Protein 2A5Y (pdb70)

CATH classification: 1.10.437.10

Solvent-accessible surface area: 45816 Å² total; per-residue (Å²): 115,20,154,62,25,36,32,30,62,78,106,5,18,13,11,6,1,0,2,4,3,0,22,26,37,0,128,123,61,74,56,61,16,101,23,9,6,25,45,40,60,36,68,21,88,19,5,93,28,0,52,36,6,0,51,31,25,33,114,143,91,43,146,67,7,115,75,25,5,115,79,1,42,69,63,131,58,2,39,8,38,38,0,11,105,5,0,136,65,10,31,34,88,200,143,14,57,0,21,16,33,15,0,11,0,1,0,1,0,0,0,26,0,0,3,91,0,15,94,42,71,151,44,32,33,28,0,15,16,0,3,9,3,0,2,3,0,0,32,5,19,9,45,48,26,0,59,104,92,132,47,26,3,97,47,2,32,84,66,0,124,101,84,79,84,75,42,91,175,65,113,85,184,59,1,1,51,23,9,1,15,0,1,30,16,2,85,67,61,1,28,146,51,1,35,0,78,69,0,15,112,37,0,56,58,89,132,22,6,68,140,104,34,9,120,82,0,34,114,21,12,0,6,27,13,0,1,44,34,0,9,56,19,0,22,46,79,1,79,88,2,25,17,0,14,65,0,0,70,139,47,133,24,48,103,4,0,70,18,1,96,68,3,30,75,48,5,92,102,89,56,120,66,20,55,74,70,9,6,28,79,49,48,49,94,108,81,2,36,74,53,14,4,51,0,1,2,25,143,42,62,99,62,44,39,18,94,148,8,0,62,81,0,30,132,24,0,66,115,9,3,103,67,90,2,0,0,0,0,0,28,8,19,1,10,5,18,19,48,58,4,0,4,1,0,0,5,72,15,85,94,1,1,4,6,5,0,17,15,4,2,3,10,64,11,37,7,80,50,132,103,15,6,14,46,1,0,23,9,0,0,0,9,7,7,13,102,20,96,2,86,97,21,13,67,11,138,146,9,63,41,30,0,0,30,18,2,0,2,19,1,25,9,24,48,7,20,5,0,5,1,2,9,23,2,24,50,57,76,1,0,44,13,0,17,77,4,34,5,18,0,0,1,1,0,21,17,23,39,2,11,33,1,4,48,16,67,37,58,76,6,98,4,61,45,9,109,123,98,35,0,66,63,15,6,79,56,66,61,17,44,108,57,172,167,87,78,85,42,15,74,70,1,8,67,7,1,15,4,4,21,9,0,0,21,2,0,26,150,23,10,144,43,153,65,38,124,48,5,25,111,13,5,83,110,4,99,73,149,5,4,77,30,1,66,15,127,12,49,61,44,57,100,5,0,19,125,0,0,89,31,4,20,88,45,12,37,110,62,0,97,56,0,4,16,51,0,6,6,7,6,20,42,15,44,4,20,18,128,27,0,26,29,6,3,50,109,195,81,135,55,45,29,0,14,50,20,0,103,69,0,25,60,41,0,25,0,3,46,31,125,150,147,101,74,63,4,2,69,0,22,24,0,0,27,19,12,3,72,134,79,34,121,72,141,42,24,51,92,2,28,61,72,5,76,77,95,44,116,129,99,146,143,86,30,24,72,121,110,83,16,112,87,13,97,72,29,72,154,106,15,83,71,114,126,40,79,85,33,46,5,34,29,68,0,16,30,0,31,3,50,60,42,32,95,68,37,59,18,106,138,13,2,54,98,0,23,137,24,0,46,123,10,18,135,71,73,2,0,0,0,0,0,20,5,21,0,13,5,14,17,49,58,5,0,4,3,1,0,3,91,55,65,67,1,1,34,121,26,1,81,30,5,1,10,6,119,19,32,8,89,46,136,138,22,6,39,76,12,0,21,18,1,11,5,1,9,44,64,36,95,65,2,24,74,131,16,44,27,100,190,32,76,38,82,50,0,33,151,58,0,80,101,26,32,126,122,52,74,64,7,0,4,2,1,9,20,2,19,40,66,63,2,1,109,20,0,24,94,14,154,4,42,0,0,0,1,1,23,16,19,52,5,14,102,20,20,100,89,50,38,58,75,8,101,3,72,35,11,120,109,98,37,0,50,73,17,0,93,39,67,51,8,41,56,24,124,43,139,178,57,72,86,28,2,61,84,0,15,97,2,1,20,2,5,21,11,0,0,15,1,0,4,57,29,0,88,65,72,64,26,136,13,0,24,34,8,3,50,43,1,83,76,106,0,6,84,9,2,73,29,44,1,39,51,81,55,121,4,0,22,86,0,0,83,41,12,22,87,54,14,55,116,101,2,111,62,9,2,24,68,2,0,5,12,6,11,47,30,67,8,34,22,163,97,0,36,59,26,48,105,111,116,18,17,76,55,1,75,77,0,29,91,39,1,26,0,4,40,38,106,176,167,129,95,79,10,1,55,1,26,22,0,0,14,7,16,4,67,90,82,15,92,78,112,50,22,45,92,12,57,68,117,15,115,181,85,124,152,56,89,149,62,41,98,84,58

GO terms:
  GO:0005515 protein binding (F, IPI)
  GO:0005096 GTPase activator activity (F, IDA)
  GO:0048471 perinuclear region of cytoplasm (C, IDA)
  GO:0005739 mitochondrion (C, IDA)
  GO:0005741 mitochondrial outer membrane (C, IDA)
  GO:0016020 membrane (C, IDA)
  GO:0031090 organelle membrane (C, IDA)
  GO:0043066 negative regulation of apoptotic process (P, IGI)
  GO:0043066 negative regulation of apoptotic process (P, IMP)
  GO:0043069 negative regulation of programmed cell death (P, IMP)
  GO:0010636 positive regulation of mitochondrial fusion (P, IMP)
  GO:0000423 mitophagy (P, IMP)
  GO:0005739 mitochondrion (C, EXP)
  GO:0043065 positive regulation of apoptotic process (P, EXP)
  GO:1900118 negative regulation of execution phase of apoptosis (P, IMP)
  GO:0098793 presynapse (C, IDA)
  GO:0043025 neuronal cell body (C, IDA)
  GO:0005737 cytoplasm (C, IDA)
  GO:0016485 protein processing (P, IDA)
  GO:0031333 negative regulation of protein-containing complex assembly (P, IDA)

Radius of gyration: 32.4 Å; Cα contacts (8 Å, |Δi|>4): 1609; chains: 3; bounding box: 72×79×97 Å

Structure (mmCIF, N/CA/C/O backbone):
data_2A5Y
#
_entry.id   2A5Y
#
_cell.length_a   128.898
_cell.length_b   128.898
_cell.length_c   209.928
_cell.angle_alpha   90.00
_cell.angle_beta   90.00
_cell.angle_gamma   90.00
#
_symmetry.space_group_name_H-M   'P 41 21 2'
#
loop_
_entity.id
_entity.type
_entity.pdbx_description
1 polymer 'Apoptosis regulator ced-9'
2 polymer ced-4
3 non-polymer 'MAGNESIUM ION'
4 non-polymer "ADENOSINE-5'-TRIPHOSPHATE"
5 water water
#
loop_
_atom_site.group_PDB
_atom_site.id
_atom_site.type_symbol
_atom_site.label_atom_id
_atom_site.label_alt_id
_atom_site.label_comp_id
_atom_site.label_asym_id
_atom_site.label_entity_id
_atom_site.label_seq_id
_atom_site.pdbx_PDB_ins_code
_atom_site.Cartn_x
_atom_site.Cartn_y
_atom_site.Cartn_z
_atom_site.occupancy
_atom_site.B_iso_or_equiv
_atom_site.auth_seq_id
_atom_site.auth_comp_id
_atom_site.auth_asym_id
_atom_site.auth_atom_id
_atom_site.pdbx_PDB_model_num
ATOM 1 N N . ASP A 1 20 ? 67.202 17.327 51.341 1.00 118.12 67 ASP A N 1
ATOM 2 C CA . ASP A 1 20 ? 68.284 16.287 51.486 1.00 118.03 67 ASP A CA 1
ATOM 3 C C . ASP A 1 20 ? 69.694 16.697 51.138 1.00 115.25 67 ASP A C 1
ATOM 4 O O . ASP A 1 20 ? 70.585 15.980 51.417 1.00 113.51 67 ASP A O 1
ATOM 9 N N . GLY A 1 21 ? 69.915 17.872 50.559 1.00 109.94 68 GLY A N 1
ATOM 10 C CA . GLY A 1 21 ? 71.289 18.164 50.169 1.00 103.42 68 GLY A CA 1
ATOM 11 C C . GLY A 1 21 ? 72.317 19.265 50.202 1.00 96.92 68 GLY A C 1
ATOM 12 O O . GLY A 1 21 ? 72.199 20.382 50.673 1.00 98.00 68 GLY A O 1
ATOM 13 N N . LYS A 1 22 ? 73.403 18.742 49.663 1.00 93.28 69 LYS A N 1
ATOM 14 C CA . LYS A 1 22 ? 74.742 19.282 49.481 1.00 82.90 69 LYS A CA 1
ATOM 15 C C . LYS A 1 22 ? 75.187 20.767 49.401 1.00 78.56 69 LYS A C 1
ATOM 16 O O . LYS A 1 22 ? 75.300 21.405 48.318 1.00 76.44 69 LYS A O 1
ATOM 22 N N . ILE A 1 23 ? 75.633 21.266 50.560 1.00 71.33 70 ILE A N 1
ATOM 23 C CA . ILE A 1 23 ? 76.191 22.638 50.787 1.00 64.59 70 ILE A CA 1
ATOM 24 C C . ILE A 1 23 ? 75.580 23.923 50.211 1.00 64.46 70 ILE A C 1
ATOM 25 O O . ILE A 1 23 ? 76.055 24.463 49.218 1.00 64.65 70 ILE A O 1
ATOM 30 N N . ASN A 1 24 ? 74.625 24.444 50.967 1.00 61.67 71 ASN A N 1
ATOM 31 C CA . ASN A 1 24 ? 73.853 25.643 50.663 1.00 58.59 71 ASN A CA 1
ATOM 32 C C . ASN A 1 24 ? 74.528 26.945 51.012 1.00 56.78 71 ASN A C 1
ATOM 33 O O . ASN A 1 24 ? 75.448 26.949 51.814 1.00 55.90 71 ASN A O 1
ATOM 38 N N . ASP A 1 25 ? 74.010 28.034 50.439 1.00 57.13 72 ASP A N 1
ATOM 39 C CA . ASP A 1 25 ? 74.487 29.398 50.696 1.00 59.02 72 ASP A CA 1
ATOM 40 C C . ASP A 1 25 ? 74.957 29.618 52.128 1.00 54.55 72 ASP A C 1
ATOM 41 O O . ASP A 1 25 ? 76.128 29.887 52.396 1.00 53.84 72 ASP A O 1
ATOM 46 N N . TRP A 1 26 ? 73.981 29.550 53.027 1.00 49.78 73 TRP A N 1
ATOM 47 C CA . TRP A 1 26 ? 74.174 29.799 54.438 1.00 46.72 73 TRP A CA 1
ATOM 48 C C . TRP A 1 26 ? 75.151 28.860 55.110 1.00 44.98 73 TRP A C 1
ATOM 49 O O . TRP A 1 26 ? 75.572 29.104 56.229 1.00 42.74 73 TRP A O 1
ATOM 60 N N . GLU A 1 27 ? 75.536 27.794 54.428 1.00 45.05 74 GLU A N 1
ATOM 61 C CA . GLU A 1 27 ? 76.483 26.868 55.024 1.00 45.27 74 GLU A CA 1
ATOM 62 C C . GLU A 1 27 ? 77.906 27.180 54.585 1.00 44.43 74 GLU A C 1
ATOM 63 O O . GLU A 1 27 ? 78.853 26.579 55.062 1.00 43.57 74 GLU A O 1
ATOM 69 N N . GLU A 1 28 ? 78.048 28.145 53.685 1.00 45.92 75 GLU A N 1
ATOM 70 C CA . GLU A 1 28 ? 79.362 28.558 53.197 1.00 48.36 75 GLU A CA 1
ATOM 71 C C . GLU A 1 28 ? 80.080 29.493 54.177 1.00 46.32 75 GLU A C 1
ATOM 72 O O . GLU A 1 28 ? 79.495 30.442 54.699 1.00 46.35 75 GLU A O 1
ATOM 78 N N . PRO A 1 29 ? 81.368 29.236 54.429 1.00 45.47 76 PRO A N 1
ATOM 79 C CA . PRO A 1 29 ? 82.159 30.056 55.345 1.00 44.84 76 PRO A CA 1
ATOM 80 C C . PRO A 1 29 ? 82.002 31.545 55.143 1.00 44.80 76 PRO A C 1
ATOM 81 O O . PRO A 1 29 ? 81.774 32.266 56.106 1.00 47.43 76 PRO A O 1
ATOM 85 N N . ARG A 1 30 ? 82.107 32.029 53.911 1.00 43.59 77 ARG A N 1
ATOM 86 C CA . ARG A 1 30 ? 81.992 33.466 53.737 1.00 46.37 77 ARG A CA 1
ATOM 87 C C . ARG A 1 30 ? 80.650 34.054 54.139 1.00 46.06 77 ARG A C 1
ATOM 88 O O . ARG A 1 30 ? 80.516 35.276 54.263 1.00 46.38 77 ARG A O 1
ATOM 96 N N . LEU A 1 31 ? 79.655 33.205 54.365 1.00 44.74 78 LEU A N 1
ATOM 97 C CA . LEU A 1 31 ? 78.357 33.730 54.761 1.00 44.47 78 LEU A CA 1
ATOM 98 C C . LEU A 1 31 ? 78.002 33.465 56.218 1.00 43.09 78 LEU A C 1
ATOM 99 O O . LEU A 1 31 ? 76.861 33.648 56.617 1.00 43.36 78 LEU A O 1
ATOM 104 N N . ASP A 1 32 ? 78.976 33.048 57.017 1.00 41.10 79 ASP A N 1
ATOM 105 C CA . ASP A 1 32 ? 78.724 32.806 58.431 1.00 42.07 79 ASP A CA 1
ATOM 106 C C . ASP A 1 32 ? 77.864 33.950 58.965 1.00 42.87 79 ASP A C 1
ATOM 107 O O . ASP A 1 32 ? 78.143 35.134 58.717 1.00 44.91 79 ASP A O 1
ATOM 112 N N . ILE A 1 33 ? 76.804 33.603 59.684 1.00 41.60 80 ILE A N 1
ATOM 113 C CA . ILE A 1 33 ? 75.915 34.618 60.224 1.00 41.87 80 ILE A CA 1
ATOM 114 C C . ILE A 1 33 ? 76.667 35.612 61.128 1.00 43.27 80 ILE A C 1
ATOM 115 O O . ILE A 1 33 ? 76.261 36.757 61.258 1.00 42.82 80 ILE A O 1
ATOM 120 N N . GLU A 1 34 ? 77.761 35.179 61.747 1.00 43.02 81 GLU A N 1
ATOM 121 C CA . GLU A 1 34 ? 78.525 36.066 62.619 1.00 44.93 81 GLU A CA 1
ATOM 122 C C . GLU A 1 34 ? 79.092 37.229 61.828 1.00 47.19 81 GLU A C 1
ATOM 123 O O . GLU A 1 34 ? 79.216 38.342 62.332 1.00 48.61 81 GLU A O 1
ATOM 129 N N . GLY A 1 35 ? 79.441 36.966 60.579 1.00 46.73 82 GLY A N 1
ATOM 130 C CA . GLY A 1 35 ? 79.971 38.016 59.735 1.00 47.22 82 GLY A CA 1
ATOM 131 C C . GLY A 1 35 ? 78.909 39.078 59.520 1.00 48.13 82 GLY A C 1
ATOM 132 O O . GLY A 1 35 ? 79.204 40.279 59.581 1.00 49.16 82 GLY A O 1
ATOM 133 N N . PHE A 1 36 ? 77.676 38.637 59.261 1.00 46.96 83 PHE A N 1
ATOM 134 C CA . PHE A 1 36 ? 76.565 39.558 59.063 1.00 44.31 83 PHE A CA 1
ATOM 135 C C . PHE A 1 36 ? 76.346 40.397 60.326 1.00 46.70 83 PHE A C 1
ATOM 136 O O . PHE A 1 36 ? 76.025 41.585 60.245 1.00 46.71 83 PHE A O 1
ATOM 144 N N . VAL A 1 37 ? 76.526 39.780 61.494 1.00 46.50 84 VAL A N 1
ATOM 145 C CA . VAL A 1 37 ? 76.265 40.490 62.734 1.00 44.80 84 VAL A CA 1
ATOM 146 C C . VAL A 1 37 ? 77.356 41.456 63.172 1.00 45.10 84 VAL A C 1
ATOM 147 O O . VAL A 1 37 ? 77.053 42.605 63.505 1.00 45.05 84 VAL A O 1
ATOM 151 N N . VAL A 1 38 ? 78.610 41.002 63.188 1.00 45.82 85 VAL A N 1
ATOM 152 C CA . VAL A 1 38 ? 79.717 41.866 63.584 1.00 49.54 85 VAL A CA 1
ATOM 153 C C . VAL A 1 38 ? 79.640 43.100 62.697 1.00 49.54 85 VAL A C 1
ATOM 154 O O . VAL A 1 38 ? 79.713 44.232 63.168 1.00 49.96 85 VAL A O 1
ATOM 158 N N . ASP A 1 39 ? 79.454 42.865 61.403 1.00 51.40 86 ASP A N 1
ATOM 159 C CA . ASP A 1 39 ? 79.371 43.954 60.447 1.00 53.25 86 ASP A CA 1
ATOM 160 C C . ASP A 1 39 ? 78.281 44.980 60.739 1.00 51.92 86 ASP A C 1
ATOM 161 O O . ASP A 1 39 ? 78.570 46.150 60.950 1.00 53.22 86 ASP A O 1
ATOM 166 N N . TYR A 1 40 ? 77.030 44.541 60.743 1.00 51.42 87 TYR A N 1
ATOM 167 C CA . TYR A 1 40 ? 75.921 45.441 60.999 1.00 49.93 87 TYR A CA 1
ATOM 168 C C . TYR A 1 40 ? 76.130 46.166 62.307 1.00 51.25 87 TYR A C 1
ATOM 169 O O . TYR A 1 40 ? 75.783 47.337 62.430 1.00 52.64 87 TYR A O 1
ATOM 178 N N . PHE A 1 41 ? 76.694 45.480 63.295 1.00 54.23 88 PHE A N 1
ATOM 179 C CA . PHE A 1 41 ? 76.931 46.126 64.582 1.00 57.14 88 PHE A CA 1
ATOM 180 C C . PHE A 1 41 ? 77.952 47.238 64.403 1.00 60.29 88 PHE A C 1
ATOM 181 O O . PHE A 1 41 ? 77.738 48.367 64.843 1.00 62.16 88 PHE A O 1
ATOM 189 N N . THR A 1 42 ? 79.063 46.917 63.753 1.00 62.60 89 THR A N 1
ATOM 190 C CA . THR A 1 42 ? 80.101 47.902 63.514 1.00 67.53 89 THR A CA 1
ATOM 191 C C . THR A 1 42 ? 79.494 49.081 62.775 1.00 69.16 89 THR A C 1
ATOM 192 O O . THR A 1 42 ? 79.775 50.235 63.092 1.00 71.85 89 THR A O 1
ATOM 196 N N . HIS A 1 43 ? 78.659 48.772 61.787 1.00 71.72 90 HIS A N 1
ATOM 197 C CA . HIS A 1 43 ? 77.997 49.780 60.971 1.00 73.48 90 HIS A CA 1
ATOM 198 C C . HIS A 1 43 ? 77.084 50.695 61.772 1.00 72.51 90 HIS A C 1
ATOM 199 O O . HIS A 1 43 ? 77.329 51.897 61.875 1.00 73.98 90 HIS A O 1
ATOM 206 N N . ARG A 1 44 ? 76.029 50.127 62.338 1.00 69.25 91 ARG A N 1
ATOM 207 C CA . ARG A 1 44 ? 75.085 50.918 63.109 1.00 68.24 91 ARG A CA 1
ATOM 208 C C . ARG A 1 44 ? 75.785 51.784 64.153 1.00 68.14 91 ARG A C 1
ATOM 209 O O . ARG A 1 44 ? 75.388 52.928 64.378 1.00 65.96 91 ARG A O 1
ATOM 217 N N . ILE A 1 45 ? 76.820 51.234 64.791 1.00 70.37 92 ILE A N 1
ATOM 218 C CA . ILE A 1 45 ? 77.569 51.961 65.815 1.00 69.29 92 ILE A CA 1
ATOM 219 C C . ILE A 1 45 ? 78.246 53.193 65.209 1.00 74.38 92 ILE A C 1
ATOM 220 O O . ILE A 1 45 ? 78.237 54.269 65.811 1.00 73.53 92 ILE A O 1
ATOM 225 N N . ARG A 1 46 ? 78.813 53.047 64.015 1.00 76.71 93 ARG A N 1
ATOM 226 C CA . ARG A 1 46 ? 79.453 54.179 63.362 1.00 79.98 93 ARG A CA 1
ATOM 227 C C . ARG A 1 46 ? 78.411 55.245 63.071 1.00 81.92 93 ARG A C 1
ATOM 228 O O . ARG A 1 46 ? 78.689 56.435 63.172 1.00 83.78 93 ARG A O 1
ATOM 236 N N . GLN A 1 47 ? 77.206 54.814 62.716 1.00 81.94 94 GLN A N 1
ATOM 237 C CA . GLN A 1 47 ? 76.131 55.747 62.420 1.00 83.96 94 GLN A CA 1
ATOM 238 C C . GLN A 1 47 ? 75.764 56.540 63.665 1.00 82.93 94 GLN A C 1
ATOM 239 O O . GLN A 1 47 ? 74.730 57.207 63.713 1.00 82.81 94 GLN A O 1
ATOM 245 N N . ASN A 1 48 ? 76.624 56.461 64.670 1.00 81.57 95 ASN A N 1
ATOM 246 C CA . ASN A 1 48 ? 76.411 57.163 65.921 1.00 81.45 95 ASN A CA 1
ATOM 247 C C . ASN A 1 48 ? 77.703 57.859 66.317 1.00 80.50 95 ASN A C 1
ATOM 248 O O . ASN A 1 48 ? 77.840 58.348 67.438 1.00 86.11 95 ASN A O 1
ATOM 253 N N . GLY A 1 49 ? 78.646 57.902 65.378 1.00 84.27 96 GLY A N 1
ATOM 254 C CA . GLY A 1 49 ? 79.933 58.530 65.627 1.00 84.91 96 GLY A CA 1
ATOM 255 C C . GLY A 1 49 ? 80.870 57.591 66.363 1.00 89.44 96 GLY A C 1
ATOM 256 O O . GLY A 1 49 ? 82.090 57.657 66.198 1.00 89.93 96 GLY A O 1
ATOM 257 N N . MET A 1 50 ? 80.286 56.715 67.178 1.00 86.45 97 MET A N 1
ATOM 258 C CA . MET A 1 50 ? 81.028 55.738 67.962 1.00 87.11 97 MET A CA 1
ATOM 259 C C . MET A 1 50 ? 81.723 54.763 67.035 1.00 86.73 97 MET A C 1
ATOM 260 O O . MET A 1 50 ? 81.399 54.673 65.855 1.00 87.36 97 MET A O 1
ATOM 265 N N . GLU A 1 51 ? 82.668 54.016 67.584 1.00 87.13 98 GLU A N 1
ATOM 266 C CA . GLU A 1 51 ? 83.386 53.009 66.819 1.00 85.13 98 GLU A CA 1
ATOM 267 C C . GLU A 1 51 ? 83.689 51.834 67.745 1.00 82.18 98 GLU A C 1
ATOM 268 O O . GLU A 1 51 ? 84.426 51.971 68.718 1.00 81.69 98 GLU A O 1
ATOM 274 N N . TRP A 1 52 ? 83.097 50.682 67.450 1.00 79.63 99 TRP A N 1
ATOM 275 C CA . TRP A 1 52 ? 83.308 49.493 68.262 1.00 78.24 99 TRP A CA 1
ATOM 276 C C . TRP A 1 52 ? 84.678 48.900 67.953 1.00 77.51 99 TRP A C 1
ATOM 277 O O . TRP A 1 52 ? 84.826 48.077 67.049 1.00 77.08 99 TRP A O 1
ATOM 288 N N . PHE A 1 53 ? 85.675 49.340 68.714 1.00 77.19 100 PHE A N 1
ATOM 289 C CA . PHE A 1 53 ? 87.050 48.885 68.543 1.00 76.39 100 PHE A CA 1
ATOM 290 C C . PHE A 1 53 ? 87.212 47.431 68.964 1.00 73.24 100 PHE A C 1
ATOM 291 O O . PHE A 1 53 ? 88.168 46.768 68.567 1.00 74.09 100 PHE A O 1
ATOM 299 N N . GLY A 1 54 ? 86.282 46.939 69.773 1.00 68.22 101 GLY A N 1
ATOM 300 C CA . GLY A 1 54 ? 86.363 45.561 70.220 1.00 64.30 101 GLY A CA 1
ATOM 301 C C . GLY A 1 54 ? 85.894 44.551 69.188 1.00 59.95 101 GLY A C 1
ATOM 302 O O . GLY A 1 54 ? 86.201 43.371 69.295 1.00 59.90 101 GLY A O 1
ATOM 303 N N . ALA A 1 55 ? 85.156 45.015 68.186 1.00 56.02 102 ALA A N 1
ATOM 304 C CA . ALA A 1 55 ? 84.632 44.146 67.145 1.00 53.81 102 ALA A CA 1
ATOM 305 C C . ALA A 1 55 ? 85.650 43.156 66.612 1.00 54.99 102 ALA A C 1
ATOM 306 O O . ALA A 1 55 ? 86.817 43.487 66.429 1.00 53.76 102 ALA A O 1
ATOM 308 N N . PRO A 1 56 ? 85.225 41.909 66.368 1.00 51.61 103 PRO A N 1
ATOM 309 C CA . PRO A 1 56 ? 86.161 40.918 65.841 1.00 52.22 103 PRO A CA 1
ATOM 310 C C . PRO A 1 56 ? 86.438 41.309 64.392 1.00 55.43 103 PRO A C 1
ATOM 311 O O . PRO A 1 56 ? 85.759 42.173 63.843 1.00 55.61 103 PRO A O 1
ATOM 315 N N . GLY A 1 57 ? 87.418 40.676 63.761 1.00 54.19 104 GLY A N 1
ATOM 316 C CA . GLY A 1 57 ? 87.709 41.009 62.378 1.00 54.81 104 GLY A CA 1
ATOM 317 C C . GLY A 1 57 ? 87.020 40.099 61.376 1.00 57.35 104 GLY A C 1
ATOM 318 O O . GLY A 1 57 ? 86.962 38.882 61.579 1.00 57.23 104 GLY A O 1
ATOM 319 N N . LEU A 1 58 ? 86.501 40.685 60.297 1.00 57.23 105 LEU A N 1
ATOM 320 C CA . LEU A 1 58 ? 85.834 39.919 59.251 1.00 58.54 105 LEU A CA 1
ATOM 321 C C . LEU A 1 58 ? 86.861 39.257 58.338 1.00 60.50 105 LEU A C 1
ATOM 322 O O . LEU A 1 58 ? 87.622 39.933 57.657 1.00 60.03 105 LEU A O 1
ATOM 327 N N . PRO A 1 59 ? 86.881 37.918 58.302 1.00 61.52 106 PRO A N 1
ATOM 328 C CA . PRO A 1 59 ? 87.803 37.122 57.483 1.00 63.04 106 PRO A CA 1
ATOM 329 C C . PRO A 1 59 ? 88.010 37.534 56.025 1.00 63.02 106 PRO A C 1
ATOM 330 O O . PRO A 1 59 ? 89.050 37.224 55.448 1.00 62.17 106 PRO A O 1
ATOM 334 N N . SER A 1 60 ? 87.036 38.224 55.431 1.00 60.01 107 SER A N 1
ATOM 335 C CA . SER A 1 60 ? 87.152 38.637 54.034 1.00 58.04 107 SER A CA 1
ATOM 336 C C . SER A 1 60 ? 86.501 39.985 53.775 1.00 57.49 107 SER A C 1
ATOM 337 O O . SER A 1 60 ? 86.034 40.262 52.664 1.00 59.34 107 SER A O 1
ATOM 340 N N . GLY A 1 61 ? 86.471 40.825 54.802 1.00 54.95 108 GLY A N 1
ATOM 341 C CA . GLY A 1 61 ? 85.878 42.143 54.659 1.00 53.81 108 GLY A CA 1
ATOM 342 C C . GLY A 1 61 ? 84.388 42.112 54.392 1.00 52.36 108 GLY A C 1
ATOM 343 O O . GLY A 1 61 ? 83.777 41.042 54.253 1.00 49.33 108 GLY A O 1
ATOM 344 N N . VAL A 1 62 ? 83.803 43.302 54.332 1.00 52.09 109 VAL A N 1
ATOM 345 C CA . VAL A 1 62 ? 82.381 43.448 54.073 1.00 51.04 109 VAL A CA 1
ATOM 346 C C . VAL A 1 62 ? 81.961 42.749 52.771 1.00 51.67 109 VAL A C 1
ATOM 347 O O . VAL A 1 62 ? 82.571 42.948 51.714 1.00 51.90 109 VAL A O 1
ATOM 351 N N . GLN A 1 63 ? 80.912 41.939 52.860 1.00 50.27 110 GLN A N 1
ATOM 352 C CA . GLN A 1 63 ? 80.384 41.212 51.715 1.00 51.66 110 GLN A CA 1
ATOM 353 C C . GLN A 1 63 ? 79.168 41.902 51.126 1.00 50.36 110 GLN A C 1
ATOM 354 O O . GLN A 1 63 ? 78.513 42.706 51.782 1.00 49.71 110 GLN A O 1
ATOM 360 N N . PRO A 1 64 ? 78.849 41.588 49.868 1.00 47.87 111 PRO A N 1
ATOM 361 C CA . PRO A 1 64 ? 77.687 42.200 49.225 1.00 49.95 111 PRO A CA 1
ATOM 362 C C . PRO A 1 64 ? 76.458 41.985 50.098 1.00 49.95 111 PRO A C 1
ATOM 363 O O . PRO A 1 64 ? 75.701 42.909 50.381 1.00 49.03 111 PRO A O 1
ATOM 367 N N . GLU A 1 65 ? 76.283 40.745 50.535 1.00 50.79 112 GLU A N 1
ATOM 368 C CA . GLU A 1 65 ? 75.158 40.368 51.376 1.00 49.07 112 GLU A CA 1
ATOM 369 C C . GLU A 1 65 ? 75.164 41.113 52.704 1.00 50.03 112 GLU A C 1
ATOM 370 O O . GLU A 1 65 ? 74.131 41.222 53.357 1.00 53.14 112 GLU A O 1
ATOM 376 N N . HIS A 1 66 ? 76.323 41.634 53.101 1.00 51.36 113 HIS A N 1
ATOM 377 C CA . HIS A 1 66 ? 76.426 42.392 54.350 1.00 52.70 113 HIS A CA 1
ATOM 378 C C . HIS A 1 66 ? 75.841 43.776 54.116 1.00 54.39 113 HIS A C 1
ATOM 379 O O . HIS A 1 66 ? 75.190 44.353 54.984 1.00 55.62 113 HIS A O 1
ATOM 386 N N . GLU A 1 67 ? 76.088 44.307 52.927 1.00 57.60 114 GLU A N 1
ATOM 387 C CA . GLU A 1 67 ? 75.615 45.638 52.579 1.00 60.06 114 GLU A CA 1
ATOM 388 C C . GLU A 1 67 ? 74.092 45.693 52.540 1.00 59.38 114 GLU A C 1
ATOM 389 O O . GLU A 1 67 ? 73.483 46.657 53.015 1.00 58.83 114 GLU A O 1
ATOM 395 N N . MET A 1 68 ? 73.486 44.647 51.984 1.00 58.91 115 MET A N 1
ATOM 396 C CA . MET A 1 68 ? 72.040 44.564 51.887 1.00 59.22 115 MET A CA 1
ATOM 397 C C . MET A 1 68 ? 71.444 44.569 53.287 1.00 59.90 115 MET A C 1
ATOM 398 O O . MET A 1 68 ? 70.450 45.255 53.543 1.00 59.53 115 MET A O 1
ATOM 403 N N . MET A 1 69 ? 72.064 43.801 54.188 1.00 59.29 116 MET A N 1
ATOM 404 C CA . MET A 1 69 ? 71.625 43.714 55.577 1.00 59.49 116 MET A CA 1
ATOM 405 C C . MET A 1 69 ? 71.547 45.103 56.180 1.00 60.25 116 MET A C 1
ATOM 406 O O . MET A 1 69 ? 70.597 45.422 56.891 1.00 60.74 116 MET A O 1
ATOM 411 N N . ARG A 1 70 ? 72.564 45.918 55.902 1.00 61.02 117 ARG A N 1
ATOM 412 C CA . ARG A 1 70 ? 72.615 47.289 56.403 1.00 62.60 117 ARG A CA 1
ATOM 413 C C . ARG A 1 70 ? 71.411 48.056 55.868 1.00 61.15 117 ARG A C 1
ATOM 414 O O . ARG A 1 70 ? 70.744 48.782 56.608 1.00 58.57 117 ARG A O 1
ATOM 422 N N . VAL A 1 71 ? 71.140 47.892 54.576 1.00 60.96 118 VAL A N 1
ATOM 423 C CA . VAL A 1 71 ? 70.013 48.571 53.952 1.00 63.76 118 VAL A CA 1
ATOM 424 C C . VAL A 1 71 ? 68.710 48.176 54.642 1.00 63.64 118 VAL A C 1
ATOM 425 O O . VAL A 1 71 ? 68.007 49.022 55.207 1.00 63.82 118 VAL A O 1
ATOM 429 N N . MET A 1 72 ? 68.399 46.885 54.589 1.00 62.68 119 MET A N 1
ATOM 430 C CA . MET A 1 72 ? 67.200 46.362 55.213 1.00 60.63 119 MET A CA 1
ATOM 431 C C . MET A 1 72 ? 67.197 46.753 56.677 1.00 59.15 119 MET A C 1
ATOM 432 O O . MET A 1 72 ? 66.191 47.217 57.209 1.00 59.37 119 MET A O 1
ATOM 437 N N . GLY A 1 73 ? 68.334 46.552 57.328 1.00 58.42 120 GLY A N 1
ATOM 438 C CA . GLY A 1 73 ? 68.447 46.886 58.732 1.00 59.02 120 GLY A CA 1
ATOM 439 C C . GLY A 1 73 ? 68.125 48.343 58.959 1.00 59.36 120 GLY A C 1
ATOM 440 O O . GLY A 1 73 ? 67.651 48.724 60.024 1.00 58.70 120 GLY A O 1
ATOM 441 N N . THR A 1 74 ? 68.388 49.163 57.949 1.00 60.92 121 THR A N 1
ATOM 442 C CA . THR A 1 74 ? 68.107 50.583 58.041 1.00 60.46 121 THR A CA 1
ATOM 443 C C . THR A 1 74 ? 66.632 50.808 57.786 1.00 59.17 121 THR A C 1
ATOM 444 O O . THR A 1 74 ? 65.954 51.473 58.567 1.00 58.28 121 THR A O 1
ATOM 448 N N . ILE A 1 75 ? 66.139 50.256 56.683 1.00 59.34 122 ILE A N 1
ATOM 449 C CA . ILE A 1 75 ? 64.730 50.395 56.337 1.00 62.57 122 ILE A CA 1
ATOM 450 C C . ILE A 1 75 ? 63.920 49.978 57.551 1.00 62.66 122 ILE A C 1
ATOM 451 O O . ILE A 1 75 ? 62.996 50.667 57.969 1.00 64.09 122 ILE A O 1
ATOM 456 N N . PHE A 1 76 ? 64.299 48.836 58.113 1.00 62.61 123 PHE A N 1
ATOM 457 C CA . PHE A 1 76 ? 63.613 48.269 59.256 1.00 60.82 123 PHE A CA 1
ATOM 458 C C . PHE A 1 76 ? 63.557 49.152 60.483 1.00 61.85 123 PHE A C 1
ATOM 459 O O . PHE A 1 76 ? 62.480 49.410 61.000 1.00 62.34 123 PHE A O 1
ATOM 467 N N . GLU A 1 77 ? 64.709 49.602 60.965 1.00 64.66 124 GLU A N 1
ATOM 468 C CA . GLU A 1 77 ? 64.720 50.447 62.152 1.00 66.84 124 GLU A CA 1
ATOM 469 C C . GLU A 1 77 ? 63.762 51.617 61.990 1.00 68.83 124 GLU A C 1
ATOM 470 O O . GLU A 1 77 ? 63.164 52.071 62.956 1.00 69.08 124 GLU A O 1
ATOM 476 N N . LYS A 1 78 ? 63.608 52.106 60.769 1.00 71.85 125 LYS A N 1
ATOM 477 C CA . LYS A 1 78 ? 62.712 53.228 60.544 1.00 78.75 125 LYS A CA 1
ATOM 478 C C . LYS A 1 78 ? 61.260 52.818 60.705 1.00 78.17 125 LYS A C 1
ATOM 479 O O . LYS A 1 78 ? 60.617 53.131 61.704 1.00 78.30 125 LYS A O 1
ATOM 485 N N . LYS A 1 79 ? 60.760 52.099 59.710 1.00 79.33 126 LYS A N 1
ATOM 486 C CA . LYS A 1 79 ? 59.377 51.658 59.682 1.00 81.75 126 LYS A CA 1
ATOM 487 C C . LYS A 1 79 ? 58.921 50.714 60.800 1.00 83.40 126 LYS A C 1
ATOM 488 O O . LYS A 1 79 ? 57.728 50.459 60.930 1.00 84.33 126 LYS A O 1
ATOM 494 N N . HIS A 1 80 ? 59.841 50.196 61.608 1.00 88.60 127 HIS A N 1
ATOM 495 C CA . HIS A 1 80 ? 59.450 49.278 62.682 1.00 92.79 127 HIS A CA 1
ATOM 496 C C . HIS A 1 80 ? 60.115 49.582 64.020 1.00 96.78 127 HIS A C 1
ATOM 497 O O . HIS A 1 80 ? 60.216 48.699 64.869 1.00 98.02 127 HIS A O 1
ATOM 504 N N . ALA A 1 81 ? 60.564 50.820 64.210 1.00 101.25 128 ALA A N 1
ATOM 505 C CA . ALA A 1 81 ? 61.225 51.219 65.455 1.00 106.34 128 ALA A CA 1
ATOM 506 C C . ALA A 1 81 ? 60.283 51.170 66.654 1.00 109.30 128 ALA A C 1
ATOM 507 O O . ALA A 1 81 ? 60.647 51.579 67.756 1.00 110.17 128 ALA A O 1
ATOM 509 N N . GLU A 1 82 ? 59.072 50.673 66.425 1.00 111.79 129 GLU A N 1
ATOM 510 C CA . GLU A 1 82 ? 58.052 50.569 67.461 1.00 114.69 129 GLU A CA 1
ATOM 511 C C . GLU A 1 82 ? 58.621 50.338 68.864 1.00 112.57 129 GLU A C 1
ATOM 512 O O . GLU A 1 82 ? 58.811 51.285 69.632 1.00 112.24 129 GLU A O 1
ATOM 518 N N . ASN A 1 83 ? 58.910 49.080 69.189 1.00 109.66 130 ASN A N 1
ATOM 519 C CA . ASN A 1 83 ? 59.418 48.724 70.510 1.00 106.36 130 ASN A CA 1
ATOM 520 C C . ASN A 1 83 ? 60.928 48.716 70.673 1.00 100.59 130 ASN A C 1
ATOM 521 O O . ASN A 1 83 ? 61.434 48.254 71.693 1.00 101.30 130 ASN A O 1
ATOM 526 N N . PHE A 1 84 ? 61.652 49.225 69.687 1.00 95.87 131 PHE A N 1
ATOM 527 C CA . PHE A 1 84 ? 63.104 49.235 69.771 1.00 90.59 131 PHE A CA 1
ATOM 528 C C . PHE A 1 84 ? 63.643 49.853 71.056 1.00 91.57 131 PHE A C 1
ATOM 529 O O . PHE A 1 84 ? 64.657 49.392 71.588 1.00 91.62 131 PHE A O 1
ATOM 537 N N . GLU A 1 85 ? 62.974 50.881 71.569 1.00 91.54 132 GLU A N 1
ATOM 538 C CA . GLU A 1 85 ? 63.447 51.516 72.795 1.00 93.59 132 GLU A CA 1
ATOM 539 C C . GLU A 1 85 ? 62.852 50.918 74.060 1.00 90.72 132 GLU A C 1
ATOM 540 O O . GLU A 1 85 ? 63.405 51.076 75.148 1.00 91.17 132 GLU A O 1
ATOM 546 N N . THR A 1 86 ? 61.731 50.221 73.914 1.00 87.72 133 THR A N 1
ATOM 547 C CA . THR A 1 86 ? 61.085 49.571 75.050 1.00 85.50 133 THR A CA 1
ATOM 548 C C . THR A 1 86 ? 61.917 48.339 75.377 1.00 80.93 133 THR A C 1
ATOM 549 O O . THR A 1 86 ? 62.318 48.126 76.522 1.00 81.31 133 THR A O 1
ATOM 553 N N . PHE A 1 87 ? 62.165 47.537 74.343 1.00 78.21 134 PHE A N 1
ATOM 554 C CA . PHE A 1 87 ? 62.944 46.311 74.453 1.00 73.74 134 PHE A CA 1
ATOM 555 C C . PHE A 1 87 ? 64.375 46.593 74.888 1.00 73.50 134 PHE A C 1
ATOM 556 O O . PHE A 1 87 ? 64.919 45.884 75.740 1.00 70.47 134 PHE A O 1
ATOM 564 N N . SER A 1 88 ? 64.983 47.624 74.299 1.00 74.22 135 SER A N 1
ATOM 565 C CA . SER A 1 88 ? 66.348 47.992 74.652 1.00 76.71 135 SER A CA 1
ATOM 566 C C . SER A 1 88 ? 66.386 48.322 76.131 1.00 80.98 135 SER A C 1
ATOM 567 O O . SER A 1 88 ? 67.385 48.088 76.814 1.00 81.30 135 SER A O 1
ATOM 570 N N . GLU A 1 89 ? 65.281 48.874 76.618 1.00 85.90 136 GLU A N 1
ATOM 571 C CA . GLU A 1 89 ? 65.160 49.239 78.018 1.00 91.49 136 GLU A CA 1
ATOM 572 C C . GLU A 1 89 ? 65.254 47.962 78.855 1.00 89.26 136 GLU A C 1
ATOM 573 O O . GLU A 1 89 ? 66.082 47.856 79.761 1.00 90.76 136 GLU A O 1
ATOM 579 N N . GLN A 1 90 ? 64.414 46.986 78.521 1.00 87.38 137 GLN A N 1
ATOM 580 C CA . GLN A 1 90 ? 64.381 45.708 79.224 1.00 84.03 137 GLN A CA 1
ATOM 581 C C . GLN A 1 90 ? 65.742 45.036 79.221 1.00 81.34 137 GLN A C 1
ATOM 582 O O . GLN A 1 90 ? 66.157 44.456 80.217 1.00 80.98 137 GLN A O 1
ATOM 588 N N . LEU A 1 91 ? 66.436 45.118 78.095 1.00 79.14 138 LEU A N 1
ATOM 589 C CA . LEU A 1 91 ? 67.745 44.499 77.976 1.00 78.76 138 LEU A CA 1
ATOM 590 C C . LEU A 1 91 ? 68.817 45.181 78.796 1.00 79.09 138 LEU A C 1
ATOM 591 O O . LEU A 1 91 ? 69.711 44.522 79.332 1.00 79.26 138 LEU A O 1
ATOM 596 N N . LEU A 1 92 ? 68.722 46.500 78.898 1.00 79.83 139 LEU A N 1
ATOM 597 C CA . LEU A 1 92 ? 69.728 47.277 79.605 1.00 81.12 139 LEU A CA 1
ATOM 598 C C . LEU A 1 92 ? 69.424 47.571 81.074 1.00 81.52 139 LEU A C 1
ATOM 599 O O . LEU A 1 92 ? 70.192 48.260 81.751 1.00 81.80 139 LEU A O 1
ATOM 604 N N . ALA A 1 93 ? 68.320 47.025 81.570 1.00 82.59 140 ALA A N 1
ATOM 605 C CA . ALA A 1 93 ? 67.923 47.234 82.955 1.00 84.21 140 ALA A CA 1
ATOM 606 C C . ALA A 1 93 ? 68.587 46.235 83.891 1.00 85.28 140 ALA A C 1
ATOM 607 O O . ALA A 1 93 ? 68.093 45.984 84.988 1.00 86.17 140 ALA A O 1
ATOM 609 N N . VAL A 1 94 ? 69.710 45.670 83.465 1.00 86.18 141 VAL A N 1
ATOM 610 C CA . VAL A 1 94 ? 70.410 44.679 84.275 1.00 88.62 141 VAL A CA 1
ATOM 611 C C . VAL A 1 94 ? 71.923 44.829 84.195 1.00 87.45 141 VAL A C 1
ATOM 612 O O . VAL A 1 94 ? 72.477 45.062 83.123 1.00 87.19 141 VAL A O 1
ATOM 616 N N . PRO A 1 95 ? 72.609 44.684 85.340 1.00 85.67 142 PRO A N 1
ATOM 617 C CA . PRO A 1 95 ? 74.070 44.798 85.433 1.00 87.01 142 PRO A CA 1
ATOM 618 C C . PRO A 1 95 ? 74.757 44.044 84.311 1.00 86.91 142 PRO A C 1
ATOM 619 O O . PRO A 1 95 ? 75.724 44.529 83.720 1.00 86.07 142 PRO A O 1
ATOM 623 N N . ARG A 1 96 ? 74.249 42.845 84.039 1.00 86.96 143 ARG A N 1
ATOM 624 C CA . ARG A 1 96 ? 74.781 41.995 82.984 1.00 85.92 143 ARG A CA 1
ATOM 625 C C . ARG A 1 96 ? 73.668 41.392 82.153 1.00 84.02 143 ARG A C 1
ATOM 626 O O . ARG A 1 96 ? 72.689 40.872 82.684 1.00 84.31 143 ARG A O 1
ATOM 634 N N . ILE A 1 97 ? 73.831 41.473 80.839 1.00 80.73 144 ILE A N 1
ATOM 635 C CA . ILE A 1 97 ? 72.855 40.930 79.912 1.00 76.77 144 ILE A CA 1
ATOM 636 C C . ILE A 1 97 ? 73.131 39.426 79.819 1.00 73.02 144 ILE A C 1
ATOM 637 O O . ILE A 1 97 ? 74.261 38.976 80.028 1.00 72.99 144 ILE A O 1
ATOM 642 N N . SER A 1 98 ? 72.101 38.646 79.530 1.00 67.08 145 SER A N 1
ATOM 643 C CA . SER A 1 98 ? 72.273 37.208 79.432 1.00 61.45 145 SER A CA 1
ATOM 644 C C . SER A 1 98 ? 71.602 36.688 78.168 1.00 57.77 145 SER A C 1
ATOM 645 O O . SER A 1 98 ? 71.038 37.457 77.399 1.00 57.89 145 SER A O 1
ATOM 648 N N . PHE A 1 99 ? 71.672 35.384 77.946 1.00 54.04 146 PHE A N 1
ATOM 649 C CA . PHE A 1 99 ? 71.060 34.801 76.767 1.00 51.20 146 PHE A CA 1
ATOM 650 C C . PHE A 1 99 ? 69.583 34.517 76.994 1.00 50.87 146 PHE A C 1
ATOM 651 O O . PHE A 1 99 ? 68.779 34.639 76.073 1.00 50.96 146 PHE A O 1
ATOM 659 N N . SER A 1 100 ? 69.222 34.135 78.215 1.00 51.24 147 SER A N 1
ATOM 660 C CA . SER A 1 100 ? 67.823 33.855 78.514 1.00 52.97 147 SER A CA 1
ATOM 661 C C . SER A 1 100 ? 67.043 35.152 78.476 1.00 53.78 147 SER A C 1
ATOM 662 O O . SER A 1 100 ? 65.965 35.210 77.891 1.00 53.73 147 SER A O 1
ATOM 665 N N . LEU A 1 101 ? 67.603 36.196 79.086 1.00 55.54 148 LEU A N 1
ATOM 666 C CA . LEU A 1 101 ? 66.952 37.501 79.105 1.00 55.75 148 LEU A CA 1
ATOM 667 C C . LEU A 1 101 ? 66.813 37.959 77.660 1.00 54.79 148 LEU A C 1
ATOM 668 O O . LEU A 1 101 ? 65.722 38.368 77.227 1.00 53.98 148 LEU A O 1
ATOM 673 N N . TYR A 1 102 ? 67.929 37.885 76.927 1.00 51.49 149 TYR A N 1
ATOM 674 C CA . TYR A 1 102 ? 67.963 38.273 75.527 1.00 49.91 149 TYR A CA 1
ATOM 675 C C . TYR A 1 102 ? 66.894 37.501 74.757 1.00 50.73 149 TYR A C 1
ATOM 676 O O . TYR A 1 102 ? 66.195 38.074 73.925 1.00 49.30 149 TYR A O 1
ATOM 685 N N . GLN A 1 103 ? 66.757 36.205 75.014 1.00 52.42 150 GLN A N 1
ATOM 686 C CA . GLN A 1 103 ? 65.730 35.461 74.301 1.00 57.51 150 GLN A CA 1
ATOM 687 C C . GLN A 1 103 ? 64.344 35.946 74.691 1.00 60.80 150 GLN A C 1
ATOM 688 O O . GLN A 1 103 ? 63.457 36.006 73.849 1.00 61.08 150 GLN A O 1
ATOM 694 N N . ASP A 1 104 ? 64.163 36.299 75.965 1.00 66.04 151 ASP A N 1
ATOM 695 C CA . ASP A 1 104 ? 62.865 36.765 76.457 1.00 68.93 151 ASP A CA 1
ATOM 696 C C . ASP A 1 104 ? 62.427 38.010 75.709 1.00 68.21 151 ASP A C 1
ATOM 697 O O . ASP A 1 104 ? 61.316 38.084 75.179 1.00 68.04 151 ASP A O 1
ATOM 702 N N . VAL A 1 105 ? 63.319 38.986 75.670 1.00 66.97 152 VAL A N 1
ATOM 703 C CA . VAL A 1 105 ? 63.054 40.243 75.001 1.00 68.57 152 VAL A CA 1
ATOM 704 C C . VAL A 1 105 ? 62.768 40.121 73.505 1.00 69.49 152 VAL A C 1
ATOM 705 O O . VAL A 1 105 ? 61.797 40.692 73.000 1.00 69.40 152 VAL A O 1
ATOM 709 N N . VAL A 1 106 ? 63.598 39.359 72.800 1.00 71.51 153 VAL A N 1
ATOM 710 C CA . VAL A 1 106 ? 63.476 39.254 71.350 1.00 75.61 153 VAL A CA 1
ATOM 711 C C . VAL A 1 106 ? 62.564 38.221 70.690 1.00 76.35 153 VAL A C 1
ATOM 712 O O . VAL A 1 106 ? 62.495 38.167 69.463 1.00 78.48 153 VAL A O 1
ATOM 716 N N . ARG A 1 107 ? 61.857 37.409 71.464 1.00 82.93 154 ARG A N 1
ATOM 717 C CA . ARG A 1 107 ? 60.972 36.416 70.858 1.00 87.70 154 ARG A CA 1
ATOM 718 C C . ARG A 1 107 ? 59.741 37.055 70.232 1.00 90.08 154 ARG A C 1
ATOM 719 O O . ARG A 1 107 ? 58.749 36.375 69.963 1.00 90.13 154 ARG A O 1
ATOM 727 N N . THR A 1 108 ? 59.819 38.360 69.986 1.00 89.08 155 THR A N 1
ATOM 728 C CA . THR A 1 108 ? 58.712 39.114 69.408 1.00 88.39 155 THR A CA 1
ATOM 729 C C . THR A 1 108 ? 59.149 40.036 68.256 1.00 91.84 155 THR A C 1
ATOM 730 O O . THR A 1 108 ? 58.325 40.477 67.451 1.00 92.55 155 THR A O 1
ATOM 734 N N . VAL A 1 109 ? 60.450 40.308 68.173 1.00 94.32 156 VAL A N 1
ATOM 735 C CA . VAL A 1 109 ? 61.006 41.175 67.135 1.00 92.34 156 VAL A CA 1
ATOM 736 C C . VAL A 1 109 ? 61.057 40.501 65.767 1.00 99.37 156 VAL A C 1
ATOM 737 O O . VAL A 1 109 ? 61.743 39.494 65.586 1.00 96.62 156 VAL A O 1
ATOM 741 N N . GLY A 1 110 ? 60.332 41.063 64.805 1.00 101.79 157 GLY A N 1
ATOM 742 C CA . GLY A 1 110 ? 60.331 40.504 63.465 1.00 109.96 157 GLY A CA 1
ATOM 743 C C . GLY A 1 110 ? 59.109 39.680 63.110 1.00 115.17 157 GLY A C 1
ATOM 744 O O . GLY A 1 110 ? 58.751 39.564 61.936 1.00 114.05 157 GLY A O 1
ATOM 745 N N . ASN A 1 111 ? 58.465 39.100 64.116 1.00 119.58 158 ASN A N 1
ATOM 746 C CA . ASN A 1 111 ? 57.282 38.288 63.869 1.00 125.75 158 ASN A CA 1
ATOM 747 C C . ASN A 1 111 ? 56.328 38.312 65.055 1.00 128.73 158 ASN A C 1
ATOM 748 O O . ASN A 1 111 ? 56.750 38.432 66.206 1.00 128.89 158 ASN A O 1
ATOM 753 N N . ALA A 1 112 ? 55.037 38.206 64.762 1.00 134.94 159 ALA A N 1
ATOM 754 C CA . ALA A 1 112 ? 54.012 38.200 65.798 1.00 141.26 159 ALA A CA 1
ATOM 755 C C . ALA A 1 112 ? 52.889 37.250 65.396 1.00 145.55 159 ALA A C 1
ATOM 756 O O . ALA A 1 112 ? 52.135 37.522 64.460 1.00 147.80 159 ALA A O 1
ATOM 758 N N . GLN A 1 113 ? 52.793 36.134 66.113 1.00 150.90 160 GLN A N 1
ATOM 759 C CA . GLN A 1 113 ? 51.778 35.119 65.855 1.00 157.04 160 GLN A CA 1
ATOM 760 C C . GLN A 1 113 ? 51.997 34.481 64.487 1.00 157.34 160 GLN A C 1
ATOM 761 O O . GLN A 1 113 ? 52.995 33.789 64.266 1.00 154.27 160 GLN A O 1
ATOM 767 N N . GLN A 1 116 ? 54.124 30.579 61.346 1.00 105.37 163 GLN A N 1
ATOM 768 C CA . GLN A 1 116 ? 55.311 31.210 60.684 1.00 103.10 163 GLN A CA 1
ATOM 769 C C . GLN A 1 116 ? 56.670 30.487 60.771 1.00 101.41 163 GLN A C 1
ATOM 770 O O . GLN A 1 116 ? 56.997 29.993 61.889 1.00 102.92 163 GLN A O 1
ATOM 776 N N . SER A 1 117 ? 57.439 30.491 59.674 1.00 101.30 164 SER A N 1
ATOM 777 C CA . SER A 1 117 ? 58.789 29.917 59.691 1.00 97.34 164 SER A CA 1
ATOM 778 C C . SER A 1 117 ? 59.514 30.628 60.852 1.00 93.95 164 SER A C 1
ATOM 779 O O . SER A 1 117 ? 59.319 31.814 61.079 1.00 95.12 164 SER A O 1
ATOM 782 N N . PRO A 1 118 ? 60.329 29.907 61.616 1.00 90.99 165 PRO A N 1
ATOM 783 C CA . PRO A 1 118 ? 61.058 30.502 62.739 1.00 84.78 165 PRO A CA 1
ATOM 784 C C . PRO A 1 118 ? 62.040 31.601 62.311 1.00 78.91 165 PRO A C 1
ATOM 785 O O . PRO A 1 118 ? 62.348 32.499 63.094 1.00 78.83 165 PRO A O 1
ATOM 789 N N . MET A 1 119 ? 62.529 31.534 61.074 1.00 70.45 166 MET A N 1
ATOM 790 C CA . MET A 1 119 ? 63.461 32.544 60.574 1.00 63.27 166 MET A CA 1
ATOM 791 C C . MET A 1 119 ? 63.180 32.985 59.143 1.00 56.78 166 MET A C 1
ATOM 792 O O . MET A 1 119 ? 63.790 32.507 58.184 1.00 54.11 166 MET A O 1
ATOM 797 N N . SER A 1 120 ? 62.226 33.893 59.011 1.00 50.42 167 SER A N 1
ATOM 798 C CA . SER A 1 120 ? 61.873 34.433 57.716 1.00 47.14 167 SER A CA 1
ATOM 799 C C . SER A 1 120 ? 62.837 35.595 57.536 1.00 45.79 167 SER A C 1
ATOM 800 O O . SER A 1 120 ? 63.418 36.078 58.510 1.00 44.17 167 SER A O 1
ATOM 803 N N . TYR A 1 121 ? 63.018 36.043 56.299 1.00 45.11 168 TYR A N 1
ATOM 804 C CA . TYR A 1 121 ? 63.922 37.155 56.053 1.00 47.24 168 TYR A CA 1
ATOM 805 C C . TYR A 1 121 ? 63.547 38.322 56.942 1.00 47.88 168 TYR A C 1
ATOM 806 O O . TYR A 1 121 ? 64.409 39.086 57.374 1.00 46.50 168 TYR A O 1
ATOM 815 N N . GLY A 1 122 ? 62.250 38.437 57.225 1.00 48.41 169 GLY A N 1
ATOM 816 C CA . GLY A 1 122 ? 61.765 39.503 58.075 1.00 46.85 169 GLY A CA 1
ATOM 817 C C . GLY A 1 122 ? 62.303 39.424 59.490 1.00 49.35 169 GLY A C 1
ATOM 818 O O . GLY A 1 122 ? 62.790 40.426 60.023 1.00 51.01 169 GLY A O 1
ATOM 819 N N . ARG A 1 123 ? 62.220 38.245 60.102 1.00 48.12 170 ARG A N 1
ATOM 820 C CA . ARG A 1 123 ? 62.691 38.056 61.475 1.00 49.14 170 ARG A CA 1
ATOM 821 C C . ARG A 1 123 ? 64.210 38.238 61.551 1.00 49.51 170 ARG A C 1
ATOM 822 O O . ARG A 1 123 ? 64.731 38.855 62.482 1.00 49.79 170 ARG A O 1
ATOM 830 N N . LEU A 1 124 ? 64.914 37.704 60.563 1.00 48.56 171 LEU A N 1
ATOM 831 C CA . LEU A 1 124 ? 66.357 37.820 60.509 1.00 49.89 171 LEU A CA 1
ATOM 832 C C . LEU A 1 124 ? 66.738 39.297 60.545 1.00 50.27 171 LEU A C 1
ATOM 833 O O . LEU A 1 124 ? 67.513 39.738 61.401 1.00 50.12 171 LEU A O 1
ATOM 838 N N . ILE A 1 125 ? 66.182 40.053 59.602 1.00 48.67 172 ILE A N 1
ATOM 839 C CA . ILE A 1 125 ? 66.450 41.469 59.502 1.00 46.55 172 ILE A CA 1
ATOM 840 C C . ILE A 1 125 ? 66.131 42.160 60.822 1.00 47.63 172 ILE A C 1
ATOM 841 O O . ILE A 1 125 ? 66.976 42.875 61.380 1.00 47.11 172 ILE A O 1
ATOM 846 N N . GLY A 1 126 ? 64.919 41.926 61.322 1.00 48.17 173 GLY A N 1
ATOM 847 C CA . GLY A 1 126 ? 64.490 42.535 62.568 1.00 50.01 173 GLY A CA 1
ATOM 848 C C . GLY A 1 126 ? 65.427 42.311 63.739 1.00 52.13 173 GLY A C 1
ATOM 849 O O . GLY A 1 126 ? 65.742 43.246 64.487 1.00 53.13 173 GLY A O 1
ATOM 850 N N . LEU A 1 127 ? 65.875 41.070 63.896 1.00 50.84 174 LEU A N 1
ATOM 851 C CA . LEU A 1 127 ? 66.775 40.704 64.985 1.00 52.56 174 LEU A CA 1
ATOM 852 C C . LEU A 1 127 ? 68.124 41.390 64.850 1.00 54.11 174 LEU A C 1
ATOM 853 O O . LEU A 1 127 ? 68.661 41.903 65.826 1.00 52.10 174 LEU A O 1
ATOM 858 N N . ILE A 1 128 ? 68.679 41.394 63.639 1.00 57.52 175 ILE A N 1
ATOM 859 C CA . ILE A 1 128 ? 69.973 42.029 63.415 1.00 55.30 175 ILE A CA 1
ATOM 860 C C . ILE A 1 128 ? 69.804 43.526 63.556 1.00 58.44 175 ILE A C 1
ATOM 861 O O . ILE A 1 128 ? 70.649 44.197 64.142 1.00 57.85 175 ILE A O 1
ATOM 866 N N . SER A 1 129 ? 68.704 44.044 63.022 1.00 57.37 176 SER A N 1
ATOM 867 C CA . SER A 1 129 ? 68.429 45.466 63.123 1.00 59.33 176 SER A CA 1
ATOM 868 C C . SER A 1 129 ? 68.369 45.852 64.602 1.00 59.86 176 SER A C 1
ATOM 869 O O . SER A 1 129 ? 69.087 46.751 65.052 1.00 61.60 176 SER A O 1
ATOM 872 N N . PHE A 1 130 ? 67.517 45.164 65.359 1.00 59.01 177 PHE A N 1
ATOM 873 C CA . PHE A 1 130 ? 67.377 45.453 66.782 1.00 58.00 177 PHE A CA 1
ATOM 874 C C . PHE A 1 130 ? 68.685 45.243 67.546 1.00 56.19 177 PHE A C 1
ATOM 875 O O . PHE A 1 130 ? 68.969 45.958 68.498 1.00 55.83 177 PHE A O 1
ATOM 883 N N . GLY A 1 131 ? 69.469 44.255 67.129 1.00 56.08 178 GLY A N 1
ATOM 884 C CA . GLY A 1 131 ? 70.737 43.985 67.783 1.00 56.62 178 GLY A CA 1
ATOM 885 C C . GLY A 1 131 ? 71.689 45.152 67.619 1.00 57.29 178 GLY A C 1
ATOM 886 O O . GLY A 1 131 ? 72.306 45.610 68.582 1.00 55.66 178 GLY A O 1
ATOM 887 N N . GLY A 1 132 ? 71.810 45.635 66.387 1.00 59.37 179 GLY A N 1
ATOM 888 C CA . GLY A 1 132 ? 72.677 46.765 66.120 1.00 61.35 179 GLY A CA 1
ATOM 889 C C . GLY A 1 132 ? 72.234 47.981 66.908 1.00 61.93 179 GLY A C 1
ATOM 890 O O . GLY A 1 132 ? 73.059 48.724 67.433 1.00 61.66 179 GLY A O 1
ATOM 891 N N . PHE A 1 133 ? 70.925 48.186 66.998 1.00 65.47 180 PHE A N 1
ATOM 892 C CA . PHE A 1 133 ? 70.398 49.323 67.734 1.00 69.48 180 PHE A CA 1
ATOM 893 C C . PHE A 1 133 ? 70.877 49.290 69.176 1.00 68.24 180 PHE A C 1
ATOM 894 O O . PHE A 1 133 ? 71.433 50.268 69.686 1.00 69.77 180 PHE A O 1
ATOM 902 N N . VAL A 1 134 ? 70.642 48.163 69.836 1.00 64.15 181 VAL A N 1
ATOM 903 C CA . VAL A 1 134 ? 71.047 48.015 71.217 1.00 61.45 181 VAL A CA 1
ATOM 904 C C . VAL A 1 134 ? 72.555 48.154 71.312 1.00 61.93 181 VAL A C 1
ATOM 905 O O . VAL A 1 134 ? 73.070 48.733 72.262 1.00 61.89 181 VAL A O 1
ATOM 909 N N . ALA A 1 135 ? 73.266 47.633 70.322 1.00 62.53 182 ALA A N 1
ATOM 910 C CA . ALA A 1 135 ? 74.720 47.708 70.329 1.00 64.96 182 ALA A CA 1
ATOM 911 C C . ALA A 1 135 ? 75.199 49.147 70.512 1.00 67.75 182 ALA A C 1
ATOM 912 O O . ALA A 1 135 ? 76.168 49.404 71.230 1.00 68.45 182 ALA A O 1
ATOM 914 N N . ALA A 1 136 ? 74.509 50.081 69.862 1.00 71.19 183 ALA A N 1
ATOM 915 C CA . ALA A 1 136 ? 74.852 51.499 69.935 1.00 73.56 183 ALA A CA 1
ATOM 916 C C . ALA A 1 136 ? 74.575 52.057 71.321 1.00 75.31 183 ALA A C 1
ATOM 917 O O . ALA A 1 136 ? 75.443 52.676 71.932 1.00 75.40 183 ALA A O 1
ATOM 919 N N . LYS A 1 137 ? 73.361 51.849 71.814 1.00 75.59 184 LYS A N 1
ATOM 920 C CA . LYS A 1 137 ? 73.023 52.329 73.139 1.00 78.78 184 LYS A CA 1
ATOM 921 C C . LYS A 1 137 ? 74.069 51.814 74.118 1.00 78.36 184 LYS A C 1
ATOM 922 O O . LYS A 1 137 ? 74.635 52.579 74.896 1.00 79.46 184 LYS A O 1
ATOM 928 N N . MET A 1 138 ? 74.337 50.514 74.071 1.00 78.76 185 MET A N 1
ATOM 929 C CA . MET A 1 138 ? 75.319 49.933 74.974 1.00 78.68 185 MET A CA 1
ATOM 930 C C . MET A 1 138 ? 76.643 50.689 74.914 1.00 79.65 185 MET A C 1
ATOM 931 O O . MET A 1 138 ? 77.263 50.938 75.944 1.00 78.77 185 MET A O 1
ATOM 936 N N . MET A 1 139 ? 77.062 51.069 73.712 1.00 82.07 186 MET A N 1
ATOM 937 C CA . MET A 1 139 ? 78.316 51.794 73.528 1.00 85.12 186 MET A CA 1
ATOM 938 C C . MET A 1 139 ? 78.338 53.181 74.174 1.00 88.54 186 MET A C 1
ATOM 939 O O . MET A 1 139 ? 79.390 53.649 74.610 1.00 89.12 186 MET A O 1
ATOM 944 N N . GLU A 1 140 ? 77.180 53.832 74.232 1.00 91.15 187 GLU A N 1
ATOM 945 C CA . GLU A 1 140 ? 77.066 55.162 74.824 1.00 93.06 187 GLU A CA 1
ATOM 946 C C . GLU A 1 140 ? 77.266 55.135 76.335 1.00 97.59 187 GLU A C 1
ATOM 947 O O . GLU A 1 140 ? 76.821 56.047 77.031 1.00 98.03 187 GLU A O 1
ATOM 953 N N . SER A 1 141 ? 77.940 54.108 76.843 1.00 101.47 188 SER A N 1
ATOM 954 C CA . SER A 1 141 ? 78.139 53.985 78.284 1.00 107.02 188 SER A CA 1
ATOM 955 C C . SER A 1 141 ? 79.134 52.906 78.678 1.00 110.56 188 SER A C 1
ATOM 956 O O . SER A 1 141 ? 78.810 51.719 78.639 1.00 110.82 188 SER A O 1
ATOM 959 N N . VAL A 1 142 ? 80.349 53.301 79.054 1.00 114.87 189 VAL A N 1
ATOM 960 C CA . VAL A 1 142 ? 81.328 52.301 79.478 1.00 120.16 189 VAL A CA 1
ATOM 961 C C . VAL A 1 142 ? 80.847 51.847 80.856 1.00 121.74 189 VAL A C 1
ATOM 962 O O . VAL A 1 142 ? 81.124 52.488 81.873 1.00 123.35 189 VAL A O 1
ATOM 966 N N . GLU A 1 143 ? 80.116 50.742 80.857 1.00 125.79 190 GLU A N 1
ATOM 967 C CA . GLU A 1 143 ? 79.566 50.109 82.038 1.00 128.21 190 GLU A CA 1
ATOM 968 C C . GLU A 1 143 ? 78.751 48.994 81.389 1.00 126.83 190 GLU A C 1
ATOM 969 O O . GLU A 1 143 ? 78.761 47.819 81.772 1.00 127.25 190 GLU A O 1
ATOM 975 N N . LEU A 1 144 ? 78.107 49.421 80.315 1.00 125.02 191 LEU A N 1
ATOM 976 C CA . LEU A 1 144 ? 77.260 48.586 79.481 1.00 123.97 191 LEU A CA 1
ATOM 977 C C . LEU A 1 144 ? 77.941 48.379 78.128 1.00 122.34 191 LEU A C 1
ATOM 978 O O . LEU A 1 144 ? 77.314 47.907 77.188 1.00 121.99 19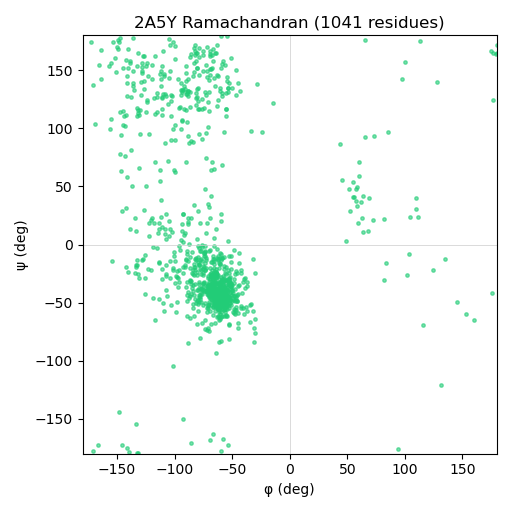1 LEU A O 1
ATOM 983 N N . GLN A 1 145 ? 79.235 48.688 78.053 1.00 119.53 192 GLN A N 1
ATOM 984 C CA . GLN A 1 145 ? 79.978 48.554 76.797 1.00 116.57 192 GLN A CA 1
ATOM 985 C C . GLN A 1 145 ? 80.442 47.143 76.483 1.00 111.24 192 GLN A C 1
ATOM 986 O O . GLN A 1 145 ? 79.965 46.525 75.536 1.00 113.43 192 GLN A O 1
ATOM 992 N N . GLY A 1 146 ? 81.391 46.652 77.273 1.00 106.54 193 GLY A N 1
ATOM 993 C CA . GLY A 1 146 ? 81.940 45.322 77.065 1.00 97.89 193 GLY A CA 1
ATOM 994 C C . GLY A 1 146 ? 80.943 44.214 76.778 1.00 92.37 193 GLY A C 1
ATOM 995 O O . GLY A 1 146 ? 81.333 43.093 76.453 1.00 91.88 193 GLY A O 1
ATOM 996 N N . GLN A 1 147 ? 79.658 44.520 76.892 1.00 84.22 194 GLN A N 1
ATOM 997 C CA . GLN A 1 147 ? 78.631 43.527 76.645 1.00 79.12 194 GLN A CA 1
ATOM 998 C C . GLN A 1 147 ? 78.171 43.447 75.185 1.00 73.13 194 GLN A C 1
ATOM 999 O O . GLN A 1 147 ? 77.415 42.550 74.815 1.00 73.06 194 GLN A O 1
ATOM 1005 N N . 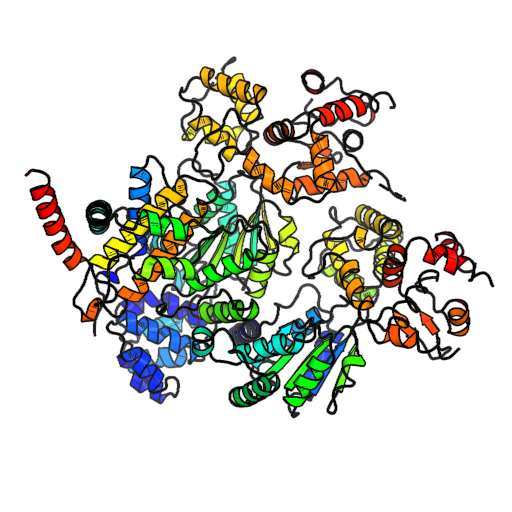VAL A 1 148 ? 78.619 44.386 74.357 1.00 67.50 195 VAL A N 1
ATOM 1006 C CA . VAL A 1 148 ? 78.270 44.361 72.942 1.00 62.67 195 VAL A CA 1
ATOM 1007 C C . VAL A 1 148 ? 78.782 43.020 72.407 1.00 59.19 195 VAL A C 1
ATOM 1008 O O . VAL A 1 148 ? 78.164 42.401 71.543 1.00 57.23 195 VAL A O 1
ATOM 1012 N N . ARG A 1 149 ? 79.909 42.568 72.952 1.00 58.89 196 ARG A N 1
ATOM 1013 C CA . ARG A 1 149 ? 80.514 41.302 72.553 1.00 60.26 196 ARG A CA 1
ATOM 1014 C C . ARG A 1 149 ? 79.531 40.148 72.766 1.00 57.69 196 ARG A C 1
ATOM 1015 O O . ARG A 1 149 ? 79.373 39.279 71.907 1.00 56.80 196 ARG A O 1
ATOM 1023 N N . ASN A 1 150 ? 78.872 40.161 73.919 1.00 56.57 197 ASN A N 1
ATOM 1024 C CA . ASN A 1 150 ? 77.903 39.133 74.268 1.00 56.88 197 ASN A CA 1
ATOM 1025 C C . ASN A 1 150 ? 76.653 39.241 73.404 1.00 54.82 197 ASN A C 1
ATOM 1026 O O . ASN A 1 150 ? 76.104 38.231 72.972 1.00 54.38 197 ASN A O 1
ATOM 1031 N N . LEU A 1 151 ? 76.206 40.466 73.152 1.00 50.50 198 LEU A N 1
ATOM 1032 C CA . LEU A 1 151 ? 75.026 40.685 72.332 1.00 49.63 198 LEU A CA 1
ATOM 1033 C C . LEU A 1 151 ? 75.289 40.130 70.930 1.00 48.44 198 LEU A C 1
ATOM 1034 O O . LEU A 1 151 ? 74.379 39.649 70.265 1.00 45.82 198 LEU A O 1
ATOM 1039 N N . PHE A 1 152 ? 76.543 40.220 70.490 1.00 47.43 199 PHE A N 1
ATOM 1040 C CA . PHE A 1 152 ? 76.965 39.705 69.184 1.00 46.16 199 PHE A CA 1
ATOM 1041 C C . PHE A 1 152 ? 76.788 38.174 69.147 1.00 44.69 199 PHE A C 1
ATOM 1042 O O . PHE A 1 152 ? 76.254 37.622 68.178 1.00 42.24 199 PHE A O 1
ATOM 1050 N N . VAL A 1 153 ? 77.239 37.508 70.209 1.00 40.06 200 VAL A N 1
ATOM 1051 C CA . VAL A 1 153 ? 77.108 36.057 70.349 1.00 39.53 200 VAL A CA 1
ATOM 1052 C C . VAL A 1 153 ? 75.630 35.608 70.374 1.00 41.91 200 VAL A C 1
ATOM 1053 O O . VAL A 1 153 ? 75.217 34.750 69.589 1.00 40.87 200 VAL A O 1
ATOM 1057 N N . TYR A 1 154 ? 74.853 36.197 71.285 1.00 40.64 201 TYR A N 1
ATOM 1058 C CA . TYR A 1 154 ? 73.436 35.863 71.451 1.00 40.95 201 TYR A CA 1
ATOM 1059 C C . TYR A 1 154 ? 72.652 36.038 70.151 1.00 42.03 201 TYR A C 1
ATOM 1060 O O . TYR A 1 154 ? 71.812 35.211 69.798 1.00 41.69 201 TYR A O 1
ATOM 1069 N N . THR A 1 155 ? 72.945 37.114 69.435 1.00 43.73 202 THR A N 1
ATOM 1070 C CA . THR A 1 155 ? 72.266 37.397 68.178 1.00 41.42 202 THR A CA 1
ATOM 1071 C C . THR A 1 155 ? 72.648 36.366 67.120 1.00 44.37 202 THR A C 1
ATOM 1072 O O . THR A 1 155 ? 71.800 35.914 66.342 1.00 45.43 202 THR A O 1
ATOM 1076 N N . SER A 1 156 ? 73.924 35.996 67.093 1.00 44.02 203 SER A N 1
ATOM 1077 C CA . SER A 1 156 ? 74.416 35.021 66.125 1.00 42.56 203 SER A CA 1
ATOM 1078 C C . SER A 1 156 ? 73.824 33.644 66.361 1.00 41.82 203 SER A C 1
ATOM 1079 O O . SER A 1 156 ? 73.367 32.993 65.426 1.00 43.77 203 SER A O 1
ATOM 1082 N N . LEU A 1 157 ? 73.826 33.208 67.614 1.00 40.49 204 LEU A N 1
ATOM 1083 C CA . LEU A 1 157 ? 73.291 31.901 67.959 1.00 40.25 204 LEU A CA 1
ATOM 1084 C C . LEU A 1 157 ? 71.770 31.835 67.807 1.00 41.25 204 LEU A C 1
ATOM 1085 O O . LEU A 1 157 ? 71.227 30.865 67.278 1.00 40.48 204 LEU A O 1
ATOM 1090 N N . PHE A 1 158 ? 71.073 32.870 68.250 1.00 40.65 205 PHE A N 1
ATOM 1091 C CA . PHE A 1 158 ? 69.628 32.846 68.147 1.00 41.58 205 PHE A CA 1
ATOM 1092 C C . PHE A 1 158 ? 69.124 32.658 66.711 1.00 43.49 205 PHE A C 1
ATOM 1093 O O . PHE A 1 158 ? 68.061 32.072 66.495 1.00 41.69 205 PHE A O 1
ATOM 1101 N N . ILE A 1 159 ? 69.885 33.152 65.737 1.00 43.06 206 ILE A N 1
ATOM 1102 C CA . ILE A 1 159 ? 69.514 33.049 64.324 1.00 41.89 206 ILE A CA 1
ATOM 1103 C C . ILE A 1 159 ? 70.021 31.743 63.745 1.00 44.15 206 ILE A C 1
ATOM 1104 O O . ILE A 1 159 ? 69.326 31.047 63.016 1.00 43.41 206 ILE A O 1
ATOM 1109 N N . LYS A 1 160 ? 71.269 31.449 64.059 1.00 44.60 207 LYS A N 1
ATOM 1110 C CA . LYS A 1 160 ? 71.933 30.247 63.615 1.00 43.07 207 LYS A CA 1
ATOM 1111 C C . LYS A 1 160 ? 71.052 28.998 63.803 1.00 42.79 207 LYS A C 1
ATOM 1112 O O . LYS A 1 160 ? 70.789 28.289 62.839 1.00 42.51 207 LYS A O 1
ATOM 1118 N N . THR A 1 161 ? 70.590 28.731 65.028 1.00 43.27 208 THR A N 1
ATOM 1119 C CA . THR A 1 161 ? 69.773 27.535 65.290 1.00 46.50 208 THR A CA 1
ATOM 1120 C C . THR A 1 161 ? 68.416 27.528 64.641 1.00 44.05 208 THR A C 1
ATOM 1121 O O . THR A 1 161 ? 67.723 26.516 64.668 1.00 46.22 208 THR A O 1
ATOM 1125 N N . ARG A 1 162 ? 68.013 28.655 64.079 1.00 43.37 209 ARG A N 1
ATOM 1126 C CA . ARG A 1 162 ? 66.717 28.705 63.440 1.00 41.77 209 ARG A CA 1
ATOM 1127 C C . ARG A 1 162 ? 66.824 28.613 61.938 1.00 41.45 209 ARG A C 1
ATOM 1128 O O . ARG A 1 162 ? 65.872 28.222 61.281 1.00 44.87 209 ARG A O 1
ATOM 1136 N N . ILE A 1 163 ? 67.988 28.945 61.391 1.00 41.93 210 ILE A N 1
ATOM 1137 C CA . ILE A 1 163 ? 68.188 28.838 59.952 1.00 46.13 210 ILE A CA 1
ATOM 1138 C C . ILE A 1 163 ? 68.540 27.385 59.710 1.00 48.58 210 ILE A C 1
ATOM 1139 O O . ILE A 1 163 ? 68.416 26.886 58.602 1.00 50.99 210 ILE A O 1
ATOM 1144 N N . ARG A 1 164 ? 68.962 26.723 60.785 1.00 56.96 211 ARG A N 1
ATOM 1145 C CA . ARG A 1 164 ? 69.397 25.323 60.803 1.00 62.61 211 ARG A CA 1
ATOM 1146 C C . ARG A 1 164 ? 68.553 24.297 60.054 1.00 65.86 211 ARG A C 1
ATOM 1147 O O . ARG A 1 164 ? 68.967 23.783 59.016 1.00 68.77 211 ARG A O 1
ATOM 1155 N N . ASN A 1 165 ? 67.376 23.980 60.572 1.00 67.91 212 ASN A N 1
ATOM 1156 C CA . ASN A 1 165 ? 66.561 22.975 59.912 1.00 72.13 212 ASN A CA 1
ATOM 1157 C C . ASN A 1 165 ? 65.363 23.587 59.210 1.00 73.81 212 ASN A C 1
ATOM 1158 O O . ASN A 1 165 ? 64.359 22.914 59.006 1.00 76.24 212 ASN A O 1
ATOM 1163 N N . ASN A 1 166 ? 65.470 24.854 58.822 1.00 74.82 213 ASN A N 1
ATOM 1164 C CA . ASN A 1 166 ? 64.355 25.528 58.170 1.00 73.92 213 ASN A CA 1
ATOM 1165 C C . ASN A 1 166 ? 64.595 25.978 56.746 1.00 69.46 213 ASN A C 1
ATOM 1166 O O . ASN A 1 166 ? 63.945 25.506 55.818 1.00 71.61 213 ASN A O 1
ATOM 1171 N N . TRP A 1 167 ? 65.520 26.909 56.581 1.00 64.85 214 TRP A N 1
ATOM 1172 C CA . TRP A 1 167 ? 65.830 27.450 55.274 1.00 60.65 214 TRP A CA 1
ATOM 1173 C C . TRP A 1 167 ? 65.840 26.465 54.118 1.00 58.71 214 TRP A C 1
ATOM 1174 O O . TRP A 1 167 ? 65.402 26.807 53.031 1.00 57.94 214 TRP A O 1
ATOM 1185 N N . LYS A 1 168 ? 66.305 25.242 54.327 1.00 61.70 215 LYS A N 1
ATOM 1186 C CA . LYS A 1 168 ? 66.330 24.299 53.219 1.00 66.82 215 LYS A CA 1
ATOM 1187 C C . LYS A 1 168 ? 64.951 23.844 52.770 1.00 68.14 215 LYS A C 1
ATOM 1188 O O . LYS A 1 168 ? 64.664 23.826 51.576 1.00 69.62 215 LYS A O 1
ATOM 1194 N N . GLU A 1 169 ? 64.101 23.484 53.726 1.00 72.62 216 GLU A N 1
ATOM 1195 C CA . GLU A 1 169 ? 62.760 23.000 53.418 1.00 79.26 216 GLU A CA 1
ATOM 1196 C C . GLU A 1 169 ? 61.732 24.082 53.139 1.00 74.65 216 GLU A C 1
ATOM 1197 O O . GLU A 1 169 ? 60.646 23.788 52.655 1.00 76.25 216 GLU A O 1
ATOM 1203 N N . HIS A 1 170 ? 62.057 25.325 53.458 1.00 72.93 217 HIS A N 1
ATOM 1204 C CA . HIS A 1 170 ? 61.139 26.430 53.207 1.00 74.26 217 HIS A CA 1
ATOM 1205 C C . HIS A 1 170 ? 61.637 27.220 52.010 1.00 69.82 217 HIS A C 1
ATOM 1206 O O . HIS A 1 170 ? 61.120 28.283 51.691 1.00 68.51 217 HIS A O 1
ATOM 1213 N N . ASN A 1 171 ? 62.660 26.687 51.358 1.00 69.70 218 ASN A N 1
ATOM 1214 C CA . ASN A 1 171 ? 63.237 27.308 50.180 1.00 70.64 218 ASN A CA 1
ATOM 1215 C C . ASN A 1 171 ? 63.771 28.721 50.353 1.00 67.45 218 ASN A C 1
ATOM 1216 O O . ASN A 1 171 ? 63.465 29.616 49.571 1.00 67.69 218 ASN A O 1
ATOM 1221 N N . ARG A 1 172 ? 64.578 28.921 51.381 1.00 64.64 219 ARG A N 1
ATOM 1222 C CA . ARG A 1 172 ? 65.176 30.219 51.615 1.00 61.61 219 ARG A CA 1
ATOM 1223 C C . ARG A 1 172 ? 66.662 30.074 51.323 1.00 59.76 219 ARG A C 1
ATOM 1224 O O . ARG A 1 172 ? 67.175 28.961 51.189 1.00 58.75 219 ARG A O 1
ATOM 1232 N N . SER A 1 173 ? 67.346 31.203 51.206 1.00 55.12 220 SER A N 1
ATOM 1233 C CA . SER A 1 173 ? 68.777 31.207 50.943 1.00 51.51 220 SER A CA 1
ATOM 1234 C C . SER A 1 173 ? 69.206 32.656 50.869 1.00 49.56 220 SER A C 1
ATOM 1235 O O . SER A 1 173 ? 68.365 33.536 50.765 1.00 49.04 220 SER A O 1
ATOM 1238 N N . TRP A 1 174 ? 70.507 32.907 50.937 1.00 49.86 221 TRP A N 1
ATOM 1239 C CA . TRP A 1 174 ? 71.004 34.276 50.861 1.00 47.06 221 TRP A C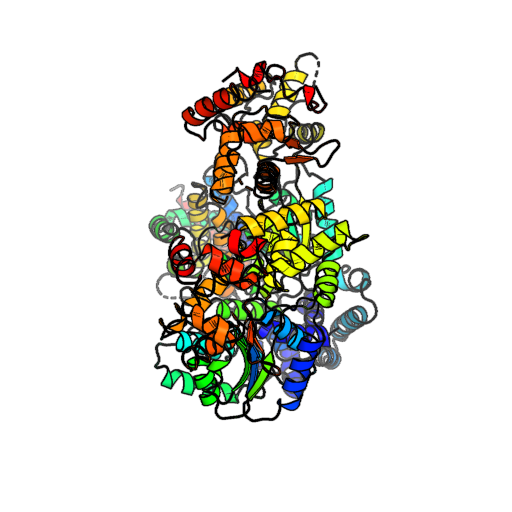A 1
ATOM 1240 C C . TRP A 1 174 ? 70.834 34.843 49.464 1.00 48.03 221 TRP A C 1
ATOM 1241 O O . TRP A 1 174 ? 70.527 36.020 49.302 1.00 46.94 221 TRP A O 1
ATOM 1252 N N . ASP A 1 175 ? 71.028 34.015 48.449 1.00 48.29 222 ASP A N 1
ATOM 1253 C CA . ASP A 1 175 ? 70.864 34.503 47.100 1.00 52.26 222 ASP A CA 1
ATOM 1254 C C . ASP A 1 175 ? 69.438 35.016 46.923 1.00 53.56 222 ASP A C 1
ATOM 1255 O O . ASP A 1 175 ? 69.220 36.071 46.325 1.00 54.76 222 ASP A O 1
ATOM 1260 N N . ASP A 1 176 ? 68.477 34.263 47.454 1.00 53.61 223 ASP A N 1
ATOM 1261 C CA . ASP A 1 176 ? 67.069 34.627 47.378 1.00 53.04 223 ASP A CA 1
ATOM 1262 C C . ASP A 1 176 ? 66.859 35.939 48.134 1.00 52.09 223 ASP A C 1
ATOM 1263 O O . ASP A 1 176 ? 66.169 36.849 47.668 1.00 50.09 223 ASP A O 1
ATOM 1268 N N . PHE A 1 177 ? 67.465 36.019 49.311 1.00 51.07 224 PHE A N 1
ATOM 1269 C CA . PHE A 1 177 ? 67.378 37.202 50.147 1.00 51.64 224 PHE A CA 1
ATOM 1270 C C . PHE A 1 177 ? 67.916 38.372 49.346 1.00 52.15 224 PHE A C 1
ATOM 1271 O O . PHE A 1 177 ? 67.324 39.444 49.316 1.00 53.38 224 PHE A O 1
ATOM 1279 N N . MET A 1 178 ? 69.038 38.136 48.679 1.00 53.62 225 MET A N 1
ATOM 1280 C CA . MET A 1 178 ? 69.691 39.140 47.860 1.00 55.51 225 MET A CA 1
ATOM 1281 C C . MET A 1 178 ? 68.752 39.621 46.778 1.00 57.36 225 MET A C 1
ATOM 1282 O O . MET A 1 178 ? 68.660 40.817 46.518 1.00 58.23 225 MET A O 1
ATOM 1287 N N . THR A 1 179 ? 68.055 38.688 46.141 1.00 58.33 226 THR A N 1
ATOM 1288 C CA . THR A 1 179 ? 67.123 39.055 45.085 1.00 57.95 226 THR A CA 1
ATOM 1289 C C . THR A 1 179 ? 65.982 39.893 45.649 1.00 61.57 226 THR A C 1
ATOM 1290 O O . THR A 1 179 ? 65.548 40.871 45.031 1.00 60.80 226 THR A O 1
ATOM 1294 N N . LEU A 1 180 ? 65.506 39.498 46.827 1.00 65.46 227 LEU A N 1
ATOM 1295 C CA . LEU A 1 180 ? 64.416 40.201 47.491 1.00 69.93 227 LEU A CA 1
ATOM 1296 C C . LEU A 1 180 ? 64.891 41.517 48.084 1.00 68.31 227 LEU A C 1
ATOM 1297 O O . LEU A 1 180 ? 64.138 42.481 48.149 1.00 68.42 227 LEU A O 1
ATOM 1302 N N . GLY A 1 181 ? 66.145 41.554 48.512 1.00 67.40 228 GLY A N 1
ATOM 1303 C CA . GLY A 1 181 ? 66.683 42.768 49.094 1.00 67.83 228 GLY A CA 1
ATOM 1304 C C . GLY A 1 181 ? 66.838 43.870 48.069 1.00 67.11 228 GLY A C 1
ATOM 1305 O O . GLY A 1 181 ? 66.558 45.037 48.348 1.00 64.62 228 GLY A O 1
ATOM 1306 N N . LYS A 1 182 ? 67.291 43.492 46.876 1.00 68.58 229 LYS A N 1
ATOM 1307 C CA . LYS A 1 182 ? 67.482 44.436 45.781 1.00 72.67 229 LYS A CA 1
ATOM 1308 C C . LYS A 1 182 ? 66.171 45.154 45.453 1.00 75.15 229 LYS A C 1
ATOM 1309 O O . LYS A 1 182 ? 66.133 46.379 45.334 1.00 76.37 229 LYS A O 1
ATOM 1315 N N . GLN A 1 183 ? 65.098 44.381 45.309 1.00 80.36 230 GLN A N 1
ATOM 1316 C CA . GLN A 1 183 ? 63.785 44.942 45.006 1.00 85.24 230 GLN A CA 1
ATOM 1317 C C . GLN A 1 183 ? 63.278 45.834 46.127 1.00 82.66 230 GLN A C 1
ATOM 1318 O O . GLN A 1 183 ? 62.824 46.949 45.887 1.00 83.56 230 GLN A O 1
ATOM 1324 N N . MET A 1 184 ? 63.347 45.345 47.355 1.00 79.93 231 MET A N 1
ATOM 1325 C CA . MET A 1 184 ? 62.896 46.144 48.476 1.00 78.46 231 MET A CA 1
ATOM 1326 C C . MET A 1 184 ? 63.699 47.427 48.569 1.00 77.15 231 MET A C 1
ATOM 1327 O O . MET A 1 184 ? 63.162 48.469 48.937 1.00 76.91 231 MET A O 1
ATOM 1332 N N . LYS A 1 185 ? 64.982 47.357 48.226 1.00 78.35 232 LYS A N 1
ATOM 1333 C CA . LYS A 1 185 ? 65.838 48.539 48.295 1.00 79.34 232 LYS A CA 1
ATOM 1334 C C . LYS A 1 185 ? 65.368 49.624 47.336 1.00 79.43 232 LYS A C 1
ATOM 1335 O O . LYS A 1 185 ? 65.307 50.803 47.697 1.00 78.35 232 LYS A O 1
ATOM 1341 N N . GLU A 1 186 ? 65.043 49.218 46.112 1.00 79.30 233 GLU A N 1
ATOM 1342 C CA . GLU A 1 186 ? 64.570 50.146 45.092 1.00 81.64 233 GLU A CA 1
ATOM 1343 C C . GLU A 1 186 ? 63.160 50.625 45.414 1.00 81.49 233 GLU A C 1
ATOM 1344 O O . GLU A 1 186 ? 62.918 51.821 45.510 1.00 82.20 233 GLU A O 1
ATOM 1350 N N . ASP A 1 187 ? 62.239 49.689 45.606 1.00 84.52 234 ASP A N 1
ATOM 1351 C CA . ASP A 1 187 ? 60.857 50.028 45.940 1.00 86.50 234 ASP A CA 1
ATOM 1352 C C . ASP A 1 187 ? 60.775 50.992 47.125 1.00 84.88 234 ASP A C 1
ATOM 1353 O O . ASP A 1 187 ? 59.766 51.674 47.301 1.00 84.89 234 ASP A O 1
ATOM 1358 N N . TYR A 1 188 ? 61.829 51.042 47.937 1.00 83.32 235 TYR A N 1
ATOM 1359 C CA . TYR A 1 188 ? 61.858 51.928 49.096 1.00 84.52 235 TYR A CA 1
ATOM 1360 C C . TYR A 1 188 ? 62.396 53.303 48.737 1.00 88.73 235 TYR A C 1
ATOM 1361 O O . TYR A 1 188 ? 61.896 54.313 49.228 1.00 88.85 235 TYR A O 1
ATOM 1370 N N . GLU A 1 189 ? 63.436 53.337 47.906 1.00 95.06 236 GLU A N 1
ATOM 1371 C CA . GLU A 1 189 ? 64.039 54.598 47.471 1.00 100.77 236 GLU A CA 1
ATOM 1372 C C . GLU A 1 189 ? 63.109 55.242 46.440 1.00 104.05 236 GLU A C 1
ATOM 1373 O O . GLU A 1 189 ? 63.160 56.444 46.188 1.00 105.90 236 GLU A O 1
ATOM 1379 N N . ARG A 1 190 ? 62.260 54.410 45.851 1.00 109.85 237 ARG A N 1
ATOM 1380 C CA . ARG A 1 190 ? 61.288 54.838 44.857 1.00 114.82 237 ARG A CA 1
ATOM 1381 C C . ARG A 1 190 ? 60.246 55.703 45.572 1.00 116.44 237 ARG A C 1
ATOM 1382 O O . ARG A 1 190 ? 59.827 56.738 45.058 1.00 114.90 237 ARG A O 1
ATOM 1390 N N . ALA A 1 191 ? 59.848 55.273 46.768 1.00 115.09 238 ALA A N 1
ATOM 1391 C CA . ALA A 1 191 ? 58.851 55.981 47.569 1.00 116.91 238 ALA A CA 1
ATOM 1392 C C . ALA A 1 191 ? 59.421 57.175 48.328 1.00 118.25 238 ALA A C 1
ATOM 1393 O O . ALA A 1 191 ? 58.694 58.116 48.648 1.00 118.84 238 ALA A O 1
ATOM 1395 N N . GLU A 1 192 ? 60.715 57.132 48.625 1.00 122.42 239 GLU A N 1
ATOM 1396 C CA . GLU A 1 192 ? 61.369 58.216 49.348 1.00 124.81 239 GLU A CA 1
ATOM 1397 C C . GLU A 1 192 ? 61.336 59.514 48.555 1.00 128.45 239 GLU A C 1
ATOM 1398 O O . GLU A 1 192 ? 61.645 60.582 49.083 1.00 129.36 239 GLU A O 1
ATOM 1404 N N . ALA A 1 193 ? 60.960 59.419 47.284 1.00 133.84 240 ALA A N 1
ATOM 1405 C CA . ALA A 1 193 ? 60.891 60.594 46.427 1.00 139.23 240 ALA A CA 1
ATOM 1406 C C . ALA A 1 193 ? 59.509 60.748 45.805 1.00 142.96 240 ALA A C 1
ATOM 1407 O O . ALA A 1 193 ? 59.375 60.909 44.593 1.00 143.21 240 ALA A O 1
ATOM 1409 N N . GLU A 1 194 ? 58.483 60.687 46.644 1.00 145.35 241 GLU A N 1
ATOM 1410 C CA . GLU A 1 194 ? 57.111 60.839 46.186 1.00 148.12 241 GLU A CA 1
ATOM 1411 C C . GLU A 1 194 ? 56.282 61.505 47.272 1.00 148.93 241 GLU A C 1
ATOM 1412 O O . GLU A 1 194 ? 55.313 60.877 47.745 1.00 149.11 241 GLU A O 1
ATOM 1418 N N . MET B 2 1 ? 82.757 6.035 73.860 1.00 56.15 1 MET B N 1
ATOM 1419 C CA . MET B 2 1 ? 83.196 7.453 73.923 1.00 55.19 1 MET B CA 1
ATOM 1420 C C . MET B 2 1 ? 84.634 7.653 73.459 1.00 53.62 1 MET B C 1
ATOM 1421 O O . MET B 2 1 ? 85.533 6.958 73.907 1.00 54.87 1 MET B O 1
ATOM 1426 N N . LEU B 2 2 ? 84.846 8.624 72.577 1.00 51.43 2 LEU B N 1
ATOM 1427 C CA . LEU B 2 2 ? 86.180 8.916 72.066 1.00 49.50 2 LEU B CA 1
ATOM 1428 C C . LEU B 2 2 ? 86.986 9.776 73.027 1.00 48.75 2 LEU B C 1
ATOM 1429 O O . LEU B 2 2 ? 86.439 10.374 73.955 1.00 50.42 2 LEU B O 1
ATOM 1434 N N . CYS B 2 3 ? 88.294 9.833 72.793 1.00 46.84 3 CYS B N 1
ATOM 1435 C CA . CYS B 2 3 ? 89.183 10.639 73.614 1.00 46.00 3 CYS B CA 1
ATOM 1436 C C . CYS B 2 3 ? 89.489 11.863 72.772 1.00 44.29 3 CYS B C 1
ATOM 1437 O O . CYS B 2 3 ? 89.125 11.904 71.605 1.00 42.91 3 CYS B O 1
ATOM 1440 N N . GLU B 2 4 ? 90.154 12.858 73.347 1.00 45.59 4 GLU B N 1
ATOM 1441 C CA . GLU B 2 4 ? 90.445 14.081 72.592 1.00 46.73 4 GLU B CA 1
ATOM 1442 C C . GLU B 2 4 ? 91.183 13.823 71.292 1.00 45.66 4 GLU B C 1
ATOM 1443 O O . GLU B 2 4 ? 90.792 14.340 70.243 1.00 48.46 4 GLU B O 1
ATOM 1449 N N . ILE B 2 5 ? 92.243 13.026 71.346 1.00 44.81 5 ILE B N 1
ATOM 1450 C CA . ILE B 2 5 ? 92.999 12.734 70.136 1.00 47.49 5 ILE B CA 1
ATOM 1451 C C . ILE B 2 5 ? 92.087 12.169 69.034 1.00 43.17 5 ILE B C 1
ATOM 1452 O O . ILE B 2 5 ? 92.123 12.627 67.900 1.00 42.44 5 ILE B O 1
ATOM 1457 N N . GLU B 2 6 ? 91.260 11.188 69.364 1.00 42.00 6 GLU B N 1
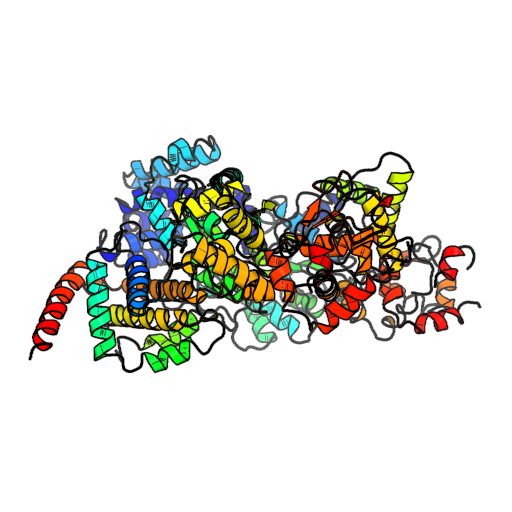ATOM 1458 C CA . GLU B 2 6 ? 90.384 10.621 68.352 1.00 43.56 6 GLU B CA 1
ATOM 1459 C C . GLU B 2 6 ? 89.401 11.674 67.832 1.00 44.43 6 GLU B C 1
ATOM 1460 O O . GLU B 2 6 ? 88.932 11.595 66.703 1.00 49.40 6 GLU B O 1
ATOM 1466 N N . CYS B 2 7 ? 89.112 12.685 68.638 1.00 43.15 7 CYS B N 1
ATOM 1467 C CA . CYS B 2 7 ? 88.197 13.733 68.206 1.00 43.38 7 CYS B CA 1
ATOM 1468 C C . CYS B 2 7 ? 88.944 14.755 67.343 1.00 44.01 7 CYS B C 1
ATOM 1469 O O . CYS B 2 7 ? 88.376 15.317 66.404 1.00 43.34 7 CYS B O 1
ATOM 1472 N N . ARG B 2 8 ? 90.212 15.002 67.658 1.00 43.92 8 ARG B N 1
ATOM 1473 C CA . ARG B 2 8 ? 91.004 15.947 66.867 1.00 45.73 8 ARG B CA 1
ATOM 1474 C C . ARG B 2 8 ? 91.086 15.466 65.424 1.00 44.12 8 ARG B C 1
ATOM 1475 O O . ARG B 2 8 ? 91.070 16.263 64.483 1.00 43.51 8 ARG B O 1
ATOM 1483 N N . ALA B 2 9 ? 91.197 14.149 65.282 1.00 41.81 9 ALA B N 1
ATOM 1484 C CA . ALA B 2 9 ? 91.265 13.487 63.998 1.00 41.75 9 ALA B CA 1
ATOM 1485 C C . ALA B 2 9 ? 90.016 13.846 63.179 1.00 42.62 9 ALA B C 1
ATOM 1486 O O . ALA B 2 9 ? 90.123 14.374 62.053 1.00 40.83 9 ALA B O 1
ATOM 1488 N N . LEU B 2 10 ? 88.843 13.567 63.757 1.00 39.83 10 LEU B N 1
ATOM 1489 C CA . LEU B 2 10 ? 87.564 13.860 63.114 1.00 40.12 10 LEU B CA 1
ATOM 1490 C C . LEU B 2 10 ? 87.498 15.332 62.771 1.00 40.42 10 LEU B C 1
ATOM 1491 O O . LEU B 2 10 ? 87.025 15.738 61.709 1.00 40.76 10 LEU B O 1
ATOM 1496 N N . SER B 2 11 ? 87.979 16.147 63.684 1.00 42.20 11 SER B N 1
ATOM 1497 C CA . SER B 2 11 ? 87.958 17.561 63.440 1.00 43.35 11 SER B CA 1
ATOM 1498 C C . SER B 2 11 ? 88.840 17.883 62.244 1.00 44.64 11 SER B C 1
ATOM 1499 O O . SER B 2 11 ? 88.422 18.619 61.354 1.00 42.81 11 SER B O 1
ATOM 1502 N N . THR B 2 12 ? 90.051 17.319 62.223 1.00 46.15 12 THR B N 1
ATOM 1503 C CA . THR B 2 12 ? 91.016 17.558 61.135 1.00 49.13 12 THR B CA 1
ATOM 1504 C C . THR B 2 12 ? 90.516 17.036 59.786 1.00 49.15 12 THR B C 1
ATOM 1505 O O . THR B 2 12 ? 90.944 17.500 58.731 1.00 48.05 12 THR B O 1
ATOM 1509 N N . ALA B 2 13 ? 89.607 16.067 59.852 1.00 47.38 13 ALA B N 1
ATOM 1510 C CA . ALA B 2 13 ? 89.025 15.428 58.686 1.00 46.92 13 ALA B CA 1
ATOM 1511 C C . ALA B 2 13 ? 87.821 16.175 58.145 1.00 48.30 13 ALA B C 1
ATOM 1512 O O . ALA B 2 13 ? 87.330 15.870 57.057 1.00 47.55 13 ALA B O 1
ATOM 1514 N N . HIS B 2 14 ? 87.344 17.148 58.908 1.00 51.78 14 HIS B N 1
ATOM 1515 C CA . HIS B 2 14 ? 86.157 17.900 58.529 1.00 53.79 14 HIS B CA 1
ATOM 1516 C C . HIS B 2 14 ? 86.144 18.363 57.095 1.00 52.20 14 HIS B C 1
ATOM 1517 O O . HIS B 2 14 ? 85.182 18.116 56.367 1.00 52.84 14 HIS B O 1
ATOM 1524 N N . THR B 2 15 ? 87.201 19.063 56.707 1.00 51.46 15 THR B N 1
ATOM 1525 C CA . THR B 2 15 ? 87.338 19.570 55.349 1.00 52.86 15 THR B CA 1
ATOM 1526 C C . THR B 2 15 ? 87.030 18.469 54.325 1.00 52.46 15 THR B C 1
ATOM 1527 O O . THR B 2 15 ? 86.324 18.694 53.343 1.00 50.35 15 THR B O 1
ATOM 1531 N N . ARG B 2 16 ? 87.567 17.279 54.576 1.00 52.29 16 ARG B N 1
ATOM 1532 C CA . ARG B 2 16 ? 87.360 16.135 53.709 1.00 51.97 16 ARG B CA 1
ATOM 1533 C C . ARG B 2 16 ? 85.936 15.612 53.771 1.00 50.03 16 ARG B C 1
ATOM 1534 O O . ARG B 2 16 ? 85.359 15.287 52.740 1.00 48.59 16 ARG B O 1
ATOM 1542 N N . LEU B 2 17 ? 85.370 15.536 54.976 1.00 49.17 17 LEU B N 1
ATOM 1543 C CA . LEU B 2 17 ? 84.008 15.040 55.169 1.00 46.72 17 LEU B CA 1
ATOM 1544 C C . LEU B 2 17 ? 82.945 15.912 54.501 1.00 45.63 17 LEU B C 1
ATOM 1545 O O . LEU B 2 17 ? 81.974 15.399 53.946 1.00 43.98 17 LEU B O 1
ATOM 1550 N N . ILE B 2 18 ? 83.143 17.225 54.538 1.00 46.63 18 ILE B N 1
ATOM 1551 C CA . ILE B 2 18 ? 82.197 18.156 53.934 1.00 50.82 18 ILE B CA 1
ATOM 1552 C C . ILE B 2 18 ? 82.170 17.986 52.432 1.00 50.46 18 ILE B C 1
ATOM 1553 O O . ILE B 2 18 ? 81.189 18.335 51.781 1.00 51.35 18 ILE B O 1
ATOM 1558 N N . HIS B 2 19 ? 83.256 17.463 51.877 1.00 53.97 19 HIS B N 1
ATOM 1559 C CA . HIS B 2 19 ? 83.337 17.297 50.436 1.00 57.25 19 HIS B CA 1
ATOM 1560 C C . HIS B 2 19 ? 82.600 16.075 49.918 1.00 55.77 19 HIS B C 1
ATOM 1561 O O . HIS B 2 19 ? 81.842 16.181 48.958 1.00 54.96 19 HIS B O 1
ATOM 1568 N N . ASP B 2 20 ? 82.800 14.916 50.540 1.00 55.80 20 ASP B N 1
ATOM 1569 C CA . ASP B 2 20 ? 82.124 13.722 50.051 1.00 57.59 20 ASP B CA 1
ATOM 1570 C C . ASP B 2 20 ? 81.608 12.708 51.054 1.00 55.19 20 ASP B C 1
ATOM 1571 O O . ASP B 2 20 ? 81.569 11.520 50.753 1.00 54.98 20 ASP B O 1
ATOM 1576 N N . PHE B 2 21 ? 81.203 13.165 52.235 1.00 52.77 21 PHE B N 1
ATOM 1577 C CA . PHE B 2 21 ? 80.656 12.257 53.237 1.00 47.85 21 PHE B CA 1
ATOM 1578 C C . PHE B 2 21 ? 79.154 12.466 53.337 1.00 45.76 21 PHE B C 1
ATOM 1579 O O . PHE B 2 21 ? 78.680 13.589 53.486 1.00 46.51 21 PHE B O 1
ATOM 1587 N N . GLU B 2 22 ? 78.413 11.374 53.229 1.00 43.44 22 GLU B N 1
ATOM 1588 C CA . GLU B 2 22 ? 76.969 11.407 53.348 1.00 42.35 22 GLU B CA 1
ATOM 1589 C C . GLU B 2 22 ? 76.615 10.468 54.479 1.00 43.46 22 GLU B C 1
ATOM 1590 O O . GLU B 2 22 ? 76.474 9.271 54.260 1.00 42.58 22 GLU B O 1
ATOM 1596 N N . PRO B 2 23 ? 76.444 10.999 55.704 1.00 41.41 23 PRO B N 1
ATOM 1597 C CA . PRO B 2 23 ? 76.110 10.216 56.903 1.00 41.96 23 PRO B CA 1
ATOM 1598 C C . PRO B 2 23 ? 75.103 9.087 56.721 1.00 40.75 23 PRO B C 1
ATOM 1599 O O . PRO B 2 23 ? 75.163 8.084 57.422 1.00 39.22 23 PRO B O 1
ATOM 1603 N N . ARG B 2 24 ? 74.180 9.223 55.785 1.00 40.27 24 ARG B N 1
ATOM 1604 C CA . ARG B 2 24 ? 73.225 8.143 55.583 1.00 43.43 24 ARG B CA 1
ATOM 1605 C C . ARG B 2 24 ? 73.869 6.850 55.079 1.00 44.83 24 ARG B C 1
ATOM 1606 O O . ARG B 2 24 ? 73.420 5.748 55.413 1.00 44.38 24 ARG B O 1
ATOM 1614 N N . ASP B 2 25 ? 74.917 6.983 54.277 1.00 45.01 25 ASP B N 1
ATOM 1615 C CA . ASP B 2 25 ? 75.600 5.817 53.755 1.00 46.03 25 ASP B CA 1
ATOM 1616 C C . ASP B 2 25 ? 76.087 4.902 54.867 1.00 46.12 25 ASP B C 1
ATOM 1617 O O . ASP B 2 25 ? 76.260 3.700 54.653 1.00 47.83 25 ASP B O 1
ATOM 1622 N N . ALA B 2 26 ? 76.291 5.465 56.053 1.00 43.84 26 ALA B N 1
ATOM 1623 C CA . ALA B 2 26 ? 76.826 4.702 57.168 1.00 43.37 26 ALA B CA 1
ATOM 1624 C C . ALA B 2 26 ? 75.864 4.201 58.225 1.00 44.20 26 ALA B C 1
ATOM 1625 O O . ALA B 2 26 ? 76.268 3.445 59.115 1.00 42.59 26 ALA B O 1
ATOM 1627 N N . LEU B 2 27 ? 74.600 4.595 58.136 1.00 45.52 27 LEU B N 1
ATOM 1628 C CA . LEU B 2 27 ? 73.628 4.200 59.157 1.00 48.48 27 LEU B CA 1
ATOM 1629 C C . LEU B 2 27 ? 73.350 2.712 59.319 1.00 49.35 27 LEU B C 1
ATOM 1630 O O . LEU B 2 27 ? 73.489 2.174 60.420 1.00 51.42 27 LEU B O 1
ATOM 1635 N N . THR B 2 28 ? 72.968 2.035 58.244 1.00 51.07 28 THR B N 1
ATOM 1636 C CA . THR B 2 28 ? 72.690 0.611 58.357 1.00 53.04 28 THR B CA 1
ATOM 1637 C C . THR B 2 28 ? 73.913 -0.116 58.886 1.00 53.19 28 THR B C 1
ATOM 1638 O O . THR B 2 28 ? 73.810 -1.002 59.734 1.00 54.62 28 THR B O 1
ATOM 1642 N N . TYR B 2 29 ? 75.072 0.280 58.382 1.00 52.54 29 TYR B N 1
ATOM 1643 C CA . TYR B 2 29 ? 76.329 -0.326 58.771 1.00 51.77 29 TYR B CA 1
ATOM 1644 C C . TYR B 2 29 ? 76.625 -0.174 60.266 1.00 51.44 29 TYR B C 1
ATOM 1645 O O . TYR B 2 29 ? 76.871 -1.165 60.954 1.00 51.45 29 TYR B O 1
ATOM 1654 N N . LEU B 2 30 ? 76.596 1.052 60.778 1.00 51.11 30 LEU B N 1
ATOM 1655 C CA . LEU B 2 30 ? 76.870 1.267 62.198 1.00 49.76 30 LEU B CA 1
ATOM 1656 C C . LEU B 2 30 ? 75.806 0.662 63.108 1.00 49.92 30 LEU B C 1
ATOM 1657 O O . LEU B 2 30 ? 76.086 0.332 64.257 1.00 48.87 30 LEU B O 1
ATOM 1662 N N . GLU B 2 31 ? 74.579 0.538 62.619 1.00 49.05 31 GLU B N 1
ATOM 1663 C CA . GLU B 2 31 ? 73.547 -0.083 63.430 1.00 52.65 31 GLU B CA 1
ATOM 1664 C C . GLU B 2 31 ? 73.963 -1.545 63.558 1.00 53.15 31 GLU B C 1
ATOM 1665 O O . GLU B 2 31 ? 73.789 -2.180 64.605 1.00 54.30 31 GLU B O 1
ATOM 1671 N N . GLY B 2 32 ? 74.535 -2.060 62.473 1.00 55.08 32 GLY B N 1
ATOM 1672 C CA . GLY B 2 32 ? 74.994 -3.433 62.442 1.00 55.77 32 GLY B CA 1
ATOM 1673 C C . GLY B 2 32 ? 76.105 -3.711 63.437 1.00 57.87 32 GLY B C 1
ATOM 1674 O O . GLY B 2 32 ? 76.124 -4.778 64.042 1.00 58.02 32 GLY B O 1
ATOM 1675 N N . LYS B 2 33 ? 77.030 -2.770 63.616 1.00 58.29 33 LYS B N 1
ATOM 1676 C CA . LYS B 2 33 ? 78.114 -2.986 64.566 1.00 60.93 33 LYS B CA 1
ATOM 1677 C C . LYS B 2 33 ? 77.733 -2.538 65.965 1.00 62.69 33 LYS B C 1
ATOM 1678 O O . LYS B 2 33 ? 78.589 -2.344 66.828 1.00 64.56 33 LYS B O 1
ATOM 1684 N N . ASN B 2 34 ? 76.432 -2.387 66.183 1.00 65.59 34 ASN B N 1
ATOM 1685 C CA . ASN B 2 34 ? 75.917 -1.986 67.480 1.00 68.28 34 ASN B CA 1
ATOM 1686 C C . ASN B 2 34 ? 76.520 -0.700 68.014 1.00 64.69 34 ASN B C 1
ATOM 1687 O O . ASN B 2 34 ? 76.810 -0.601 69.201 1.00 66.94 34 ASN B O 1
ATOM 1692 N N . ILE B 2 35 ? 76.712 0.288 67.150 1.00 60.52 35 ILE B N 1
ATOM 1693 C CA . ILE B 2 35 ? 77.269 1.553 67.604 1.00 57.07 35 ILE B CA 1
ATOM 1694 C C . ILE B 2 35 ? 76.150 2.574 67.596 1.00 51.45 35 ILE B C 1
ATOM 1695 O O . ILE B 2 35 ? 76.032 3.387 68.499 1.00 49.87 35 ILE B O 1
ATOM 1700 N N . PHE B 2 36 ? 75.301 2.496 66.584 1.00 48.12 36 PHE B N 1
ATOM 1701 C CA . PHE B 2 36 ? 74.155 3.381 66.484 1.00 47.26 36 PHE B CA 1
ATOM 1702 C C . PHE B 2 36 ? 72.885 2.575 66.742 1.00 49.27 36 PHE B C 1
ATOM 1703 O O . PHE B 2 36 ? 72.817 1.391 66.416 1.00 50.32 36 PHE B O 1
ATOM 1711 N N . THR B 2 37 ? 71.891 3.217 67.342 1.00 51.11 37 THR B N 1
ATOM 1712 C CA . THR B 2 37 ? 70.605 2.585 67.602 1.00 53.19 37 THR B CA 1
ATOM 1713 C C . THR B 2 37 ? 69.746 3.114 66.472 1.00 56.16 37 THR B C 1
ATOM 1714 O O . THR B 2 37 ? 70.170 4.012 65.753 1.00 56.70 37 THR B O 1
ATOM 1718 N N . GLU B 2 38 ? 68.545 2.583 66.305 1.00 62.48 38 GLU B N 1
ATOM 1719 C CA . GLU B 2 38 ? 67.688 3.083 65.244 1.00 68.12 38 GLU B CA 1
ATOM 1720 C C . GLU B 2 38 ? 67.355 4.545 65.521 1.00 65.54 38 GLU B C 1
ATOM 1721 O O . GLU B 2 38 ? 67.104 5.310 64.594 1.00 67.21 38 GLU B O 1
ATOM 1727 N N . ASP B 2 39 ? 67.363 4.942 66.791 1.00 62.40 39 ASP B N 1
ATOM 1728 C CA . ASP B 2 39 ? 67.067 6.328 67.120 1.00 60.26 39 ASP B CA 1
ATOM 1729 C C . ASP B 2 39 ? 68.185 7.265 66.693 1.00 56.08 39 ASP B C 1
ATOM 1730 O O . ASP B 2 39 ? 67.917 8.337 66.152 1.00 55.82 39 ASP B O 1
ATOM 1735 N N . HIS B 2 40 ? 69.432 6.878 66.947 1.00 51.45 40 HIS B N 1
ATOM 1736 C CA . HIS B 2 40 ? 70.555 7.712 66.543 1.00 47.12 40 HIS B CA 1
ATOM 1737 C C . HIS B 2 40 ? 70.426 7.921 65.048 1.00 46.40 40 HIS B C 1
ATOM 1738 O O . HIS B 2 40 ? 70.635 9.019 64.536 1.00 49.06 40 HIS B O 1
ATOM 1745 N N . SER B 2 41 ? 70.072 6.857 64.344 1.00 44.97 41 SER B N 1
ATOM 1746 C CA . SER B 2 41 ? 69.944 6.942 62.910 1.00 49.71 41 SER B CA 1
ATOM 1747 C C . SER B 2 41 ? 68.894 7.915 62.435 1.00 51.90 41 SER B C 1
ATOM 1748 O O . SER B 2 41 ? 69.113 8.613 61.447 1.00 54.19 41 SER B O 1
ATOM 1751 N N . GLU B 2 42 ? 67.751 7.965 63.111 1.00 56.04 42 GLU B N 1
ATOM 1752 C CA . GLU B 2 42 ? 66.715 8.893 62.688 1.00 61.30 42 GLU B CA 1
ATOM 1753 C C . GLU B 2 42 ? 67.082 10.315 63.101 1.00 57.52 42 GLU B C 1
ATOM 1754 O O . GLU B 2 42 ? 66.768 11.264 62.395 1.00 58.65 42 GLU B O 1
ATOM 1760 N N . LEU B 2 43 ? 67.744 10.468 64.243 1.00 55.61 43 LEU B N 1
ATOM 1761 C CA . LEU B 2 43 ? 68.154 11.796 64.678 1.00 54.99 43 LEU B CA 1
ATOM 1762 C C . LEU B 2 43 ? 69.103 12.370 63.630 1.00 51.82 43 LEU B C 1
ATOM 1763 O O . LEU B 2 43 ? 69.166 13.579 63.424 1.00 51.98 43 LEU B O 1
ATOM 1768 N N . ILE B 2 44 ? 69.832 11.485 62.965 1.00 46.48 44 ILE B N 1
ATOM 1769 C CA . ILE B 2 44 ? 70.796 11.885 61.957 1.00 42.98 44 ILE B CA 1
ATOM 1770 C C . ILE B 2 44 ? 70.210 11.985 60.567 1.00 41.38 44 ILE B C 1
ATOM 1771 O O . ILE B 2 44 ? 70.412 12.969 59.859 1.00 41.66 44 ILE B O 1
ATOM 1776 N N . SER B 2 45 ? 69.482 10.958 60.172 1.00 40.73 45 SER B N 1
ATOM 1777 C CA . SER B 2 45 ? 68.901 10.928 58.844 1.00 43.55 45 SER B CA 1
ATOM 1778 C C . SER B 2 45 ? 67.847 11.999 58.577 1.00 45.24 45 SER B C 1
ATOM 1779 O O . SER B 2 45 ? 67.667 12.420 57.432 1.00 44.75 45 SER B O 1
ATOM 1782 N N . LYS B 2 46 ? 67.165 12.443 59.634 1.00 46.75 46 LYS B N 1
ATOM 1783 C CA . LYS B 2 46 ? 66.100 13.434 59.511 1.00 48.42 46 LYS B CA 1
ATOM 1784 C C . LYS B 2 46 ? 66.539 14.846 59.139 1.00 48.91 46 LYS B C 1
ATOM 1785 O O . LYS B 2 46 ? 65.766 15.574 58.510 1.00 48.36 46 LYS B O 1
ATOM 1791 N N . MET B 2 47 ? 67.755 15.242 59.524 1.00 46.50 47 MET B N 1
ATOM 1792 C CA . MET B 2 47 ? 68.231 16.590 59.210 1.00 47.50 47 MET B CA 1
ATOM 1793 C C . MET B 2 47 ? 68.092 16.880 57.714 1.00 48.15 47 MET B C 1
ATOM 1794 O O . MET B 2 47 ? 68.354 16.025 56.870 1.00 50.21 47 MET B O 1
ATOM 1799 N N . SER B 2 48 ? 67.661 18.091 57.394 1.00 48.73 48 SER B N 1
ATOM 1800 C CA . SER B 2 48 ? 67.423 18.496 56.005 1.00 50.34 48 SER B CA 1
ATOM 1801 C C . SER B 2 48 ? 68.651 18.727 55.145 1.00 50.45 48 SER B C 1
ATOM 1802 O O . SER B 2 48 ? 68.552 18.863 53.928 1.00 50.79 48 SER B O 1
ATOM 1805 N N . THR B 2 49 ? 69.812 18.777 55.769 1.00 51.14 49 THR B N 1
ATOM 1806 C CA . THR B 2 49 ? 71.025 19.037 55.021 1.00 49.04 49 THR B CA 1
ATOM 1807 C C . THR B 2 49 ? 72.121 18.017 55.279 1.00 48.63 49 THR B C 1
ATOM 1808 O O . THR B 2 49 ? 72.146 17.360 56.328 1.00 50.27 49 THR B O 1
ATOM 1812 N N . ARG B 2 50 ? 73.028 17.886 54.319 1.00 44.50 50 ARG B N 1
ATOM 1813 C CA . ARG B 2 50 ? 74.141 16.951 54.455 1.00 42.19 50 ARG B CA 1
ATOM 1814 C C . ARG B 2 50 ? 75.081 17.406 55.576 1.00 39.18 50 ARG B C 1
ATOM 1815 O O . ARG B 2 50 ? 75.523 16.598 56.384 1.00 39.03 50 ARG B O 1
ATOM 1823 N N . LEU B 2 51 ? 75.398 18.693 55.621 1.00 37.89 51 LEU B N 1
ATOM 1824 C CA . LEU B 2 51 ? 76.280 19.193 56.668 1.00 42.56 51 LEU B CA 1
ATOM 1825 C C . LEU B 2 51 ? 75.577 19.047 58.006 1.00 42.44 51 LEU B C 1
ATOM 1826 O O . LEU B 2 51 ? 76.211 18.746 59.032 1.00 42.00 51 LEU B O 1
ATOM 1831 N N . GLU B 2 52 ? 74.261 19.261 57.993 1.00 42.76 52 GLU B N 1
ATOM 1832 C CA . GLU B 2 52 ? 73.483 19.119 59.203 1.00 43.02 52 GLU B CA 1
ATOM 1833 C C . GLU B 2 52 ? 73.605 17.661 59.648 1.00 40.91 52 GLU B C 1
ATOM 1834 O O . GLU B 2 52 ? 73.876 17.371 60.816 1.00 38.90 52 GLU B O 1
ATOM 1840 N N . ARG B 2 53 ? 73.434 16.743 58.705 1.00 39.51 53 ARG B N 1
ATOM 1841 C CA . ARG B 2 53 ? 73.566 15.331 59.016 1.00 38.81 53 ARG B CA 1
ATOM 1842 C C . ARG B 2 53 ? 74.969 14.993 59.493 1.00 39.56 53 ARG B C 1
ATOM 1843 O O . ARG B 2 53 ? 75.130 14.225 60.447 1.00 35.87 53 ARG B O 1
ATOM 1851 N N . ILE B 2 54 ? 75.988 15.554 58.836 1.00 37.52 54 ILE B N 1
ATOM 1852 C CA . ILE B 2 54 ? 77.359 15.278 59.259 1.00 33.27 54 ILE B CA 1
ATOM 1853 C C . ILE B 2 54 ? 77.546 15.724 60.704 1.00 37.06 54 ILE B C 1
ATOM 1854 O O . ILE B 2 54 ? 78.178 15.035 61.506 1.00 33.31 54 ILE B O 1
ATOM 1859 N N . ALA B 2 55 ? 76.999 16.890 61.023 1.00 36.33 55 ALA B N 1
ATOM 1860 C CA . ALA B 2 55 ? 77.098 17.427 62.375 1.00 35.34 55 ALA B CA 1
ATOM 1861 C C . ALA B 2 55 ? 76.385 16.529 63.386 1.00 37.94 55 ALA B C 1
ATOM 1862 O O . ALA B 2 55 ? 76.899 16.290 64.473 1.00 38.68 55 ALA B O 1
ATOM 1864 N N . ASN B 2 56 ? 75.206 16.028 63.046 1.00 37.44 56 ASN B N 1
ATOM 1865 C CA . ASN B 2 56 ? 74.527 15.176 64.002 1.00 43.32 56 ASN B CA 1
ATOM 1866 C C . ASN B 2 56 ? 75.247 13.855 64.087 1.00 42.96 56 ASN B C 1
ATOM 1867 O O . ASN B 2 56 ? 75.404 13.283 65.170 1.00 45.04 56 ASN B O 1
ATOM 1872 N N . PHE B 2 57 ? 75.707 13.386 62.934 1.00 44.53 57 PHE B N 1
ATOM 1873 C CA . PHE B 2 57 ? 76.429 12.139 62.871 1.00 41.48 57 PHE B CA 1
ATOM 1874 C C . PHE B 2 57 ? 77.642 12.168 63.810 1.00 39.80 57 PHE B C 1
ATOM 1875 O O . PHE B 2 57 ? 77.828 11.248 64.614 1.00 39.19 57 PHE B O 1
ATOM 1883 N N . LEU B 2 58 ? 78.454 13.226 63.718 1.00 36.73 58 LEU B N 1
ATOM 1884 C CA . LEU B 2 58 ? 79.668 13.328 64.528 1.00 34.00 58 LEU B CA 1
ATOM 1885 C C . LEU B 2 58 ? 79.459 13.444 66.037 1.00 36.54 58 LEU B C 1
ATOM 1886 O O . LEU B 2 58 ? 80.304 12.985 66.813 1.00 34.35 58 LEU B O 1
ATOM 1891 N N . ARG B 2 59 ? 78.343 14.048 66.459 1.00 37.95 59 ARG B N 1
ATOM 1892 C CA . ARG B 2 59 ? 78.058 14.174 67.883 1.00 38.93 59 ARG B CA 1
ATOM 1893 C C . ARG B 2 59 ? 77.748 12.787 68.445 1.00 38.04 59 ARG B C 1
ATOM 1894 O O . ARG B 2 59 ? 78.250 12.408 69.503 1.00 36.16 59 ARG B O 1
ATOM 1902 N N . ILE B 2 60 ? 76.952 12.016 67.720 1.00 34.60 60 ILE B N 1
ATOM 1903 C CA . ILE B 2 60 ? 76.603 10.700 68.188 1.00 35.63 60 ILE B CA 1
ATOM 1904 C C . ILE B 2 60 ? 77.804 9.766 68.116 1.00 39.50 60 ILE B C 1
ATOM 1905 O O . ILE B 2 60 ? 78.036 8.958 69.026 1.00 38.63 60 ILE B O 1
ATOM 1910 N N . TYR B 2 61 ? 78.597 9.888 67.061 1.00 39.79 61 TYR B N 1
ATOM 1911 C CA . TYR B 2 61 ? 79.766 9.029 66.945 1.00 38.39 61 TYR B CA 1
ATOM 1912 C C . TYR B 2 61 ? 80.762 9.279 68.094 1.00 38.97 61 TYR B C 1
ATOM 1913 O O . TYR B 2 61 ? 81.271 8.333 68.701 1.00 36.71 61 TYR B O 1
ATOM 1922 N N . ARG B 2 62 ? 81.044 10.543 68.400 1.00 36.79 62 ARG B N 1
ATOM 1923 C CA . ARG B 2 62 ? 81.957 10.835 69.499 1.00 36.57 62 ARG B CA 1
ATOM 1924 C C . ARG B 2 62 ? 81.434 10.256 70.818 1.00 38.88 62 ARG B C 1
ATOM 1925 O O . ARG B 2 62 ? 82.231 9.879 71.685 1.00 39.52 62 ARG B O 1
ATOM 1933 N N . ARG B 2 63 ? 80.110 10.190 70.982 1.00 40.74 63 ARG B N 1
ATOM 1934 C CA . ARG B 2 63 ? 79.540 9.660 72.226 1.00 42.94 63 ARG B CA 1
ATOM 1935 C C . ARG B 2 63 ? 79.493 8.150 72.265 1.00 44.15 63 ARG B C 1
ATOM 1936 O O . ARG B 2 63 ? 79.903 7.549 73.244 1.00 43.30 63 ARG B O 1
ATOM 1944 N N . GLN B 2 64 ? 78.955 7.548 71.204 1.00 47.26 64 GLN B N 1
ATOM 1945 C CA . GLN B 2 64 ? 78.799 6.092 71.109 1.00 47.35 64 GLN B CA 1
ATOM 1946 C C . GLN B 2 64 ? 80.040 5.274 70.767 1.00 48.28 64 GLN B C 1
ATOM 1947 O O . GLN B 2 64 ? 80.286 4.238 71.373 1.00 48.86 64 GLN B O 1
ATOM 1953 N N . ALA B 2 65 ? 80.809 5.715 69.784 1.00 48.48 65 ALA B N 1
ATOM 1954 C CA . ALA B 2 65 ? 81.993 4.970 69.399 1.00 51.05 65 ALA B CA 1
ATOM 1955 C C . ALA B 2 65 ? 83.063 5.008 70.480 1.00 52.99 65 ALA B C 1
ATOM 1956 O O . ALA B 2 65 ? 83.161 5.969 71.242 1.00 53.74 65 ALA B O 1
ATOM 1958 N N . SER B 2 66 ? 83.865 3.953 70.536 1.00 55.66 66 SER B N 1
ATOM 1959 C CA . SER B 2 66 ? 84.934 3.851 71.512 1.00 58.68 66 SER B CA 1
ATOM 1960 C C . SER B 2 66 ? 86.292 3.853 70.819 1.00 57.94 66 SER B C 1
ATOM 1961 O O . SER B 2 66 ? 87.318 3.598 71.443 1.00 58.31 66 SER B O 1
ATOM 1964 N N . GLU B 2 67 ? 86.286 4.153 69.523 1.00 58.83 67 GLU B N 1
ATOM 1965 C CA . GLU B 2 67 ? 87.514 4.203 68.730 1.00 61.20 67 GLU B CA 1
ATOM 1966 C C . GLU B 2 67 ? 87.147 4.546 67.291 1.00 57.05 67 GLU B C 1
ATOM 1967 O O . GLU B 2 67 ? 85.988 4.424 66.909 1.00 57.07 67 GLU B O 1
ATOM 1973 N N . LEU B 2 68 ? 88.125 4.957 66.491 1.00 52.76 68 LEU B N 1
ATOM 1974 C CA . LEU B 2 68 ? 87.844 5.309 65.110 1.00 49.78 68 LEU B CA 1
ATOM 1975 C C . LEU B 2 68 ? 87.691 4.110 64.173 1.00 48.38 68 LEU B C 1
ATOM 1976 O O . LEU B 2 68 ? 87.143 4.236 63.084 1.00 45.73 68 LEU B O 1
ATOM 1981 N N . GLY B 2 69 ? 88.151 2.946 64.616 1.00 48.92 69 GLY B N 1
ATOM 1982 C CA . GLY B 2 69 ? 88.058 1.737 63.813 1.00 46.79 69 GLY B CA 1
ATOM 1983 C C . GLY B 2 69 ? 86.761 1.575 63.045 1.00 47.41 69 GLY B C 1
ATOM 1984 O O . GLY B 2 69 ? 86.771 1.483 61.815 1.00 48.30 69 GLY B O 1
ATOM 1985 N N . PRO B 2 70 ? 85.621 1.523 63.741 1.00 45.78 70 PRO B N 1
ATOM 1986 C CA . PRO B 2 70 ? 84.348 1.370 63.042 1.00 43.45 70 PRO B CA 1
ATOM 1987 C C . PRO B 2 70 ? 84.130 2.371 61.911 1.00 43.75 70 PRO B C 1
ATOM 1988 O O . PRO B 2 70 ? 83.595 2.015 60.860 1.00 46.22 70 PRO B O 1
ATOM 1992 N N . LEU B 2 71 ? 84.559 3.614 62.107 1.00 43.17 71 LEU B N 1
ATOM 1993 C CA . LEU B 2 71 ? 84.386 4.638 61.080 1.00 41.81 71 LEU B CA 1
ATOM 1994 C C . LEU B 2 71 ? 85.388 4.431 59.933 1.00 42.13 71 LEU B C 1
ATOM 1995 O O . LEU B 2 71 ? 85.068 4.686 58.761 1.00 41.29 71 LEU B O 1
ATOM 2000 N N . ILE B 2 72 ? 86.600 3.991 60.274 1.00 42.50 72 ILE B N 1
ATOM 2001 C CA . ILE B 2 72 ? 87.643 3.741 59.278 1.00 45.60 72 ILE B CA 1
ATOM 2002 C C . ILE B 2 72 ? 87.150 2.574 58.403 1.00 46.77 72 ILE B C 1
ATOM 2003 O O . ILE B 2 72 ? 87.163 2.628 57.169 1.00 42.79 72 ILE B O 1
ATOM 2008 N N . ASP B 2 73 ? 86.706 1.520 59.079 1.00 48.33 73 ASP B N 1
ATOM 2009 C CA . ASP B 2 73 ? 86.176 0.343 58.418 1.00 48.07 73 ASP B CA 1
ATOM 2010 C C . ASP B 2 73 ? 85.022 0.737 57.531 1.00 50.21 73 ASP B C 1
ATOM 2011 O O . ASP B 2 73 ? 84.962 0.333 56.369 1.00 51.21 73 ASP B O 1
ATOM 2016 N N . PHE B 2 74 ? 84.095 1.521 58.074 1.00 47.34 74 PHE B N 1
ATOM 2017 C CA . PHE B 2 74 ? 82.957 1.925 57.272 1.00 46.03 74 PHE B CA 1
ATOM 2018 C C . PHE B 2 74 ? 83.355 2.564 55.951 1.00 46.25 74 PHE B C 1
ATOM 2019 O O . PHE B 2 74 ? 82.785 2.238 54.917 1.00 46.15 74 PHE B O 1
ATOM 2027 N N . PHE B 2 75 ? 84.309 3.489 55.989 1.00 48.85 75 PHE B N 1
ATOM 2028 C CA . PHE B 2 75 ? 84.739 4.183 54.770 1.00 52.67 75 PHE B CA 1
ATOM 2029 C C . PHE B 2 75 ? 85.383 3.253 53.725 1.00 50.71 75 PHE B C 1
ATOM 2030 O O . PHE B 2 75 ? 85.322 3.513 52.520 1.00 48.22 75 PHE B O 1
ATOM 2038 N N . ASN B 2 76 ? 86.013 2.176 54.177 1.00 49.78 76 ASN B N 1
ATOM 2039 C CA . ASN B 2 76 ? 86.584 1.243 53.224 1.00 47.89 76 ASN B CA 1
ATOM 2040 C C . ASN B 2 76 ? 85.420 0.404 52.698 1.00 47.13 76 ASN B C 1
ATOM 2041 O O . ASN B 2 76 ? 85.393 0.036 51.529 1.00 47.77 76 ASN B O 1
ATOM 2046 N N . TYR B 2 77 ? 84.442 0.135 53.556 1.00 45.73 77 TYR B N 1
ATOM 2047 C CA . TYR B 2 77 ? 83.273 -0.644 53.167 1.00 46.62 77 TYR B CA 1
ATOM 2048 C C . TYR B 2 77 ? 82.429 0.084 52.122 1.00 47.42 77 TYR B C 1
ATOM 2049 O O . TYR B 2 77 ? 81.718 -0.542 51.329 1.00 47.45 77 TYR B O 1
ATOM 2058 N N . ASN B 2 78 ? 82.541 1.407 52.094 1.00 48.58 78 ASN B N 1
ATOM 2059 C CA . ASN B 2 78 ? 81.752 2.211 51.175 1.00 48.88 78 ASN B CA 1
ATOM 2060 C C . ASN B 2 78 ? 82.594 2.700 50.010 1.00 49.20 78 ASN B C 1
ATOM 2061 O O . ASN B 2 78 ? 82.181 3.582 49.249 1.00 49.86 78 ASN B O 1
ATOM 2066 N N . ASN B 2 79 ? 83.778 2.113 49.875 1.00 48.49 79 ASN B N 1
ATOM 2067 C CA . ASN B 2 79 ? 84.729 2.486 48.830 1.00 48.28 79 ASN B CA 1
ATOM 2068 C C . ASN B 2 79 ? 85.071 3.976 48.832 1.00 47.85 79 ASN B C 1
ATOM 2069 O O . ASN B 2 79 ? 84.947 4.670 47.826 1.00 47.60 79 ASN B O 1
ATOM 2074 N N . GLN B 2 80 ? 85.494 4.461 49.990 1.00 50.81 80 GLN B N 1
ATOM 2075 C CA . GLN B 2 80 ? 85.904 5.848 50.154 1.00 51.85 80 GLN B CA 1
ATOM 2076 C C . GLN B 2 80 ? 87.168 5.773 50.987 1.00 53.63 80 GLN B C 1
ATOM 2077 O O . GLN B 2 80 ? 87.310 6.452 51.996 1.00 55.48 80 GLN B O 1
ATOM 2083 N N . SER B 2 81 ? 88.085 4.924 50.544 1.00 54.13 81 SER B N 1
ATOM 2084 C CA . SER B 2 81 ? 89.336 4.705 51.241 1.00 54.09 81 SER B CA 1
ATOM 2085 C C . SER B 2 81 ? 90.162 5.949 51.448 1.00 51.69 81 SER B C 1
ATOM 2086 O O . SER B 2 81 ? 91.034 5.955 52.308 1.00 50.98 81 SER B O 1
ATOM 2089 N N . HIS B 2 82 ? 89.898 7.005 50.689 1.00 47.48 82 HIS B N 1
ATOM 2090 C CA . HIS B 2 82 ? 90.654 8.230 50.901 1.00 48.86 82 HIS B CA 1
ATOM 2091 C C . HIS B 2 82 ? 90.314 8.856 52.257 1.00 50.02 82 HIS B C 1
ATOM 2092 O O . HIS B 2 82 ? 91.188 9.444 52.893 1.00 51.93 82 HIS B O 1
ATOM 2099 N N . LEU B 2 83 ? 89.059 8.719 52.704 1.00 48.60 83 LEU B N 1
ATOM 2100 C CA . LEU B 2 83 ? 88.643 9.248 54.009 1.00 46.01 83 LEU B CA 1
ATOM 2101 C C . LEU B 2 83 ? 89.123 8.324 55.126 1.00 46.22 83 LEU B C 1
ATOM 2102 O O . LEU B 2 83 ? 89.627 8.791 56.148 1.00 47.00 83 LEU B O 1
ATOM 2107 N N . ALA B 2 84 ? 88.971 7.017 54.921 1.00 47.20 84 ALA B N 1
ATOM 2108 C CA . ALA B 2 84 ? 89.399 6.010 55.891 1.00 49.49 84 ALA B CA 1
ATOM 2109 C C . ALA B 2 84 ? 90.916 6.015 56.118 1.00 52.40 84 ALA B C 1
ATOM 2110 O O . ALA B 2 84 ? 91.381 5.716 57.216 1.00 52.28 84 ALA B O 1
ATOM 2112 N N . ASP B 2 85 ? 91.689 6.333 55.084 1.00 52.86 85 ASP B N 1
ATOM 2113 C CA . ASP B 2 85 ? 93.140 6.368 55.238 1.00 55.29 85 ASP B CA 1
ATOM 2114 C C . ASP B 2 85 ? 93.545 7.607 56.021 1.00 55.24 85 ASP B C 1
ATOM 2115 O O . ASP B 2 85 ? 94.444 7.547 56.863 1.00 55.39 85 ASP B O 1
ATOM 2120 N N . PHE B 2 86 ? 92.892 8.734 55.743 1.00 55.42 86 PHE B N 1
ATOM 2121 C CA . PHE B 2 86 ? 93.231 9.957 56.454 1.00 55.19 86 PHE B CA 1
ATOM 2122 C C . PHE B 2 86 ? 93.036 9.802 57.950 1.00 54.98 86 PHE B C 1
ATOM 2123 O O . PHE B 2 86 ? 93.857 10.263 58.730 1.00 54.44 86 PHE B O 1
ATOM 2131 N N . LEU B 2 87 ? 91.943 9.167 58.352 1.00 54.29 87 LEU B N 1
ATOM 2132 C CA . LEU B 2 87 ? 91.689 8.979 59.766 1.00 53.20 87 LEU B CA 1
ATOM 2133 C C . LEU B 2 87 ? 92.660 7.975 60.359 1.00 54.92 87 LEU B C 1
ATOM 2134 O O . LEU B 2 87 ? 93.099 8.134 61.494 1.00 55.11 87 LEU B O 1
ATOM 2139 N N . GLU B 2 88 ? 93.003 6.951 59.585 1.00 56.56 88 GLU B N 1
ATOM 2140 C CA . GLU B 2 88 ? 93.928 5.917 60.035 1.00 58.44 88 GLU B CA 1
ATOM 2141 C C . GLU B 2 88 ? 95.334 6.502 60.131 1.00 58.37 88 GLU B C 1
ATOM 2142 O O . GLU B 2 88 ? 96.092 6.178 61.044 1.00 57.93 88 GLU B O 1
ATOM 2148 N N . ASP B 2 89 ? 95.679 7.373 59.192 1.00 58.69 89 ASP B N 1
ATOM 2149 C CA . ASP B 2 89 ? 96.991 8.002 59.207 1.00 60.48 89 ASP B CA 1
ATOM 2150 C C . ASP B 2 89 ? 97.128 8.883 60.442 1.00 58.67 89 ASP B C 1
ATOM 2151 O O . ASP B 2 89 ? 98.045 8.709 61.252 1.00 59.90 89 ASP B O 1
ATOM 2156 N N . TYR B 2 90 ? 96.205 9.829 60.572 1.00 57.16 90 TYR B N 1
ATOM 2157 C CA . TYR B 2 90 ? 96.192 10.751 61.695 1.00 53.89 90 TYR B CA 1
ATOM 2158 C C . TYR B 2 90 ? 96.498 10.005 62.968 1.00 52.35 90 TYR B C 1
ATOM 2159 O O . TYR B 2 90 ? 97.415 10.362 63.692 1.00 49.12 90 TYR B O 1
ATOM 2168 N N . ILE B 2 91 ? 95.725 8.961 63.233 1.00 53.57 91 ILE B N 1
ATOM 2169 C CA . ILE B 2 91 ? 95.917 8.191 64.440 1.00 58.85 91 ILE B CA 1
ATOM 2170 C C . ILE B 2 91 ? 97.264 7.514 64.546 1.00 61.43 91 ILE B C 1
ATOM 2171 O O . ILE B 2 91 ? 97.842 7.485 65.628 1.00 62.55 91 ILE B O 1
ATOM 2176 N N . ASP B 2 92 ? 97.772 6.977 63.440 1.00 68.31 92 ASP B N 1
ATOM 2177 C CA . ASP B 2 92 ? 99.071 6.311 63.466 1.00 74.31 92 ASP B CA 1
ATOM 2178 C C . ASP B 2 92 ? 100.173 7.315 63.745 1.00 70.93 92 ASP B C 1
ATOM 2179 O O . ASP B 2 92 ? 101.163 6.995 64.397 1.00 70.38 92 ASP B O 1
ATOM 2184 N N . PHE B 2 93 ? 100.005 8.530 63.244 1.00 69.26 93 PHE B N 1
ATOM 2185 C CA . PHE B 2 93 ? 100.990 9.563 63.497 1.00 70.36 93 PHE B CA 1
ATOM 2186 C C . PHE B 2 93 ? 100.891 9.969 64.957 1.00 68.84 93 PHE B C 1
ATOM 2187 O O . PHE B 2 93 ? 101.884 9.974 65.671 1.00 70.39 93 PHE B O 1
ATOM 2195 N N . ALA B 2 94 ? 99.682 10.292 65.401 1.00 67.52 94 ALA B N 1
ATOM 2196 C CA . ALA B 2 94 ? 99.446 10.699 66.779 1.00 65.39 94 ALA B CA 1
ATOM 2197 C C . ALA B 2 94 ? 100.098 9.761 67.792 1.00 65.19 94 ALA B C 1
ATOM 2198 O O . ALA B 2 94 ? 100.716 10.207 68.756 1.00 63.89 94 ALA B O 1
ATOM 2200 N N . ILE B 2 95 ? 99.960 8.462 67.568 1.00 63.64 95 ILE B N 1
ATOM 2201 C CA . ILE B 2 95 ? 100.526 7.471 68.466 1.00 64.06 95 ILE B CA 1
ATOM 2202 C C . ILE B 2 95 ? 102.013 7.175 68.247 1.00 67.74 95 ILE B C 1
ATOM 2203 O O . ILE B 2 95 ? 102.785 7.124 69.202 1.00 70.82 95 ILE B O 1
ATOM 2208 N N . ASN B 2 96 ? 102.417 6.976 66.996 1.00 70.09 96 ASN B N 1
ATOM 2209 C CA . ASN B 2 96 ? 103.801 6.629 66.706 1.00 69.88 96 ASN B CA 1
ATOM 2210 C C . ASN B 2 96 ? 104.744 7.702 66.207 1.00 71.58 96 ASN B C 1
ATOM 2211 O O . ASN B 2 96 ? 105.946 7.525 66.297 1.00 72.43 96 ASN B O 1
ATOM 2216 N N . GLU B 2 97 ? 104.231 8.797 65.664 1.00 73.80 97 GLU B N 1
ATOM 2217 C CA . GLU B 2 97 ? 105.113 9.853 65.174 1.00 79.09 97 GLU B CA 1
ATOM 2218 C C . GLU B 2 97 ? 104.585 11.249 65.454 1.00 77.11 97 GLU B C 1
ATOM 2219 O O . GLU B 2 97 ? 104.389 12.052 64.533 1.00 76.74 97 GLU B O 1
ATOM 2225 N N . PRO B 2 98 ? 104.346 11.561 66.736 1.00 72.31 98 PRO B N 1
ATOM 2226 C CA . PRO B 2 98 ? 103.839 12.879 67.113 1.00 77.10 98 PRO B CA 1
ATOM 2227 C C . PRO B 2 98 ? 104.833 13.923 66.650 1.00 79.59 98 PRO B C 1
ATOM 2228 O O . PRO B 2 98 ? 105.844 13.585 66.032 1.00 81.03 98 PRO B O 1
ATOM 2232 N N . ASP B 2 99 ? 104.559 15.187 66.955 1.00 81.58 99 ASP B N 1
ATOM 2233 C CA . ASP B 2 99 ? 105.430 16.291 66.545 1.00 83.78 99 ASP B CA 1
ATOM 2234 C C . ASP B 2 99 ? 105.780 16.210 65.057 1.00 82.64 99 ASP B C 1
ATOM 2235 O O . ASP B 2 99 ? 106.538 17.022 64.538 1.00 83.98 99 ASP B O 1
ATOM 2240 N N . LEU B 2 100 ? 105.210 15.218 64.384 1.00 78.81 100 LEU B N 1
ATOM 2241 C CA . LEU B 2 100 ? 105.379 15.027 62.952 1.00 75.50 100 LEU B CA 1
ATOM 2242 C C . LEU B 2 100 ? 103.956 15.107 62.415 1.00 72.82 100 LEU B C 1
ATOM 2243 O O . LEU B 2 100 ? 103.727 15.395 61.238 1.00 71.81 100 LEU B O 1
ATOM 2248 N N . LEU B 2 101 ? 103.010 14.858 63.322 1.00 69.78 101 LEU B N 1
ATOM 2249 C CA . LEU B 2 101 ? 101.575 14.870 63.047 1.00 66.59 101 LEU B CA 1
ATOM 2250 C C . LEU B 2 101 ? 101.118 16.224 62.532 1.00 66.36 101 LEU B C 1
ATOM 2251 O O . LEU B 2 101 ? 100.417 16.318 61.524 1.00 64.49 101 LEU B O 1
ATOM 2256 N N . ARG B 2 102 ? 101.515 17.276 63.232 1.00 68.11 102 ARG B N 1
ATOM 2257 C CA . ARG B 2 102 ? 101.147 18.623 62.831 1.00 70.19 102 ARG B CA 1
ATOM 2258 C C . ARG B 2 102 ? 101.761 18.985 61.477 1.00 71.37 102 ARG B C 1
ATOM 2259 O O . ARG B 2 102 ? 101.065 19.465 60.577 1.00 72.43 102 ARG B O 1
ATOM 2267 N N . PRO B 2 103 ? 103.076 18.745 61.312 1.00 72.22 103 PRO B N 1
ATOM 2268 C CA . PRO B 2 103 ? 103.800 19.043 60.073 1.00 71.27 103 PRO B CA 1
ATOM 2269 C C . PRO B 2 103 ? 103.253 18.275 58.886 1.00 70.90 103 PRO B C 1
ATOM 2270 O O . PRO B 2 103 ? 102.940 18.850 57.847 1.00 71.67 103 PRO B O 1
ATOM 2274 N N . VAL B 2 104 ? 103.145 16.965 59.056 1.00 70.15 104 VAL B N 1
ATOM 2275 C CA . VAL B 2 104 ? 102.665 16.092 57.998 1.00 69.50 104 VAL B CA 1
ATOM 2276 C C . VAL B 2 104 ? 101.151 16.066 57.814 1.00 67.88 104 VAL B C 1
ATOM 2277 O O . VAL B 2 104 ? 100.659 16.349 56.726 1.00 67.67 104 VAL B O 1
ATOM 2281 N N . VAL B 2 105 ? 100.421 15.724 58.877 1.00 66.30 105 VAL B N 1
ATOM 2282 C CA . VAL B 2 105 ? 98.965 15.596 58.818 1.00 61.75 105 VAL B CA 1
ATOM 2283 C C . VAL B 2 105 ? 98.075 16.823 58.978 1.00 59.92 105 VAL B C 1
ATOM 2284 O O . VAL B 2 105 ? 97.242 17.090 58.129 1.00 59.68 105 VAL B O 1
ATOM 2288 N N . ILE B 2 106 ? 98.235 17.562 60.065 1.00 59.25 106 ILE B N 1
ATOM 2289 C CA . ILE B 2 106 ? 97.374 18.711 60.314 1.00 58.61 106 ILE B CA 1
ATOM 2290 C C . ILE B 2 106 ? 97.613 19.954 59.456 1.00 59.13 106 ILE B C 1
ATOM 2291 O O . ILE B 2 106 ? 96.750 20.337 58.665 1.00 59.60 106 ILE B O 1
ATOM 2296 N N . ALA B 2 107 ? 98.784 20.565 59.604 1.00 61.70 107 ALA B N 1
ATOM 2297 C CA . ALA B 2 107 ? 99.150 21.785 58.879 1.00 65.90 107 ALA B CA 1
ATOM 2298 C C . ALA B 2 107 ? 98.864 21.829 57.376 1.00 68.36 107 ALA B C 1
ATOM 2299 O O . ALA B 2 107 ? 98.309 22.807 56.873 1.00 66.95 107 ALA B O 1
ATOM 2301 N N . PRO B 2 108 ? 99.254 20.780 56.633 1.00 69.68 108 PRO B N 1
ATOM 2302 C CA . PRO B 2 108 ? 99.003 20.780 55.190 1.00 77.28 108 PRO B CA 1
ATOM 2303 C C . PRO B 2 108 ? 97.622 21.314 54.837 1.00 82.84 108 PRO B C 1
ATOM 2304 O O . PRO B 2 108 ? 97.463 22.080 53.888 1.00 87.21 108 PRO B O 1
ATOM 2308 N N . GLN B 2 109 ? 96.622 20.921 55.614 1.00 94.69 109 GLN B N 1
ATOM 2309 C CA . GLN B 2 109 ? 95.266 21.381 55.360 1.00 100.90 109 GLN B CA 1
ATOM 2310 C C . GLN B 2 109 ? 94.877 22.533 56.276 1.00 100.96 109 GLN B C 1
ATOM 2311 O O . GLN B 2 109 ? 94.359 22.307 57.371 1.00 101.47 109 GLN B O 1
ATOM 2317 N N . PHE B 2 110 ? 95.135 23.763 55.835 1.00 93.13 110 PHE B N 1
ATOM 2318 C CA . PHE B 2 110 ? 94.771 24.939 56.618 1.00 88.62 110 PHE B CA 1
ATOM 2319 C C . PHE B 2 110 ? 95.239 26.238 55.978 1.00 84.43 110 PHE B C 1
ATOM 2320 O O . PHE B 2 110 ? 96.423 26.407 55.719 1.00 83.64 110 PHE B O 1
ATOM 2328 N N . SER B 2 111 ? 94.302 27.156 55.740 1.00 79.31 111 SER B N 1
ATOM 2329 C CA . SER B 2 111 ? 94.613 28.441 55.110 1.00 73.04 111 SER B CA 1
ATOM 2330 C C . SER B 2 111 ? 94.339 29.643 56.002 1.00 68.47 111 SER B C 1
ATOM 2331 O O . SER B 2 111 ? 93.602 29.548 56.978 1.00 66.80 111 SER B O 1
ATOM 2334 N N . ARG B 2 112 ? 94.931 30.777 55.646 1.00 67.45 112 ARG B N 1
ATOM 2335 C CA . ARG B 2 112 ? 94.733 32.010 56.395 1.00 70.91 112 ARG B CA 1
ATOM 2336 C C . ARG B 2 112 ? 93.239 32.276 56.506 1.00 69.99 112 ARG B C 1
ATOM 2337 O O . ARG B 2 112 ? 92.779 32.882 57.465 1.00 71.55 112 ARG B O 1
ATOM 2345 N N . GLN B 2 113 ? 92.486 31.828 55.509 1.00 71.52 113 GLN B N 1
ATOM 2346 C CA . GLN B 2 113 ? 91.045 32.029 55.501 1.00 74.53 113 GLN B CA 1
ATOM 2347 C C . GLN B 2 113 ? 90.444 31.292 56.682 1.00 71.39 113 GLN B C 1
ATOM 2348 O O . GLN B 2 113 ? 89.682 31.853 57.464 1.00 71.60 113 GLN B O 1
ATOM 2354 N N . MET B 2 114 ? 90.808 30.024 56.803 1.00 70.30 114 MET B N 1
ATOM 2355 C CA . MET B 2 114 ? 90.320 29.192 57.883 1.00 68.87 114 MET B CA 1
ATOM 2356 C C . MET B 2 114 ? 90.742 29.786 59.227 1.00 67.85 114 MET B C 1
ATOM 2357 O O . MET B 2 114 ? 89.950 29.834 60.164 1.00 67.09 114 MET B O 1
ATOM 2362 N N . LEU B 2 115 ? 91.981 30.264 59.307 1.00 64.88 115 LEU B N 1
ATOM 2363 C CA . LEU B 2 115 ? 92.497 30.859 60.534 1.00 62.18 115 LEU B CA 1
ATOM 2364 C C . LEU B 2 115 ? 91.684 32.091 60.910 1.00 62.19 115 LEU B C 1
ATOM 2365 O O . LEU B 2 115 ? 91.264 32.231 62.053 1.00 62.41 115 LEU B O 1
ATOM 2370 N N . ASP B 2 116 ? 91.460 32.990 59.960 1.00 60.64 116 ASP B N 1
ATOM 2371 C CA . ASP B 2 116 ? 90.687 34.185 60.264 1.00 59.98 116 ASP B CA 1
ATOM 2372 C C . ASP B 2 116 ? 89.219 33.876 60.538 1.00 57.37 116 ASP B C 1
ATOM 2373 O O . ASP B 2 116 ? 88.500 34.709 61.072 1.00 57.65 116 ASP B O 1
ATOM 2378 N N . ARG B 2 117 ? 88.769 32.682 60.181 1.00 55.31 117 ARG B N 1
ATOM 2379 C CA . ARG B 2 117 ? 87.385 32.315 60.448 1.00 53.15 117 ARG B CA 1
ATOM 2380 C C . ARG B 2 117 ? 87.314 31.894 61.912 1.00 51.39 117 ARG B C 1
ATOM 2381 O O . ARG B 2 117 ? 86.448 32.345 62.657 1.00 50.89 117 ARG B O 1
ATOM 2389 N N . LYS B 2 118 ? 88.242 31.030 62.310 1.00 49.18 118 LYS B N 1
ATOM 2390 C CA . LYS B 2 118 ? 88.321 30.553 63.684 1.00 47.61 118 LYS B CA 1
ATOM 2391 C C . LYS B 2 118 ? 88.300 31.755 64.627 1.00 47.42 118 LYS B C 1
ATOM 2392 O O . LYS B 2 118 ? 87.666 31.715 65.683 1.00 47.31 118 LYS B O 1
ATOM 2398 N N . LEU B 2 119 ? 88.997 32.821 64.236 1.00 45.65 119 LEU B N 1
ATOM 2399 C CA . LEU B 2 119 ? 89.082 34.036 65.051 1.00 44.36 119 LEU B CA 1
ATOM 2400 C C . LEU B 2 119 ? 87.753 34.740 65.201 1.00 41.88 119 LEU B C 1
ATOM 2401 O O . LEU B 2 119 ? 87.419 35.196 66.284 1.00 41.29 119 LEU B O 1
ATOM 2406 N N . LEU B 2 120 ? 87.015 34.840 64.103 1.00 39.46 120 LEU B N 1
ATOM 2407 C CA . LEU B 2 120 ? 85.706 35.479 64.094 1.00 40.04 120 LEU B CA 1
ATOM 2408 C C . LEU B 2 120 ? 84.770 34.692 65.004 1.00 41.35 120 LEU B C 1
ATOM 2409 O O . LEU B 2 120 ? 84.113 35.257 65.887 1.00 37.80 120 LEU B O 1
ATOM 2414 N N . LEU B 2 121 ? 84.702 33.386 64.750 1.00 39.93 121 LEU B N 1
ATOM 2415 C CA . LEU B 2 121 ? 83.862 32.492 65.513 1.00 39.94 121 LEU B CA 1
ATOM 2416 C C . LEU B 2 121 ? 84.357 32.391 66.947 1.00 41.94 121 LEU B C 1
ATOM 2417 O O . LEU B 2 121 ? 83.611 31.990 67.844 1.00 39.95 121 LEU B O 1
ATOM 2422 N N . GLY B 2 122 ? 85.617 32.748 67.164 1.00 43.48 122 GLY B N 1
ATOM 2423 C CA . GLY B 2 122 ? 86.160 32.683 68.505 1.00 44.06 122 GLY B CA 1
ATOM 2424 C C . GLY B 2 122 ? 85.934 33.982 69.256 1.00 44.50 122 GLY B C 1
ATOM 2425 O O . GLY B 2 122 ? 86.229 34.078 70.439 1.00 44.27 122 GLY B O 1
ATOM 2426 N N . ASN B 2 123 ? 85.409 34.988 68.570 1.00 47.07 123 ASN B N 1
ATOM 2427 C CA . ASN B 2 123 ? 85.160 36.276 69.204 1.00 55.24 123 ASN B CA 1
ATOM 2428 C C . ASN B 2 123 ? 86.425 37.067 69.497 1.00 50.43 123 ASN B C 1
ATOM 2429 O O . ASN B 2 123 ? 86.417 37.943 70.360 1.00 50.49 123 ASN B O 1
ATOM 2434 N N . VAL B 2 124 ? 87.512 36.763 68.797 1.00 49.18 124 VAL B N 1
ATOM 2435 C CA . VAL B 2 124 ? 88.758 37.481 69.034 1.00 48.83 124 VAL B CA 1
ATOM 2436 C C . VAL B 2 124 ? 88.664 38.920 68.541 1.00 47.29 124 VAL B C 1
ATOM 2437 O O . VAL B 2 124 ? 88.217 39.177 67.436 1.00 44.94 124 VAL B O 1
ATOM 2441 N N . PRO B 2 125 ? 89.060 39.883 69.378 1.00 48.32 125 PRO B N 1
ATOM 2442 C CA . PRO B 2 125 ? 89.006 41.299 68.986 1.00 52.22 125 PRO B CA 1
ATOM 2443 C C . PRO B 2 125 ? 89.943 41.538 67.815 1.00 54.36 125 PRO B C 1
ATOM 2444 O O . PRO B 2 125 ? 90.992 40.904 67.733 1.00 53.38 125 PRO B O 1
ATOM 2448 N N . LYS B 2 126 ? 89.574 42.441 66.908 1.00 58.47 126 LYS B N 1
ATOM 2449 C CA . LYS B 2 126 ? 90.422 42.714 65.751 1.00 64.73 126 LYS B CA 1
ATOM 2450 C C . LYS B 2 126 ? 91.824 43.182 66.152 1.00 64.42 126 LYS B C 1
ATOM 2451 O O . LYS B 2 126 ? 91.999 44.107 66.938 1.00 61.73 126 LYS B O 1
ATOM 2457 N N . GLN B 2 127 ? 92.817 42.514 65.589 1.00 68.16 127 GLN B N 1
ATOM 2458 C CA . GLN B 2 127 ? 94.224 42.796 65.837 1.00 71.87 127 GLN B CA 1
ATOM 2459 C C . GLN B 2 127 ? 94.646 44.205 65.441 1.00 71.74 127 GLN B C 1
ATOM 2460 O O . GLN B 2 127 ? 94.327 44.668 64.349 1.00 71.53 127 GLN B O 1
ATOM 2466 N N . MET B 2 128 ? 95.354 44.891 66.334 1.00 75.69 128 MET B N 1
ATOM 2467 C CA . MET B 2 128 ? 95.858 46.226 66.022 1.00 78.57 128 MET B CA 1
ATOM 2468 C C . MET B 2 128 ? 97.124 45.978 65.195 1.00 80.68 128 MET B C 1
ATOM 2469 O O . MET B 2 128 ? 97.954 45.131 65.540 1.00 78.64 128 MET B O 1
ATOM 2474 N N . THR B 2 129 ? 97.258 46.712 64.099 1.00 82.08 129 THR B N 1
ATOM 2475 C CA . THR B 2 129 ? 98.386 46.541 63.196 1.00 86.61 129 THR B CA 1
ATOM 2476 C C . THR B 2 129 ? 99.439 47.642 63.212 1.00 87.52 129 THR B C 1
ATOM 2477 O O . THR B 2 129 ? 100.551 47.438 62.733 1.00 89.97 129 THR B O 1
ATOM 2481 N N . CYS B 2 130 ? 99.097 48.805 63.752 1.00 90.74 130 CYS B N 1
ATOM 2482 C CA . CYS B 2 130 ? 100.040 49.912 63.783 1.00 91.72 130 CYS B CA 1
ATOM 2483 C C . CYS B 2 130 ? 101.309 49.555 64.554 1.00 90.79 130 CYS B C 1
ATOM 2484 O O . CYS B 2 130 ? 102.314 49.189 63.950 1.00 90.01 130 CYS B O 1
ATOM 2487 N N . TYR B 2 131 ? 101.278 49.670 65.880 1.00 89.22 131 TYR B N 1
ATOM 2488 C CA . TYR B 2 131 ? 102.442 49.310 66.684 1.00 89.02 131 TYR B CA 1
ATOM 2489 C C . TYR B 2 131 ? 102.284 47.865 67.133 1.00 86.39 131 TYR B C 1
ATOM 2490 O O . TYR B 2 131 ? 101.221 47.474 67.615 1.00 87.35 131 TYR B O 1
ATOM 2499 N N . ILE B 2 132 ? 103.337 47.074 66.978 1.00 84.62 132 ILE B N 1
ATOM 2500 C CA . ILE B 2 132 ? 103.299 45.673 67.379 1.00 82.69 132 ILE B CA 1
ATOM 2501 C C . ILE B 2 132 ? 104.511 45.344 68.246 1.00 78.46 132 ILE B C 1
ATOM 2502 O O . ILE B 2 132 ? 105.586 45.031 67.730 1.00 79.38 132 ILE B O 1
ATOM 2507 N N . ARG B 2 133 ? 104.330 45.415 69.563 1.00 76.61 133 ARG B N 1
ATOM 2508 C CA . ARG B 2 133 ? 105.402 45.129 70.512 1.00 78.81 133 ARG B CA 1
ATOM 2509 C C . ARG B 2 133 ? 105.921 43.704 70.321 1.00 78.70 133 ARG B C 1
ATOM 2510 O O . ARG B 2 133 ? 105.736 42.841 71.176 1.00 74.96 133 ARG B O 1
ATOM 2518 N N . GLU B 2 134 ? 106.582 43.490 69.186 1.00 81.54 134 GLU B N 1
ATOM 2519 C CA . GLU B 2 134 ? 107.135 42.202 68.781 1.00 83.55 134 GLU B CA 1
ATOM 2520 C C . GLU B 2 134 ? 107.661 41.288 69.874 1.00 81.77 134 GLU B C 1
ATOM 2521 O O . GLU B 2 134 ? 107.306 40.114 69.919 1.00 78.61 134 GLU B O 1
ATOM 2527 N N . TYR B 2 135 ? 108.515 41.807 70.747 1.00 88.27 135 TYR B N 1
ATOM 2528 C CA . TYR B 2 135 ? 109.072 40.979 71.809 1.00 90.86 135 TYR B CA 1
ATOM 2529 C C . TYR B 2 135 ? 107.995 40.177 72.529 1.00 88.90 135 TYR B C 1
ATOM 2530 O O . TYR B 2 135 ? 108.031 38.942 72.558 1.00 84.93 135 TYR B O 1
ATOM 2539 N N . HIS B 2 136 ? 107.038 40.895 73.106 1.00 82.11 136 HIS B N 1
ATOM 2540 C CA . HIS B 2 136 ? 105.952 40.272 73.845 1.00 77.85 136 HIS B CA 1
ATOM 2541 C C . HIS B 2 136 ? 105.055 39.372 73.004 1.00 72.73 136 HIS B C 1
ATOM 2542 O O . HIS B 2 136 ? 104.758 38.247 73.401 1.00 70.71 136 HIS B O 1
ATOM 2549 N N . VAL B 2 137 ? 104.639 39.863 71.842 1.00 68.13 137 VAL B N 1
ATOM 2550 C CA . VAL B 2 137 ? 103.762 39.093 70.968 1.00 65.76 137 VAL B CA 1
ATOM 2551 C C . VAL B 2 137 ? 104.344 37.731 70.597 1.00 67.77 137 VAL B C 1
ATOM 2552 O O . VAL B 2 137 ? 103.612 36.746 70.497 1.00 66.49 137 VAL B O 1
ATOM 2556 N N . ASP B 2 138 ? 105.657 37.675 70.407 1.00 69.48 138 ASP B N 1
ATOM 2557 C CA . ASP B 2 138 ? 106.318 36.429 70.049 1.00 73.71 138 ASP B CA 1
ATOM 2558 C C . ASP B 2 138 ? 106.594 35.556 71.272 1.00 71.65 138 ASP B C 1
ATOM 2559 O O . ASP B 2 138 ? 106.766 34.344 71.142 1.00 73.10 138 ASP B O 1
ATOM 2564 N N . ARG B 2 139 ? 106.641 36.169 72.454 1.00 71.93 139 ARG B N 1
ATOM 2565 C CA . ARG B 2 139 ? 106.850 35.412 73.690 1.00 70.15 139 ARG B CA 1
ATOM 2566 C C . ARG B 2 139 ? 105.585 34.586 73.906 1.00 65.81 139 ARG B C 1
ATOM 2567 O O . ARG B 2 139 ? 105.643 33.383 74.204 1.00 64.05 139 ARG B O 1
ATOM 2575 N N . VAL B 2 140 ? 104.443 35.253 73.758 1.00 57.83 140 VAL B N 1
ATOM 2576 C CA . VAL B 2 140 ? 103.159 34.603 73.915 1.00 53.05 140 VAL B CA 1
ATOM 2577 C C . VAL B 2 140 ? 103.079 33.452 72.930 1.00 52.39 140 VAL B C 1
ATOM 2578 O O . VAL B 2 140 ? 102.772 32.318 73.300 1.00 51.23 140 VAL B O 1
ATOM 2582 N N . ILE B 2 141 ? 103.369 33.753 71.669 1.00 49.75 141 ILE B N 1
ATOM 2583 C CA . ILE B 2 141 ? 103.305 32.744 70.634 1.00 52.63 141 ILE B CA 1
ATOM 2584 C C . ILE B 2 141 ? 104.225 31.578 70.942 1.00 53.05 141 ILE B C 1
ATOM 2585 O O . ILE B 2 141 ? 103.804 30.418 70.873 1.00 52.68 141 ILE B O 1
ATOM 2590 N N . LYS B 2 142 ? 105.468 31.873 71.308 1.00 57.82 142 LYS B N 1
ATOM 2591 C CA . LYS B 2 142 ? 106.408 30.800 71.620 1.00 61.41 142 LYS B CA 1
ATOM 2592 C C . LYS B 2 142 ? 105.871 29.927 72.750 1.00 59.86 142 LYS B C 1
ATOM 2593 O O . LYS B 2 142 ? 105.891 28.702 72.651 1.00 58.30 142 LYS B O 1
ATOM 2599 N N . LYS B 2 143 ? 105.375 30.553 73.814 1.00 58.88 143 LYS B N 1
ATOM 2600 C CA . LYS B 2 143 ? 104.854 29.779 74.933 1.00 58.63 143 LYS B CA 1
ATOM 2601 C C . LYS B 2 143 ? 103.579 29.015 74.609 1.00 56.45 143 LYS B C 1
ATOM 2602 O O . LYS B 2 143 ? 103.430 27.860 75.018 1.00 55.03 143 LYS B O 1
ATOM 2608 N N . LEU B 2 144 ? 102.670 29.632 73.863 1.00 53.41 144 LEU B N 1
ATOM 2609 C CA . LEU B 2 144 ? 101.449 28.930 73.511 1.00 52.51 144 LEU B CA 1
ATOM 2610 C C . LEU B 2 144 ? 101.768 27.721 72.633 1.00 53.74 144 LEU B C 1
ATOM 2611 O O . LEU B 2 144 ? 101.020 26.743 72.604 1.00 54.22 144 LEU B O 1
ATOM 2616 N N . ASP B 2 145 ? 102.904 27.779 71.946 1.00 56.13 145 ASP B N 1
ATOM 2617 C CA . ASP B 2 145 ? 103.328 26.681 71.096 1.00 59.17 145 ASP B CA 1
ATOM 2618 C C . ASP B 2 145 ? 103.968 25.552 71.906 1.00 59.93 145 ASP B C 1
ATOM 2619 O O . ASP B 2 145 ? 103.734 24.380 71.617 1.00 60.33 145 ASP B O 1
ATOM 2624 N N . GLU B 2 146 ? 104.767 25.879 72.920 1.00 62.05 146 GLU B N 1
ATOM 2625 C CA . GLU B 2 146 ? 105.390 24.822 73.714 1.00 65.35 146 GLU B CA 1
ATOM 2626 C C . GLU B 2 146 ? 104.441 24.230 74.746 1.00 63.46 146 GLU B C 1
ATOM 2627 O O . GLU B 2 146 ? 104.709 23.165 75.293 1.00 64.28 146 GLU B O 1
ATOM 2633 N N . MET B 2 147 ? 103.335 24.914 75.017 1.00 63.26 147 MET B N 1
ATOM 2634 C CA . MET B 2 147 ? 102.381 24.418 76.001 1.00 61.68 147 MET B CA 1
ATOM 2635 C C . MET B 2 147 ? 101.221 23.692 75.361 1.00 59.65 147 MET B C 1
ATOM 2636 O O . MET B 2 147 ? 100.583 22.859 76.002 1.00 58.20 147 MET B O 1
ATOM 2641 N N . CYS B 2 148 ? 100.976 24.001 74.092 1.00 56.74 148 CYS B N 1
ATOM 2642 C CA . CYS B 2 148 ? 99.857 23.436 73.354 1.00 57.61 148 CYS B CA 1
ATOM 2643 C C . CYS B 2 148 ? 99.550 21.948 73.509 1.00 57.51 148 CYS B C 1
ATOM 2644 O O . CYS B 2 148 ? 98.424 21.535 73.257 1.00 57.66 148 CYS B O 1
ATOM 2647 N N . ASP B 2 149 ? 100.514 21.136 73.926 1.00 59.17 149 ASP B N 1
ATOM 2648 C CA . ASP B 2 149 ? 100.230 19.714 74.087 1.00 59.70 149 ASP B CA 1
ATOM 2649 C C . ASP B 2 149 ? 100.003 19.249 75.531 1.00 57.85 149 ASP B C 1
ATOM 2650 O O . ASP B 2 149 ? 99.946 18.047 75.811 1.00 58.99 149 ASP B O 1
ATOM 2655 N N . LEU B 2 150 ? 99.875 20.203 76.447 1.00 53.50 150 LEU B N 1
ATOM 2656 C CA . LEU B 2 150 ? 99.575 19.879 77.834 1.00 54.04 150 LEU B CA 1
ATOM 2657 C C . LEU B 2 150 ? 98.059 19.722 77.836 1.00 54.12 150 LEU B C 1
ATOM 2658 O O . LEU B 2 150 ? 97.369 20.383 77.061 1.00 52.62 150 LEU B O 1
ATOM 2663 N N . ASP B 2 151 ? 97.530 18.859 78.690 1.00 55.07 151 ASP B N 1
ATOM 2664 C CA . ASP B 2 151 ? 96.084 18.670 78.732 1.00 56.83 151 ASP B CA 1
ATOM 2665 C C . ASP B 2 151 ? 95.361 19.964 79.089 1.00 55.66 151 ASP B C 1
ATOM 2666 O O . ASP B 2 151 ? 94.338 20.299 78.490 1.00 55.34 151 ASP B O 1
ATOM 2671 N N . SER B 2 152 ? 95.906 20.685 80.064 1.00 52.74 152 SER B N 1
ATOM 2672 C CA . SER B 2 152 ? 95.349 21.956 80.503 1.00 49.91 152 SER B CA 1
ATOM 2673 C C . SER B 2 152 ? 96.497 22.798 81.051 1.00 48.22 152 SER B C 1
ATOM 2674 O O . SER B 2 152 ? 97.559 22.251 81.381 1.00 46.85 152 SER B O 1
ATOM 2677 N N . PHE B 2 153 ? 96.300 24.116 81.137 1.00 43.78 153 PHE B N 1
ATOM 2678 C CA . PHE B 2 153 ? 97.344 24.992 81.654 1.00 41.51 153 PHE B CA 1
ATOM 2679 C C . PHE B 2 153 ? 96.888 26.436 81.841 1.00 42.09 153 PHE B C 1
ATOM 2680 O O . PHE B 2 153 ? 95.766 26.789 81.487 1.00 43.48 153 PHE B O 1
ATOM 2688 N N . PHE B 2 154 ? 97.760 27.262 82.415 1.00 44.57 154 PHE B N 1
ATOM 2689 C CA . PHE B 2 154 ? 97.482 28.691 82.615 1.00 45.96 154 PHE B CA 1
ATOM 2690 C C . PHE B 2 154 ? 98.675 29.517 82.148 1.00 46.51 154 PHE B C 1
ATOM 2691 O O . PHE B 2 154 ? 99.771 29.375 82.669 1.00 47.22 154 PHE B O 1
ATOM 2699 N N . LEU B 2 155 ? 98.471 30.359 81.147 1.00 46.11 155 LEU B N 1
ATOM 2700 C CA . LEU B 2 155 ? 99.534 31.237 80.677 1.00 47.57 155 LEU B CA 1
ATOM 2701 C C . LEU B 2 155 ? 99.036 32.611 81.106 1.00 48.46 155 LEU B C 1
ATOM 2702 O O . LEU B 2 155 ? 98.035 33.111 80.578 1.00 47.59 155 LEU B O 1
ATOM 2707 N N . PHE B 2 156 ? 99.721 33.211 82.075 1.00 50.54 156 PHE B N 1
ATOM 2708 C CA . PHE B 2 156 ? 99.324 34.515 82.580 1.00 50.66 156 PHE B CA 1
ATOM 2709 C C . PHE B 2 156 ? 100.055 35.693 81.945 1.00 51.40 156 PHE B C 1
ATOM 2710 O O . PHE B 2 156 ? 101.270 35.810 82.046 1.00 52.97 156 PHE B O 1
ATOM 2718 N N . LEU B 2 157 ? 99.292 36.556 81.287 1.00 51.18 157 LEU B N 1
ATOM 2719 C CA . LEU B 2 157 ? 99.810 37.760 80.673 1.00 52.75 157 LEU B CA 1
ATOM 2720 C C . LEU B 2 157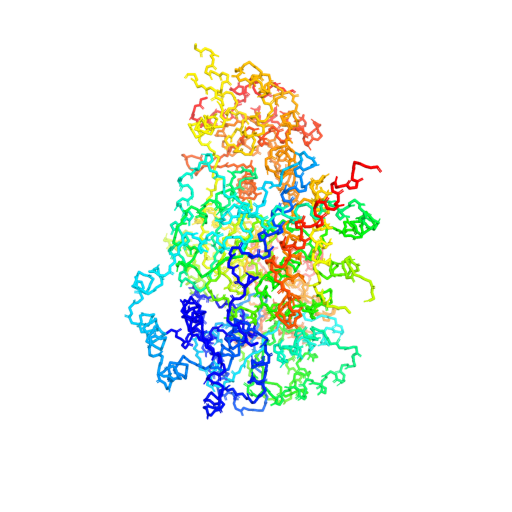 ? 99.382 38.836 81.659 1.00 54.51 157 LEU B C 1
ATOM 2721 O O . LEU B 2 157 ? 98.298 39.393 81.534 1.00 56.19 157 LEU B O 1
ATOM 2726 N N . HIS B 2 158 ? 100.227 39.121 82.642 1.00 57.50 158 HIS B N 1
ATOM 2727 C CA . HIS B 2 158 ? 99.905 40.101 83.681 1.00 60.27 158 HIS B CA 1
ATOM 2728 C C . HIS B 2 158 ? 100.597 41.444 83.548 1.00 61.89 158 HIS B C 1
ATOM 2729 O O . HIS B 2 158 ? 101.730 41.530 83.079 1.00 63.36 158 HIS B O 1
ATOM 2736 N N . GLY B 2 159 ? 99.916 42.489 84.006 1.00 62.59 159 GLY B N 1
ATOM 2737 C CA . GLY B 2 159 ? 100.483 43.821 83.939 1.00 63.01 159 GLY B CA 1
ATOM 2738 C C . GLY B 2 159 ? 99.550 44.914 84.414 1.00 63.81 159 GLY B C 1
ATOM 2739 O O . GLY B 2 159 ? 98.344 44.715 84.557 1.00 63.29 159 GLY B O 1
ATOM 2740 N N . ARG B 2 160 ? 100.119 46.082 84.661 1.00 62.45 160 ARG B N 1
ATOM 2741 C CA . ARG B 2 160 ? 99.344 47.220 85.109 1.00 63.99 160 ARG B CA 1
ATOM 2742 C C . ARG B 2 160 ? 98.216 47.544 84.130 1.00 61.93 160 ARG B C 1
ATOM 2743 O O . ARG B 2 160 ? 98.287 47.231 82.942 1.00 62.74 160 ARG B O 1
ATOM 2751 N N . ALA B 2 161 ? 97.169 48.173 84.643 1.00 60.89 161 ALA B N 1
ATOM 2752 C CA . ALA B 2 161 ? 96.032 48.554 83.824 1.00 59.64 161 ALA B CA 1
ATOM 2753 C C . ALA B 2 161 ? 96.443 49.408 82.618 1.00 59.93 161 ALA B C 1
ATOM 2754 O O . ALA B 2 161 ? 96.850 50.564 82.773 1.00 59.09 161 ALA B O 1
ATOM 2756 N N . GLY B 2 162 ? 96.334 48.833 81.419 1.00 58.59 162 GLY B N 1
ATOM 2757 C CA . GLY B 2 162 ? 96.679 49.573 80.219 1.00 59.63 162 GLY B CA 1
ATOM 2758 C C . GLY B 2 162 ? 98.012 49.203 79.596 1.00 61.03 162 GLY B C 1
ATOM 2759 O O . GLY B 2 162 ? 98.335 49.662 78.491 1.00 61.12 162 GLY B O 1
ATOM 2760 N N . SER B 2 163 ? 98.790 48.383 80.299 1.00 60.68 163 SER B N 1
ATOM 2761 C CA . SER B 2 163 ? 100.092 47.947 79.804 1.00 63.70 163 SER B CA 1
ATOM 2762 C C . SER B 2 163 ? 99.989 47.443 78.355 1.00 63.43 163 SER B C 1
ATOM 2763 O O . SER B 2 163 ? 100.946 47.544 77.581 1.00 65.69 163 SER B O 1
ATOM 2766 N N . GLY B 2 164 ? 98.819 46.911 77.999 1.00 63.36 164 GLY B N 1
ATOM 2767 C CA . GLY B 2 164 ? 98.601 46.421 76.649 1.00 61.91 164 GLY B CA 1
ATOM 2768 C C . GLY B 2 164 ? 98.498 44.912 76.559 1.00 61.66 164 GLY B C 1
ATOM 2769 O O . GLY B 2 164 ? 98.856 44.321 75.537 1.00 61.03 164 GLY B O 1
ATOM 2770 N N . LYS B 2 165 ? 97.989 44.283 77.616 1.00 61.23 165 LYS B N 1
ATOM 2771 C CA . LYS B 2 165 ? 97.862 42.826 77.628 1.00 58.65 165 LYS B CA 1
ATOM 2772 C C . LYS B 2 165 ? 96.915 42.322 76.535 1.00 57.08 165 LYS B C 1
ATOM 2773 O O . LYS B 2 165 ? 97.283 41.502 75.695 1.00 56.25 165 LYS B O 1
ATOM 2779 N N . SER B 2 166 ? 95.697 42.841 76.548 1.00 55.10 166 SER B N 1
ATOM 2780 C CA . SER B 2 166 ? 94.675 42.451 75.589 1.00 54.10 166 SER B CA 1
ATOM 2781 C C . SER B 2 166 ? 95.115 42.593 74.159 1.00 53.58 166 SER B C 1
ATOM 2782 O O . SER B 2 166 ? 94.974 41.662 73.367 1.00 52.82 166 SER B O 1
ATOM 2785 N N . VAL B 2 167 ? 95.631 43.773 73.831 1.00 52.83 167 VAL B N 1
ATOM 2786 C CA . VAL B 2 167 ? 96.097 44.051 72.481 1.00 51.29 167 VAL B CA 1
ATOM 2787 C C . VAL B 2 167 ? 97.096 42.979 72.076 1.00 49.56 167 VAL B C 1
ATOM 2788 O O . VAL B 2 167 ? 96.991 42.409 70.991 1.00 49.41 167 VAL B O 1
ATOM 2792 N N . ILE B 2 168 ? 98.040 42.691 72.968 1.00 47.89 168 ILE B N 1
ATOM 2793 C CA . ILE B 2 168 ? 99.062 41.683 72.733 1.00 48.68 168 ILE B CA 1
ATOM 2794 C C . ILE B 2 168 ? 98.457 40.307 72.511 1.00 47.90 168 ILE B C 1
ATOM 2795 O O . ILE B 2 168 ? 98.816 39.617 71.553 1.00 48.84 168 ILE B O 1
ATOM 2800 N N . ALA B 2 169 ? 97.540 39.913 73.394 1.00 47.90 169 ALA B N 1
ATOM 2801 C CA . ALA B 2 169 ? 96.881 38.612 73.300 1.00 47.71 169 ALA B CA 1
ATOM 2802 C C . ALA B 2 169 ? 96.250 38.453 71.930 1.00 47.10 169 ALA B C 1
ATOM 2803 O O . ALA B 2 169 ? 96.399 37.424 71.281 1.00 45.02 169 ALA B O 1
ATOM 2805 N N . SER B 2 170 ? 95.543 39.482 71.487 1.00 46.32 170 SER B N 1
ATOM 2806 C CA . SER B 2 170 ? 94.919 39.428 70.180 1.00 47.03 170 SER B CA 1
ATOM 2807 C C . SER B 2 170 ? 95.957 39.321 69.065 1.00 48.10 170 SER B C 1
ATOM 2808 O O . SER B 2 170 ? 95.803 38.528 68.132 1.00 46.88 170 SER B O 1
ATOM 2811 N N . GLN B 2 171 ? 97.008 40.127 69.157 1.00 46.22 171 GLN B N 1
ATOM 2812 C CA . GLN B 2 171 ? 98.044 40.099 68.144 1.00 48.59 171 GLN B CA 1
ATOM 2813 C C . GLN B 2 171 ? 98.725 38.742 68.085 1.00 46.84 171 GLN B C 1
ATOM 2814 O O . GLN B 2 171 ? 98.923 38.184 67.006 1.00 45.44 171 GLN B O 1
ATOM 2820 N N . ALA B 2 172 ? 99.081 38.194 69.235 1.00 45.35 172 ALA B N 1
ATOM 2821 C CA . ALA B 2 172 ? 99.735 36.903 69.210 1.00 47.24 172 ALA B CA 1
ATOM 2822 C C . ALA B 2 172 ? 98.884 35.883 68.464 1.00 49.67 172 ALA B C 1
ATOM 2823 O O . ALA B 2 172 ? 99.407 35.127 67.645 1.00 47.56 172 ALA B O 1
ATOM 2825 N N . LEU B 2 173 ? 97.574 35.878 68.730 1.00 51.40 173 LEU B N 1
ATOM 2826 C CA . LEU B 2 173 ? 96.662 34.916 68.107 1.00 51.04 173 LEU B CA 1
ATOM 2827 C C . LEU B 2 173 ? 96.353 35.217 66.647 1.00 53.17 173 LEU B C 1
ATOM 2828 O O . LEU B 2 173 ? 96.155 34.305 65.843 1.00 50.30 173 LEU B O 1
ATOM 2833 N N . SER B 2 174 ? 96.312 36.497 66.300 1.00 56.32 174 SER B N 1
ATOM 2834 C CA . SER B 2 174 ? 96.026 36.875 64.928 1.00 59.91 174 SER B CA 1
ATOM 2835 C C . SER B 2 174 ? 97.290 36.875 64.074 1.00 61.70 174 SER B C 1
ATOM 2836 O O . SER B 2 174 ? 97.241 36.581 62.892 1.00 64.32 174 SER B O 1
ATOM 2839 N N . LYS B 2 175 ? 98.428 37.189 64.677 1.00 64.22 175 LYS B N 1
ATOM 2840 C CA . LYS B 2 175 ? 99.682 37.240 63.933 1.00 64.93 175 LYS B CA 1
ATOM 2841 C C . LYS B 2 175 ? 100.185 35.863 63.510 1.00 64.18 175 LYS B C 1
ATOM 2842 O O . LYS B 2 175 ? 100.465 35.640 62.337 1.00 63.80 175 LYS B O 1
ATOM 2848 N N . SER B 2 176 ? 100.303 34.942 64.459 1.00 64.30 176 SER B N 1
ATOM 2849 C CA . SER B 2 176 ? 100.760 33.592 64.147 1.00 65.78 176 SER B CA 1
ATOM 2850 C C . SER B 2 176 ? 99.861 32.928 63.102 1.00 68.98 176 SER B C 1
ATOM 2851 O O . SER B 2 176 ? 98.710 33.324 62.923 1.00 70.78 176 SER B O 1
ATOM 2854 N N . ASP B 2 177 ? 100.393 31.928 62.408 1.00 72.97 177 ASP B N 1
ATOM 2855 C CA . ASP B 2 177 ? 99.626 31.194 61.404 1.00 77.84 177 ASP B CA 1
ATOM 2856 C C . ASP B 2 177 ? 99.620 29.721 61.786 1.00 76.73 177 ASP B C 1
ATOM 2857 O O . ASP B 2 177 ? 99.155 28.873 61.033 1.00 79.09 177 ASP B O 1
ATOM 2862 N N . GLN B 2 178 ? 100.138 29.426 62.971 1.00 77.14 178 GLN B N 1
ATOM 2863 C CA . GLN B 2 178 ? 100.205 28.061 63.463 1.00 77.60 178 GLN B CA 1
ATOM 2864 C C . GLN B 2 178 ? 99.223 27.813 64.606 1.00 73.57 178 GLN B C 1
ATOM 2865 O O . GLN B 2 178 ? 98.377 26.927 64.521 1.00 73.80 178 GLN B O 1
ATOM 2871 N N . LEU B 2 179 ? 99.355 28.604 65.668 1.00 68.13 179 LEU B N 1
ATOM 2872 C CA . LEU B 2 179 ? 98.527 28.526 66.879 1.00 62.89 179 LEU B CA 1
ATOM 2873 C C . LEU B 2 179 ? 97.078 28.045 66.759 1.00 58.29 179 LEU B C 1
ATOM 2874 O O . LEU B 2 179 ? 96.755 26.929 67.147 1.00 55.37 179 LEU B O 1
ATOM 2879 N N . ILE B 2 180 ? 96.213 28.918 66.255 1.00 55.06 180 ILE B N 1
ATOM 2880 C CA . ILE B 2 180 ? 94.792 28.624 66.088 1.00 53.41 180 ILE B CA 1
ATOM 2881 C C . ILE B 2 180 ? 94.520 27.910 64.765 1.00 51.99 180 ILE B C 1
ATOM 2882 O O . ILE B 2 180 ? 94.238 28.549 63.759 1.00 51.54 180 ILE B O 1
ATOM 2887 N N . GLY B 2 181 ? 94.589 26.583 64.784 1.00 51.80 181 GLY B N 1
ATOM 2888 C CA . GLY B 2 181 ? 94.366 25.801 63.587 1.00 52.12 181 GLY B CA 1
ATOM 2889 C C . GLY B 2 181 ? 95.273 24.593 63.628 1.00 55.03 181 GLY B C 1
ATOM 2890 O O . GLY B 2 181 ? 94.822 23.462 63.435 1.00 57.27 181 GLY B O 1
ATOM 2891 N N . ILE B 2 182 ? 96.557 24.833 63.896 1.00 54.97 182 ILE B N 1
ATOM 2892 C CA . ILE B 2 182 ? 97.560 23.764 63.980 1.00 56.80 182 ILE B CA 1
ATOM 2893 C C . ILE B 2 182 ? 97.857 23.354 65.438 1.00 54.62 182 ILE B C 1
ATOM 2894 O O . ILE B 2 182 ? 97.697 22.189 65.789 1.00 54.59 182 ILE B O 1
ATOM 2899 N N . ASN B 2 183 ? 98.297 24.302 66.268 1.00 54.76 183 ASN B N 1
ATOM 2900 C CA . ASN B 2 183 ? 98.593 24.025 67.674 1.00 53.99 183 ASN B CA 1
ATOM 2901 C C . ASN B 2 183 ? 97.303 23.698 68.405 1.00 52.68 183 ASN B C 1
ATOM 2902 O O . ASN B 2 183 ? 97.226 22.737 69.164 1.00 54.62 183 ASN B O 1
ATOM 2907 N N . TYR B 2 184 ? 96.295 24.530 68.183 1.00 50.97 184 TYR B N 1
ATOM 2908 C CA . TYR B 2 184 ? 94.989 24.343 68.788 1.00 49.45 184 TYR B CA 1
ATOM 2909 C C . TYR B 2 184 ? 93.977 24.174 67.680 1.00 48.45 184 TYR B C 1
ATOM 2910 O O . TYR B 2 184 ? 94.183 24.657 66.573 1.00 46.23 184 TYR B O 1
ATOM 2919 N N . ASP B 2 185 ? 92.881 23.490 67.979 1.00 49.64 185 ASP B N 1
ATOM 2920 C CA . ASP B 2 185 ? 91.845 23.289 66.983 1.00 51.00 185 ASP B CA 1
ATOM 2921 C C . ASP B 2 185 ? 90.904 24.493 66.816 1.00 48.95 185 ASP B C 1
ATOM 2922 O O . ASP B 2 185 ? 90.294 24.675 65.768 1.00 50.98 185 ASP B O 1
ATOM 2927 N N . SER B 2 186 ? 90.791 25.324 67.842 1.00 47.68 186 SER B N 1
ATOM 2928 C CA . SER B 2 186 ? 89.898 26.480 67.778 1.00 44.39 186 SER B CA 1
ATOM 2929 C C . SER B 2 186 ? 90.122 27.370 68.978 1.00 42.25 186 SER B C 1
ATOM 2930 O O . SER B 2 186 ? 90.964 27.094 69.826 1.00 42.08 186 SER B O 1
ATOM 2933 N N . ILE B 2 187 ? 89.343 28.432 69.071 1.00 42.86 187 ILE B N 1
ATOM 2934 C CA . ILE B 2 187 ? 89.505 29.322 70.195 1.00 42.22 187 ILE B CA 1
ATOM 2935 C C . ILE B 2 187 ? 88.195 29.930 70.693 1.00 41.47 187 ILE B C 1
ATOM 2936 O O . ILE B 2 187 ? 87.223 30.083 69.943 1.00 42.45 187 ILE B O 1
ATOM 2941 N N . VAL B 2 188 ? 88.182 30.250 71.980 1.00 38.58 188 VAL B N 1
ATOM 2942 C CA . VAL B 2 188 ? 87.043 30.888 72.616 1.00 36.59 188 VAL B CA 1
ATOM 2943 C C . VAL B 2 188 ? 87.566 32.062 73.450 1.00 38.40 188 VAL B C 1
ATOM 2944 O O . VAL B 2 188 ? 88.252 31.881 74.459 1.00 36.96 188 VAL B O 1
ATOM 2948 N N . TRP B 2 189 ? 87.254 33.271 73.011 1.00 41.83 189 TRP B N 1
ATOM 2949 C CA . TRP B 2 189 ? 87.688 34.475 73.705 1.00 43.49 189 TRP B CA 1
ATOM 2950 C C . TRP B 2 189 ? 86.514 35.092 74.424 1.00 45.74 189 TRP B C 1
ATOM 2951 O O . TRP B 2 189 ? 85.509 35.447 73.802 1.00 44.25 189 TRP B O 1
ATOM 2962 N N . LEU B 2 190 ? 86.652 35.225 75.737 1.00 47.28 190 LEU B N 1
ATOM 2963 C CA . LEU B 2 190 ? 85.605 35.833 76.540 1.00 48.58 190 LEU B CA 1
ATOM 2964 C C . LEU B 2 190 ? 86.163 36.812 77.549 1.00 49.47 190 LEU B C 1
ATOM 2965 O O . LEU B 2 190 ? 87.168 36.540 78.201 1.00 51.41 190 LEU B O 1
ATOM 2970 N N . LYS B 2 191 ? 85.509 37.959 77.667 1.00 48.97 191 LYS B N 1
ATOM 2971 C CA . LYS B 2 191 ? 85.929 38.959 78.629 1.00 49.73 191 LYS B CA 1
ATOM 2972 C C . LYS B 2 191 ? 85.209 38.704 79.960 1.00 47.33 191 LYS B C 1
ATOM 2973 O O . LYS B 2 191 ? 83.994 38.539 80.010 1.00 49.70 191 LYS B O 1
ATOM 2979 N N . ASP B 2 192 ? 85.983 38.650 81.033 1.00 46.38 192 ASP B N 1
ATOM 2980 C CA . ASP B 2 192 ? 85.478 38.410 82.378 1.00 43.90 192 ASP B CA 1
ATOM 2981 C C . ASP B 2 192 ? 85.095 39.738 83.054 1.00 42.95 192 ASP B C 1
ATOM 2982 O O . ASP B 2 192 ? 83.937 40.146 83.005 1.00 42.76 192 ASP B O 1
ATOM 2987 N N . SER B 2 193 ? 86.066 40.415 83.660 1.00 42.88 193 SER B N 1
ATOM 2988 C CA . SER B 2 193 ? 85.818 41.686 84.348 1.00 45.92 193 SER B CA 1
ATOM 2989 C C . SER B 2 193 ? 84.793 41.507 85.457 1.00 49.13 193 SER B C 1
ATOM 2990 O O . SER B 2 193 ? 84.195 42.474 85.915 1.00 52.61 193 SER B O 1
ATOM 2993 N N . GLY B 2 194 ? 84.589 40.267 85.882 1.00 51.89 194 GLY B N 1
ATOM 2994 C CA . GLY B 2 194 ? 83.625 39.992 86.928 1.00 52.67 194 GLY B CA 1
ATOM 2995 C C . GLY B 2 194 ? 84.047 40.517 88.280 1.00 53.98 194 GLY B C 1
ATOM 2996 O O . GLY B 2 194 ? 85.227 40.522 88.614 1.00 56.24 194 GLY B O 1
ATOM 2997 N N . THR B 2 195 ? 83.073 40.941 89.071 1.00 56.75 195 THR B N 1
ATOM 2998 C CA . THR B 2 195 ? 83.346 41.480 90.393 1.00 59.24 195 THR B CA 1
ATOM 2999 C C . THR B 2 195 ? 82.298 41.002 91.383 1.00 59.00 195 THR B C 1
ATOM 3000 O O . THR B 2 195 ? 82.543 40.961 92.588 1.00 59.61 195 THR B O 1
ATOM 3004 N N . ALA B 2 196 ? 81.129 40.646 90.864 1.00 57.67 196 ALA B N 1
ATOM 3005 C CA . ALA B 2 196 ? 80.029 40.187 91.698 1.00 56.87 196 ALA B CA 1
ATOM 3006 C C . ALA B 2 196 ? 80.187 38.715 92.048 1.00 58.89 196 ALA B C 1
ATOM 3007 O O . ALA B 2 196 ? 81.063 38.036 91.520 1.00 56.92 196 ALA B O 1
ATOM 3009 N N . PRO B 2 197 ? 79.337 38.196 92.947 1.00 58.11 197 PRO B N 1
ATOM 3010 C CA . PRO B 2 197 ? 79.448 36.784 93.323 1.00 59.53 197 PRO B CA 1
ATOM 3011 C C . PRO B 2 197 ? 79.053 35.819 92.198 1.00 59.56 197 PRO B C 1
ATOM 3012 O O . PRO B 2 197 ? 79.623 34.740 92.073 1.00 57.20 197 PRO B O 1
ATOM 3016 N N . LYS B 2 198 ? 78.084 36.214 91.382 1.00 58.68 198 LYS B N 1
ATOM 3017 C CA . LYS B 2 198 ? 77.627 35.370 90.288 1.00 60.81 198 LYS B CA 1
ATOM 3018 C C . LYS B 2 198 ? 78.335 35.685 88.982 1.00 59.50 198 LYS B C 1
ATOM 3019 O O . LYS B 2 198 ? 77.924 35.216 87.918 1.00 62.15 198 LYS B O 1
ATOM 3025 N N . SER B 2 199 ? 79.397 36.476 89.051 1.00 57.26 199 SER B N 1
ATOM 3026 C CA . SER B 2 199 ? 80.114 36.828 87.838 1.00 54.24 199 SER B CA 1
ATOM 3027 C C . SER B 2 199 ? 80.743 35.624 87.157 1.00 51.18 199 SER B C 1
ATOM 3028 O O . SER B 2 199 ? 80.523 35.415 85.975 1.00 50.90 199 SER B O 1
ATOM 3031 N N . THR B 2 200 ? 81.512 34.833 87.897 1.00 49.00 200 THR B N 1
ATOM 3032 C CA . THR B 2 200 ? 82.157 33.652 87.331 1.00 49.48 200 THR B CA 1
ATOM 3033 C C . THR B 2 200 ? 81.120 32.721 86.728 1.00 48.17 200 THR B C 1
ATOM 3034 O O . THR B 2 200 ? 81.318 32.189 85.647 1.00 49.76 200 THR B O 1
ATOM 3038 N N . PHE B 2 201 ? 80.005 32.538 87.426 1.00 47.31 201 PHE B N 1
ATOM 3039 C CA . PHE B 2 201 ? 78.929 31.683 86.945 1.00 43.05 201 PHE B CA 1
ATOM 3040 C C . PHE B 2 201 ? 78.417 32.215 85.606 1.00 43.38 201 PHE B C 1
ATOM 3041 O O . PHE B 2 201 ? 78.244 31.461 84.650 1.00 43.68 201 PHE B O 1
ATOM 3049 N N . ASP B 2 202 ? 78.158 33.513 85.536 1.00 43.21 202 ASP B N 1
ATOM 3050 C CA . ASP B 2 202 ? 77.694 34.092 84.284 1.00 44.91 202 ASP B CA 1
ATOM 3051 C C . ASP B 2 202 ? 78.732 33.883 83.186 1.00 44.55 202 ASP B C 1
ATOM 3052 O O . ASP B 2 202 ? 78.393 33.612 82.038 1.00 44.27 202 ASP B O 1
ATOM 3057 N N . LEU B 2 203 ? 80.003 34.020 83.557 1.00 43.55 203 LEU B N 1
ATOM 3058 C CA . LEU B 2 203 ? 81.116 33.858 82.633 1.00 42.01 203 LEU B CA 1
ATOM 3059 C C . LEU B 2 203 ? 81.019 32.485 81.994 1.00 41.87 203 LEU B C 1
ATOM 3060 O O . LEU B 2 203 ? 81.009 32.357 80.765 1.00 38.77 203 LEU B O 1
ATOM 3065 N N . PHE B 2 204 ? 80.937 31.463 82.845 1.00 40.34 204 PHE B N 1
ATOM 3066 C CA . PHE B 2 204 ? 80.868 30.098 82.369 1.00 41.00 204 PHE B CA 1
ATOM 3067 C C . PHE B 2 204 ? 79.558 29.656 81.743 1.00 43.34 204 PHE B C 1
ATOM 3068 O O . PHE B 2 204 ? 79.495 28.583 81.157 1.00 43.89 204 PHE B O 1
ATOM 3076 N N . THR B 2 205 ? 78.520 30.479 81.851 1.00 43.28 205 THR B N 1
ATOM 3077 C CA . THR B 2 205 ? 77.257 30.162 81.199 1.00 41.88 205 THR B CA 1
ATOM 3078 C C . THR B 2 205 ? 77.504 30.479 79.720 1.00 42.85 205 THR B C 1
ATOM 3079 O O . THR B 2 205 ? 77.054 29.762 78.824 1.00 43.49 205 THR B O 1
ATOM 3083 N N . ASP B 2 206 ? 78.230 31.565 79.481 1.00 41.77 206 ASP B N 1
ATOM 3084 C CA . ASP B 2 206 ? 78.566 31.961 78.131 1.00 42.85 206 ASP B CA 1
ATOM 3085 C C . ASP B 2 206 ? 79.511 30.957 77.518 1.00 40.26 206 ASP B C 1
ATOM 3086 O O . ASP B 2 206 ? 79.343 30.589 76.365 1.00 40.96 206 ASP B O 1
ATOM 3091 N N . ILE B 2 207 ? 80.503 30.503 78.277 1.00 38.94 207 ILE B N 1
ATOM 3092 C CA . ILE B 2 207 ? 81.429 29.522 77.739 1.00 39.95 207 ILE B CA 1
ATOM 3093 C C . ILE B 2 207 ? 80.615 28.347 77.229 1.00 38.98 207 ILE B C 1
ATOM 3094 O O . ILE B 2 207 ? 80.846 27.862 76.131 1.00 37.80 207 ILE B O 1
ATOM 3099 N N . LEU B 2 208 ? 79.643 27.910 78.024 1.00 39.33 208 LEU B N 1
ATOM 3100 C CA . LEU B 2 208 ? 78.756 26.806 77.647 1.00 38.17 208 LEU B CA 1
ATOM 3101 C C . LEU B 2 208 ? 78.026 27.111 76.343 1.00 38.49 208 LEU B C 1
ATOM 3102 O O . LEU B 2 208 ? 77.980 26.276 75.445 1.00 39.19 208 LEU B O 1
ATOM 3107 N N . LEU B 2 209 ? 77.474 28.317 76.238 1.00 38.14 209 LEU B N 1
ATOM 3108 C CA . LEU B 2 209 ? 76.759 28.726 75.038 1.00 41.67 209 LEU B CA 1
ATOM 3109 C C . LEU B 2 209 ? 77.724 28.720 73.863 1.00 43.01 209 LEU B C 1
ATOM 3110 O O . LEU B 2 209 ? 77.389 28.354 72.737 1.00 42.73 209 LEU B O 1
ATOM 3115 N N . MET B 2 210 ? 78.939 29.149 74.154 1.00 44.31 210 MET B N 1
ATOM 3116 C CA . MET B 2 210 ? 80.001 29.235 73.177 1.00 43.58 210 MET B CA 1
ATOM 3117 C C . MET B 2 210 ? 80.309 27.837 72.628 1.00 43.00 210 MET B C 1
ATOM 3118 O O . MET B 2 210 ? 80.210 27.611 71.429 1.00 43.02 210 MET B O 1
ATOM 3123 N N . LEU B 2 211 ? 80.660 26.895 73.501 1.00 40.79 211 LEU B N 1
ATOM 3124 C CA . LEU B 2 211 ? 80.974 25.533 73.068 1.00 41.29 211 LEU B CA 1
ATOM 3125 C C . LEU B 2 211 ? 79.822 24.784 72.365 1.00 41.90 211 LEU B C 1
ATOM 3126 O O . LEU B 2 211 ? 80.049 23.762 71.709 1.00 44.76 211 LEU B O 1
ATOM 3131 N N . LYS B 2 212 ? 78.592 25.267 72.510 1.00 42.39 212 LYS B N 1
ATOM 3132 C CA . LYS B 2 212 ? 77.445 24.619 71.871 1.00 41.60 212 LYS B CA 1
ATOM 3133 C C . LYS B 2 212 ? 76.887 25.523 70.770 1.00 43.82 212 LYS B C 1
ATOM 3134 O O . LYS B 2 212 ? 75.716 25.398 70.391 1.00 43.50 212 LYS B O 1
ATOM 3140 N N . SER B 2 213 ? 77.724 26.422 70.249 1.00 44.92 213 SER B N 1
ATOM 3141 C CA . SER B 2 213 ? 77.275 27.355 69.211 1.00 50.38 213 SER B CA 1
ATOM 3142 C C . SER B 2 213 ? 76.752 26.703 67.941 1.00 48.67 213 SER B C 1
ATOM 3143 O O . SER B 2 213 ? 76.127 27.365 67.124 1.00 50.06 213 SER B O 1
ATOM 3146 N N . GLU B 2 214 ? 76.989 25.412 67.768 1.00 51.01 214 GLU B N 1
ATOM 3147 C CA . GLU B 2 214 ? 76.498 24.754 66.570 1.00 57.04 214 GLU B CA 1
ATOM 3148 C C . GLU B 2 214 ? 75.556 23.609 66.890 1.00 52.00 214 GLU B C 1
ATOM 3149 O O . GLU B 2 214 ? 75.342 22.713 66.077 1.00 53.10 214 GLU B O 1
ATOM 3155 N N . ASP B 2 215 ? 74.994 23.659 68.090 1.00 48.02 215 ASP B N 1
ATOM 3156 C CA . ASP B 2 215 ? 74.039 22.665 68.536 1.00 45.93 215 ASP B CA 1
ATOM 3157 C C . ASP B 2 215 ? 72.664 23.291 68.384 1.00 44.30 215 ASP B C 1
ATOM 3158 O O . ASP B 2 215 ? 72.550 24.468 68.041 1.00 42.61 215 ASP B O 1
ATOM 3163 N N . ASP B 2 216 ? 71.628 22.491 68.636 1.00 44.66 216 ASP B N 1
ATOM 3164 C CA . ASP B 2 216 ? 70.253 22.973 68.609 1.00 46.96 216 ASP B CA 1
ATOM 3165 C C . ASP B 2 216 ? 70.094 23.740 69.911 1.00 45.50 216 ASP B C 1
ATOM 3166 O O . ASP B 2 216 ? 70.222 23.178 70.992 1.00 44.34 216 ASP B O 1
ATOM 3171 N N . LEU B 2 217 ? 69.842 25.031 69.800 1.00 44.35 217 LEU B N 1
ATOM 3172 C CA . LEU B 2 217 ? 69.693 25.863 70.969 1.00 43.97 217 LEU B CA 1
ATOM 3173 C C . LEU B 2 217 ? 68.259 26.374 71.075 1.00 44.58 217 LEU B C 1
ATOM 3174 O O . LEU B 2 217 ? 67.988 27.348 71.782 1.00 44.18 217 LEU B O 1
ATOM 3179 N N . LEU B 2 218 ? 67.338 25.721 70.369 1.00 46.42 218 LEU B N 1
ATOM 3180 C CA . LEU B 2 218 ? 65.947 26.141 70.411 1.00 46.74 218 LEU B CA 1
ATOM 3181 C C . LEU B 2 218 ? 65.442 26.079 71.847 1.00 48.36 218 LEU B C 1
ATOM 3182 O O . LEU B 2 218 ? 64.774 27.000 72.316 1.00 48.16 218 LEU B O 1
ATOM 3187 N N . ASN B 2 219 ? 65.781 25.006 72.551 1.00 48.18 219 ASN B N 1
ATOM 3188 C CA . ASN B 2 219 ? 65.367 24.875 73.935 1.00 50.89 219 ASN B CA 1
ATOM 3189 C C . ASN B 2 219 ? 66.548 24.965 74.905 1.00 52.27 219 ASN B C 1
ATOM 3190 O O . ASN B 2 219 ? 66.594 24.251 75.907 1.00 51.72 219 ASN B O 1
ATOM 3195 N N . PHE B 2 220 ? 67.510 25.835 74.616 1.00 54.36 220 PHE B N 1
ATOM 3196 C CA . PHE B 2 220 ? 68.654 25.989 75.510 1.00 54.86 220 PHE B CA 1
ATOM 3197 C C . PHE B 2 220 ? 68.101 26.408 76.873 1.00 56.62 220 PHE B C 1
ATOM 3198 O O . PHE B 2 220 ? 67.327 27.361 76.971 1.00 56.73 220 PHE B O 1
ATOM 3206 N N . PRO B 2 221 ? 68.521 25.723 77.948 1.00 58.65 221 PRO B N 1
ATOM 3207 C CA . PRO B 2 221 ? 68.064 26.002 79.312 1.00 59.26 221 PRO B CA 1
ATOM 3208 C C . PRO B 2 221 ? 68.404 27.341 79.962 1.00 60.56 221 PRO B C 1
ATOM 3209 O O . PRO B 2 221 ? 69.530 27.836 79.869 1.00 58.92 221 PRO B O 1
ATOM 3213 N N . SER B 2 222 ? 67.410 27.915 80.630 1.00 61.98 222 SER B N 1
ATOM 3214 C CA . SER B 2 222 ? 67.620 29.141 81.380 1.00 67.33 222 SER B CA 1
ATOM 3215 C C . SER B 2 222 ? 68.481 28.599 82.514 1.00 69.35 222 SER B C 1
ATOM 3216 O O . SER B 2 222 ? 68.235 27.489 82.996 1.00 69.30 222 SER B O 1
ATOM 3219 N N . VAL B 2 223 ? 69.484 29.351 82.946 1.00 73.43 223 VAL B N 1
ATOM 3220 C CA . VAL B 2 223 ? 70.360 28.846 83.992 1.00 80.43 223 VAL B CA 1
ATOM 3221 C C . VAL B 2 223 ? 70.260 29.609 85.305 1.00 82.84 223 VAL B C 1
ATOM 3222 O O . VAL B 2 223 ? 71.086 29.442 86.199 1.00 86.12 223 VAL B O 1
ATOM 3226 N N . GLU B 2 224 ? 69.219 30.423 85.422 1.00 91.94 224 GLU B N 1
ATOM 3227 C CA . GLU B 2 224 ? 68.982 31.226 86.615 1.00 98.48 224 GLU B CA 1
ATOM 3228 C C . GLU B 2 224 ? 68.862 30.412 87.901 1.00 96.62 224 GLU B C 1
ATOM 3229 O O . GLU B 2 224 ? 69.211 30.896 88.977 1.00 97.42 224 GLU B O 1
ATOM 3235 N N . HIS B 2 225 ? 68.375 29.180 87.795 1.00 93.69 225 HIS B N 1
ATOM 3236 C CA . HIS B 2 225 ? 68.206 28.334 88.975 1.00 92.51 225 HIS B CA 1
ATOM 3237 C C . HIS B 2 225 ? 69.016 27.048 88.922 1.00 82.93 225 HIS B C 1
ATOM 3238 O O . HIS B 2 225 ? 68.691 26.068 89.598 1.00 83.07 225 HIS B O 1
ATOM 3245 N N . VAL B 2 226 ? 70.074 27.060 88.117 1.00 71.89 226 VAL B N 1
ATOM 3246 C CA . VAL B 2 226 ? 70.945 25.902 87.963 1.00 59.26 226 VAL B CA 1
ATOM 3247 C C . VAL B 2 226 ? 72.172 26.037 88.857 1.00 52.99 226 VAL B C 1
ATOM 3248 O O . VAL B 2 226 ? 72.709 27.120 89.035 1.00 49.69 226 VAL B O 1
ATOM 3252 N N . THR B 2 227 ? 72.610 24.928 89.424 1.00 48.43 227 THR B N 1
ATOM 3253 C CA . THR B 2 227 ? 73.763 24.938 90.302 1.00 48.54 227 THR B CA 1
ATOM 3254 C C . THR B 2 227 ? 75.088 24.931 89.556 1.00 49.03 227 THR B C 1
ATOM 3255 O O . THR B 2 227 ? 75.145 24.633 88.367 1.00 49.47 227 THR B O 1
ATOM 3259 N N . SER B 2 228 ? 76.162 25.246 90.262 1.00 48.31 228 SER B N 1
ATOM 3260 C CA . SER B 2 228 ? 77.470 25.268 89.629 1.00 49.12 228 SER B CA 1
ATOM 3261 C C . SER B 2 228 ? 77.933 23.914 89.104 1.00 48.19 228 SER B C 1
ATOM 3262 O O . SER B 2 228 ? 78.547 23.844 88.043 1.00 47.35 228 SER B O 1
ATOM 3265 N N . VAL B 2 229 ? 77.643 22.853 89.848 1.00 48.70 229 VAL B N 1
ATOM 3266 C CA . VAL B 2 229 ? 78.020 21.510 89.446 1.00 52.78 229 VAL B CA 1
ATOM 3267 C C . VAL B 2 229 ? 77.349 21.183 88.121 1.00 50.04 229 VAL B C 1
ATOM 3268 O O . VAL B 2 229 ? 77.997 20.693 87.199 1.00 53.12 229 VAL B O 1
ATOM 3272 N N . VAL B 2 230 ? 76.049 21.450 88.034 1.00 46.68 230 VAL B N 1
ATOM 3273 C CA . VAL B 2 230 ? 75.296 21.177 86.819 1.00 41.75 230 VAL B CA 1
ATOM 3274 C C . VAL B 2 230 ? 75.852 21.962 85.630 1.00 41.02 230 VAL B C 1
ATOM 3275 O O . VAL B 2 230 ? 75.994 21.410 84.538 1.00 41.87 230 VAL B O 1
ATOM 3279 N N . LEU B 2 231 ? 76.166 23.239 85.843 1.00 36.80 231 LEU B N 1
ATOM 3280 C CA . LEU B 2 231 ? 76.717 24.073 84.783 1.00 33.88 231 LEU B CA 1
ATOM 3281 C C . LEU B 2 231 ? 78.014 23.431 84.272 1.00 33.61 231 LEU B C 1
ATOM 3282 O O . LEU B 2 231 ? 78.258 23.342 83.066 1.00 29.95 231 LEU B O 1
ATOM 3287 N N . LYS B 2 232 ? 78.834 22.968 85.206 1.00 33.22 232 LYS B N 1
ATOM 3288 C CA . LYS B 2 232 ? 80.096 22.354 84.848 1.00 37.42 232 LYS B CA 1
ATOM 3289 C C . LYS B 2 232 ? 79.892 21.065 84.072 1.00 38.07 232 LYS B C 1
ATOM 3290 O O . LYS B 2 232 ? 80.473 20.897 83.005 1.00 40.89 232 LYS B O 1
ATOM 3296 N N . ARG B 2 233 ? 79.061 20.168 84.593 1.00 37.58 233 ARG B N 1
ATOM 3297 C CA . ARG B 2 233 ? 78.797 18.902 83.915 1.00 36.60 233 ARG B CA 1
ATOM 3298 C C . ARG B 2 233 ? 78.378 19.200 82.485 1.00 36.71 233 ARG B C 1
ATOM 3299 O O . ARG B 2 233 ? 78.888 18.583 81.548 1.00 36.94 233 ARG B O 1
ATOM 3307 N N . MET B 2 234 ? 77.483 20.174 82.317 1.00 34.22 234 MET B N 1
ATOM 3308 C CA . MET B 2 234 ? 77.032 20.543 80.992 1.00 34.34 234 MET B CA 1
ATOM 3309 C C . MET B 2 234 ? 78.178 21.043 80.105 1.00 38.01 234 MET B C 1
ATOM 3310 O O . MET B 2 234 ? 78.203 20.755 78.905 1.00 33.29 234 MET B O 1
ATOM 3315 N N . ILE B 2 235 ? 79.122 21.784 80.685 1.00 35.84 235 ILE B N 1
ATOM 3316 C CA . ILE B 2 235 ? 80.248 22.282 79.911 1.00 33.83 235 ILE B CA 1
ATOM 3317 C C . ILE B 2 235 ? 81.168 21.109 79.545 1.00 38.92 235 ILE B C 1
ATOM 3318 O O . ILE B 2 235 ? 81.651 21.015 78.416 1.00 39.91 235 ILE B O 1
ATOM 3323 N N . CYS B 2 236 ? 81.394 20.205 80.488 1.00 36.77 236 CYS B N 1
ATOM 3324 C CA . CYS B 2 236 ? 82.226 19.050 80.216 1.00 37.54 236 CYS B CA 1
ATOM 3325 C C . CYS B 2 236 ? 81.622 18.231 79.071 1.00 39.27 236 CYS B C 1
ATOM 3326 O O . CYS B 2 236 ? 82.333 17.790 78.171 1.00 37.86 236 CYS B O 1
ATOM 3329 N N . ASN B 2 237 ? 80.308 18.039 79.100 1.00 39.31 237 ASN B N 1
ATOM 3330 C CA . ASN B 2 237 ? 79.635 17.274 78.058 1.00 37.97 237 ASN B CA 1
ATOM 3331 C C . ASN B 2 237 ? 79.861 17.905 76.700 1.00 38.60 237 ASN B C 1
ATOM 3332 O O . ASN B 2 237 ? 80.157 17.218 75.720 1.00 39.13 237 ASN B O 1
ATOM 3337 N N . ALA B 2 238 ? 79.726 19.224 76.646 1.00 37.95 238 ALA B N 1
ATOM 3338 C CA . ALA B 2 238 ? 79.879 19.936 75.400 1.00 35.49 238 ALA B CA 1
ATOM 3339 C C . ALA B 2 238 ? 81.315 19.928 74.886 1.00 35.88 238 ALA B C 1
ATOM 3340 O O . ALA B 2 238 ? 81.541 20.069 73.689 1.00 34.70 238 ALA B O 1
ATOM 3342 N N . LEU B 2 239 ? 82.274 19.755 75.791 1.00 36.18 239 LEU B N 1
ATOM 3343 C CA . LEU B 2 239 ? 83.676 19.770 75.429 1.00 35.24 239 LEU B CA 1
ATOM 3344 C C . LEU B 2 239 ? 84.116 18.656 74.501 1.00 37.12 239 LEU B C 1
ATOM 3345 O O . LEU B 2 239 ? 85.052 18.844 73.726 1.00 38.29 239 LEU B O 1
ATOM 3350 N N . ILE B 2 240 ? 83.443 17.513 74.551 1.00 38.60 240 ILE B N 1
ATOM 3351 C CA . ILE B 2 240 ? 83.837 16.398 73.711 1.00 42.05 240 ILE B CA 1
ATOM 3352 C C . ILE B 2 240 ? 83.906 16.794 72.239 1.00 42.51 240 ILE B C 1
ATOM 3353 O O . ILE B 2 240 ? 84.820 16.370 71.531 1.00 42.16 240 ILE B O 1
ATOM 3358 N N . ASP B 2 241 ? 82.957 17.624 71.796 1.00 40.67 241 ASP B N 1
ATOM 3359 C CA . ASP B 2 241 ? 82.888 18.082 70.400 1.00 39.89 241 ASP B CA 1
ATOM 3360 C C . ASP B 2 241 ? 83.871 19.198 70.091 1.00 38.84 241 ASP B C 1
ATOM 3361 O O . ASP B 2 241 ? 83.953 19.647 68.961 1.00 35.69 241 ASP B O 1
ATOM 3366 N N . ARG B 2 242 ? 84.601 19.661 71.093 1.00 38.38 242 ARG B N 1
ATOM 3367 C CA . ARG B 2 242 ? 85.517 20.777 70.896 1.00 34.92 242 ARG B CA 1
ATOM 3368 C C . ARG B 2 242 ? 86.894 20.506 71.447 1.00 35.38 242 ARG B C 1
ATOM 3369 O O . ARG B 2 242 ? 87.327 21.172 72.379 1.00 37.42 242 ARG B O 1
ATOM 3377 N N . PRO B 2 243 ? 87.616 19.544 70.863 1.00 41.60 243 PRO B N 1
ATOM 3378 C CA . PRO B 2 243 ? 88.962 19.218 71.346 1.00 32.85 243 PRO B CA 1
ATOM 3379 C C . PRO B 2 243 ? 89.969 20.319 71.072 1.00 33.94 243 PRO B C 1
ATOM 3380 O O . PRO B 2 243 ? 89.827 21.070 70.130 1.00 31.45 243 PRO B O 1
ATOM 3384 N N . ASN B 2 244 ? 90.973 20.416 71.930 1.00 37.90 244 ASN B N 1
ATOM 3385 C CA . ASN B 2 244 ? 92.054 21.378 71.767 1.00 37.04 244 ASN B CA 1
ATOM 3386 C C . ASN B 2 244 ? 91.646 22.816 71.536 1.00 40.27 244 ASN B C 1
ATOM 3387 O O . ASN B 2 244 ? 92.148 23.488 70.630 1.00 40.79 244 ASN B O 1
ATOM 3392 N N . THR B 2 245 ? 90.729 23.282 72.370 1.00 41.38 245 THR B N 1
ATOM 3393 C CA . THR B 2 245 ? 90.258 24.647 72.292 1.00 40.27 245 THR B CA 1
ATOM 3394 C C . THR B 2 245 ? 91.167 25.481 73.185 1.00 42.31 245 THR B C 1
ATOM 3395 O O . THR B 2 245 ? 91.600 25.025 74.242 1.00 41.70 245 THR B O 1
ATOM 3399 N N . LEU B 2 246 ? 91.497 26.682 72.740 1.00 42.28 246 LEU B N 1
ATOM 3400 C CA . LEU B 2 246 ? 92.300 27.561 73.561 1.00 41.48 246 LEU B CA 1
ATOM 3401 C C . LEU B 2 246 ? 91.284 28.558 74.101 1.00 41.55 246 LEU B C 1
ATOM 3402 O O . LEU B 2 246 ? 90.529 29.183 73.338 1.00 39.88 246 LEU B O 1
ATOM 3407 N N . PHE B 2 247 ? 91.220 28.666 75.419 1.00 41.00 247 PHE B N 1
ATOM 3408 C CA . PHE B 2 247 ? 90.287 29.608 76.034 1.00 39.54 247 PHE B CA 1
ATOM 3409 C C . PHE B 2 247 ? 91.067 30.825 76.494 1.00 38.09 247 PHE B C 1
ATOM 3410 O O . PHE B 2 247 ? 92.093 30.700 77.174 1.00 38.28 247 PHE B O 1
ATOM 3418 N N . VAL B 2 248 ? 90.607 32.000 76.098 1.00 35.97 248 VAL B N 1
ATOM 3419 C CA . VAL B 2 248 ? 91.262 33.222 76.518 1.00 38.28 248 VAL B CA 1
ATOM 3420 C C . VAL B 2 248 ? 90.326 33.931 77.461 1.00 37.46 248 VAL B C 1
ATOM 3421 O O . VAL B 2 248 ? 89.223 34.314 77.075 1.00 40.24 248 VAL B O 1
ATOM 3425 N N . PHE B 2 249 ? 90.757 34.083 78.703 1.00 39.40 249 PHE B N 1
ATOM 3426 C CA . PHE B 2 249 ? 89.955 34.776 79.691 1.00 41.18 249 PHE B CA 1
ATOM 3427 C C . PHE B 2 249 ? 90.505 36.168 79.854 1.00 41.62 249 PHE B C 1
ATOM 3428 O O . PHE B 2 249 ? 91.484 36.389 80.552 1.00 40.76 249 PHE B O 1
ATOM 3436 N N . ASP B 2 250 ? 89.850 37.114 79.202 1.00 44.02 250 ASP B N 1
ATOM 3437 C CA . ASP B 2 250 ? 90.296 38.491 79.220 1.00 46.00 250 ASP B CA 1
ATOM 3438 C C . ASP B 2 250 ? 89.887 39.301 80.444 1.00 46.56 250 ASP B C 1
ATOM 3439 O O . ASP B 2 250 ? 88.706 39.383 80.784 1.00 45.87 250 ASP B O 1
ATOM 3444 N N . ASP B 2 251 ? 90.884 39.899 81.094 1.00 45.07 251 ASP B N 1
ATOM 3445 C CA . ASP B 2 251 ? 90.668 40.732 82.266 1.00 44.52 251 ASP B CA 1
ATOM 3446 C C . ASP B 2 251 ? 90.021 39.976 83.410 1.00 45.56 251 ASP B C 1
ATOM 3447 O O . ASP B 2 251 ? 88.846 40.180 83.736 1.00 44.57 251 ASP B O 1
ATOM 3452 N N . VAL B 2 252 ? 90.793 39.090 84.021 1.00 43.99 252 VAL B N 1
ATOM 3453 C CA . VAL B 2 252 ? 90.271 38.324 85.131 1.00 41.31 252 VAL B CA 1
ATOM 3454 C C . VAL B 2 252 ? 90.651 39.051 86.396 1.00 44.92 252 VAL B C 1
ATOM 3455 O O . VAL B 2 252 ? 91.801 39.471 86.565 1.00 44.29 252 VAL B O 1
ATOM 3459 N N . VAL B 2 253 ? 89.677 39.202 87.281 1.00 44.55 253 VAL B N 1
ATOM 3460 C CA . VAL B 2 253 ? 89.903 39.870 88.539 1.00 45.11 253 VAL B CA 1
ATOM 3461 C C . VAL B 2 253 ? 89.755 38.869 89.668 1.00 46.58 253 VAL B C 1
ATOM 3462 O O . VAL B 2 253 ? 90.598 38.791 90.544 1.00 46.29 253 VAL B O 1
ATOM 3466 N N . GLN B 2 254 ? 88.689 38.078 89.622 1.00 52.19 254 GLN B N 1
ATOM 3467 C CA . GLN B 2 254 ? 88.408 37.104 90.674 1.00 54.37 254 GLN B CA 1
ATOM 3468 C C . GLN B 2 254 ? 89.023 35.728 90.519 1.00 55.79 254 GLN B C 1
ATOM 3469 O O . GLN B 2 254 ? 88.865 35.076 89.500 1.00 59.49 254 GLN B O 1
ATOM 3475 N N . GLU B 2 255 ? 89.713 35.287 91.557 1.00 56.12 255 GLU B N 1
ATOM 3476 C CA . GLU B 2 255 ? 90.349 33.979 91.574 1.00 59.29 255 GLU B CA 1
ATOM 3477 C C . GLU B 2 255 ? 89.341 32.845 91.329 1.00 57.40 255 GLU B C 1
ATOM 3478 O O . GLU B 2 255 ? 89.731 31.693 91.140 1.00 58.98 255 GLU B O 1
ATOM 3484 N N . GLU B 2 256 ? 88.049 33.151 91.361 1.00 56.25 256 GLU B N 1
ATOM 3485 C CA . GLU B 2 256 ? 87.056 32.107 91.130 1.00 56.22 256 GLU B CA 1
ATOM 3486 C C . GLU B 2 256 ? 87.139 31.580 89.709 1.00 52.55 256 GLU B C 1
ATOM 3487 O O . GLU B 2 256 ? 86.963 30.379 89.484 1.00 51.05 256 GLU B O 1
ATOM 3493 N N . THR B 2 257 ? 87.403 32.483 88.763 1.00 48.11 257 THR B N 1
ATOM 3494 C CA . THR B 2 257 ? 87.509 32.123 87.361 1.00 49.05 257 THR B CA 1
ATOM 3495 C C . THR B 2 257 ? 88.657 31.146 87.172 1.00 45.07 257 THR B C 1
ATOM 3496 O O . THR B 2 257 ? 88.518 30.170 86.447 1.00 44.79 257 THR B O 1
ATOM 3500 N N . ILE B 2 258 ? 89.782 31.394 87.837 1.00 43.00 258 ILE B N 1
ATOM 3501 C CA . ILE B 2 258 ? 90.920 30.489 87.727 1.00 42.22 258 ILE B CA 1
ATOM 3502 C C . ILE B 2 258 ? 90.510 29.123 88.255 1.00 42.32 258 ILE B C 1
ATOM 3503 O O . ILE B 2 258 ? 90.810 28.095 87.646 1.00 42.15 258 ILE B O 1
ATOM 3508 N N . ARG B 2 259 ? 89.812 29.113 89.389 1.00 43.08 259 ARG B N 1
ATOM 3509 C CA . ARG B 2 259 ? 89.363 27.866 89.988 1.00 42.19 259 ARG B CA 1
ATOM 3510 C C . ARG B 2 259 ? 88.467 27.089 89.052 1.00 42.84 259 ARG B C 1
ATOM 3511 O O . ARG B 2 259 ? 88.662 25.888 88.879 1.00 43.34 259 ARG B O 1
ATOM 3519 N N . TRP B 2 260 ? 87.487 27.759 88.451 1.00 43.75 260 TRP B N 1
ATOM 3520 C CA . TRP B 2 260 ? 86.575 27.080 87.533 1.00 45.54 260 TRP B CA 1
ATOM 3521 C C . TRP B 2 260 ? 87.326 26.535 86.325 1.00 45.81 260 TRP B C 1
ATOM 3522 O O . TRP B 2 260 ? 87.139 25.383 85.937 1.00 43.75 260 TRP B O 1
ATOM 3533 N N . ALA B 2 261 ? 88.178 27.373 85.741 1.00 46.48 261 ALA B N 1
ATOM 3534 C CA . ALA B 2 261 ? 88.949 26.992 84.562 1.00 47.36 261 ALA B CA 1
ATOM 3535 C C . ALA B 2 261 ? 89.755 25.733 84.841 1.00 47.51 261 ALA B C 1
ATOM 3536 O O . ALA B 2 261 ? 89.861 24.841 83.997 1.00 47.27 261 ALA B O 1
ATOM 3538 N N . GLN B 2 262 ? 90.309 25.667 86.042 1.00 49.77 262 GLN B N 1
ATOM 3539 C CA . GLN B 2 262 ? 91.105 24.530 86.450 1.00 54.83 262 GLN B CA 1
ATOM 3540 C C . GLN B 2 262 ? 90.243 23.288 86.640 1.00 53.01 262 GLN B C 1
ATOM 3541 O O . GLN B 2 262 ? 90.617 22.206 86.207 1.00 55.62 262 GLN B O 1
ATOM 3547 N N . GLU B 2 263 ? 89.090 23.433 87.282 1.00 51.11 263 GLU B N 1
ATOM 3548 C CA . GLU B 2 263 ? 88.219 22.285 87.471 1.00 52.44 263 GLU B CA 1
ATOM 3549 C C . GLU B 2 263 ? 87.817 21.731 86.111 1.00 47.96 263 GLU B C 1
ATOM 3550 O O . GLU B 2 263 ? 87.720 20.522 85.935 1.00 47.49 263 GLU B O 1
ATOM 3556 N N . LEU B 2 264 ? 87.574 22.622 85.155 1.00 44.97 264 LEU B N 1
ATOM 3557 C CA . LEU B 2 264 ? 87.180 22.213 83.815 1.00 42.24 264 LEU B CA 1
ATOM 3558 C C . LEU B 2 264 ? 88.365 21.759 82.964 1.00 42.67 264 LEU B C 1
ATOM 3559 O O . LEU B 2 264 ? 88.200 21.363 81.813 1.00 40.02 264 LEU B O 1
ATOM 3564 N N . ARG B 2 265 ? 89.554 21.821 83.547 1.00 41.87 265 ARG B N 1
ATOM 3565 C CA . ARG B 2 265 ? 90.777 21.394 82.892 1.00 43.10 265 ARG B CA 1
ATOM 3566 C C . ARG B 2 265 ? 91.048 22.065 81.558 1.00 42.53 265 ARG B C 1
ATOM 3567 O O . ARG B 2 265 ? 91.506 21.419 80.625 1.00 43.80 265 ARG B O 1
ATOM 3575 N N . LEU B 2 266 ? 90.791 23.363 81.481 1.00 41.09 266 LEU B N 1
ATOM 3576 C CA . LEU B 2 266 ? 91.000 24.110 80.246 1.00 42.09 266 LEU B CA 1
ATOM 3577 C C . LEU B 2 266 ? 92.430 24.578 79.996 1.00 43.14 266 LEU B C 1
ATOM 3578 O O . LEU B 2 266 ? 93.237 24.708 80.912 1.00 44.95 266 LEU B O 1
ATOM 3583 N N . ARG B 2 267 ? 92.734 24.804 78.727 1.00 44.36 267 ARG B N 1
ATOM 3584 C CA . ARG B 2 267 ? 94.030 25.324 78.318 1.00 46.39 267 ARG B CA 1
ATOM 3585 C C . ARG B 2 267 ? 93.702 26.810 78.218 1.00 44.87 267 ARG B C 1
ATOM 3586 O O . ARG B 2 267 ? 92.840 27.207 77.416 1.00 42.02 267 ARG B O 1
ATOM 3594 N N . CYS B 2 268 ? 94.364 27.616 79.053 1.00 44.37 268 CYS B N 1
ATOM 3595 C CA . CYS B 2 268 ? 94.073 29.048 79.113 1.00 47.26 268 CYS B CA 1
ATOM 3596 C C . CYS B 2 268 ? 95.172 30.090 78.994 1.00 46.93 268 CYS B C 1
ATOM 3597 O O . CYS B 2 268 ? 96.302 29.909 79.444 1.00 47.92 268 CYS B O 1
ATOM 3600 N N . LEU B 2 269 ? 94.777 31.213 78.407 1.00 47.02 269 LEU B N 1
ATOM 3601 C CA . LEU B 2 269 ? 95.622 32.379 78.241 1.00 45.24 269 LEU B CA 1
ATOM 3602 C C . LEU B 2 269 ? 94.832 33.377 79.083 1.00 44.49 269 LEU B C 1
ATOM 3603 O O . LEU B 2 269 ? 93.700 33.734 78.738 1.00 42.50 269 LEU B O 1
ATOM 3608 N N . VAL B 2 270 ? 95.390 33.795 80.212 1.00 43.52 270 VAL B N 1
ATOM 3609 C CA . VAL B 2 270 ? 94.674 34.746 81.053 1.00 44.08 270 VAL B CA 1
ATOM 3610 C C . VAL B 2 270 ? 95.374 36.089 81.071 1.00 48.33 270 VAL B C 1
ATOM 3611 O O . VAL B 2 270 ? 96.598 36.148 81.159 1.00 48.10 270 VAL B O 1
ATOM 3615 N N . THR B 2 271 ? 94.602 37.165 80.962 1.00 48.05 271 THR B N 1
ATOM 3616 C CA . THR B 2 271 ? 95.166 38.502 81.039 1.00 48.93 271 THR B CA 1
ATOM 3617 C C . THR B 2 271 ? 94.615 39.016 82.354 1.00 53.13 271 THR B C 1
ATOM 3618 O O . THR B 2 271 ? 93.403 38.969 82.577 1.00 55.03 271 THR B O 1
ATOM 3622 N N . THR B 2 272 ? 95.502 39.477 83.232 1.00 52.74 272 THR B N 1
ATOM 3623 C CA . THR B 2 272 ? 95.101 39.984 84.546 1.00 49.18 272 THR B CA 1
ATOM 3624 C C . THR B 2 272 ? 96.051 41.072 85.054 1.00 52.44 272 THR B C 1
ATOM 3625 O O . THR B 2 272 ? 97.107 41.307 84.465 1.00 53.23 272 THR B O 1
ATOM 3629 N N . ARG B 2 273 ? 95.666 41.749 86.131 1.00 51.72 273 ARG B N 1
ATOM 3630 C CA . ARG B 2 273 ? 96.509 42.777 86.724 1.00 51.60 273 ARG B CA 1
ATOM 3631 C C . ARG B 2 273 ? 97.058 42.208 88.028 1.00 52.54 273 ARG B C 1
ATOM 3632 O O . ARG B 2 273 ? 98.126 42.606 88.494 1.00 55.39 273 ARG B O 1
ATOM 3640 N N . ASP B 2 274 ? 96.327 41.256 88.599 1.00 52.22 274 ASP B N 1
ATOM 3641 C CA . ASP B 2 274 ? 96.710 40.641 89.859 1.00 52.08 274 ASP B CA 1
ATOM 3642 C C . ASP B 2 274 ? 97.210 39.203 89.713 1.00 53.57 274 ASP B C 1
ATOM 3643 O O . ASP B 2 274 ? 96.452 38.233 89.858 1.00 53.28 274 ASP B O 1
ATOM 3648 N N . VAL B 2 275 ? 98.508 39.084 89.453 1.00 52.64 275 VAL B N 1
ATOM 3649 C CA . VAL B 2 275 ? 99.158 37.795 89.283 1.00 52.19 275 VAL B CA 1
ATOM 3650 C C . VAL B 2 275 ? 98.956 36.869 90.476 1.00 53.71 275 VAL B C 1
ATOM 3651 O O . VAL B 2 275 ? 99.134 35.656 90.361 1.00 54.44 275 VAL B O 1
ATOM 3655 N N . GLU B 2 276 ? 98.595 37.430 91.626 1.00 55.71 276 GLU B N 1
ATOM 3656 C CA . GLU B 2 276 ? 98.392 36.601 92.809 1.00 57.98 276 GLU B CA 1
ATOM 3657 C C . GLU B 2 276 ? 97.209 35.651 92.656 1.00 54.39 276 GLU B C 1
ATOM 3658 O O . GLU B 2 276 ? 97.104 34.694 93.414 1.00 55.34 276 GLU B O 1
ATOM 3664 N N . ILE B 2 277 ? 96.321 35.902 91.693 1.00 52.42 277 ILE B N 1
ATOM 3665 C CA . ILE B 2 277 ? 95.190 35.001 91.501 1.00 51.96 277 ILE B CA 1
ATOM 3666 C C . ILE B 2 277 ? 95.675 33.657 90.979 1.00 49.79 277 ILE B C 1
ATOM 3667 O O . ILE B 2 277 ? 95.031 32.635 91.186 1.00 49.13 277 ILE B O 1
ATOM 3672 N N . SER B 2 278 ? 96.815 33.663 90.303 1.00 49.02 278 SER B N 1
ATOM 3673 C CA . SER B 2 278 ? 97.388 32.433 89.788 1.00 50.62 278 SER B CA 1
ATOM 3674 C C . SER B 2 278 ? 97.691 31.467 90.946 1.00 51.60 278 SER B C 1
ATOM 3675 O O . SER B 2 278 ? 97.888 30.260 90.746 1.00 52.99 278 SER B O 1
ATOM 3678 N N . ASN B 2 279 ? 97.726 31.991 92.164 1.00 51.81 279 ASN B N 1
ATOM 3679 C CA . ASN B 2 279 ? 97.990 31.139 93.312 1.00 51.65 279 ASN B CA 1
ATOM 3680 C C . ASN B 2 279 ? 96.873 30.130 93.579 1.00 50.04 279 ASN B C 1
ATOM 3681 O O . ASN B 2 279 ? 97.054 29.196 94.360 1.00 49.24 279 ASN B O 1
ATOM 3686 N N . ALA B 2 280 ? 95.729 30.321 92.924 1.00 47.21 280 ALA B N 1
ATOM 3687 C CA . ALA B 2 280 ? 94.581 29.437 93.077 1.00 45.14 280 ALA B CA 1
ATOM 3688 C C . ALA B 2 280 ? 94.827 28.144 92.318 1.00 45.16 280 ALA B C 1
ATOM 3689 O O . ALA B 2 280 ? 94.183 27.120 92.561 1.00 44.98 280 ALA B O 1
ATOM 3691 N N . ALA B 2 281 ? 95.780 28.199 91.402 1.00 47.35 281 ALA B N 1
ATOM 3692 C CA . ALA B 2 281 ? 96.104 27.064 90.563 1.00 50.15 281 ALA B CA 1
ATOM 3693 C C . ALA B 2 281 ? 97.001 26.010 91.197 1.00 53.16 281 ALA B C 1
ATOM 3694 O O . ALA B 2 281 ? 97.800 26.290 92.085 1.00 52.01 281 ALA B O 1
ATOM 3696 N N . SER B 2 282 ? 96.836 24.789 90.718 1.00 57.17 282 SER B N 1
ATOM 3697 C CA . SER B 2 282 ? 97.620 23.642 91.136 1.00 66.60 282 SER B CA 1
ATOM 3698 C C . SER B 2 282 ? 98.168 23.110 89.816 1.00 74.29 282 SER B C 1
ATOM 3699 O O . SER B 2 282 ? 99.022 22.235 89.784 1.00 76.53 282 SER B O 1
ATOM 3702 N N . GLN B 2 283 ? 97.650 23.690 88.734 1.00 84.01 283 GLN B N 1
ATOM 3703 C CA . GLN B 2 283 ? 97.983 23.372 87.345 1.00 89.53 283 GLN B CA 1
ATOM 3704 C C . GLN B 2 283 ? 99.311 24.024 86.936 1.00 92.43 283 GLN B C 1
ATOM 3705 O O . GLN B 2 283 ? 99.845 24.873 87.655 1.00 94.40 283 GLN B O 1
ATOM 3711 N N . THR B 2 284 ? 99.835 23.621 85.779 1.00 93.43 284 THR B N 1
ATOM 3712 C CA . THR B 2 284 ? 101.089 24.169 85.255 1.00 90.59 284 THR B CA 1
ATOM 3713 C C . THR B 2 284 ? 100.873 25.656 84.990 1.00 88.71 284 THR B C 1
ATOM 3714 O O . THR B 2 284 ? 100.010 26.022 84.188 1.00 85.90 284 THR B O 1
ATOM 3718 N N . CYS B 2 285 ? 101.644 26.511 85.659 1.00 79.78 285 CYS B N 1
ATOM 3719 C CA . CYS B 2 285 ? 101.498 27.950 85.459 1.00 73.52 285 CYS B CA 1
ATOM 3720 C C . CYS B 2 285 ? 102.703 28.617 84.841 1.00 68.56 285 CYS B C 1
ATOM 3721 O O . CYS B 2 285 ? 103.828 28.425 85.278 1.00 67.81 285 CYS B O 1
ATOM 3724 N N . GLU B 2 286 ? 102.455 29.405 83.807 1.00 64.90 286 GLU B N 1
ATOM 3725 C CA . GLU B 2 286 ? 103.523 30.111 83.119 1.00 62.56 286 GLU B CA 1
ATOM 3726 C C . GLU B 2 286 ? 103.179 31.593 83.135 1.00 57.25 286 GLU B C 1
ATOM 3727 O O . GLU B 2 286 ? 102.014 31.954 83.265 1.00 57.41 286 GLU B O 1
ATOM 3733 N N . PHE B 2 287 ? 104.186 32.453 83.019 1.00 54.48 287 PHE B N 1
ATOM 3734 C CA . PHE B 2 287 ? 103.933 33.890 83.066 1.00 51.55 287 PHE B CA 1
ATOM 3735 C C . PHE B 2 287 ? 104.703 34.741 82.069 1.00 52.53 287 PHE B C 1
ATOM 3736 O O . PHE B 2 287 ? 105.760 34.361 81.567 1.00 52.33 287 PHE B O 1
ATOM 3744 N N . ILE B 2 288 ? 104.160 35.920 81.811 1.00 52.34 288 ILE B N 1
ATOM 3745 C CA . ILE B 2 288 ? 104.772 36.887 80.919 1.00 55.69 288 ILE B CA 1
ATOM 3746 C C . ILE B 2 288 ? 104.238 38.242 81.357 1.00 59.53 288 ILE B C 1
ATOM 3747 O O . ILE B 2 288 ? 103.062 38.532 81.139 1.00 60.51 288 ILE B O 1
ATOM 3752 N N . GLU B 2 289 ? 105.071 39.073 81.980 1.00 60.63 289 GLU B N 1
ATOM 3753 C CA . GLU B 2 289 ? 104.566 40.369 82.399 1.00 63.83 289 GLU B CA 1
ATOM 3754 C C . GLU B 2 289 ? 104.701 41.428 81.317 1.00 64.07 289 GLU B C 1
ATOM 3755 O O . GLU B 2 289 ? 105.740 41.552 80.677 1.00 64.64 289 GLU B O 1
ATOM 3761 N N . VAL B 2 290 ? 103.622 42.164 81.089 1.00 63.66 290 VAL B N 1
ATOM 3762 C CA . VAL B 2 290 ? 103.634 43.226 80.105 1.00 62.27 290 VAL B CA 1
ATOM 3763 C C . VAL B 2 290 ? 104.116 44.449 80.856 1.00 65.19 290 VAL B C 1
ATOM 3764 O O . VAL B 2 290 ? 103.337 45.157 81.497 1.00 65.11 290 VAL B O 1
ATOM 3768 N N . THR B 2 291 ? 105.424 44.664 80.789 1.00 67.26 291 THR B N 1
ATOM 3769 C CA . THR B 2 291 ? 106.073 45.777 81.467 1.00 68.47 291 THR B CA 1
ATOM 3770 C C . THR B 2 291 ? 105.830 47.105 80.764 1.00 69.57 291 THR B C 1
ATOM 3771 O O . THR B 2 291 ? 105.360 47.143 79.630 1.00 70.10 291 THR B O 1
ATOM 3775 N N . SER B 2 292 ? 106.146 48.195 81.449 1.00 71.44 292 SER B N 1
ATOM 3776 C CA . SER B 2 292 ? 105.971 49.516 80.874 1.00 75.70 292 SER B CA 1
ATOM 3777 C C . SER B 2 292 ? 106.918 49.668 79.696 1.00 78.93 292 SER B C 1
ATOM 3778 O O . SER B 2 292 ? 108.045 49.171 79.720 1.00 79.25 292 SER B O 1
ATOM 3781 N N . LEU B 2 293 ? 106.453 50.354 78.662 1.00 84.99 293 LEU B N 1
ATOM 3782 C CA . LEU B 2 293 ? 107.266 50.572 77.481 1.00 91.14 293 LEU B CA 1
ATOM 3783 C C . LEU B 2 293 ? 108.532 51.335 77.838 1.00 94.29 293 LEU B C 1
ATOM 3784 O O . LEU B 2 293 ? 108.489 52.320 78.575 1.00 94.22 293 LEU B O 1
ATOM 3789 N N . GLU B 2 294 ? 109.658 50.868 77.312 1.00 101.14 294 GLU B N 1
ATOM 3790 C CA . GLU B 2 294 ? 110.944 51.508 77.547 1.00 107.33 294 GLU B CA 1
ATOM 3791 C C . GLU B 2 294 ? 110.889 52.939 77.027 1.00 109.14 294 GLU B C 1
ATOM 3792 O O . GLU B 2 294 ? 109.871 53.378 76.492 1.00 110.33 294 GLU B O 1
ATOM 3798 N N . ILE B 2 295 ? 111.990 53.664 77.185 1.00 112.35 295 ILE B N 1
ATOM 3799 C CA . ILE B 2 295 ? 112.061 55.041 76.718 1.00 116.10 295 ILE B CA 1
ATOM 3800 C C . ILE B 2 295 ? 111.974 55.055 75.195 1.00 114.25 295 ILE B C 1
ATOM 3801 O O . ILE B 2 295 ? 111.169 55.784 74.617 1.00 113.08 295 ILE B O 1
ATOM 3806 N N . ASP B 2 296 ? 112.795 54.236 74.547 1.00 113.76 296 ASP B N 1
ATOM 3807 C CA . ASP B 2 296 ? 112.793 54.174 73.093 1.00 114.72 296 ASP B CA 1
ATOM 3808 C C . ASP B 2 296 ? 111.568 53.447 72.535 1.00 111.03 296 ASP B C 1
ATOM 3809 O O . ASP B 2 296 ? 111.260 53.560 71.346 1.00 112.63 296 ASP B O 1
ATOM 3814 N N . GLU B 2 297 ? 110.866 52.702 73.383 1.00 109.63 297 GLU B N 1
ATOM 3815 C CA . GLU B 2 297 ? 109.670 52.009 72.923 1.00 106.98 297 GLU B CA 1
ATOM 3816 C C . GLU B 2 297 ? 108.536 53.019 72.806 1.00 104.09 297 GLU B C 1
ATOM 3817 O O . GLU B 2 297 ? 107.735 52.958 71.877 1.00 101.46 297 GLU B O 1
ATOM 3823 N N . CYS B 2 298 ? 108.473 53.958 73.743 1.00 101.06 298 CYS B N 1
ATOM 3824 C CA . CYS B 2 298 ? 107.439 54.979 73.699 1.00 103.25 298 CYS B CA 1
ATOM 3825 C C . CYS B 2 298 ? 107.580 55.769 72.405 1.00 103.34 298 CYS B C 1
ATOM 3826 O O . CYS B 2 298 ? 106.597 56.239 71.837 1.00 104.01 298 CYS B O 1
ATOM 3829 N N . TYR B 2 299 ? 108.819 55.907 71.948 1.00 107.29 299 TYR B N 1
ATOM 3830 C CA . TYR B 2 299 ? 109.112 56.633 70.722 1.00 110.91 299 TYR B CA 1
ATOM 3831 C C . TYR B 2 299 ? 108.528 55.866 69.530 1.00 106.68 299 TYR B C 1
ATOM 3832 O O . TYR B 2 299 ? 107.773 56.424 68.732 1.00 106.32 299 TYR B O 1
ATOM 3841 N N . ASP B 2 300 ? 108.878 54.587 69.412 1.00 104.00 300 ASP B N 1
ATOM 3842 C CA . ASP B 2 300 ? 108.361 53.757 68.328 1.00 102.94 300 ASP B CA 1
ATOM 3843 C C . ASP B 2 300 ? 106.849 53.925 68.267 1.00 101.04 300 ASP B C 1
ATOM 3844 O O . ASP B 2 300 ? 106.262 54.019 67.191 1.00 100.64 300 ASP B O 1
ATOM 3849 N N . PHE B 2 301 ? 106.229 53.955 69.442 1.00 101.55 301 PHE B N 1
ATOM 3850 C CA . PHE B 2 301 ? 104.786 54.107 69.554 1.00 102.90 301 PHE B CA 1
ATOM 3851 C C . PHE B 2 301 ? 104.383 55.452 68.965 1.00 102.61 301 PHE B C 1
ATOM 3852 O O . PHE B 2 301 ? 103.629 55.519 67.995 1.00 102.97 301 PHE B O 1
ATOM 3860 N N . LEU B 2 302 ? 104.903 56.517 69.564 1.00 102.81 302 LEU B N 1
ATOM 3861 C CA . LEU B 2 302 ? 104.622 57.879 69.130 1.00 103.75 302 LEU B CA 1
ATOM 3862 C C . LEU B 2 302 ? 104.880 58.093 67.643 1.00 105.28 302 LEU B C 1
ATOM 3863 O O . LEU B 2 302 ? 104.240 58.927 67.005 1.00 104.59 302 LEU B O 1
ATOM 3868 N N . GLU B 2 303 ? 105.817 57.324 67.102 1.00 107.43 303 GLU B N 1
ATOM 3869 C CA . GLU B 2 303 ? 106.191 57.419 65.698 1.00 110.84 303 GLU B CA 1
ATOM 3870 C C . GLU B 2 303 ? 105.110 56.952 64.729 1.00 111.17 303 GLU B C 1
ATOM 3871 O O . GLU B 2 303 ? 104.544 57.756 63.991 1.00 111.90 303 GLU B O 1
ATOM 3877 N N . ALA B 2 304 ? 104.829 55.652 64.736 1.00 112.18 304 ALA B N 1
ATOM 3878 C CA . ALA B 2 304 ? 103.829 55.061 63.848 1.00 113.50 304 ALA B CA 1
ATOM 3879 C C . ALA B 2 304 ? 102.439 55.686 63.975 1.00 114.96 304 ALA B C 1
ATOM 3880 O O . ALA B 2 304 ? 101.687 55.734 63.001 1.00 113.78 304 ALA B O 1
ATOM 3882 N N . TYR B 2 305 ? 102.096 56.166 65.167 1.00 118.16 305 TYR B N 1
ATOM 3883 C CA . TYR B 2 305 ? 100.785 56.773 65.370 1.00 122.42 305 TYR B CA 1
ATOM 3884 C C . TYR B 2 305 ? 100.699 58.275 65.082 1.00 125.11 305 TYR B C 1
ATOM 3885 O O . TYR B 2 305 ? 99.805 58.958 65.596 1.00 126.46 305 TYR B O 1
ATOM 3894 N N . GLY B 2 306 ? 101.622 58.787 64.267 1.00 129.62 306 GLY B N 1
ATOM 3895 C CA . GLY B 2 306 ? 101.595 60.200 63.912 1.00 134.21 306 GLY B CA 1
ATOM 3896 C C . GLY B 2 306 ? 102.742 61.108 64.333 1.00 138.37 306 GLY B C 1
ATOM 3897 O O . GLY B 2 306 ? 103.514 61.574 63.493 1.00 138.05 306 GLY B O 1
ATOM 3898 N N . MET B 2 307 ? 102.841 61.368 65.634 1.00 141.27 307 MET B N 1
ATOM 3899 C CA . MET B 2 307 ? 103.862 62.244 66.215 1.00 146.68 307 MET B CA 1
ATOM 3900 C C . MET B 2 307 ? 105.207 62.383 65.501 1.00 151.73 307 MET B C 1
ATOM 3901 O O . MET B 2 307 ? 105.785 61.404 65.028 1.00 150.39 307 MET B O 1
ATOM 3906 N N . PRO B 2 308 ? 105.722 63.625 65.428 1.00 154.44 308 PRO B N 1
ATOM 3907 C CA . PRO B 2 308 ? 106.996 63.979 64.794 1.00 159.71 308 PRO B CA 1
ATOM 3908 C C . PRO B 2 308 ? 108.171 63.218 65.406 1.00 164.94 308 PRO B C 1
ATOM 3909 O O . PRO B 2 308 ? 107.977 62.260 66.155 1.00 163.85 308 PRO B O 1
ATOM 3913 N N . MET B 2 309 ? 109.388 63.655 65.091 1.00 170.02 309 MET B N 1
ATOM 3914 C CA . MET B 2 309 ? 110.591 63.005 65.602 1.00 174.85 309 MET B CA 1
ATOM 3915 C C . MET B 2 309 ? 111.791 63.950 65.629 1.00 178.45 309 MET B C 1
ATOM 3916 O O . MET B 2 309 ? 112.438 64.169 64.606 1.00 181.52 309 MET B O 1
ATOM 3921 N N . PRO B 2 310 ? 112.105 64.523 66.803 1.00 180.57 310 PRO B N 1
ATOM 3922 C CA . PRO B 2 310 ? 113.242 65.442 66.928 1.00 179.10 310 PRO B CA 1
ATOM 3923 C C . PRO B 2 310 ? 114.559 64.858 66.416 1.00 179.75 310 PRO B C 1
ATOM 3924 O O . PRO B 2 310 ? 114.588 63.777 65.822 1.00 171.51 310 PRO B O 1
ATOM 3928 N N . GLU B 2 313 ? 117.467 72.046 69.920 1.00 165.94 313 GLU B N 1
ATOM 3929 C CA . GLU B 2 313 ? 117.748 71.168 71.048 1.00 164.72 313 GLU B CA 1
ATOM 3930 C C . GLU B 2 313 ? 116.551 71.025 71.984 1.00 165.15 313 GLU B C 1
ATOM 3931 O O . GLU B 2 313 ? 116.014 69.933 72.145 1.00 165.80 313 GLU B O 1
ATOM 3937 N N . LYS B 2 314 ? 116.141 72.138 72.589 1.00 166.17 314 LYS B N 1
ATOM 3938 C CA . LYS B 2 314 ? 115.026 72.164 73.538 1.00 165.73 314 LYS B CA 1
ATOM 3939 C C . LYS B 2 314 ? 113.693 71.577 73.072 1.00 166.81 314 LYS B C 1
ATOM 3940 O O . LYS B 2 314 ? 112.704 71.631 73.805 1.00 167.46 314 LYS B O 1
ATOM 3946 N N . GLU B 2 315 ? 113.656 71.024 71.863 1.00 166.96 315 GLU B N 1
ATOM 3947 C CA . GLU B 2 315 ? 112.427 70.420 71.350 1.00 167.09 315 GLU B CA 1
ATOM 3948 C C . GLU B 2 315 ? 112.321 68.986 71.866 1.00 165.97 315 GLU B C 1
ATOM 3949 O O . GLU B 2 315 ? 111.242 68.516 72.230 1.00 165.17 315 GLU B O 1
ATOM 3955 N N . GLU B 2 316 ? 113.460 68.301 71.891 1.00 161.94 316 GLU B N 1
ATOM 3956 C CA . GLU B 2 316 ? 113.539 66.927 72.365 1.00 157.69 316 GLU B CA 1
ATOM 3957 C C . GLU B 2 316 ? 113.038 66.838 73.803 1.00 153.92 316 GLU B C 1
ATOM 3958 O O . GLU B 2 316 ? 112.202 65.994 74.126 1.00 154.77 316 GLU B O 1
ATOM 3964 N N . ASP B 2 317 ? 113.553 67.718 74.660 1.00 149.96 317 ASP B N 1
ATOM 3965 C CA . ASP B 2 317 ? 113.167 67.759 76.071 1.00 144.28 317 ASP B CA 1
ATOM 3966 C C . ASP B 2 317 ? 111.667 67.590 76.245 1.00 141.30 317 ASP B C 1
ATOM 3967 O O . ASP B 2 317 ? 111.213 66.734 77.003 1.00 140.22 317 ASP B O 1
ATOM 3972 N N . VAL B 2 318 ? 110.905 68.419 75.539 1.00 136.08 318 VAL B N 1
ATOM 3973 C CA . VAL B 2 318 ? 109.452 68.384 75.614 1.00 131.41 318 VAL B CA 1
ATOM 3974 C C . VAL B 2 318 ? 108.893 66.980 75.408 1.00 126.24 318 VAL B C 1
ATOM 3975 O O . VAL B 2 318 ? 107.985 66.555 76.124 1.00 127.46 318 VAL B O 1
ATOM 3979 N N . LEU B 2 319 ? 109.430 66.261 74.429 1.00 120.51 319 LEU B N 1
ATOM 3980 C CA . LEU B 2 319 ? 108.974 64.903 74.169 1.00 113.95 319 LEU B CA 1
ATOM 3981 C C . LEU B 2 319 ? 109.306 64.019 75.365 1.00 110.59 319 LEU B C 1
ATOM 3982 O O . LEU B 2 319 ? 108.445 63.306 75.881 1.00 107.76 319 LEU B O 1
ATOM 3987 N N . ASN B 2 320 ? 110.559 64.078 75.805 1.00 105.64 320 ASN B N 1
ATOM 3988 C CA . ASN B 2 320 ? 111.007 63.277 76.935 1.00 103.39 320 ASN B CA 1
ATOM 3989 C C . ASN B 2 320 ? 110.127 63.474 78.157 1.00 101.24 320 ASN B C 1
ATOM 3990 O O . ASN B 2 320 ? 110.094 62.621 79.042 1.00 101.34 320 ASN B O 1
ATOM 3995 N N . LYS B 2 321 ? 109.411 64.593 78.206 1.00 101.52 321 LYS B N 1
ATOM 3996 C CA . LYS B 2 321 ? 108.546 64.864 79.346 1.00 99.46 321 LYS B CA 1
ATOM 3997 C C . LYS B 2 321 ? 107.246 64.077 79.239 1.00 99.80 321 LYS B C 1
ATOM 3998 O O . LYS B 2 321 ? 106.708 63.608 80.246 1.00 99.24 321 LYS B O 1
ATOM 4004 N N . THR B 2 322 ? 106.735 63.942 78.019 1.00 99.68 322 THR B N 1
ATOM 4005 C CA . THR B 2 322 ? 105.516 63.176 77.803 1.00 98.99 322 THR B CA 1
ATOM 4006 C C . THR B 2 322 ? 105.884 61.794 78.303 1.00 98.33 322 THR B C 1
ATOM 4007 O O . THR B 2 322 ? 105.312 61.293 79.267 1.00 97.56 322 THR B O 1
ATOM 4011 N N . ILE B 2 323 ? 106.876 61.204 77.646 1.00 95.10 323 ILE B N 1
ATOM 4012 C CA . ILE B 2 323 ? 107.366 59.882 77.990 1.00 93.09 323 ILE B CA 1
ATOM 4013 C C . ILE B 2 323 ? 107.533 59.682 79.501 1.00 96.69 323 ILE B C 1
ATOM 4014 O O . ILE B 2 323 ? 107.296 58.585 80.014 1.00 94.89 323 ILE B O 1
ATOM 4019 N N . GLU B 2 324 ? 107.929 60.729 80.220 1.00 99.36 324 GLU B N 1
ATOM 4020 C CA . GLU B 2 324 ? 108.111 60.600 81.663 1.00 102.73 324 GLU B CA 1
ATOM 4021 C C . GLU B 2 324 ? 106.769 60.565 82.371 1.00 100.72 324 GLU B C 1
ATOM 4022 O O . GLU B 2 324 ? 106.583 59.831 83.342 1.00 103.70 324 GLU B O 1
ATOM 4028 N N . LEU B 2 325 ? 105.838 61.373 81.882 1.00 101.63 325 LEU B N 1
ATOM 4029 C CA . LEU B 2 325 ? 104.509 61.440 82.467 1.00 99.02 325 LEU B CA 1
ATOM 4030 C C . LEU B 2 325 ? 103.684 60.231 82.040 1.00 96.18 325 LEU B C 1
ATOM 4031 O O . LEU B 2 325 ? 102.972 59.646 82.852 1.00 94.21 325 LEU B O 1
ATOM 4036 N N . SER B 2 326 ? 103.791 59.854 80.767 1.00 90.60 326 SER B N 1
ATOM 4037 C CA . SER B 2 326 ? 103.060 58.703 80.242 1.00 87.35 326 SER B CA 1
ATOM 4038 C C . SER B 2 326 ? 103.482 57.494 81.051 1.00 85.02 326 SER B C 1
ATOM 4039 O O . SER B 2 326 ? 102.729 56.544 81.218 1.00 83.66 326 SER B O 1
ATOM 4042 N N . SER B 2 327 ? 104.716 57.539 81.528 1.00 84.08 327 SER B N 1
ATOM 4043 C CA . SER B 2 327 ? 105.272 56.474 82.341 1.00 82.19 327 SER B CA 1
ATOM 4044 C C . SER B 2 327 ? 105.265 55.122 81.631 1.00 81.19 327 SER B C 1
ATOM 4045 O O . SER B 2 327 ? 105.104 54.080 82.266 1.00 83.00 327 SER B O 1
ATOM 4048 N N . GLY B 2 328 ? 105.440 55.149 80.311 1.00 82.36 328 GLY B N 1
ATOM 4049 C CA . GLY B 2 328 ? 105.483 53.924 79.527 1.00 82.14 328 GLY B CA 1
ATOM 4050 C C . GLY B 2 328 ? 104.190 53.136 79.419 1.00 83.40 328 GLY B C 1
ATOM 4051 O O . GLY B 2 328 ? 104.194 51.996 78.952 1.00 83.62 328 GLY B O 1
ATOM 4052 N N . ASN B 2 329 ? 103.086 53.740 79.846 1.00 82.54 329 ASN B N 1
ATOM 4053 C CA . ASN B 2 329 ? 101.783 53.092 79.793 1.00 81.56 329 ASN B CA 1
ATOM 4054 C C . ASN B 2 329 ? 101.106 53.375 78.449 1.00 79.24 329 ASN B C 1
ATOM 4055 O O . ASN B 2 329 ? 100.609 54.480 78.221 1.00 79.88 329 ASN B O 1
ATOM 4060 N N . PRO B 2 330 ? 101.070 52.368 77.545 1.00 79.06 330 PRO B N 1
ATOM 4061 C CA . PRO B 2 330 ? 100.466 52.477 76.207 1.00 76.62 330 PRO B CA 1
ATOM 4062 C C . PRO B 2 330 ? 99.053 53.046 76.221 1.00 76.37 330 PRO B C 1
ATOM 4063 O O . PRO B 2 330 ? 98.645 53.754 75.301 1.00 77.06 330 PRO B O 1
ATOM 4067 N N . ALA B 2 331 ? 98.307 52.722 77.266 1.00 78.16 331 ALA B N 1
ATOM 4068 C CA . ALA B 2 331 ? 96.950 53.213 77.391 1.00 81.02 331 ALA B CA 1
ATOM 4069 C C . ALA B 2 331 ? 96.968 54.729 77.549 1.00 82.89 331 ALA B C 1
ATOM 4070 O O . ALA B 2 331 ? 96.220 55.430 76.868 1.00 84.90 331 ALA B O 1
ATOM 4072 N N . THR B 2 332 ? 97.831 55.228 78.437 1.00 85.03 332 THR B N 1
ATOM 4073 C CA . THR B 2 332 ? 97.944 56.667 78.694 1.00 88.25 332 THR B CA 1
ATOM 4074 C C . THR B 2 332 ? 98.614 57.388 77.538 1.00 87.30 332 THR B C 1
ATOM 4075 O O . THR B 2 332 ? 98.231 58.502 77.179 1.00 86.93 332 THR B O 1
ATOM 4079 N N . LEU B 2 333 ? 99.630 56.754 76.967 1.00 87.63 333 LEU B N 1
ATOM 4080 C CA . LEU B 2 333 ? 100.339 57.350 75.852 1.00 89.36 333 LEU B CA 1
ATOM 4081 C C . LEU B 2 333 ? 99.347 57.618 74.735 1.00 91.37 333 LEU B C 1
ATOM 4082 O O . LEU B 2 333 ? 99.367 58.685 74.128 1.00 91.86 333 LEU B O 1
ATOM 4087 N N . MET B 2 334 ? 98.463 56.653 74.488 1.00 95.16 334 MET B N 1
ATOM 4088 C CA . MET B 2 334 ? 97.442 56.768 73.443 1.00 98.99 334 MET B CA 1
ATOM 4089 C C . MET B 2 334 ? 96.403 57.839 73.764 1.00 102.10 334 MET B C 1
ATOM 4090 O O . MET B 2 334 ? 95.869 58.484 72.863 1.00 102.76 334 MET B O 1
ATOM 4095 N N . MET B 2 335 ? 96.106 58.011 75.047 1.00 106.61 335 MET B N 1
ATOM 4096 C CA . MET B 2 335 ? 95.136 59.009 75.473 1.00 110.84 335 MET B CA 1
ATOM 4097 C C . MET B 2 335 ? 95.683 60.397 75.162 1.00 115.12 335 MET B C 1
ATOM 4098 O O . MET B 2 335 ? 94.964 61.395 75.222 1.00 117.53 335 MET B O 1
ATOM 4103 N N . PHE B 2 336 ? 96.968 60.445 74.826 1.00 120.02 336 PHE B N 1
ATOM 4104 C CA . PHE B 2 336 ? 97.632 61.693 74.482 1.00 124.70 336 PHE B CA 1
ATOM 4105 C C . PHE B 2 336 ? 97.365 62.015 73.016 1.00 125.66 336 PHE B C 1
ATOM 4106 O O . PHE B 2 336 ? 96.769 63.043 72.699 1.00 124.32 336 PHE B O 1
ATOM 4114 N N . PHE B 2 337 ? 97.807 61.126 72.129 1.00 124.64 337 PHE B N 1
ATOM 4115 C CA . PHE B 2 337 ? 97.621 61.300 70.690 1.00 126.72 337 PHE B CA 1
ATOM 4116 C C . PHE B 2 337 ? 96.253 61.835 70.319 1.00 123.95 337 PHE B C 1
ATOM 4117 O O . PHE B 2 337 ? 96.135 62.839 69.622 1.00 125.77 337 PHE B O 1
ATOM 4125 N N . LYS B 2 338 ? 95.217 61.145 70.775 1.00 124.04 338 LYS B N 1
ATOM 4126 C CA . LYS B 2 338 ? 93.855 61.546 70.479 1.00 121.44 338 LYS B CA 1
ATOM 4127 C C . LYS B 2 338 ? 93.541 62.911 71.092 1.00 121.32 338 LYS B C 1
ATOM 4128 O O . LYS B 2 338 ? 92.616 63.593 70.650 1.00 120.74 338 LYS B O 1
ATOM 4134 N N . SER B 2 339 ? 94.313 63.310 72.104 1.00 122.10 339 SER B N 1
ATOM 4135 C CA . SER B 2 339 ? 94.101 64.598 72.768 1.00 126.13 339 SER B CA 1
ATOM 4136 C C . SER B 2 339 ? 94.928 65.745 72.197 1.00 130.81 339 SER B C 1
ATOM 4137 O O . SER B 2 339 ? 94.550 66.908 72.332 1.00 128.38 339 SER B O 1
ATOM 4140 N N . CYS B 2 340 ? 96.054 65.428 71.567 1.00 135.02 340 CYS B N 1
ATOM 4141 C CA . CYS B 2 340 ? 96.890 66.464 70.972 1.00 140.26 340 CYS B CA 1
ATOM 4142 C C . CYS B 2 340 ? 96.429 66.748 69.553 1.00 143.46 340 CYS B C 1
ATOM 4143 O O . CYS B 2 340 ? 96.937 66.159 68.598 1.00 148.04 340 CYS B O 1
ATOM 4146 N N . GLU B 2 341 ? 95.462 67.653 69.425 1.00 150.86 341 GLU B N 1
ATOM 4147 C CA . GLU B 2 341 ? 94.913 68.027 68.125 1.00 152.93 341 GLU B CA 1
ATOM 4148 C C . GLU B 2 341 ? 96.044 68.332 67.143 1.00 152.56 341 GLU B C 1
ATOM 4149 O O . GLU B 2 341 ? 96.118 67.745 66.063 1.00 152.37 341 GLU B O 1
ATOM 4155 N N . PRO B 2 342 ? 96.941 69.261 67.507 1.00 156.50 342 PRO B N 1
ATOM 4156 C CA . PRO B 2 342 ? 98.050 69.600 66.615 1.00 155.37 342 PRO B CA 1
ATOM 4157 C C . PRO B 2 342 ? 99.038 68.452 66.434 1.00 157.29 342 PRO B C 1
ATOM 4158 O O . PRO B 2 342 ? 98.741 67.293 66.723 1.00 160.05 342 PRO B O 1
ATOM 4162 N N . LYS B 2 343 ? 100.217 68.805 65.941 1.00 163.18 343 LYS B N 1
ATOM 4163 C CA . LYS B 2 343 ? 101.308 67.868 65.719 1.00 165.02 343 LYS B CA 1
ATOM 4164 C C . LYS B 2 343 ? 102.549 68.626 66.174 1.00 166.85 343 LYS B C 1
ATOM 4165 O O . LYS B 2 343 ? 103.683 68.228 65.905 1.00 166.87 343 LYS B O 1
ATOM 4171 N N . THR B 2 344 ? 102.295 69.731 66.873 1.00 169.09 344 THR B N 1
ATOM 4172 C CA . THR B 2 344 ? 103.334 70.606 67.401 1.00 172.56 344 THR B CA 1
ATOM 4173 C C . THR B 2 344 ? 103.672 70.194 68.823 1.00 172.76 344 THR B C 1
ATOM 4174 O O . THR B 2 344 ? 102.775 69.980 69.640 1.00 173.30 344 THR B O 1
ATOM 4178 N N . PHE B 2 345 ? 104.961 70.090 69.124 1.00 172.95 345 PHE B N 1
ATOM 4179 C CA . PHE B 2 345 ? 105.382 69.722 70.468 1.00 172.63 345 PHE B CA 1
ATOM 4180 C C . PHE B 2 345 ? 104.832 70.769 71.431 1.00 172.91 345 PHE B C 1
ATOM 4181 O O . PHE B 2 345 ? 104.923 70.619 72.650 1.00 172.68 345 PHE B O 1
ATOM 4189 N N . GLU B 2 346 ? 104.264 71.833 70.867 1.00 173.97 346 GLU B N 1
ATOM 4190 C CA . GLU B 2 346 ? 103.684 72.908 71.662 1.00 175.04 346 GLU B CA 1
ATOM 4191 C C . GLU B 2 346 ? 102.401 72.433 72.320 1.00 176.05 346 GLU B C 1
ATOM 4192 O O . GLU B 2 346 ? 102.368 72.202 73.528 1.00 176.34 346 GLU B O 1
ATOM 4198 N N . LYS B 2 347 ? 101.344 72.292 71.525 1.00 176.62 347 LYS B N 1
ATOM 4199 C CA . LYS B 2 347 ? 100.067 71.838 72.055 1.00 176.85 347 LYS B CA 1
ATOM 4200 C C . LYS B 2 347 ? 100.341 70.553 72.826 1.00 176.59 347 LYS B C 1
ATOM 4201 O O . LYS B 2 347 ? 99.627 70.217 73.768 1.00 176.66 347 LYS B O 1
ATOM 4207 N N . MET B 2 348 ? 101.390 69.844 72.418 1.00 175.56 348 MET B N 1
ATOM 4208 C CA . MET B 2 348 ? 101.792 68.612 73.088 1.00 174.18 348 MET B CA 1
ATOM 4209 C C . MET B 2 348 ? 102.167 69.007 74.511 1.00 174.57 348 MET B C 1
ATOM 4210 O O . MET B 2 348 ? 101.674 68.435 75.483 1.00 174.26 348 MET B O 1
ATOM 4215 N N . ALA B 2 349 ? 103.051 69.996 74.614 1.00 174.98 349 ALA B N 1
ATOM 4216 C CA . ALA B 2 349 ? 103.499 70.500 75.902 1.00 175.38 349 ALA B CA 1
ATOM 4217 C C . ALA B 2 349 ? 102.284 70.949 76.704 1.00 175.47 349 ALA B C 1
ATOM 4218 O O . ALA B 2 349 ? 102.222 70.743 77.916 1.00 175.76 349 ALA B O 1
ATOM 4220 N N . GLN B 2 350 ? 101.321 71.566 76.021 1.00 174.69 350 GLN B N 1
ATOM 4221 C CA . GLN B 2 350 ? 100.096 72.022 76.670 1.00 173.69 350 GLN B CA 1
ATOM 4222 C C . GLN B 2 350 ? 99.580 70.871 77.524 1.00 171.73 350 GLN B C 1
ATOM 4223 O O . GLN B 2 350 ? 99.386 71.015 78.731 1.00 172.03 350 GLN B O 1
ATOM 4229 N N . LEU B 2 351 ? 99.373 69.725 76.882 1.00 169.64 351 LEU B N 1
ATOM 4230 C CA . LEU B 2 351 ? 98.892 68.532 77.568 1.00 167.36 351 LEU B CA 1
ATOM 4231 C C . LEU B 2 351 ? 99.775 68.221 78.767 1.00 165.29 351 LEU B C 1
ATOM 4232 O O . LEU B 2 351 ? 99.339 68.337 79.911 1.00 163.99 351 LEU B O 1
ATOM 4237 N N . ASN B 2 352 ? 101.014 67.824 78.494 1.00 163.06 352 ASN B N 1
ATOM 4238 C CA . ASN B 2 352 ? 101.970 67.499 79.546 1.00 161.77 352 ASN B CA 1
ATOM 4239 C C . ASN B 2 352 ? 101.714 68.350 80.776 1.00 159.97 352 ASN B C 1
ATOM 4240 O O . ASN B 2 352 ? 101.479 67.832 81.867 1.00 160.38 352 ASN B O 1
ATOM 4245 N N . ASN B 2 353 ? 101.750 69.664 80.587 1.00 159.05 353 ASN B N 1
ATOM 4246 C CA . ASN B 2 353 ? 101.521 70.592 81.681 1.00 157.20 353 ASN B CA 1
ATOM 4247 C C . ASN B 2 353 ? 100.167 70.353 82.345 1.00 157.48 353 ASN B C 1
ATOM 4248 O O . ASN B 2 353 ? 100.087 70.247 83.569 1.00 157.12 353 ASN B O 1
ATOM 4253 N N . LYS B 2 354 ? 99.106 70.258 81.546 1.00 157.46 354 LYS B N 1
ATOM 4254 C CA . LYS B 2 354 ? 97.775 70.024 82.100 1.00 158.01 354 LYS B CA 1
ATOM 4255 C C . LYS B 2 354 ? 97.734 68.772 82.967 1.00 158.88 354 LYS B C 1
ATOM 4256 O O . LYS B 2 354 ? 96.955 68.692 83.920 1.00 158.45 354 LYS B O 1
ATOM 4262 N N . LEU B 2 355 ? 98.566 67.790 82.633 1.00 159.12 355 LEU B N 1
ATOM 4263 C CA . LEU B 2 355 ? 98.624 66.571 83.424 1.00 159.54 355 LEU B CA 1
ATOM 4264 C C . LEU B 2 355 ? 99.270 66.942 84.746 1.00 160.51 355 LEU B C 1
ATOM 4265 O O . LEU B 2 355 ? 98.870 66.457 85.804 1.00 160.96 355 LEU B O 1
ATOM 4270 N N . GLU B 2 356 ? 100.272 67.814 84.672 1.00 161.53 356 GLU B N 1
ATOM 4271 C CA . GLU B 2 356 ? 100.982 68.272 85.858 1.00 162.39 356 GLU B CA 1
ATOM 4272 C C . GLU B 2 356 ? 100.103 69.239 86.634 1.00 162.66 356 GLU B C 1
ATOM 4273 O O . GLU B 2 356 ? 100.454 69.655 87.738 1.00 163.17 356 GLU B O 1
ATOM 4279 N N . SER B 2 357 ? 98.962 69.592 86.053 1.00 162.82 357 SER B N 1
ATOM 4280 C CA . SER B 2 357 ? 98.057 70.520 86.703 1.00 163.35 357 SER B CA 1
ATOM 4281 C C . SER B 2 357 ? 96.697 69.954 87.138 1.00 162.77 357 SER B C 1
ATOM 4282 O O . SER B 2 357 ? 96.024 70.578 87.956 1.00 162.20 357 SER B O 1
ATOM 4285 N N . ARG B 2 358 ? 96.295 68.782 86.651 1.00 161.74 358 ARG B N 1
ATOM 4286 C CA . ARG B 2 358 ? 94.973 68.298 87.030 1.00 160.20 358 ARG B CA 1
ATOM 4287 C C . ARG B 2 358 ? 94.926 66.842 87.432 1.00 156.30 358 ARG B C 1
ATOM 4288 O O . ARG B 2 358 ? 94.037 66.403 88.169 1.00 158.41 358 ARG B O 1
ATOM 4296 N N . GLY B 2 359 ? 95.887 66.089 86.926 1.00 152.99 359 GLY B N 1
ATOM 4297 C CA . GLY B 2 359 ? 95.974 64.677 87.228 1.00 146.06 359 GLY B CA 1
ATOM 4298 C C . GLY B 2 359 ? 96.158 64.035 85.883 1.00 141.66 359 GLY B C 1
ATOM 4299 O O . GLY B 2 359 ? 97.133 64.327 85.196 1.00 142.32 359 GLY B O 1
ATOM 4300 N N . LEU B 2 360 ? 95.233 63.153 85.518 1.00 135.56 360 LEU B N 1
ATOM 4301 C CA . LEU B 2 360 ? 95.236 62.433 84.251 1.00 130.79 360 LEU B CA 1
ATOM 4302 C C . LEU B 2 360 ? 93.882 62.783 83.622 1.00 126.14 360 LEU B C 1
ATOM 4303 O O . LEU B 2 360 ? 93.708 62.728 82.405 1.00 123.31 360 LEU B O 1
ATOM 4308 N N . VAL B 2 361 ? 92.953 63.209 84.482 1.00 120.53 361 VAL B N 1
ATOM 4309 C CA . VAL B 2 361 ? 91.605 63.622 84.089 1.00 117.69 361 VAL B CA 1
ATOM 4310 C C . VAL B 2 361 ? 91.751 64.707 83.036 1.00 113.54 361 VAL B C 1
ATOM 4311 O O . VAL B 2 361 ? 90.872 64.906 82.199 1.00 116.18 361 VAL B O 1
ATOM 4315 N N . GLY B 2 362 ? 92.882 65.402 83.078 1.00 115.32 362 GLY B N 1
ATOM 4316 C CA . GLY B 2 362 ? 93.124 66.435 82.097 1.00 114.46 362 GLY B CA 1
ATOM 4317 C C . GLY B 2 362 ? 93.111 65.761 80.743 1.00 115.32 362 GLY B C 1
ATOM 4318 O O . GLY B 2 362 ? 92.238 66.024 79.917 1.00 116.15 362 GLY B O 1
ATOM 4319 N N . VAL B 2 363 ? 94.073 64.869 80.531 1.00 114.46 363 VAL B N 1
ATOM 4320 C CA . VAL B 2 363 ? 94.184 64.152 79.271 1.00 115.66 363 VAL B CA 1
ATOM 4321 C C . VAL B 2 363 ? 93.051 63.139 79.095 1.00 115.46 363 VAL B C 1
ATOM 4322 O O . VAL B 2 363 ? 93.243 62.086 78.489 1.00 116.03 363 VAL B O 1
ATOM 4326 N N . GLU B 2 364 ? 91.873 63.455 79.630 1.00 114.62 364 GLU B N 1
ATOM 4327 C CA . GLU B 2 364 ? 90.715 62.576 79.490 1.00 112.18 364 GLU B CA 1
ATOM 4328 C C . GLU B 2 364 ? 90.625 62.284 77.997 1.00 113.19 364 GLU B C 1
ATOM 4329 O O . GLU B 2 364 ? 91.177 63.032 77.189 1.00 113.10 364 GLU B O 1
ATOM 4335 N N . CYS B 2 365 ? 89.933 61.220 77.610 1.00 113.06 365 CYS B N 1
ATOM 4336 C CA . CYS B 2 365 ? 89.868 60.907 76.190 1.00 112.20 365 CYS B CA 1
ATOM 4337 C C . CYS B 2 365 ? 88.808 59.872 75.826 1.00 113.45 365 CYS B C 1
ATOM 4338 O O . CYS B 2 365 ? 87.986 59.483 76.659 1.00 114.14 365 CYS B O 1
ATOM 4341 N N . ILE B 2 366 ? 88.832 59.446 74.564 1.00 110.87 366 ILE B N 1
ATOM 4342 C CA . ILE B 2 366 ? 87.911 58.437 74.043 1.00 105.28 366 ILE B CA 1
ATOM 4343 C C . ILE B 2 366 ? 88.649 57.604 72.991 1.00 103.34 366 ILE B C 1
ATOM 4344 O O . ILE B 2 366 ? 88.302 57.613 71.812 1.00 102.79 366 ILE B O 1
ATOM 4349 N N . THR B 2 367 ? 89.686 56.903 73.435 1.00 97.58 367 THR B N 1
ATOM 4350 C CA . THR B 2 367 ? 90.490 56.050 72.565 1.00 88.43 367 THR B CA 1
ATOM 4351 C C . THR B 2 367 ? 89.820 54.684 72.489 1.00 88.58 367 THR B C 1
ATOM 4352 O O . THR B 2 367 ? 88.684 54.516 72.932 1.00 86.51 367 THR B O 1
ATOM 4356 N N . PRO B 2 368 ? 90.504 53.693 71.899 1.00 89.36 368 PRO B N 1
ATOM 4357 C CA . PRO B 2 368 ? 89.879 52.373 71.834 1.00 85.24 368 PRO B CA 1
ATOM 4358 C C . PRO B 2 368 ? 89.854 51.655 73.193 1.00 83.86 368 PRO B C 1
ATOM 4359 O O . PRO B 2 368 ? 89.260 50.587 73.310 1.00 83.24 368 PRO B O 1
ATOM 4363 N N . TYR B 2 369 ? 90.488 52.239 74.214 1.00 81.65 369 TYR B N 1
ATOM 4364 C CA . TYR B 2 369 ? 90.500 51.637 75.552 1.00 82.06 369 TYR B CA 1
ATOM 4365 C C . TYR B 2 369 ? 89.076 51.664 76.133 1.00 83.89 369 TYR B C 1
ATOM 4366 O O . TYR B 2 369 ? 88.186 52.324 75.595 1.00 84.59 369 TYR B O 1
ATOM 4375 N N . SER B 2 370 ? 88.863 50.949 77.231 1.00 87.57 370 SER B N 1
ATOM 4376 C CA . SER B 2 370 ? 87.543 50.888 77.846 1.00 90.34 370 SER B CA 1
ATOM 4377 C C . SER B 2 370 ? 87.173 52.127 78.645 1.00 93.70 370 SER B C 1
ATOM 4378 O O . SER B 2 370 ? 86.094 52.686 78.467 1.00 94.13 370 SER B O 1
ATOM 4381 N N . TYR B 2 371 ? 88.078 52.561 79.517 1.00 97.07 371 TYR B N 1
ATOM 4382 C CA . TYR B 2 371 ? 87.814 53.704 80.382 1.00 100.02 371 TYR B CA 1
ATOM 4383 C C . TYR B 2 371 ? 88.205 55.094 79.867 1.00 103.91 371 TYR B C 1
ATOM 4384 O O . TYR B 2 371 ? 89.115 55.244 79.048 1.00 103.38 371 TYR B O 1
ATOM 4393 N N . LYS B 2 372 ? 87.501 56.106 80.376 1.00 107.63 372 LYS B N 1
ATOM 4394 C CA . LYS B 2 372 ? 87.735 57.503 80.019 1.00 110.36 372 LYS B CA 1
ATOM 4395 C C . LYS B 2 372 ? 89.135 57.935 80.433 1.00 110.10 372 LYS B C 1
ATOM 4396 O O . LYS B 2 372 ? 89.884 58.493 79.632 1.00 111.99 372 LYS B O 1
ATOM 4402 N N . SER B 2 373 ? 89.474 57.684 81.695 1.00 109.14 373 SER B N 1
ATOM 4403 C CA . SER B 2 373 ? 90.786 58.031 82.233 1.00 107.40 373 SER B CA 1
ATOM 4404 C C . SER B 2 373 ? 91.407 56.793 82.869 1.00 103.06 373 SER B C 1
ATOM 4405 O O . SER B 2 373 ? 90.711 56.008 83.513 1.00 101.52 373 SER B O 1
ATOM 4408 N N . LEU B 2 374 ? 92.712 56.617 82.689 1.00 96.60 374 LEU B N 1
ATOM 4409 C CA . LEU B 2 374 ? 93.397 55.466 83.258 1.00 92.60 374 LEU B CA 1
ATOM 4410 C C . LEU B 2 374 ? 93.086 55.404 84.749 1.00 90.54 374 LEU B C 1
ATOM 4411 O O . LEU B 2 374 ? 93.139 54.337 85.362 1.00 89.64 374 LEU B O 1
ATOM 4416 N N . ALA B 2 375 ? 92.753 56.561 85.318 1.00 90.34 375 ALA B N 1
ATOM 4417 C CA . ALA B 2 375 ? 92.421 56.679 86.737 1.00 90.14 375 ALA B CA 1
ATOM 4418 C C . ALA B 2 375 ? 91.293 55.730 87.131 1.00 90.92 375 ALA B C 1
ATOM 4419 O O . ALA B 2 375 ? 91.479 54.864 87.985 1.00 92.62 375 ALA B O 1
ATOM 4421 N N . MET B 2 376 ? 90.124 55.902 86.516 1.00 93.74 376 MET B N 1
ATOM 4422 C CA . MET B 2 376 ? 88.977 55.043 86.801 1.00 95.39 376 MET B CA 1
ATOM 4423 C C . MET B 2 376 ? 89.387 53.578 86.677 1.00 94.06 376 MET B C 1
ATOM 4424 O O . MET B 2 376 ? 88.871 52.711 87.385 1.00 94.74 376 MET B O 1
ATOM 4429 N N . ALA B 2 377 ? 90.325 53.316 85.773 1.00 90.77 377 ALA B N 1
ATOM 4430 C CA . ALA B 2 377 ? 90.822 51.967 85.550 1.00 87.85 377 ALA B CA 1
ATOM 4431 C C . ALA B 2 377 ? 91.639 51.493 86.746 1.00 86.08 377 ALA B C 1
ATOM 4432 O O . ALA B 2 377 ? 91.691 50.296 87.036 1.00 86.30 377 ALA B O 1
ATOM 4434 N N . LEU B 2 378 ? 92.274 52.438 87.436 1.00 84.35 378 LEU B N 1
ATOM 4435 C CA . LEU B 2 378 ? 93.092 52.127 88.605 1.00 83.76 378 LEU B CA 1
ATOM 4436 C C . LEU B 2 378 ? 92.239 52.012 89.859 1.00 82.65 378 LEU B C 1
ATOM 4437 O O . LEU B 2 378 ? 92.611 51.330 90.817 1.00 81.78 378 LEU B O 1
ATOM 4442 N N . GLN B 2 379 ? 91.096 52.692 89.844 1.00 82.28 379 GLN B N 1
ATOM 4443 C CA . GLN B 2 379 ? 90.175 52.683 90.971 1.00 83.43 379 GLN B CA 1
ATOM 4444 C C . GLN B 2 379 ? 89.879 51.244 91.384 1.00 79.26 379 GLN B C 1
ATOM 4445 O O . GLN B 2 379 ? 90.033 50.878 92.551 1.00 79.61 379 GLN B O 1
ATOM 4451 N N . ARG B 2 380 ? 89.476 50.429 90.411 1.00 76.66 380 ARG B N 1
ATOM 4452 C CA . ARG B 2 380 ? 89.150 49.029 90.658 1.00 71.76 380 ARG B CA 1
ATOM 4453 C C . ARG B 2 380 ? 90.303 48.268 91.317 1.00 70.30 380 ARG B C 1
ATOM 4454 O O . ARG B 2 380 ? 90.094 47.525 92.279 1.00 68.59 380 ARG B O 1
ATOM 4462 N N . CYS B 2 381 ? 91.515 48.446 90.798 1.00 69.64 381 CYS B N 1
ATOM 4463 C CA . CYS B 2 381 ? 92.679 47.772 91.363 1.00 70.74 381 CYS B CA 1
ATOM 4464 C C . CYS B 2 381 ? 92.770 48.095 92.839 1.00 71.77 381 CYS B C 1
ATOM 4465 O O . CYS B 2 381 ? 93.021 47.218 93.670 1.00 72.50 381 CYS B O 1
ATOM 4468 N N . VAL B 2 382 ? 92.559 49.368 93.150 1.00 74.27 382 VAL B N 1
ATOM 4469 C CA . VAL B 2 382 ? 92.612 49.854 94.520 1.00 76.56 382 VAL B CA 1
ATOM 4470 C C . VAL B 2 382 ? 91.545 49.198 95.386 1.00 76.47 382 VAL B C 1
ATOM 4471 O O . VAL B 2 382 ? 91.824 48.770 96.504 1.00 76.63 382 VAL B O 1
ATOM 4475 N N . GLU B 2 383 ? 90.326 49.111 94.860 1.00 78.16 383 GLU B N 1
ATOM 4476 C CA . GLU B 2 383 ? 89.210 48.529 95.601 1.00 80.97 383 GLU B CA 1
ATOM 4477 C C . GLU B 2 383 ? 89.292 47.015 95.831 1.00 78.09 383 GLU B C 1
ATOM 4478 O O . GLU B 2 383 ? 88.444 46.446 96.514 1.00 78.47 383 GLU B O 1
ATOM 4484 N N . VAL B 2 384 ? 90.298 46.356 95.267 1.00 76.21 384 VAL B N 1
ATOM 4485 C CA . VAL B 2 384 ? 90.425 44.916 95.455 1.00 76.56 384 VAL B CA 1
ATOM 4486 C C . VAL B 2 384 ? 91.578 44.601 96.388 1.00 76.73 384 VAL B C 1
ATOM 4487 O O . VAL B 2 384 ? 91.907 43.442 96.623 1.00 74.25 384 VAL B O 1
ATOM 4491 N N . LEU B 2 385 ? 92.182 45.650 96.929 1.00 81.88 385 LEU B N 1
ATOM 4492 C CA . LEU B 2 385 ? 93.310 45.508 97.841 1.00 88.31 385 LEU B CA 1
ATOM 4493 C C . LEU B 2 385 ? 92.853 45.302 99.285 1.00 91.17 385 LEU B C 1
ATOM 4494 O O . LEU B 2 385 ? 91.698 45.560 99.626 1.00 90.99 385 LEU B O 1
ATOM 4499 N N . SER B 2 386 ? 93.772 44.830 100.124 1.00 98.44 386 SER B N 1
ATOM 4500 C CA . SER B 2 386 ? 93.494 44.602 101.539 1.00 105.25 386 SER B CA 1
ATOM 4501 C C . SER B 2 386 ? 93.323 45.960 102.224 1.00 108.58 386 SER B C 1
ATOM 4502 O O . SER B 2 386 ? 93.719 46.988 101.673 1.00 109.63 386 SER B O 1
ATOM 4505 N N . ASP B 2 387 ? 92.725 45.976 103.412 1.00 112.85 387 ASP B N 1
ATOM 4506 C CA . ASP B 2 387 ? 92.534 47.236 104.131 1.00 117.16 387 ASP B CA 1
ATOM 4507 C C . ASP B 2 387 ? 93.874 47.940 104.308 1.00 119.05 387 ASP B C 1
ATOM 4508 O O . ASP B 2 387 ? 94.027 49.111 103.967 1.00 117.92 387 ASP B O 1
ATOM 4513 N N . GLU B 2 388 ? 94.838 47.199 104.840 1.00 121.32 388 GLU B N 1
ATOM 4514 C CA . GLU B 2 388 ? 9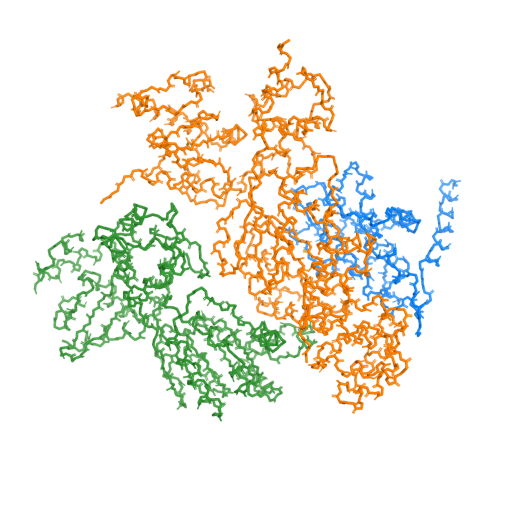6.192 47.685 105.091 1.00 124.75 388 GLU B CA 1
ATOM 4515 C C . GLU B 2 388 ? 96.885 48.236 103.843 1.00 123.84 388 GLU B C 1
ATOM 4516 O O . GLU B 2 388 ? 97.394 49.359 103.846 1.00 124.46 388 GLU B O 1
ATOM 4522 N N . ASP B 2 389 ? 96.901 47.434 102.784 1.00 123.98 389 ASP B N 1
ATOM 4523 C CA . ASP B 2 389 ? 97.545 47.811 101.533 1.00 123.39 389 ASP B CA 1
ATOM 4524 C C . ASP B 2 389 ? 96.974 49.087 100.930 1.00 122.16 389 ASP B C 1
ATOM 4525 O O . ASP B 2 389 ? 97.715 49.934 100.431 1.00 122.39 389 ASP B O 1
ATOM 4530 N N . ARG B 2 390 ? 95.654 49.216 100.972 1.00 121.49 390 ARG B N 1
ATOM 4531 C CA . ARG B 2 390 ? 94.982 50.380 100.414 1.00 121.13 390 ARG B CA 1
ATOM 4532 C C . ARG B 2 390 ? 95.398 51.636 101.174 1.00 117.59 390 ARG B C 1
ATOM 4533 O O . ARG B 2 390 ? 95.338 52.749 100.645 1.00 117.53 390 ARG B O 1
ATOM 4541 N N . SER B 2 391 ? 95.822 51.446 102.420 1.00 112.75 391 SER B N 1
ATOM 4542 C CA . SER B 2 391 ? 96.268 52.551 103.256 1.00 107.92 391 SER B CA 1
ATOM 4543 C C . SER B 2 391 ? 97.729 52.818 102.923 1.00 104.30 391 SER B C 1
ATOM 4544 O O . SER B 2 391 ? 98.112 53.952 102.641 1.00 103.17 391 SER B O 1
ATOM 4547 N N . ALA B 2 392 ? 98.540 51.763 102.951 1.00 100.89 392 ALA B N 1
ATOM 4548 C CA . ALA B 2 392 ? 99.961 51.881 102.635 1.00 97.61 392 ALA B CA 1
ATOM 4549 C C . ALA B 2 392 ? 100.140 52.534 101.263 1.00 96.20 392 ALA B C 1
ATOM 4550 O O . ALA B 2 392 ? 101.033 53.357 101.061 1.00 96.22 392 ALA B O 1
ATOM 4552 N N . LEU B 2 393 ? 99.274 52.161 100.326 1.00 95.02 393 LEU B N 1
ATOM 4553 C CA . LEU B 2 393 ? 99.311 52.694 98.972 1.00 93.32 393 LEU B CA 1
ATOM 4554 C C . LEU B 2 393 ? 98.928 54.172 98.955 1.00 95.85 393 LEU B C 1
ATOM 4555 O O . LEU B 2 393 ? 99.360 54.926 98.081 1.00 95.06 393 LEU B O 1
ATOM 4560 N N . ALA B 2 394 ? 98.126 54.584 99.933 1.00 99.0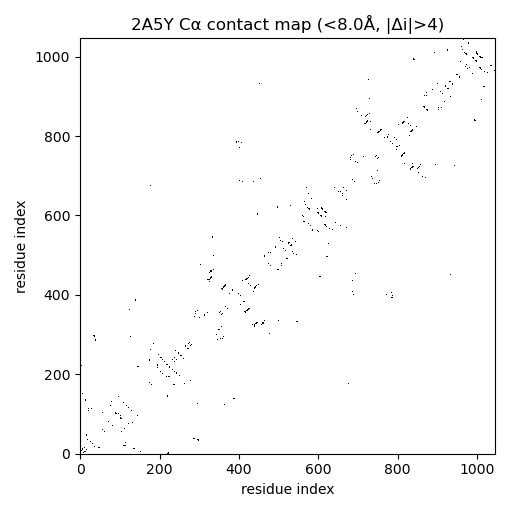5 394 ALA B N 1
ATOM 4561 C CA . ALA B 2 394 ? 97.675 55.970 100.030 1.00 101.85 394 ALA B CA 1
ATOM 4562 C C . ALA B 2 394 ? 98.790 56.913 100.461 1.00 103.75 394 ALA B C 1
ATOM 4563 O O . ALA B 2 394 ? 98.938 58.002 99.913 1.00 103.86 394 ALA B O 1
ATOM 4565 N N . PHE B 2 395 ? 99.574 56.488 101.443 1.00 105.66 395 PHE B N 1
ATOM 4566 C CA . PHE B 2 395 ? 100.662 57.309 101.950 1.00 107.25 395 PHE B CA 1
ATOM 4567 C C . PHE B 2 395 ? 101.882 57.330 101.046 1.00 107.01 395 PHE B C 1
ATOM 4568 O O . PHE B 2 395 ? 102.832 58.064 101.301 1.00 106.70 395 PHE B O 1
ATOM 4576 N N . ALA B 2 396 ? 101.858 56.528 99.987 1.00 106.16 396 ALA B N 1
ATOM 4577 C CA . ALA B 2 396 ? 102.973 56.503 99.051 1.00 105.08 396 ALA B CA 1
ATOM 4578 C C . ALA B 2 396 ? 102.863 57.753 98.187 1.00 104.61 396 ALA B C 1
ATOM 4579 O O . ALA B 2 396 ? 103.681 57.987 97.297 1.00 103.84 396 ALA B O 1
ATOM 4581 N N . VAL B 2 397 ? 101.829 58.545 98.455 1.00 104.63 397 VAL B N 1
ATOM 4582 C CA . VAL B 2 397 ? 101.604 59.793 97.734 1.00 104.24 397 VAL B CA 1
ATOM 4583 C C . VAL B 2 397 ? 102.856 60.634 97.877 1.00 105.81 397 VAL B C 1
ATOM 4584 O O . VAL B 2 397 ? 103.481 61.040 96.897 1.00 105.62 397 VAL B O 1
ATOM 4588 N N . VAL B 2 398 ? 103.195 60.889 99.134 1.00 106.77 398 VAL B N 1
ATOM 4589 C CA . VAL B 2 398 ? 104.352 61.681 99.501 1.00 107.19 398 VAL B CA 1
ATOM 4590 C C . VAL B 2 398 ? 105.652 60.970 99.140 1.00 107.73 398 VAL B C 1
ATOM 4591 O O . VAL B 2 398 ? 106.383 60.501 100.013 1.00 108.30 398 VAL B O 1
ATOM 4595 N N . MET B 2 399 ? 105.939 60.894 97.845 1.00 106.84 399 MET B N 1
ATOM 4596 C CA . MET B 2 399 ? 107.154 60.240 97.376 1.00 106.10 399 MET B CA 1
ATOM 4597 C C . MET B 2 399 ? 107.428 60.633 95.929 1.00 105.36 399 MET B C 1
ATOM 4598 O O . MET B 2 399 ? 106.508 60.771 95.128 1.00 105.76 399 MET B O 1
ATOM 4603 N N . PRO B 2 400 ? 108.707 60.816 95.579 1.00 104.83 400 PRO B N 1
ATOM 4604 C CA . PRO B 2 400 ? 109.162 61.200 94.241 1.00 106.06 400 PRO B CA 1
ATOM 4605 C C . PRO B 2 400 ? 109.023 60.119 93.165 1.00 107.51 400 PRO B C 1
ATOM 4606 O O . PRO B 2 400 ? 109.568 59.019 93.293 1.00 107.46 400 PRO B O 1
ATOM 4610 N N . PRO B 2 401 ? 108.293 60.431 92.080 1.00 107.29 401 PRO B N 1
ATOM 4611 C CA . PRO B 2 401 ? 108.069 59.508 90.965 1.00 108.93 401 PRO B CA 1
ATOM 4612 C C . PRO B 2 401 ? 109.320 59.252 90.129 1.00 109.78 401 PRO B C 1
ATOM 4613 O O . PRO B 2 401 ? 109.846 60.160 89.487 1.00 107.19 401 PRO B O 1
ATOM 4617 N N . GLY B 2 402 ? 109.790 58.009 90.146 1.00 108.86 402 GLY B N 1
ATOM 4618 C CA . GLY B 2 402 ? 110.965 57.653 89.374 1.00 109.43 402 GLY B CA 1
ATOM 4619 C C . GLY B 2 402 ? 112.210 57.479 90.214 1.00 108.84 402 GLY B C 1
ATOM 4620 O O . GLY B 2 402 ? 113.326 57.598 89.706 1.00 110.22 402 GLY B O 1
ATOM 4621 N N . VAL B 2 403 ? 112.023 57.181 91.496 1.00 110.98 403 VAL B N 1
ATOM 4622 C CA . VAL B 2 403 ? 113.146 57.008 92.414 1.00 110.31 403 VAL B CA 1
ATOM 4623 C C . VAL B 2 403 ? 113.332 55.585 92.921 1.00 111.05 403 VAL B C 1
ATOM 4624 O O . VAL B 2 403 ? 112.370 54.846 93.103 1.00 109.88 403 VAL B O 1
ATOM 4628 N N . ASP B 2 404 ? 114.585 55.215 93.146 1.00 109.23 404 ASP B N 1
ATOM 4629 C CA . ASP B 2 404 ? 114.915 53.902 93.665 1.00 109.73 404 ASP B CA 1
ATOM 4630 C C . ASP B 2 404 ? 115.168 54.084 95.147 1.00 109.68 404 ASP B C 1
ATOM 4631 O O . ASP B 2 404 ? 116.275 53.866 95.630 1.00 111.83 404 ASP B O 1
ATOM 4636 N N . ILE B 2 405 ? 114.129 54.511 95.856 1.00 108.76 405 ILE B N 1
ATOM 4637 C CA . ILE B 2 405 ? 114.196 54.745 97.294 1.00 105.29 405 ILE B CA 1
ATOM 4638 C C . ILE B 2 405 ? 114.053 53.440 98.083 1.00 107.10 405 ILE B C 1
ATOM 4639 O O . ILE B 2 405 ? 113.100 52.687 97.887 1.00 105.11 405 ILE B O 1
ATOM 4644 N N . PRO B 2 406 ? 115.008 53.163 98.991 1.00 107.77 406 PRO B N 1
ATOM 4645 C CA . PRO B 2 406 ? 115.033 51.958 99.829 1.00 106.49 406 PRO B CA 1
ATOM 4646 C C . PRO B 2 406 ? 114.027 51.986 100.980 1.00 107.06 406 PRO B C 1
ATOM 4647 O O . PRO B 2 406 ? 113.527 53.046 101.359 1.00 106.13 406 PRO B O 1
ATOM 4651 N N . VAL B 2 407 ? 113.756 50.810 101.538 1.00 106.16 407 VAL B N 1
ATOM 4652 C CA . VAL B 2 407 ? 112.788 50.643 102.622 1.00 105.73 407 VAL B CA 1
ATOM 4653 C C . VAL B 2 407 ? 112.799 51.637 103.786 1.00 106.60 407 VAL B C 1
ATOM 4654 O O . VAL B 2 407 ? 111.839 52.382 103.952 1.00 106.79 407 VAL B O 1
ATOM 4658 N N . LYS B 2 408 ? 113.852 51.635 104.601 1.00 107.14 408 LYS B N 1
ATOM 4659 C CA . LYS B 2 408 ? 113.925 52.546 105.745 1.00 107.09 408 LYS B CA 1
ATOM 4660 C C . LYS B 2 408 ? 113.332 53.918 105.412 1.00 107.82 408 LYS B C 1
ATOM 4661 O O . LYS B 2 408 ? 112.707 54.559 106.259 1.00 107.76 408 LYS B O 1
ATOM 4667 N N . LEU B 2 409 ? 113.536 54.359 104.173 1.00 108.26 409 LEU B N 1
ATOM 4668 C CA . LEU B 2 409 ? 113.038 55.649 103.699 1.00 109.31 409 LEU B CA 1
ATOM 4669 C C . LEU B 2 409 ? 111.523 55.589 103.520 1.00 109.86 409 LEU B C 1
ATOM 4670 O O . LEU B 2 409 ? 110.810 56.562 103.773 1.00 110.31 409 LEU B O 1
ATOM 4675 N N . TRP B 2 410 ? 111.038 54.435 103.079 1.00 111.62 410 TRP B N 1
ATOM 4676 C CA . TRP B 2 410 ? 109.612 54.228 102.877 1.00 112.51 410 TRP B CA 1
ATOM 4677 C C . TRP B 2 410 ? 108.971 53.917 104.215 1.00 109.53 410 TRP B C 1
ATOM 4678 O O . TRP B 2 410 ? 107.869 54.375 104.507 1.00 108.68 410 TRP B O 1
ATOM 4689 N N . SER B 2 411 ? 109.676 53.129 105.022 1.00 107.45 411 SER B N 1
ATOM 4690 C CA . SER B 2 411 ? 109.202 52.740 106.345 1.00 108.95 411 SER B CA 1
ATOM 4691 C C . SER B 2 411 ? 108.767 53.957 107.151 1.00 109.39 411 SER B C 1
ATOM 4692 O O . SER B 2 411 ? 108.175 53.824 108.223 1.00 105.61 411 SER B O 1
ATOM 4695 N N . CYS B 2 412 ? 109.076 55.137 106.632 1.00 110.72 412 CYS B N 1
ATOM 4696 C CA . CYS B 2 412 ? 108.688 56.377 107.293 1.00 106.26 412 CYS B CA 1
ATOM 4697 C C . CYS B 2 412 ? 107.205 56.666 107.088 1.00 103.55 412 CYS B C 1
ATOM 4698 O O . CYS B 2 412 ? 106.421 56.590 108.023 1.00 96.73 412 CYS B O 1
ATOM 4701 N N . VAL B 2 413 ? 106.836 56.950 105.840 1.00 105.75 413 VAL B N 1
ATOM 4702 C CA . VAL B 2 413 ? 105.452 57.282 105.500 1.00 104.00 413 VAL B CA 1
ATOM 4703 C C . VAL B 2 413 ? 104.456 56.118 105.447 1.00 104.63 413 VAL B C 1
ATOM 4704 O O . VAL B 2 413 ? 103.252 56.327 105.612 1.00 99.50 413 VAL B O 1
ATOM 4708 N N . ILE B 2 414 ? 104.938 54.902 105.204 1.00 96.69 414 ILE B N 1
ATOM 4709 C CA . ILE B 2 414 ? 104.038 53.753 105.151 1.00 94.08 414 ILE B CA 1
ATOM 4710 C C . ILE B 2 414 ? 103.686 53.274 106.551 1.00 94.51 414 ILE B C 1
ATOM 4711 O O . ILE B 2 414 ? 104.550 52.851 107.314 1.00 91.95 414 ILE B O 1
ATOM 4716 N N . PRO B 2 415 ? 102.396 53.350 106.906 1.00 94.38 415 PRO B N 1
ATOM 4717 C CA . PRO B 2 415 ? 101.922 52.921 108.225 1.00 101.26 415 PRO B CA 1
ATOM 4718 C C . PRO B 2 415 ? 102.024 51.416 108.456 1.00 104.59 415 PRO B C 1
ATOM 4719 O O . PRO B 2 415 ? 101.979 50.626 107.517 1.00 104.11 415 PRO B O 1
ATOM 4723 N N . VAL B 2 416 ? 102.178 51.036 109.719 1.00 110.07 416 VAL B N 1
ATOM 4724 C CA . VAL B 2 416 ? 102.282 49.636 110.100 1.00 118.22 416 VAL B CA 1
ATOM 4725 C C . VAL B 2 416 ? 101.682 49.431 111.487 1.00 119.40 416 VAL B C 1
ATOM 4726 O O . VAL B 2 416 ? 101.417 50.397 112.210 1.00 121.58 416 VAL B O 1
ATOM 4730 N N . GLU B 2 424 ? 111.851 38.168 117.216 1.00 151.96 424 GLU B N 1
ATOM 4731 C CA . GLU B 2 424 ? 111.110 39.407 117.006 1.00 151.79 424 GLU B CA 1
ATOM 4732 C C . GLU B 2 424 ? 111.249 39.872 115.561 1.00 151.62 424 GLU B C 1
ATOM 4733 O O . GLU B 2 424 ? 111.928 39.229 114.760 1.00 153.71 424 GLU B O 1
ATOM 4739 N N . GLN B 2 425 ? 110.611 40.993 115.236 1.00 151.69 425 GLN B N 1
ATOM 4740 C CA . GLN B 2 425 ? 110.662 41.535 113.880 1.00 149.55 425 GLN B CA 1
ATOM 4741 C C . GLN B 2 425 ? 110.570 43.060 113.845 1.00 146.56 425 GLN B C 1
ATOM 4742 O O . GLN B 2 425 ? 110.256 43.702 114.849 1.00 146.04 425 GLN B O 1
ATOM 4748 N N . LEU B 2 426 ? 110.847 43.625 112.671 1.00 140.46 426 LEU B N 1
ATOM 4749 C CA . LEU B 2 426 ? 110.793 45.068 112.455 1.00 135.52 426 LEU B CA 1
ATOM 4750 C C . LEU B 2 426 ? 110.038 45.401 111.161 1.00 132.05 426 LEU B C 1
ATOM 4751 O O . LEU B 2 426 ? 109.199 44.620 110.707 1.00 130.52 426 LEU B O 1
ATOM 4756 N N . ASP B 2 427 ? 110.344 46.550 110.564 1.00 128.10 427 ASP B N 1
ATOM 4757 C CA . ASP B 2 427 ? 109.664 46.977 109.345 1.00 124.63 427 ASP B CA 1
ATOM 4758 C C . ASP B 2 427 ? 109.971 46.231 108.054 1.00 123.78 427 ASP B C 1
ATOM 4759 O O . ASP B 2 427 ? 109.999 46.832 106.981 1.00 123.51 427 ASP B O 1
ATOM 4764 N N . ASP B 2 428 ? 110.206 44.929 108.142 1.00 124.26 428 ASP B N 1
ATOM 4765 C CA . ASP B 2 428 ? 110.439 44.160 106.928 1.00 123.53 428 ASP B CA 1
ATOM 4766 C C . ASP B 2 428 ? 109.048 44.099 106.319 1.00 121.93 428 ASP B C 1
ATOM 4767 O O . ASP B 2 428 ? 108.880 43.862 105.125 1.00 124.06 428 ASP B O 1
ATOM 4772 N N . GLU B 2 429 ? 108.053 44.321 107.176 1.00 119.12 429 GLU B N 1
ATOM 4773 C CA . GLU B 2 429 ? 106.655 44.282 106.779 1.00 114.51 429 GLU B CA 1
ATOM 4774 C C . GLU B 2 429 ? 106.271 45.415 105.838 1.00 111.84 429 GLU B C 1
ATOM 4775 O O . GLU B 2 429 ? 105.322 45.281 105.066 1.00 110.55 429 GLU B O 1
ATOM 4781 N N . VAL B 2 430 ? 106.980 46.536 105.903 1.00 105.39 430 VAL B N 1
ATOM 4782 C CA . VAL B 2 430 ? 106.682 47.627 104.986 1.00 99.68 430 VAL B CA 1
ATOM 4783 C C . VAL B 2 430 ? 107.057 47.077 103.618 1.00 99.70 430 VAL B C 1
ATOM 4784 O O . VAL B 2 430 ? 106.378 47.322 102.618 1.00 99.88 430 VAL B O 1
ATOM 4788 N N . ALA B 2 431 ? 108.145 46.313 103.599 1.00 100.44 431 ALA B N 1
ATOM 4789 C CA . ALA B 2 431 ? 108.634 45.693 102.378 1.00 99.44 431 ALA B CA 1
ATOM 4790 C C . ALA B 2 431 ? 107.565 44.743 101.862 1.00 98.45 431 ALA B C 1
ATOM 4791 O O . ALA B 2 431 ? 107.311 44.673 100.664 1.00 97.91 431 ALA B O 1
ATOM 4793 N N . ASP B 2 432 ? 106.937 44.015 102.776 1.00 97.56 432 ASP B N 1
ATOM 4794 C CA . ASP B 2 432 ? 105.889 43.083 102.396 1.00 99.85 432 ASP B CA 1
ATOM 4795 C C . ASP B 2 432 ? 104.697 43.800 101.776 1.00 97.45 432 ASP B C 1
ATOM 4796 O O . ASP B 2 432 ? 104.192 43.381 100.737 1.00 96.65 432 ASP B O 1
ATOM 4801 N N . ARG B 2 433 ? 104.238 44.875 102.406 1.00 96.44 433 ARG B N 1
ATOM 4802 C CA . ARG B 2 433 ? 103.115 45.604 101.848 1.00 97.20 433 ARG B CA 1
ATOM 4803 C C . ARG B 2 433 ? 103.518 46.192 100.500 1.00 94.82 433 ARG B C 1
ATOM 4804 O O . ARG B 2 433 ? 102.744 46.160 99.540 1.00 95.46 433 ARG B O 1
ATOM 4812 N N . LEU B 2 434 ? 104.738 46.710 100.419 1.00 95.79 434 LEU B N 1
ATOM 4813 C CA . LEU B 2 434 ? 105.219 47.286 99.167 1.00 97.34 434 LEU B CA 1
ATOM 4814 C C . LEU B 2 434 ? 105.393 46.227 98.078 1.00 97.88 434 LEU B C 1
ATOM 4815 O O . LEU B 2 434 ? 105.313 46.531 96.889 1.00 97.72 434 LEU B O 1
ATOM 4820 N N . LYS B 2 435 ? 105.641 44.987 98.483 1.00 101.32 435 LYS B N 1
ATOM 4821 C CA . LYS B 2 435 ? 105.807 43.910 97.520 1.00 105.34 435 LYS B CA 1
ATOM 4822 C C . LYS B 2 435 ? 104.454 43.454 96.984 1.00 104.57 435 LYS B C 1
ATOM 4823 O O . LYS B 2 435 ? 104.370 42.869 95.903 1.00 106.35 435 LYS B O 1
ATOM 4829 N N . ARG B 2 436 ? 103.395 43.731 97.740 1.00 103.93 436 ARG B N 1
ATOM 4830 C CA . ARG B 2 436 ? 102.055 43.338 97.333 1.00 102.73 436 ARG B CA 1
ATOM 4831 C C . ARG B 2 436 ? 101.420 44.354 96.393 1.00 97.88 436 ARG B C 1
ATOM 4832 O O . ARG B 2 436 ? 100.708 43.979 95.463 1.00 95.66 436 ARG B O 1
ATOM 4840 N N . LEU B 2 437 ? 101.667 45.638 96.637 1.00 91.31 437 LEU B N 1
ATOM 4841 C CA . LEU B 2 437 ? 101.114 46.693 95.790 1.00 87.02 437 LEU B CA 1
ATOM 4842 C C . LEU B 2 437 ? 101.726 46.654 94.395 1.00 83.13 437 LEU B C 1
ATOM 4843 O O . LEU B 2 437 ? 101.220 47.275 93.468 1.00 82.94 437 LEU B O 1
ATOM 4848 N N . SER B 2 438 ? 102.825 45.923 94.260 1.00 83.55 438 SER B N 1
ATOM 4849 C CA . SER B 2 438 ? 103.513 45.786 92.983 1.00 82.99 438 SER B CA 1
ATOM 4850 C C . SER B 2 438 ? 103.069 44.495 92.287 1.00 83.06 438 SER B C 1
ATOM 4851 O O . SER B 2 438 ? 103.190 44.352 91.067 1.00 82.42 438 SER B O 1
ATOM 4854 N N . LYS B 2 439 ? 102.554 43.563 93.080 1.00 80.70 439 LYS B N 1
ATOM 4855 C CA . LYS B 2 439 ? 102.094 42.280 92.580 1.00 79.01 439 LYS B CA 1
ATOM 4856 C C . LYS B 2 439 ? 100.628 42.371 92.181 1.00 78.99 439 LYS B C 1
ATOM 4857 O O . LYS B 2 439 ? 100.216 41.871 91.130 1.00 78.49 439 LYS B O 1
ATOM 4863 N N . ARG B 2 440 ? 99.846 43.030 93.026 1.00 78.22 440 ARG B N 1
ATOM 4864 C CA . ARG B 2 440 ? 98.419 43.164 92.792 1.00 75.93 440 ARG B CA 1
ATOM 4865 C C . ARG B 2 440 ? 97.987 44.492 92.207 1.00 75.97 440 ARG B C 1
ATOM 4866 O O . ARG B 2 440 ? 97.249 45.252 92.841 1.00 75.88 440 ARG B O 1
ATOM 4874 N N . GLY B 2 441 ? 98.441 44.758 90.989 1.00 74.48 441 GLY B N 1
ATOM 4875 C CA . GLY B 2 441 ? 98.073 45.986 90.318 1.00 75.21 441 GLY B CA 1
ATOM 4876 C C . GLY B 2 441 ? 99.256 46.667 89.669 1.00 76.27 441 GLY B C 1
ATOM 4877 O O . GLY B 2 441 ? 99.080 47.582 88.853 1.00 74.74 441 GLY B O 1
ATOM 4878 N N . ALA B 2 442 ? 100.460 46.213 90.012 1.00 75.10 442 ALA B N 1
ATOM 4879 C CA . ALA B 2 442 ? 101.673 46.809 89.470 1.00 75.14 442 ALA B CA 1
ATOM 4880 C C . ALA B 2 442 ? 101.631 48.289 89.841 1.00 75.58 442 ALA B C 1
ATOM 4881 O O . ALA B 2 442 ? 102.031 49.161 89.072 1.00 75.72 442 ALA B O 1
ATOM 4883 N N . LEU B 2 443 ? 101.128 48.561 91.037 1.00 77.70 443 LEU B N 1
ATOM 4884 C CA . LEU B 2 443 ? 101.005 49.925 91.519 1.00 78.64 443 LEU B CA 1
ATOM 4885 C C . LEU B 2 443 ? 102.358 50.495 91.936 1.00 81.89 443 LEU B C 1
ATOM 4886 O O . LEU B 2 443 ? 102.570 51.707 91.905 1.00 80.94 443 LEU B O 1
ATOM 4891 N N . LEU B 2 444 ? 103.269 49.604 92.315 1.00 84.45 444 LEU B N 1
ATOM 4892 C CA . LEU B 2 444 ? 104.628 49.965 92.711 1.00 88.48 444 LEU B CA 1
ATOM 4893 C C . LEU B 2 444 ? 105.566 48.912 92.115 1.00 91.88 444 LEU B C 1
ATOM 4894 O O . LEU B 2 444 ? 105.119 48.003 91.417 1.00 92.43 444 LEU B O 1
ATOM 4899 N N . SER B 2 445 ? 106.862 49.036 92.375 1.00 95.89 445 SER B N 1
ATOM 4900 C CA . SER B 2 445 ? 107.831 48.072 91.861 1.00 98.44 445 SER B CA 1
ATOM 4901 C C . SER B 2 445 ? 109.051 48.040 92.768 1.00 100.23 445 SER B C 1
ATOM 4902 O O . SER B 2 445 ? 109.148 48.828 93.707 1.00 101.73 445 SER B O 1
ATOM 4905 N N . GLY B 2 446 ? 109.977 47.126 92.496 1.00 102.91 446 GLY B N 1
ATOM 4906 C CA . GLY B 2 446 ? 111.165 47.027 93.324 1.00 105.09 446 GLY B CA 1
ATOM 4907 C C . GLY B 2 446 ? 112.295 46.235 92.699 1.00 107.03 446 GLY B C 1
ATOM 4908 O O . GLY B 2 446 ? 112.105 45.550 91.693 1.00 107.95 446 GLY B O 1
ATOM 4909 N N . LYS B 2 447 ? 113.478 46.335 93.297 1.00 108.70 447 LYS B N 1
ATOM 4910 C CA . LYS B 2 447 ? 114.657 45.630 92.807 1.00 111.85 447 LYS B CA 1
ATOM 4911 C C . LYS B 2 447 ? 115.318 44.869 93.946 1.00 114.76 447 LYS B C 1
ATOM 4912 O O . LYS B 2 447 ? 115.417 45.373 95.065 1.00 112.94 447 LYS B O 1
ATOM 4918 N N . ARG B 2 448 ? 115.776 43.655 93.657 1.00 118.34 448 ARG B N 1
ATOM 4919 C CA . ARG B 2 448 ? 116.415 42.822 94.670 1.00 124.01 448 ARG B CA 1
ATOM 4920 C C . ARG B 2 448 ? 117.663 43.487 95.236 1.00 123.80 448 ARG B C 1
ATOM 4921 O O . ARG B 2 448 ? 117.753 43.737 96.445 1.00 125.63 448 ARG B O 1
ATOM 4929 N N . MET B 2 449 ? 118.631 43.764 94.362 1.00 126.06 449 MET B N 1
ATOM 4930 C CA . MET B 2 449 ? 119.884 44.414 94.784 1.00 126.48 449 MET B CA 1
ATOM 4931 C C . MET B 2 449 ? 120.277 45.591 93.890 1.00 127.49 449 MET B C 1
ATOM 4932 O O . MET B 2 449 ? 119.556 45.899 92.937 1.00 125.20 449 MET B O 1
ATOM 4937 N N . PRO B 2 450 ? 121.419 46.250 94.177 1.00 125.46 450 PRO B N 1
ATOM 4938 C CA . PRO B 2 450 ? 122.388 46.008 95.258 1.00 125.38 450 PRO B CA 1
ATOM 4939 C C . PRO B 2 450 ? 121.737 45.913 96.642 1.00 125.34 450 PRO B C 1
ATOM 4940 O O . PRO B 2 450 ? 122.166 45.091 97.477 1.00 124.31 450 PRO B O 1
ATOM 4944 N N . VAL B 2 451 ? 120.699 46.734 96.849 1.00 122.18 451 VAL B N 1
ATOM 4945 C CA . VAL B 2 451 ? 119.945 46.774 98.095 1.00 120.55 451 VAL B CA 1
ATOM 4946 C C . VAL B 2 451 ? 118.480 46.971 97.729 1.00 119.46 451 VAL B C 1
ATOM 4947 O O . VAL B 2 451 ? 118.116 47.919 97.026 1.00 119.10 451 VAL B O 1
ATOM 4951 N N . LEU B 2 452 ? 117.633 46.097 98.261 1.00 116.62 452 LEU B N 1
ATOM 4952 C CA . LEU B 2 452 ? 116.198 46.148 98.037 1.00 113.57 452 LEU B CA 1
ATOM 4953 C C . LEU B 2 452 ? 115.559 47.539 98.198 1.00 113.16 452 LEU B C 1
ATOM 4954 O O . LEU B 2 452 ? 115.740 48.231 99.203 1.00 113.13 452 LEU B O 1
ATOM 4959 N N . THR B 2 453 ? 114.799 47.932 97.181 1.00 114.33 453 THR B N 1
ATOM 4960 C CA . THR B 2 453 ? 114.141 49.242 97.153 1.00 114.18 453 THR B CA 1
ATOM 4961 C C . THR B 2 453 ? 112.830 49.127 96.402 1.00 112.81 453 THR B C 1
ATOM 4962 O O . THR B 2 453 ? 112.496 48.068 95.878 1.00 110.49 453 THR B O 1
ATOM 4966 N N . PHE B 2 454 ? 112.105 50.235 96.335 1.00 109.85 454 PHE B N 1
ATOM 4967 C CA . PHE B 2 454 ? 110.844 50.270 95.625 1.00 108.98 454 PHE B CA 1
ATOM 4968 C C . PHE B 2 454 ? 110.704 51.602 94.912 1.00 108.61 454 PHE B C 1
ATOM 4969 O O . PHE B 2 454 ? 111.368 52.574 95.262 1.00 108.82 454 PHE B O 1
ATOM 4977 N N . LYS B 2 455 ? 109.851 51.637 93.898 1.00 109.13 455 LYS B N 1
ATOM 4978 C CA . LYS B 2 455 ? 109.649 52.844 93.112 1.00 105.92 455 LYS B CA 1
ATOM 4979 C C . LYS B 2 455 ? 108.173 53.048 92.806 1.00 106.09 455 LYS B C 1
ATOM 4980 O O . LYS B 2 455 ? 107.389 52.100 92.827 1.00 107.51 455 LYS B O 1
ATOM 4986 N N . ILE B 2 456 ? 107.797 54.293 92.544 1.00 104.32 456 ILE B N 1
ATOM 4987 C CA . ILE B 2 456 ? 106.422 54.624 92.202 1.00 99.66 456 ILE B CA 1
ATOM 4988 C C . ILE B 2 456 ? 106.465 55.490 90.944 1.00 103.05 456 ILE B C 1
ATOM 4989 O O . ILE B 2 456 ? 106.930 56.630 90.978 1.00 100.89 456 ILE B O 1
ATOM 4994 N N . ASP B 2 457 ? 105.987 54.932 89.834 1.00 100.11 457 ASP B N 1
ATOM 4995 C CA . ASP B 2 457 ? 105.989 55.619 88.549 1.00 98.65 457 ASP B CA 1
ATOM 4996 C C . ASP B 2 457 ? 105.118 56.870 88.521 1.00 99.62 457 ASP B C 1
ATOM 4997 O O . ASP B 2 457 ? 104.286 57.078 89.401 1.00 99.12 457 ASP B O 1
ATOM 5002 N N . HIS B 2 458 ? 105.315 57.698 87.499 1.00 102.77 458 HIS B N 1
ATOM 5003 C CA . HIS B 2 458 ? 104.577 58.952 87.368 1.00 104.45 458 HIS B CA 1
ATOM 5004 C C . HIS B 2 458 ? 103.059 58.873 87.236 1.00 100.36 458 HIS B C 1
ATOM 5005 O O . HIS B 2 458 ? 102.345 59.528 87.998 1.00 100.21 458 HIS B O 1
ATOM 5012 N N . ILE B 2 459 ? 102.557 58.096 86.278 1.00 97.86 459 ILE B N 1
ATOM 5013 C CA . ILE B 2 459 ? 101.112 57.994 86.103 1.00 95.25 459 ILE B CA 1
ATOM 5014 C C . ILE B 2 459 ? 100.420 57.501 87.363 1.00 94.11 459 ILE B C 1
ATOM 5015 O O . ILE B 2 459 ? 99.341 57.983 87.715 1.00 92.74 459 ILE B O 1
ATOM 5020 N N . ILE B 2 460 ? 101.050 56.555 88.053 1.00 92.82 460 ILE B N 1
ATOM 5021 C CA . ILE B 2 460 ? 100.470 55.992 89.263 1.00 93.29 460 ILE B CA 1
ATOM 5022 C C . ILE B 2 460 ? 100.584 56.991 90.410 1.00 96.03 460 ILE B C 1
ATOM 5023 O O . ILE B 2 460 ? 99.865 56.888 91.399 1.00 96.92 460 ILE B O 1
ATOM 5028 N N . HIS B 2 461 ? 101.487 57.961 90.275 1.00 100.94 461 HIS B N 1
ATOM 5029 C CA . HIS B 2 461 ? 101.631 59.002 91.292 1.00 104.13 461 HIS B CA 1
ATOM 5030 C C . HIS B 2 461 ? 100.563 60.043 90.976 1.00 104.11 461 HIS B C 1
ATOM 5031 O O . HIS B 2 461 ? 99.875 60.540 91.869 1.00 105.02 461 HIS B O 1
ATOM 5038 N N . MET B 2 462 ? 100.428 60.366 89.694 1.00 103.19 462 MET B N 1
ATOM 5039 C CA . MET B 2 462 ? 99.423 61.325 89.273 1.00 102.79 462 MET B CA 1
ATOM 5040 C C . MET B 2 462 ? 98.064 60.822 89.749 1.00 101.70 462 MET B C 1
ATOM 5041 O O . MET B 2 462 ? 97.202 61.606 90.152 1.00 101.31 462 MET B O 1
ATOM 5046 N N . PHE B 2 463 ? 97.881 59.506 89.711 1.00 98.04 463 PHE B N 1
ATOM 5047 C CA . PHE B 2 463 ? 96.632 58.913 90.160 1.00 94.91 463 PHE B CA 1
ATOM 5048 C C . PHE B 2 463 ? 96.481 59.124 91.659 1.00 97.10 463 PHE B C 1
ATOM 5049 O O . PHE B 2 463 ? 95.529 59.757 92.111 1.00 95.46 463 PHE B O 1
ATOM 5057 N N . LEU B 2 464 ? 97.433 58.587 92.420 1.00 99.58 464 LEU B N 1
ATOM 5058 C CA . LEU B 2 464 ? 97.417 58.681 93.876 1.00 101.75 464 LEU B CA 1
ATOM 5059 C C . LEU B 2 464 ? 97.166 60.077 94.423 1.00 106.60 464 LEU B C 1
ATOM 5060 O O . LEU B 2 464 ? 96.548 60.236 95.477 1.00 109.04 464 LEU B O 1
ATOM 5065 N N . LYS B 2 465 ? 97.648 61.087 93.709 1.00 112.88 465 LYS B N 1
ATOM 5066 C CA . LYS B 2 465 ? 97.475 62.467 94.139 1.00 116.93 465 LYS B CA 1
ATOM 5067 C C . LYS B 2 465 ? 96.003 62.779 94.417 1.00 120.09 465 LYS B C 1
ATOM 5068 O O . LYS B 2 465 ? 95.558 62.750 95.567 1.00 118.61 465 LYS B O 1
ATOM 5074 N N . HIS B 2 466 ? 95.253 63.060 93.355 1.00 120.10 466 HIS B N 1
ATOM 5075 C CA . HIS B 2 466 ? 93.840 63.400 93.469 1.00 123.51 466 HIS B CA 1
ATOM 5076 C C . HIS B 2 466 ? 92.889 62.290 93.905 1.00 125.39 466 HIS B C 1
ATOM 5077 O O . HIS B 2 466 ? 91.789 62.176 93.367 1.00 125.47 466 HIS B O 1
ATOM 5084 N N . VAL B 2 467 ? 93.291 61.485 94.884 1.00 129.19 467 VAL B N 1
ATOM 5085 C CA . VAL B 2 467 ? 92.425 60.409 95.360 1.00 131.90 467 VAL B CA 1
ATOM 5086 C C . VAL B 2 467 ? 92.300 60.336 96.886 1.00 135.84 467 VAL B C 1
ATOM 5087 O O . VAL B 2 467 ? 91.417 59.654 97.409 1.00 135.90 467 VAL B O 1
ATOM 5091 N N . VAL B 2 468 ? 93.164 61.046 97.603 1.00 141.16 468 VAL B N 1
ATOM 5092 C CA . VAL B 2 468 ? 93.104 61.032 99.058 1.00 145.18 468 VAL B CA 1
ATOM 5093 C C . VAL B 2 468 ? 92.960 62.436 99.640 1.00 150.31 468 VAL B C 1
ATOM 5094 O O . VAL B 2 468 ? 93.758 63.324 99.345 1.00 152.02 468 VAL B O 1
ATOM 5098 N N . ASP B 2 469 ? 91.920 62.636 100.445 1.00 154.42 469 ASP B N 1
ATOM 5099 C CA . ASP B 2 469 ? 91.686 63.923 101.085 1.00 157.39 469 ASP B CA 1
ATOM 5100 C C . ASP B 2 469 ? 93.033 64.576 101.399 1.00 158.16 469 ASP B C 1
ATOM 5101 O O . ASP B 2 469 ? 93.658 64.235 102.398 1.00 156.26 469 ASP B O 1
ATOM 5106 N N . ALA B 2 470 ? 93.474 65.485 100.527 1.00 155.56 470 ALA B N 1
ATOM 5107 C CA . ALA B 2 470 ? 94.760 66.160 100.675 1.00 155.25 470 ALA B CA 1
ATOM 5108 C C . ALA B 2 470 ? 95.216 66.389 102.127 1.00 154.23 470 ALA B C 1
ATOM 5109 O O . ALA B 2 470 ? 96.361 66.760 102.412 1.00 155.09 470 ALA B O 1
ATOM 5111 N N . GLN B 2 471 ? 94.277 66.189 103.037 1.00 155.97 471 GLN B N 1
ATOM 5112 C CA . GLN B 2 471 ? 94.498 66.322 104.472 1.00 154.46 471 GLN B CA 1
ATOM 5113 C C . GLN B 2 471 ? 95.303 65.110 104.953 1.00 151.65 471 GLN B C 1
ATOM 5114 O O . GLN B 2 471 ? 95.723 65.044 106.110 1.00 151.85 471 GLN B O 1
ATOM 5120 N N . THR B 2 472 ? 95.505 64.145 104.056 1.00 146.65 472 THR B N 1
ATOM 5121 C CA . THR B 2 472 ? 96.266 62.938 104.382 1.00 140.78 472 THR B CA 1
ATOM 5122 C C . THR B 2 472 ? 97.693 63.113 103.872 1.00 140.60 472 THR B C 1
ATOM 5123 O O . THR B 2 472 ? 98.632 62.531 104.417 1.00 138.76 472 THR B O 1
ATOM 5127 N N . ILE B 2 473 ? 97.843 63.915 102.819 1.00 136.96 473 ILE B N 1
ATOM 5128 C CA . ILE B 2 473 ? 99.156 64.188 102.245 1.00 131.84 473 ILE B CA 1
ATOM 5129 C C . ILE B 2 473 ? 99.894 65.057 103.248 1.00 134.50 473 ILE B C 1
ATOM 5130 O O . ILE B 2 473 ? 101.036 64.784 103.607 1.00 135.27 473 ILE B O 1
ATOM 5135 N N . ALA B 2 474 ? 99.225 66.115 103.692 1.00 137.02 474 ALA B N 1
ATOM 5136 C CA . ALA B 2 474 ? 99.803 67.022 104.666 1.00 138.53 474 ALA B CA 1
ATOM 5137 C C . ALA B 2 474 ? 100.224 66.212 105.883 1.00 139.89 474 ALA B C 1
ATOM 5138 O O . ALA B 2 474 ? 101.404 66.160 106.226 1.00 138.85 474 ALA B O 1
ATOM 5140 N N . ASN B 2 475 ? 99.253 65.568 106.523 1.00 139.62 475 ASN B N 1
ATOM 5141 C CA . ASN B 2 475 ? 99.523 64.766 107.708 1.00 141.43 475 ASN B CA 1
ATOM 5142 C C . ASN B 2 475 ? 100.710 63.828 107.528 1.00 141.04 475 ASN B C 1
ATOM 5143 O O . ASN B 2 475 ? 101.360 63.449 108.500 1.00 141.42 475 ASN B O 1
ATOM 5148 N N . GLY B 2 476 ? 101.000 63.461 106.285 1.00 142.27 476 GLY B N 1
ATOM 5149 C CA . GLY B 2 476 ? 102.113 62.563 106.034 1.00 142.19 476 GLY B CA 1
ATOM 5150 C C . GLY B 2 476 ? 103.391 63.263 105.615 1.00 143.18 476 GLY B C 1
ATOM 5151 O O . GLY B 2 476 ? 104.464 63.002 106.157 1.00 144.49 476 GLY B O 1
ATOM 5152 N N . ILE B 2 477 ? 103.275 64.156 104.640 1.00 145.44 477 ILE B N 1
ATOM 5153 C CA . ILE B 2 477 ? 104.425 64.893 104.136 1.00 146.22 477 ILE B CA 1
ATOM 5154 C C . ILE B 2 477 ? 105.173 65.559 105.289 1.00 148.54 477 ILE B C 1
ATOM 5155 O O . ILE B 2 477 ? 106.392 65.728 105.234 1.00 148.00 477 ILE B O 1
ATOM 5160 N N . SER B 2 478 ? 104.439 65.930 106.335 1.00 148.98 478 SER B N 1
ATOM 5161 C CA . SER B 2 478 ? 105.047 66.551 107.503 1.00 149.95 478 SER B CA 1
ATOM 5162 C C . SER B 2 478 ? 105.121 65.563 108.656 1.00 150.86 478 SER B C 1
ATOM 5163 O O . SER B 2 478 ? 105.218 65.951 109.821 1.00 151.75 478 SER B O 1
ATOM 5166 N N . ILE B 2 479 ? 105.046 64.280 108.320 1.00 151.28 479 ILE B N 1
ATOM 5167 C CA . ILE B 2 479 ? 105.168 63.226 109.314 1.00 150.71 479 ILE B CA 1
ATOM 5168 C C . ILE B 2 479 ? 106.453 62.524 108.892 1.00 151.06 479 ILE B C 1
ATOM 5169 O O . ILE B 2 479 ? 106.922 61.584 109.531 1.00 150.29 479 ILE B O 1
ATOM 5174 N N . LEU B 2 480 ? 106.999 63.006 107.780 1.00 150.39 480 LEU B N 1
ATOM 5175 C CA . LEU B 2 480 ? 108.257 62.526 107.229 1.00 150.46 480 LEU B CA 1
ATOM 5176 C C . LEU B 2 480 ? 109.193 63.656 107.621 1.00 152.53 480 LEU B C 1
ATOM 5177 O O . LEU B 2 480 ? 110.393 63.469 107.829 1.00 153.30 480 LEU B O 1
ATOM 5182 N N . GLU B 2 481 ? 108.595 64.839 107.726 1.00 155.13 481 GLU B N 1
ATOM 5183 C CA . GLU B 2 481 ? 109.296 66.055 108.102 1.00 156.59 481 GLU B CA 1
ATOM 5184 C C . GLU B 2 481 ? 109.617 65.963 109.591 1.00 157.19 481 GLU B C 1
ATOM 5185 O O . GLU B 2 481 ? 110.050 66.936 110.209 1.00 157.24 481 GLU B O 1
ATOM 5191 N N . GLN B 2 482 ? 109.400 64.781 110.158 1.00 156.96 482 GLN B N 1
ATOM 5192 C CA . GLN B 2 482 ? 109.659 64.537 111.571 1.00 157.49 482 GLN B CA 1
ATOM 5193 C C . GLN B 2 482 ? 110.534 63.293 111.703 1.00 157.15 482 GLN B C 1
ATOM 5194 O O . GLN B 2 482 ? 111.078 63.011 112.771 1.00 156.80 482 GLN B O 1
ATOM 5200 N N . ARG B 2 483 ? 110.656 62.549 110.607 1.00 157.24 483 ARG B N 1
ATOM 5201 C CA . ARG B 2 483 ? 111.459 61.331 110.578 1.00 157.61 483 ARG B CA 1
ATOM 5202 C C . ARG B 2 483 ? 112.820 61.599 109.949 1.00 158.42 483 ARG B C 1
ATOM 5203 O O . ARG B 2 483 ? 113.741 60.788 110.058 1.00 158.10 483 ARG B O 1
ATOM 5211 N N . LEU B 2 484 ? 112.939 62.742 109.286 1.00 160.52 484 LEU B N 1
ATOM 5212 C CA . LEU B 2 484 ? 114.189 63.122 108.647 1.00 162.71 484 LEU B CA 1
ATOM 5213 C C . LEU B 2 484 ? 115.096 63.770 109.689 1.00 162.85 484 LEU B C 1
ATOM 5214 O O . LEU B 2 484 ? 116.320 63.746 109.563 1.00 163.89 484 LEU B O 1
ATOM 5219 N N . LEU B 2 485 ? 114.481 64.346 110.719 1.00 163.56 485 LEU B N 1
ATOM 5220 C CA . LEU B 2 485 ? 115.218 65.022 111.780 1.00 163.64 485 LEU B CA 1
ATOM 5221 C C . LEU B 2 485 ? 115.584 64.118 112.954 1.00 164.32 485 LEU B C 1
ATOM 5222 O O . LEU B 2 485 ? 116.459 64.458 113.748 1.00 163.45 485 LEU B O 1
ATOM 5227 N N . GLU B 2 486 ? 114.916 62.974 113.070 1.00 164.31 486 GLU B N 1
ATOM 5228 C CA . GLU B 2 486 ? 115.211 62.047 114.156 1.00 164.68 486 GLU B CA 1
ATOM 5229 C C . GLU B 2 486 ? 116.460 61.230 113.859 1.00 164.93 486 GLU B C 1
ATOM 5230 O O . GLU B 2 486 ? 117.048 60.634 114.760 1.00 167.17 486 GLU B O 1
ATOM 5236 N N . ILE B 2 487 ? 116.865 61.198 112.594 1.00 164.61 487 ILE B N 1
ATOM 5237 C CA . ILE B 2 487 ? 118.047 60.440 112.208 1.00 165.80 487 ILE B CA 1
ATOM 5238 C C . ILE B 2 487 ? 119.241 61.369 112.027 1.00 163.91 487 ILE B C 1
ATOM 5239 O O . ILE B 2 487 ? 119.666 61.635 110.906 1.00 156.79 487 ILE B O 1
ATOM 5244 N N . GLU B 2 521 ? 120.104 61.658 91.086 1.00 144.50 521 GLU B N 1
ATOM 5245 C CA . GLU B 2 521 ? 121.214 60.765 90.772 1.00 144.43 521 GLU B CA 1
ATOM 5246 C C . GLU B 2 521 ? 120.695 59.377 90.418 1.00 143.81 521 GLU B C 1
ATOM 5247 O O . GLU B 2 521 ? 119.738 58.896 91.019 1.00 143.90 521 GLU B O 1
ATOM 5253 N N . THR B 2 522 ? 121.338 58.735 89.448 1.00 142.87 522 THR B N 1
ATOM 5254 C CA . THR B 2 522 ? 120.926 57.406 89.005 1.00 141.64 522 THR B CA 1
ATOM 5255 C C . THR B 2 522 ? 121.355 56.267 89.938 1.00 140.50 522 THR B C 1
ATOM 5256 O O . THR B 2 522 ? 121.376 55.104 89.532 1.00 140.41 522 THR B O 1
ATOM 5260 N N . VAL B 2 523 ? 121.698 56.594 91.182 1.00 139.82 523 VAL B N 1
ATOM 5261 C CA . VAL B 2 523 ? 122.105 55.566 92.138 1.00 138.53 523 VAL B CA 1
ATOM 5262 C C . VAL B 2 523 ? 121.309 55.637 93.442 1.00 138.20 523 VAL B C 1
ATOM 5263 O O . VAL B 2 523 ? 120.688 56.653 93.757 1.00 137.12 523 VAL B O 1
ATOM 5267 N N . ILE B 2 524 ? 121.349 54.543 94.194 1.00 137.67 524 ILE B N 1
ATOM 5268 C CA . ILE B 2 524 ? 120.620 54.414 95.449 1.00 138.11 524 ILE B CA 1
ATOM 5269 C C . ILE B 2 524 ? 121.291 55.044 96.675 1.00 138.52 524 ILE B C 1
ATOM 5270 O O . ILE B 2 524 ? 122.393 54.662 97.060 1.00 138.77 524 ILE B O 1
ATOM 5275 N N . ARG B 2 525 ? 120.600 56.003 97.289 1.00 140.17 525 ARG B N 1
ATOM 5276 C CA . ARG B 2 525 ? 121.095 56.699 98.474 1.00 141.17 525 ARG B CA 1
ATOM 5277 C C . ARG B 2 525 ? 121.450 55.734 99.600 1.00 139.76 525 ARG B C 1
ATOM 5278 O O . ARG B 2 525 ? 120.580 55.046 100.133 1.00 141.28 525 ARG B O 1
ATOM 5286 N N . PRO B 2 526 ? 122.739 55.681 99.982 1.00 141.88 526 PRO B N 1
ATOM 5287 C CA . PRO B 2 526 ? 123.228 54.801 101.051 1.00 142.63 526 PRO B CA 1
ATOM 5288 C C . PRO B 2 526 ? 122.676 55.217 102.409 1.00 143.98 526 PRO B C 1
ATOM 5289 O O . PRO B 2 526 ? 122.275 56.362 102.584 1.00 144.15 526 PRO B O 1
ATOM 5293 N N . GLU B 2 527 ? 122.664 54.290 103.364 1.00 148.83 527 GLU B N 1
ATOM 5294 C CA . GLU B 2 527 ? 122.153 54.560 104.708 1.00 153.35 527 GLU B CA 1
ATOM 5295 C C . GLU B 2 527 ? 122.497 55.939 105.269 1.00 154.58 527 GLU B C 1
ATOM 5296 O O . GLU B 2 527 ? 121.756 56.485 106.086 1.00 155.31 527 GLU B O 1
ATOM 5302 N N . ASP B 2 528 ? 123.626 56.496 104.845 1.00 157.93 528 ASP B N 1
ATOM 5303 C CA . ASP B 2 528 ? 124.057 57.801 105.332 1.00 160.91 528 ASP B CA 1
ATOM 5304 C C . ASP B 2 528 ? 123.270 58.939 104.700 1.00 162.82 528 ASP B C 1
ATOM 5305 O O . ASP B 2 528 ? 123.308 60.070 105.181 1.00 162.99 528 ASP B O 1
ATOM 5310 N N . PHE B 2 529 ? 122.555 58.635 103.623 1.00 165.07 529 PHE B N 1
ATOM 5311 C CA . PHE B 2 529 ? 121.760 59.638 102.927 1.00 166.81 529 PHE B CA 1
ATOM 5312 C C . PHE B 2 529 ? 120.329 59.791 103.441 1.00 163.91 529 PHE B C 1
ATOM 5313 O O . PHE B 2 529 ? 119.771 60.890 103.384 1.00 164.26 529 PHE B O 1
ATOM 5321 N N . PRO B 2 530 ? 119.703 58.697 103.925 1.00 161.21 530 PRO B N 1
ATOM 5322 C CA . PRO B 2 530 ? 118.333 58.842 104.428 1.00 156.28 530 PRO B CA 1
ATOM 5323 C C . PRO B 2 530 ? 118.276 59.840 105.580 1.00 152.37 530 PRO B C 1
ATOM 5324 O O . PRO B 2 530 ? 117.408 59.773 106.446 1.00 148.14 530 PRO B O 1
ATOM 5328 N N . LYS B 2 531 ? 119.235 60.756 105.568 1.00 146.69 531 LYS B N 1
ATOM 5329 C CA . LYS B 2 531 ? 119.354 61.814 106.548 1.00 146.18 531 LYS B CA 1
ATOM 5330 C C . LYS B 2 531 ? 118.568 62.994 106.009 1.00 147.22 531 LYS B C 1
ATOM 5331 O O . LYS B 2 531 ? 117.919 63.712 106.764 1.00 147.20 531 LYS B O 1
ATOM 5337 N N . PHE B 2 532 ? 118.624 63.184 104.693 1.00 151.78 532 PHE B N 1
ATOM 5338 C CA . PHE B 2 532 ? 117.926 64.298 104.066 1.00 155.57 532 PHE B CA 1
ATOM 5339 C C . PHE B 2 532 ? 116.959 63.925 102.948 1.00 154.75 532 PHE B C 1
ATOM 5340 O O . PHE B 2 532 ? 117.112 62.897 102.285 1.00 156.48 532 PHE B O 1
ATOM 5348 N N . MET B 2 533 ? 115.964 64.786 102.752 1.00 156.38 533 MET B N 1
ATOM 5349 C CA . MET B 2 533 ? 114.947 64.611 101.719 1.00 156.77 533 MET B CA 1
ATOM 5350 C C . MET B 2 533 ? 114.962 65.840 100.816 1.00 157.70 533 MET B C 1
ATOM 5351 O O . MET B 2 533 ? 113.999 66.113 100.095 1.00 156.81 533 MET B O 1
ATOM 5356 N N . GLN B 2 534 ? 116.064 66.581 100.865 1.00 157.40 534 GLN B N 1
ATOM 5357 C CA . GLN B 2 534 ? 116.198 67.788 100.066 1.00 157.60 534 GLN B CA 1
ATOM 5358 C C . GLN B 2 534 ? 116.765 67.513 98.686 1.00 155.79 534 GLN B C 1
ATOM 5359 O O . GLN B 2 534 ? 116.697 68.367 97.803 1.00 155.67 534 GLN B O 1
ATOM 5365 N N . LEU B 2 535 ? 117.323 66.322 98.500 1.00 152.51 535 LEU B N 1
ATOM 5366 C CA . LEU B 2 535 ? 117.871 65.954 97.203 1.00 148.53 535 LEU B CA 1
ATOM 5367 C C . LEU B 2 535 ? 116.702 66.026 96.231 1.00 145.82 535 LEU B C 1
ATOM 5368 O O . LEU B 2 535 ? 116.854 66.419 95.075 1.00 144.61 535 LEU B O 1
ATOM 5373 N N . HIS B 2 536 ? 115.529 65.650 96.728 1.00 142.87 536 HIS B N 1
ATOM 5374 C CA . HIS B 2 536 ? 114.303 65.670 95.943 1.00 140.41 536 HIS B CA 1
ATOM 5375 C C . HIS B 2 536 ? 113.388 66.736 96.538 1.00 142.48 536 HIS B C 1
ATOM 5376 O O . HIS B 2 536 ? 112.318 66.426 97.054 1.00 141.49 536 HIS B O 1
ATOM 5383 N N . GLN B 2 537 ? 113.813 67.993 96.480 1.00 145.65 537 GLN B N 1
ATOM 5384 C CA . GLN B 2 537 ? 113.000 69.068 97.032 1.00 149.98 537 GLN B CA 1
ATOM 5385 C C . GLN B 2 537 ? 112.161 69.737 95.953 1.00 151.52 537 GLN B C 1
ATOM 5386 O O . GLN B 2 537 ? 111.053 70.201 96.221 1.00 152.05 537 GLN B O 1
ATOM 5392 N N . LYS B 2 538 ? 112.685 69.788 94.732 1.00 153.05 538 LYS B N 1
ATOM 5393 C CA . LYS B 2 538 ? 111.938 70.386 93.635 1.00 153.95 538 LYS B CA 1
ATOM 5394 C C . LYS B 2 538 ? 110.635 69.599 93.591 1.00 156.45 538 LYS B C 1
ATOM 5395 O O . LYS B 2 538 ? 109.617 70.068 93.083 1.00 157.91 538 LYS B O 1
ATOM 5401 N N . PHE B 2 539 ? 110.684 68.398 94.161 1.00 160.82 539 PHE B N 1
ATOM 5402 C CA . PHE B 2 539 ? 109.539 67.498 94.192 1.00 163.77 539 PHE B CA 1
ATOM 5403 C C . PHE B 2 539 ? 108.821 67.436 95.546 1.00 162.97 539 PHE B C 1
ATOM 5404 O O . PHE B 2 539 ? 107.605 67.618 95.609 1.00 161.83 539 PHE B O 1
ATOM 5412 N N . TYR B 2 540 ? 109.563 67.187 96.624 1.00 159.88 540 TYR B N 1
ATOM 5413 C CA . TYR B 2 540 ? 108.955 67.097 97.952 1.00 158.62 540 TYR B CA 1
ATOM 5414 C C . TYR B 2 540 ? 108.286 68.373 98.448 1.00 156.59 540 TYR B C 1
ATOM 5415 O O . TYR B 2 540 ? 107.546 68.342 99.432 1.00 157.24 540 TYR B O 1
ATOM 5424 N N . ASP B 2 541 ? 108.541 69.494 97.782 1.00 156.21 541 ASP B N 1
ATOM 5425 C CA . ASP B 2 541 ? 107.945 70.757 98.205 1.00 154.50 541 ASP B CA 1
ATOM 5426 C C . ASP B 2 541 ? 106.903 71.307 97.238 1.00 151.52 541 ASP B C 1
ATOM 5427 O O . ASP B 2 541 ? 105.976 72.002 97.656 1.00 150.67 541 ASP B O 1
ATOM 5432 N N . SER B 2 542 ? 107.054 71.007 95.952 1.00 148.26 542 SER B N 1
ATOM 5433 C CA . SER B 2 542 ? 106.094 71.475 94.958 1.00 145.89 542 SER B CA 1
ATOM 5434 C C . SER B 2 542 ? 104.761 70.758 95.182 1.00 144.43 542 SER B C 1
ATOM 5435 O O . SER B 2 542 ? 104.298 69.993 94.336 1.00 144.20 542 SER B O 1
ATOM 5438 N N . LEU B 2 543 ? 104.159 71.018 96.339 1.00 143.60 543 LEU B N 1
ATOM 5439 C CA . LEU B 2 543 ? 102.887 70.419 96.730 1.00 142.04 543 LEU B CA 1
ATOM 5440 C C . LEU B 2 543 ? 101.779 71.468 96.811 1.00 141.50 543 LEU B C 1
ATOM 5441 O O . LEU B 2 543 ? 100.701 71.236 96.221 1.00 140.79 543 LEU B O 1
ATOM 5446 N N . GLN C 2 109 ? 98.411 6.600 75.031 1.00 89.54 109 GLN C N 1
ATOM 5447 C CA . GLN C 2 109 ? 97.926 7.765 75.824 1.00 88.18 109 GLN C CA 1
ATOM 5448 C C . GLN C 2 109 ? 96.415 7.921 75.701 1.00 85.09 109 GLN C C 1
ATOM 5449 O O . GLN C 2 109 ? 95.847 8.901 76.180 1.00 84.19 109 GLN C O 1
ATOM 5455 N N . PHE C 2 110 ? 95.770 6.956 75.049 1.00 79.69 110 PHE C N 1
ATOM 5456 C CA . PHE C 2 110 ? 94.323 6.989 74.889 1.00 72.02 110 PHE C CA 1
ATOM 5457 C C . PHE C 2 110 ? 93.689 6.520 76.175 1.00 70.49 110 PHE C C 1
ATOM 5458 O O . PHE C 2 110 ? 92.725 7.105 76.650 1.00 70.03 110 PHE C O 1
ATOM 5466 N N . SER C 2 111 ? 94.237 5.461 76.747 1.00 66.71 111 SER C N 1
ATOM 5467 C CA . SER C 2 111 ? 93.706 4.948 77.995 1.00 64.42 111 SER C CA 1
ATOM 5468 C C . SER C 2 111 ? 93.878 5.989 79.092 1.00 60.40 111 SER C C 1
ATOM 5469 O O . SER C 2 111 ? 93.157 5.978 80.078 1.00 61.30 111 SER C O 1
ATOM 5472 N N . ARG C 2 112 ? 94.835 6.889 78.907 1.00 56.71 112 ARG C N 1
ATOM 5473 C CA . ARG C 2 112 ? 95.112 7.947 79.875 1.00 54.20 112 ARG C CA 1
ATOM 5474 C C . ARG C 2 112 ? 94.068 9.030 79.674 1.00 51.94 112 ARG C C 1
ATOM 5475 O O . ARG C 2 112 ? 93.515 9.563 80.626 1.00 51.15 112 ARG C O 1
ATOM 5483 N N . GLN C 2 113 ? 93.837 9.365 78.412 1.00 50.19 113 GLN C N 1
ATOM 5484 C CA . GLN C 2 113 ? 92.854 10.365 78.067 1.00 48.52 113 GLN C CA 1
ATOM 5485 C C . GLN C 2 113 ? 91.464 9.871 78.465 1.00 49.12 113 GLN C C 1
ATOM 5486 O O . GLN C 2 113 ? 90.659 10.650 78.955 1.00 50.57 113 GLN C O 1
ATOM 5492 N N . MET C 2 114 ? 91.182 8.586 78.281 1.00 48.85 114 MET C N 1
ATOM 5493 C CA . MET C 2 114 ? 89.876 8.058 78.650 1.00 50.77 114 MET C CA 1
ATOM 5494 C C . MET C 2 114 ? 89.675 8.157 80.158 1.00 50.97 114 MET C C 1
ATOM 5495 O O . MET C 2 114 ? 88.625 8.587 80.635 1.00 51.26 114 MET C O 1
ATOM 5500 N N . LEU C 2 115 ? 90.696 7.761 80.906 1.00 50.30 115 LEU C N 1
ATOM 5501 C CA . LEU C 2 115 ? 90.629 7.799 82.356 1.00 50.98 115 LEU C CA 1
ATOM 5502 C C . LEU C 2 115 ? 90.423 9.236 82.763 1.00 51.84 115 LEU C C 1
ATOM 5503 O O . LEU C 2 115 ? 89.630 9.530 83.647 1.00 53.47 115 LEU C O 1
ATOM 5508 N N . ASP C 2 116 ? 91.129 10.142 82.105 1.00 51.66 116 ASP C N 1
ATOM 5509 C CA . ASP C 2 116 ? 90.988 11.537 82.457 1.00 52.95 116 ASP C CA 1
ATOM 5510 C C . ASP C 2 116 ? 89.659 12.171 82.063 1.00 54.66 116 ASP C C 1
ATOM 5511 O O . ASP C 2 116 ? 89.229 13.134 82.703 1.00 53.06 116 ASP C O 1
ATOM 5516 N N . ARG C 2 117 ? 88.999 11.661 81.026 1.00 53.09 117 ARG C N 1
ATOM 5517 C CA . ARG C 2 117 ? 87.722 12.249 80.670 1.00 51.60 117 ARG C CA 1
ATOM 5518 C C . ARG C 2 117 ? 86.669 11.716 81.619 1.00 51.49 117 ARG C C 1
ATOM 5519 O O . ARG C 2 117 ? 85.713 12.416 81.950 1.00 51.13 117 ARG C O 1
ATOM 5527 N N . LYS C 2 118 ? 86.845 10.474 82.057 1.00 50.07 118 LYS C N 1
ATOM 5528 C CA . LYS C 2 118 ? 85.904 9.897 82.993 1.00 49.53 118 LYS C CA 1
ATOM 5529 C C . LYS C 2 118 ? 85.980 10.706 84.280 1.00 49.19 118 LYS C C 1
ATOM 5530 O O . LYS C 2 118 ? 84.959 11.001 84.900 1.00 49.53 118 LYS C O 1
ATOM 5536 N N . LEU C 2 119 ? 87.197 11.077 84.668 1.00 47.35 119 LEU C N 1
ATOM 5537 C CA . LEU C 2 119 ? 87.407 11.858 85.876 1.00 46.05 119 LEU C CA 1
ATOM 5538 C C . LEU C 2 119 ? 86.843 13.266 85.754 1.00 45.14 119 LEU C C 1
ATOM 5539 O O . LEU C 2 119 ? 86.329 13.808 86.721 1.00 44.92 119 LEU C O 1
ATOM 5544 N N . LEU C 2 120 ? 86.932 13.845 84.564 1.00 44.59 120 LEU C N 1
ATOM 5545 C CA . LEU C 2 120 ? 86.447 15.195 84.326 1.00 43.42 120 LEU C CA 1
ATOM 5546 C C . LEU C 2 120 ? 84.925 15.202 84.349 1.00 45.42 120 LEU C C 1
ATOM 5547 O O . LEU C 2 120 ? 84.309 16.201 84.707 1.00 48.41 120 LEU C O 1
ATOM 5552 N N . LEU C 2 121 ? 84.320 14.084 83.976 1.00 44.71 121 LEU C N 1
ATOM 5553 C CA . LEU C 2 121 ? 82.874 13.992 83.971 1.00 45.66 121 LEU C CA 1
ATOM 5554 C C . LEU C 2 121 ? 82.369 13.674 85.368 1.00 47.12 121 LEU C C 1
ATOM 5555 O O . LEU C 2 121 ? 81.202 13.907 85.689 1.00 49.06 121 LEU C O 1
ATOM 5560 N N . GLY C 2 122 ? 83.257 13.156 86.208 1.00 46.27 122 GLY C N 1
ATOM 5561 C CA . GLY C 2 122 ? 82.869 12.828 87.562 1.00 45.91 122 GLY C CA 1
ATOM 5562 C C . GLY C 2 122 ? 83.120 13.968 88.531 1.00 46.22 122 GLY C C 1
ATOM 5563 O O . GLY C 2 122 ? 82.977 13.804 89.739 1.00 46.27 122 GLY C O 1
ATOM 5564 N N . ASN C 2 123 ? 83.481 15.130 88.005 1.00 48.79 123 ASN C N 1
ATOM 5565 C CA . ASN C 2 123 ? 83.781 16.300 88.832 1.00 51.02 123 ASN C CA 1
ATOM 5566 C C . ASN C 2 123 ? 84.981 16.051 89.739 1.00 48.75 123 ASN C C 1
ATOM 5567 O O . ASN C 2 123 ? 85.126 16.704 90.774 1.00 51.13 123 ASN C O 1
ATOM 5572 N N . VAL C 2 124 ? 85.835 15.106 89.364 1.00 44.34 124 VAL C N 1
ATOM 5573 C CA . VAL C 2 124 ? 87.005 14.824 90.171 1.00 44.15 124 VAL C CA 1
ATOM 5574 C C . VAL C 2 124 ? 88.027 15.918 89.941 1.00 46.16 124 VAL C C 1
ATOM 5575 O O . VAL C 2 124 ? 88.407 16.204 88.806 1.00 44.74 124 VAL C O 1
ATOM 5579 N N . PRO C 2 125 ? 88.478 16.563 91.018 1.00 46.03 125 PRO C N 1
ATOM 5580 C CA . PRO C 2 125 ? 89.470 17.631 90.857 1.00 47.25 125 PRO C CA 1
ATOM 5581 C C . PRO C 2 125 ? 90.750 17.053 90.269 1.00 49.17 125 PRO C C 1
ATOM 5582 O O . PRO C 2 125 ? 91.111 15.917 90.563 1.00 50.20 125 PRO C O 1
ATOM 5586 N N . LYS C 2 126 ? 91.428 17.826 89.430 1.00 51.04 126 LYS C N 1
ATOM 5587 C CA . LYS C 2 126 ? 92.666 17.361 88.832 1.00 54.33 126 LYS C CA 1
ATOM 5588 C C . LYS C 2 126 ? 93.667 17.126 89.954 1.00 54.03 126 LYS C C 1
ATOM 5589 O O . LYS C 2 126 ? 93.937 18.025 90.741 1.00 56.44 126 LYS C O 1
ATOM 5595 N N . GLN C 2 127 ? 94.202 15.913 90.027 1.00 53.64 127 GLN C N 1
ATOM 5596 C CA . GLN C 2 127 ? 95.168 15.530 91.058 1.00 54.22 127 GLN C CA 1
ATOM 5597 C C . GLN C 2 127 ? 96.443 16.371 91.043 1.00 54.63 127 GLN C C 1
ATOM 5598 O O . GLN C 2 127 ? 96.849 16.869 89.999 1.00 54.48 127 GLN C O 1
ATOM 5604 N N . MET C 2 128 ? 97.074 16.511 92.205 1.00 56.51 128 MET C N 1
ATOM 5605 C CA . MET C 2 128 ? 98.334 17.247 92.320 1.00 57.93 128 MET C CA 1
ATOM 5606 C C . MET C 2 128 ? 99.435 16.198 92.180 1.00 58.25 128 MET C C 1
ATOM 5607 O O . MET C 2 128 ? 99.410 15.156 92.838 1.00 57.07 128 MET C O 1
ATOM 5612 N N . THR C 2 129 ? 100.402 16.484 91.320 1.00 59.58 129 THR C N 1
ATOM 5613 C CA . THR C 2 129 ? 101.461 15.534 91.033 1.00 63.73 129 THR C CA 1
ATOM 5614 C C . THR C 2 129 ? 102.818 15.879 91.607 1.00 63.99 129 THR C C 1
ATOM 5615 O O . THR C 2 129 ? 103.629 14.990 91.863 1.00 64.44 129 THR C O 1
ATOM 5619 N N . CYS C 2 130 ? 103.072 17.164 91.806 1.00 65.07 130 CYS C N 1
ATOM 5620 C CA . CYS C 2 130 ? 104.362 17.579 92.314 1.00 67.71 130 CYS C CA 1
ATOM 5621 C C . CYS C 2 130 ? 104.760 16.785 93.557 1.00 68.56 130 CYS C C 1
ATOM 5622 O O . CYS C 2 130 ? 105.882 16.284 93.638 1.00 72.04 130 CYS C O 1
ATOM 5625 N N . TYR C 2 131 ? 103.848 16.664 94.522 1.00 69.00 131 TYR C N 1
ATOM 5626 C CA . TYR C 2 131 ? 104.109 15.886 95.735 1.00 65.54 131 TYR C CA 1
ATOM 5627 C C . TYR C 2 131 ? 102.970 14.910 95.966 1.00 64.69 131 TYR C C 1
ATOM 5628 O O . TYR C 2 131 ? 101.807 15.291 95.966 1.00 64.67 131 TYR C O 1
ATOM 5637 N N . ILE C 2 132 ? 103.304 13.646 96.168 1.00 63.33 132 ILE C N 1
ATOM 5638 C CA . ILE C 2 132 ? 102.280 12.640 96.392 1.00 62.29 132 ILE C CA 1
ATOM 5639 C C . ILE C 2 132 ? 102.600 11.765 97.595 1.00 63.39 132 ILE C C 1
ATOM 5640 O O . ILE C 2 132 ? 103.568 11.001 97.580 1.00 62.82 132 ILE C O 1
ATOM 5645 N N . ARG C 2 133 ? 101.785 11.875 98.639 1.00 65.13 133 ARG C N 1
ATOM 5646 C CA . ARG C 2 133 ? 102.005 11.066 99.824 1.00 69.23 133 ARG C CA 1
ATOM 5647 C C . ARG C 2 133 ? 101.615 9.628 99.519 1.00 72.04 133 ARG C C 1
ATOM 5648 O O . ARG C 2 133 ? 100.595 9.137 99.990 1.00 70.25 133 ARG C O 1
ATOM 5656 N N . GLU C 2 134 ? 102.424 8.919 98.769 1.00 78.98 134 GLU C N 1
ATOM 5657 C CA . GLU C 2 134 ? 102.251 7.569 98.245 1.00 82.62 134 GLU C CA 1
ATOM 5658 C C . GLU C 2 134 ? 101.556 6.672 99.263 1.00 80.84 134 GLU C C 1
ATOM 5659 O O . GLU C 2 134 ? 100.611 5.919 98.829 1.00 77.46 134 GLU C O 1
ATOM 5665 N N . TYR C 2 135 ? 101.982 6.519 100.498 1.00 84.52 135 TYR C N 1
ATOM 5666 C CA . TYR C 2 135 ? 101.355 5.585 101.436 1.00 86.81 135 TYR C CA 1
ATOM 5667 C C . TYR C 2 135 ? 99.830 5.682 101.499 1.00 83.34 135 TYR C C 1
ATOM 5668 O O . TYR C 2 135 ? 99.121 4.710 101.259 1.00 78.31 135 TYR C O 1
ATOM 5677 N N . HIS C 2 136 ? 99.337 6.860 101.853 1.00 78.40 136 HIS C N 1
ATOM 5678 C CA . HIS C 2 136 ? 97.906 7.093 101.970 1.00 75.11 136 HIS C CA 1
ATOM 5679 C C . HIS C 2 136 ? 97.170 6.896 100.655 1.00 71.78 136 HIS C C 1
ATOM 5680 O O . HIS C 2 136 ? 96.064 6.367 100.632 1.00 70.41 136 HIS C O 1
ATOM 5687 N N . VAL C 2 137 ? 97.784 7.323 99.560 1.00 70.93 137 VAL C N 1
ATOM 5688 C CA . VAL C 2 137 ? 97.164 7.182 98.253 1.00 69.62 137 VAL C CA 1
ATOM 5689 C C . VAL C 2 137 ? 96.989 5.717 97.879 1.00 73.13 137 VAL C C 1
ATOM 5690 O O . VAL C 2 137 ? 95.901 5.301 97.476 1.00 73.02 137 VAL C O 1
ATOM 5694 N N . ASP C 2 138 ? 98.055 4.936 98.009 1.00 76.20 138 ASP C N 1
ATOM 5695 C CA . ASP C 2 138 ? 97.992 3.517 97.680 1.00 82.03 138 ASP C CA 1
ATOM 5696 C C . ASP C 2 138 ? 97.032 2.768 98.603 1.00 81.65 138 ASP C C 1
ATOM 5697 O O . ASP C 2 138 ? 96.372 1.812 98.188 1.00 82.68 138 ASP C O 1
ATOM 5702 N N . ARG C 2 139 ? 96.962 3.223 99.851 1.00 81.36 139 ARG C N 1
ATOM 5703 C CA . ARG C 2 139 ? 96.087 2.641 100.862 1.00 79.80 139 ARG C CA 1
ATOM 5704 C C . ARG C 2 139 ? 94.631 2.764 100.409 1.00 75.64 139 ARG C C 1
ATOM 5705 O O . ARG C 2 139 ? 93.875 1.789 100.423 1.00 73.53 139 ARG C O 1
ATOM 5713 N N . VAL C 2 140 ? 94.245 3.973 100.011 1.00 69.54 140 VAL C N 1
ATOM 5714 C CA . VAL C 2 140 ? 92.890 4.224 99.545 1.00 63.44 140 VAL C CA 1
ATOM 5715 C C . VAL C 2 140 ? 92.600 3.360 98.324 1.00 64.01 140 VAL C C 1
ATOM 5716 O O . VAL C 2 140 ? 91.544 2.730 98.234 1.00 61.20 140 VAL C O 1
ATOM 5720 N N . ILE C 2 141 ? 93.539 3.323 97.385 1.00 63.46 141 ILE C N 1
ATOM 5721 C CA . ILE C 2 141 ? 93.341 2.529 96.184 1.00 64.10 141 ILE C CA 1
ATOM 5722 C C . ILE C 2 141 ? 93.136 1.057 96.517 1.00 68.11 141 ILE C C 1
ATOM 5723 O O . ILE C 2 141 ? 92.165 0.440 96.074 1.00 69.08 141 ILE C O 1
ATOM 5728 N N . LYS C 2 142 ? 94.052 0.502 97.306 1.00 71.92 142 LYS C N 1
ATOM 5729 C CA . LYS C 2 142 ? 93.979 -0.901 97.686 1.00 75.46 142 LYS C CA 1
ATOM 5730 C C . LYS C 2 142 ? 92.625 -1.240 98.286 1.00 74.74 142 LYS C C 1
ATOM 5731 O O . LYS C 2 142 ? 91.947 -2.150 97.816 1.00 75.96 142 LYS C O 1
ATOM 5737 N N . LYS C 2 143 ? 92.223 -0.505 99.315 1.00 74.06 143 LYS C N 1
ATOM 5738 C CA . LYS C 2 143 ? 90.938 -0.764 99.951 1.00 72.68 143 LYS C CA 1
ATOM 5739 C C . LYS C 2 143 ? 89.759 -0.638 98.985 1.00 71.66 143 LYS C C 1
ATOM 5740 O O . LYS C 2 143 ? 88.883 -1.505 98.958 1.00 70.52 143 LYS C O 1
ATOM 5746 N N . LEU C 2 144 ? 89.737 0.432 98.191 1.00 70.27 144 LEU C N 1
ATOM 5747 C CA . LEU C 2 144 ? 88.661 0.636 97.226 1.00 70.34 144 LEU C CA 1
ATOM 5748 C C . LEU C 2 144 ? 88.604 -0.515 96.237 1.00 73.84 144 LEU C C 1
ATOM 5749 O O . LEU C 2 144 ? 87.540 -0.834 95.693 1.00 72.27 144 LEU C O 1
ATOM 5754 N N . ASP C 2 145 ? 89.757 -1.133 96.005 1.00 78.26 145 ASP C N 1
ATOM 5755 C CA . ASP C 2 145 ? 89.846 -2.252 95.087 1.00 82.67 145 ASP C CA 1
ATOM 5756 C C . ASP C 2 145 ? 89.222 -3.491 95.722 1.00 85.38 145 ASP C C 1
ATOM 5757 O O . ASP C 2 145 ? 88.377 -4.152 95.117 1.00 86.91 145 ASP C O 1
ATOM 5762 N N . GLU C 2 146 ? 89.629 -3.793 96.950 1.00 87.51 146 GLU C N 1
ATOM 5763 C CA . GLU C 2 146 ? 89.112 -4.963 97.643 1.00 90.61 146 GLU C CA 1
ATOM 5764 C C . GLU C 2 146 ? 87.681 -4.831 98.141 1.00 90.12 146 GLU C C 1
ATOM 5765 O O . GLU C 2 146 ? 87.136 -5.773 98.711 1.00 90.99 146 GLU C O 1
ATOM 5771 N N . MET C 2 147 ? 87.068 -3.674 97.928 1.00 88.43 147 MET C N 1
ATOM 5772 C CA . MET C 2 147 ? 85.688 -3.470 98.352 1.00 88.41 147 MET C CA 1
ATOM 5773 C C . MET C 2 147 ? 84.759 -3.293 97.163 1.00 88.25 147 MET C C 1
ATOM 5774 O O . MET C 2 147 ? 83.547 -3.404 97.293 1.00 88.30 147 MET C O 1
ATOM 5779 N N . CYS C 2 148 ? 85.341 -3.021 96.003 1.00 89.97 148 CYS C N 1
ATOM 5780 C CA . CYS C 2 148 ? 84.585 -2.790 94.781 1.00 92.42 148 CYS C CA 1
ATOM 5781 C C . CYS C 2 148 ? 83.383 -3.691 94.537 1.00 92.24 148 CYS C C 1
ATOM 5782 O O . CYS C 2 148 ? 82.403 -3.253 93.937 1.00 94.50 148 CYS C O 1
ATOM 5785 N N . ASP C 2 149 ? 83.440 -4.939 94.994 1.00 94.43 149 ASP C N 1
ATOM 5786 C CA . ASP C 2 149 ? 82.331 -5.857 94.742 1.00 95.54 149 ASP C CA 1
ATOM 5787 C C . ASP C 2 149 ? 81.227 -5.982 95.780 1.00 92.85 149 ASP C C 1
ATOM 5788 O O . ASP C 2 149 ? 80.302 -6.774 95.599 1.00 91.03 149 ASP C O 1
ATOM 5793 N N . LEU C 2 150 ? 81.303 -5.206 96.855 1.00 89.41 150 LEU C N 1
ATOM 5794 C CA . LEU C 2 150 ? 80.263 -5.262 97.875 1.00 88.17 150 LEU C CA 1
ATOM 5795 C C . LEU C 2 150 ? 78.981 -4.678 97.293 1.00 89.39 150 LEU C C 1
ATOM 5796 O O . LEU C 2 150 ? 78.875 -4.471 96.084 1.00 89.32 150 LEU C O 1
ATOM 5801 N N . ASP C 2 151 ? 78.003 -4.418 98.149 1.00 92.16 151 ASP C N 1
ATOM 5802 C CA . ASP C 2 151 ? 76.751 -3.846 97.686 1.00 94.34 151 ASP C CA 1
ATOM 5803 C C . ASP C 2 151 ? 76.824 -2.344 97.921 1.00 93.74 151 ASP C C 1
ATOM 5804 O O . ASP C 2 151 ? 76.324 -1.549 97.122 1.00 94.66 151 ASP C O 1
ATOM 5809 N N . SER C 2 152 ? 77.460 -1.973 99.031 1.00 91.23 152 SER C N 1
ATOM 5810 C CA . SER C 2 152 ? 77.643 -0.576 99.421 1.00 88.90 152 SER C CA 1
ATOM 5811 C C . SER C 2 152 ? 78.600 -0.516 100.606 1.00 85.48 152 SER C C 1
ATOM 5812 O O . SER C 2 152 ? 78.497 -1.317 101.527 1.00 85.20 152 SER C O 1
ATOM 5815 N N . PHE C 2 153 ? 79.535 0.426 100.586 1.00 80.50 153 PHE C N 1
ATOM 5816 C CA . PHE C 2 153 ? 80.490 0.541 101.681 1.00 76.16 153 PHE C CA 1
ATOM 5817 C C . PHE C 2 153 ? 80.812 1.981 102.030 1.00 73.73 153 PHE C C 1
ATOM 5818 O O . PHE C 2 153 ? 80.227 2.910 101.483 1.00 73.93 153 PHE C O 1
ATOM 5826 N N . PHE C 2 154 ? 81.746 2.161 102.952 1.00 72.40 154 PHE C N 1
ATOM 5827 C CA . PHE C 2 154 ? 82.133 3.496 103.366 1.00 73.22 154 PHE C CA 1
ATOM 5828 C C . PHE C 2 154 ? 83.596 3.609 103.733 1.00 73.74 154 PHE C C 1
ATOM 5829 O O . PHE C 2 154 ? 83.974 3.340 104.871 1.00 75.87 154 PHE C O 1
ATOM 5837 N N . LEU C 2 155 ? 84.426 4.004 102.777 1.00 73.21 155 LEU C N 1
ATOM 5838 C CA . LEU C 2 155 ? 85.836 4.178 103.069 1.00 72.84 155 LEU C CA 1
ATOM 5839 C C . LEU C 2 155 ? 85.926 5.601 103.596 1.00 71.67 155 LEU C C 1
ATOM 5840 O O . LEU C 2 155 ? 85.580 6.551 102.895 1.00 72.22 155 LEU C O 1
ATOM 5845 N N . PHE C 2 156 ? 86.367 5.745 104.839 1.00 70.78 156 PHE C N 1
ATOM 5846 C CA . PHE C 2 156 ? 86.470 7.061 105.453 1.00 70.03 156 PHE C CA 1
ATOM 5847 C C . PHE C 2 156 ? 87.864 7.660 105.540 1.00 70.35 156 PHE C C 1
ATOM 5848 O O . PHE C 2 156 ? 88.709 7.189 106.297 1.00 69.88 156 PHE C O 1
ATOM 5856 N N . LEU C 2 157 ? 88.095 8.703 104.753 1.00 70.71 157 LEU C N 1
ATOM 5857 C CA . LEU C 2 157 ? 89.359 9.412 104.780 1.00 71.87 157 LEU C CA 1
ATOM 5858 C C . LEU C 2 157 ? 89.092 10.535 105.754 1.00 71.60 157 LEU C C 1
ATOM 5859 O O . LEU C 2 157 ? 88.380 11.481 105.428 1.00 71.77 157 LEU C O 1
ATOM 5864 N N . HIS C 2 158 ? 89.648 10.424 106.954 1.00 73.51 158 HIS C N 1
ATOM 5865 C CA . HIS C 2 158 ? 89.429 11.436 107.975 1.00 73.75 158 HIS C CA 1
ATOM 5866 C C . HIS C 2 158 ? 90.730 12.042 108.479 1.00 71.81 158 HIS C C 1
ATOM 5867 O O . HIS C 2 158 ? 91.747 11.351 108.585 1.00 69.99 158 HIS C O 1
ATOM 5874 N N . GLY C 2 159 ? 90.683 13.335 108.791 1.00 68.02 159 GLY C N 1
ATOM 5875 C CA . GLY C 2 159 ? 91.858 14.024 109.283 1.00 67.61 159 GLY C CA 1
ATOM 5876 C C . GLY C 2 159 ? 91.570 15.481 109.568 1.00 66.94 159 GLY C C 1
ATOM 5877 O O . GLY C 2 159 ? 90.500 15.982 109.235 1.00 65.53 159 GLY C O 1
ATOM 5878 N N . ARG C 2 160 ? 92.527 16.160 110.190 1.00 66.34 160 ARG C N 1
ATOM 5879 C CA . ARG C 2 160 ? 92.380 17.573 110.522 1.00 67.27 160 ARG C CA 1
ATOM 5880 C C . ARG C 2 160 ? 92.129 18.393 109.254 1.00 67.26 160 ARG C C 1
ATOM 5881 O O . ARG C 2 160 ? 92.493 17.978 108.153 1.00 67.10 160 ARG C O 1
ATOM 5889 N N . ALA C 2 161 ? 91.499 19.553 109.415 1.00 68.21 161 ALA C N 1
ATOM 5890 C CA . ALA C 2 161 ? 91.213 20.436 108.288 1.00 68.71 161 ALA C CA 1
ATOM 5891 C C . ALA C 2 161 ? 92.500 20.757 107.530 1.00 69.75 161 ALA C C 1
ATOM 5892 O O . ALA C 2 161 ? 93.423 21.366 108.079 1.00 69.04 161 ALA C O 1
ATOM 5894 N N . GLY C 2 162 ? 92.558 20.334 106.270 1.00 69.35 162 GLY C N 1
ATOM 5895 C CA . GLY C 2 162 ? 93.735 20.596 105.462 1.00 69.92 162 GLY C CA 1
ATOM 5896 C C . GLY C 2 162 ? 94.922 19.659 105.638 1.00 70.59 162 GLY C C 1
ATOM 5897 O O . GLY C 2 162 ? 96.057 20.031 105.320 1.00 70.84 162 GLY C O 1
ATOM 5898 N N . SER C 2 163 ? 94.680 18.450 106.135 1.00 69.38 163 SER C N 1
ATOM 5899 C CA . SER C 2 163 ? 95.762 17.490 106.322 1.00 69.17 163 SER C CA 1
ATOM 5900 C C . SER C 2 163 ? 96.102 16.817 104.998 1.00 70.45 163 SER C C 1
ATOM 5901 O O . SER C 2 163 ? 97.113 16.113 104.895 1.00 70.50 163 SER C O 1
ATOM 5904 N N . GLY C 2 164 ? 95.243 17.026 103.993 1.00 69.87 164 GLY C N 1
ATOM 5905 C CA . GLY C 2 164 ? 95.474 16.445 102.680 1.00 68.06 164 GLY C CA 1
ATOM 5906 C C . GLY C 2 164 ? 94.520 15.346 102.244 1.00 66.83 164 GLY C C 1
ATOM 5907 O O . GLY C 2 164 ? 94.858 14.533 101.384 1.00 67.08 164 GLY C O 1
ATOM 5908 N N . LYS C 2 165 ? 93.321 15.330 102.818 1.00 67.01 165 LYS C N 1
ATOM 5909 C CA . LYS C 2 165 ? 92.323 14.318 102.472 1.00 65.15 165 LYS C CA 1
ATOM 5910 C C . LYS C 2 165 ? 91.869 14.380 101.016 1.00 62.77 165 LYS C C 1
ATOM 5911 O O . LYS C 2 165 ? 92.039 13.430 100.245 1.00 61.65 165 LYS C O 1
ATOM 5917 N N . SER C 2 166 ? 91.268 15.510 100.663 1.00 57.50 166 SER C N 1
ATOM 5918 C CA . SER C 2 166 ? 90.768 15.742 99.320 1.00 55.30 166 SER C CA 1
ATOM 5919 C C . SER C 2 166 ? 91.817 15.515 98.242 1.00 53.32 166 SER C C 1
ATOM 5920 O O . SER C 2 166 ? 91.538 14.908 97.208 1.00 50.63 166 SER C O 1
ATOM 5923 N N . VAL C 2 167 ? 93.016 16.030 98.486 1.00 51.04 167 VAL C N 1
ATOM 5924 C CA . VAL C 2 167 ? 94.116 15.889 97.545 1.00 47.13 167 VAL C CA 1
ATOM 5925 C C . VAL C 2 167 ? 94.431 14.409 97.319 1.00 47.64 167 VAL C C 1
ATOM 5926 O O . VAL C 2 167 ? 94.571 13.963 96.182 1.00 46.35 167 VAL C O 1
ATOM 5930 N N . ILE C 2 168 ? 94.519 13.652 98.408 1.00 47.39 168 ILE C N 1
ATOM 5931 C CA . ILE C 2 168 ? 94.790 12.227 98.343 1.00 46.33 168 ILE C CA 1
ATOM 5932 C C . ILE C 2 168 ? 93.661 11.507 97.626 1.00 47.78 168 ILE C C 1
ATOM 5933 O O . ILE C 2 168 ? 93.902 10.597 96.830 1.00 49.33 168 ILE C O 1
ATOM 5938 N N . ALA C 2 169 ? 92.428 11.917 97.895 1.00 47.99 169 ALA C N 1
ATOM 5939 C CA . ALA C 2 169 ? 91.282 11.277 97.265 1.00 49.82 169 ALA C CA 1
ATOM 5940 C C . ALA C 2 169 ? 91.371 11.309 95.738 1.00 50.45 169 ALA C C 1
ATOM 5941 O O . ALA C 2 169 ? 91.164 10.285 95.081 1.00 50.95 169 ALA C O 1
ATOM 5943 N N . SER C 2 170 ? 91.678 12.475 95.170 1.00 50.56 170 SER C N 1
ATOM 5944 C CA . SER C 2 170 ? 91.780 12.575 93.717 1.00 54.71 170 SER C CA 1
ATOM 5945 C C . SER C 2 170 ? 92.972 11.778 93.196 1.00 54.16 170 SER C C 1
ATOM 5946 O O . SER C 2 170 ? 92.857 11.093 92.179 1.00 53.12 170 SER C O 1
ATOM 5949 N N . GLN C 2 171 ? 94.105 11.858 93.900 1.00 55.96 171 GLN C N 1
ATOM 5950 C CA . GLN C 2 171 ? 95.310 11.130 93.505 1.00 55.69 171 GLN C CA 1
ATOM 5951 C C . GLN C 2 171 ? 94.997 9.639 93.449 1.00 56.07 171 GLN C C 1
ATOM 5952 O O . GLN C 2 171 ? 95.518 8.917 92.600 1.00 55.85 171 GLN C O 1
ATOM 5958 N N . ALA C 2 172 ? 94.126 9.191 94.345 1.00 55.54 172 ALA C N 1
ATOM 5959 C CA . ALA C 2 172 ? 93.731 7.794 94.404 1.00 57.45 172 ALA C CA 1
ATOM 5960 C C . ALA C 2 172 ? 92.991 7.381 93.137 1.00 57.50 172 ALA C C 1
ATOM 5961 O O . ALA C 2 172 ? 93.255 6.322 92.556 1.00 58.97 172 ALA C O 1
ATOM 5963 N N . LEU C 2 173 ? 92.064 8.226 92.710 1.00 55.62 173 LEU C N 1
ATOM 5964 C CA . LEU C 2 173 ? 91.274 7.942 91.529 1.00 55.71 173 LEU C CA 1
ATOM 5965 C C . LEU C 2 173 ? 91.996 8.301 90.240 1.00 55.27 173 LEU C C 1
ATOM 5966 O O . LEU C 2 173 ? 91.574 7.911 89.151 1.00 54.09 173 LEU C O 1
ATOM 5971 N N . SER C 2 174 ? 93.095 9.029 90.367 1.00 57.00 174 SER C N 1
ATOM 5972 C CA . SER C 2 174 ? 93.825 9.482 89.198 1.00 58.17 174 SER C CA 1
ATOM 5973 C C . SER C 2 174 ? 95.078 8.720 88.785 1.00 60.33 174 SER C C 1
ATOM 5974 O O . SER C 2 174 ? 95.602 8.951 87.698 1.00 60.07 174 SER C O 1
ATOM 5977 N N . LYS C 2 175 ? 95.546 7.811 89.635 1.00 63.61 175 LYS C N 1
ATOM 5978 C CA . LYS C 2 175 ? 96.750 7.026 89.362 1.00 66.88 175 LYS C CA 1
ATOM 5979 C C . LYS C 2 175 ? 96.658 6.061 88.162 1.00 66.32 175 LYS C C 1
ATOM 5980 O O . LYS C 2 175 ? 97.515 6.084 87.280 1.00 65.68 175 LYS C O 1
ATOM 5986 N N . SER C 2 176 ? 95.633 5.214 88.124 1.00 68.32 176 SER C N 1
ATOM 5987 C CA . SER C 2 176 ? 95.469 4.273 87.017 1.00 70.94 176 SER C CA 1
ATOM 5988 C C . SER C 2 176 ? 94.008 4.001 86.773 1.00 70.44 176 SER C C 1
ATOM 5989 O O . SER C 2 176 ? 93.153 4.481 87.506 1.00 70.58 176 SER C O 1
ATOM 5992 N N . ASP C 2 177 ? 93.719 3.219 85.746 1.00 73.61 177 ASP C N 1
ATOM 5993 C CA . ASP C 2 177 ? 92.339 2.884 85.448 1.00 77.95 177 ASP C CA 1
ATOM 5994 C C . ASP C 2 177 ? 91.936 1.635 86.216 1.00 76.81 177 ASP C C 1
ATOM 5995 O O . ASP C 2 177 ? 90.966 0.967 85.863 1.00 78.32 177 ASP C O 1
ATOM 6000 N N . GLN C 2 178 ? 92.691 1.328 87.268 1.00 77.38 178 GLN C N 1
ATOM 6001 C CA . GLN C 2 178 ? 92.415 0.172 88.120 1.00 77.83 178 GLN C CA 1
ATOM 6002 C C . GLN C 2 178 ? 91.057 0.371 88.778 1.00 74.08 178 GLN C C 1
ATOM 6003 O O . GLN C 2 178 ? 90.176 -0.484 88.677 1.00 74.80 178 GLN C O 1
ATOM 6009 N N . LEU C 2 179 ? 90.905 1.511 89.452 1.00 70.62 179 LEU C N 1
ATOM 6010 C CA . LEU C 2 179 ? 89.665 1.875 90.136 1.00 67.97 179 LEU C CA 1
ATOM 6011 C C . LEU C 2 179 ? 88.599 2.285 89.128 1.00 66.81 179 LEU C C 1
ATOM 6012 O O . LEU C 2 179 ? 87.636 1.555 88.897 1.00 65.45 179 LEU C O 1
ATOM 6017 N N . ILE C 2 180 ? 88.765 3.459 88.530 1.00 64.35 180 ILE C N 1
ATOM 6018 C CA . ILE C 2 180 ? 87.792 3.909 87.558 1.00 62.35 180 ILE C CA 1
ATOM 6019 C C . ILE C 2 180 ? 88.129 3.309 86.209 1.00 66.44 180 ILE C C 1
ATOM 6020 O O . ILE C 2 180 ? 88.853 3.895 85.405 1.00 66.98 180 ILE C O 1
ATOM 6025 N N . GLY C 2 181 ? 87.597 2.117 85.984 1.00 70.17 181 GLY C N 1
ATOM 6026 C CA . GLY C 2 181 ? 87.827 1.417 84.739 1.00 73.62 181 GLY C CA 1
ATOM 6027 C C . GLY C 2 181 ? 87.549 -0.055 84.941 1.00 76.83 181 GLY C C 1
ATOM 6028 O O . GLY C 2 181 ? 86.609 -0.612 84.374 1.00 77.91 181 GLY C O 1
ATOM 6029 N N . ILE C 2 182 ? 88.364 -0.679 85.782 1.00 79.26 182 ILE C N 1
ATOM 6030 C CA . ILE C 2 182 ? 88.230 -2.095 86.061 1.00 81.40 182 ILE C CA 1
ATOM 6031 C C . ILE C 2 182 ? 87.295 -2.331 87.230 1.00 79.15 182 ILE C C 1
ATOM 6032 O O . ILE C 2 182 ? 86.250 -2.962 87.082 1.00 79.74 182 ILE C O 1
ATOM 6037 N N . ASN C 2 183 ? 87.673 -1.811 88.390 1.00 76.30 183 ASN C N 1
ATOM 6038 C CA . ASN C 2 183 ? 86.877 -1.970 89.598 1.00 74.80 183 ASN C CA 1
ATOM 6039 C C . ASN C 2 183 ? 85.527 -1.262 89.567 1.00 72.03 183 ASN C C 1
ATOM 6040 O O . ASN C 2 183 ? 84.557 -1.756 90.135 1.00 71.73 183 ASN C O 1
ATOM 6045 N N . TYR C 2 184 ? 85.466 -0.102 88.917 1.00 71.68 184 TYR C N 1
ATOM 6046 C CA . TYR C 2 184 ? 84.225 0.666 88.829 1.00 71.41 184 TYR C CA 1
ATOM 6047 C C . TYR C 2 184 ? 84.012 1.189 87.422 1.00 69.50 184 TYR C C 1
ATOM 6048 O O . TYR C 2 184 ? 84.968 1.484 86.711 1.00 67.98 184 TYR C O 1
ATOM 6057 N N . ASP C 2 185 ? 82.749 1.325 87.036 1.00 70.42 185 ASP C N 1
ATOM 6058 C CA . ASP C 2 185 ? 82.401 1.799 85.707 1.00 75.26 185 ASP C CA 1
ATOM 6059 C C . ASP C 2 185 ? 82.542 3.297 85.535 1.00 72.32 185 ASP C C 1
ATOM 6060 O O . ASP C 2 185 ? 83.107 3.769 84.550 1.00 74.85 185 ASP C O 1
ATOM 6065 N N . SER C 2 186 ? 82.016 4.042 86.497 1.00 69.88 186 SER C N 1
ATOM 6066 C CA . SER C 2 186 ? 82.055 5.498 86.455 1.00 65.12 186 SER C CA 1
ATOM 6067 C C . SER C 2 186 ? 82.134 6.053 87.864 1.00 61.63 186 SER C C 1
ATOM 6068 O O . SER C 2 186 ? 82.050 5.307 88.833 1.00 59.61 186 SER C O 1
ATOM 6071 N N . ILE C 2 187 ? 82.292 7.365 87.977 1.00 57.19 187 ILE C N 1
ATOM 6072 C CA . ILE C 2 187 ? 82.390 7.987 89.289 1.00 53.95 187 ILE C CA 1
ATOM 6073 C C . ILE C 2 187 ? 81.649 9.321 89.380 1.00 50.82 187 ILE C C 1
ATOM 6074 O O . ILE C 2 187 ? 81.473 10.029 88.392 1.00 49.47 187 ILE C O 1
ATOM 6079 N N . VAL C 2 188 ? 81.199 9.634 90.587 1.00 47.77 188 VAL C N 1
ATOM 6080 C CA . VAL C 2 188 ? 80.488 10.868 90.867 1.00 44.21 188 VAL C CA 1
ATOM 6081 C C . VAL C 2 188 ? 81.098 11.501 92.110 1.00 44.56 188 VAL C C 1
ATOM 6082 O O . VAL C 2 188 ? 81.042 10.947 93.201 1.00 44.39 188 VAL C O 1
ATOM 6086 N N . TRP C 2 189 ? 81.694 12.666 91.938 1.00 43.76 189 TRP C N 1
ATOM 6087 C CA . TRP C 2 189 ? 82.330 13.348 93.047 1.00 44.47 189 TRP C CA 1
ATOM 6088 C C . TRP C 2 189 ? 81.602 14.641 93.312 1.00 45.19 189 TRP C C 1
ATOM 6089 O O . TRP C 2 189 ? 81.419 15.432 92.402 1.00 48.41 189 TRP C O 1
ATOM 6100 N N . LEU C 2 190 ? 81.196 14.847 94.562 1.00 46.27 190 LEU C N 1
ATOM 6101 C CA . LEU C 2 190 ? 80.508 16.068 94.983 1.00 44.53 190 LEU C CA 1
ATOM 6102 C C . LEU C 2 190 ? 81.068 16.559 96.308 1.00 44.55 190 LEU C C 1
ATOM 6103 O O . LEU C 2 190 ? 81.361 15.768 97.197 1.00 43.93 190 LEU C O 1
ATOM 6108 N N . LYS C 2 191 ? 81.239 17.868 96.429 1.00 45.67 191 LYS C N 1
ATOM 6109 C CA . LYS C 2 191 ? 81.720 18.448 97.672 1.00 48.42 191 LYS C CA 1
ATOM 6110 C C . LYS C 2 191 ? 80.476 18.791 98.470 1.00 48.48 191 LYS C C 1
ATOM 6111 O O . LYS C 2 191 ? 79.680 19.609 98.037 1.00 49.97 191 LYS C O 1
ATOM 6117 N N . ASP C 2 192 ? 80.307 18.154 99.624 1.00 49.59 192 ASP C N 1
ATOM 6118 C CA . ASP C 2 192 ? 79.134 18.385 100.462 1.00 51.67 192 ASP C CA 1
ATOM 6119 C C . ASP C 2 192 ? 79.236 19.667 101.246 1.00 50.83 192 ASP C C 1
ATOM 6120 O O . ASP C 2 192 ? 78.657 20.674 100.848 1.00 48.63 192 ASP C O 1
ATOM 6125 N N . SER C 2 193 ? 79.975 19.626 102.354 1.00 52.89 193 SER C N 1
ATOM 6126 C CA . SER C 2 193 ? 80.147 20.793 103.215 1.00 54.94 193 SER C CA 1
ATOM 6127 C C . SER C 2 193 ? 78.811 21.224 103.819 1.00 55.34 193 SER C C 1
ATOM 6128 O O . SER C 2 193 ? 78.715 22.303 104.399 1.00 56.24 193 SER C O 1
ATOM 6131 N N . GLY C 2 194 ? 77.787 20.384 103.670 1.00 56.77 194 GLY C N 1
ATOM 6132 C CA . GLY C 2 194 ? 76.464 20.692 104.200 1.00 58.01 194 GLY C CA 1
ATOM 6133 C C . GLY C 2 194 ? 76.410 21.038 105.681 1.00 58.19 194 GLY C C 1
ATOM 6134 O O . GLY C 2 194 ? 77.000 20.354 106.516 1.00 58.49 194 GLY C O 1
ATOM 6135 N N . THR C 2 195 ? 75.669 22.089 106.008 1.00 56.91 195 THR C N 1
ATOM 6136 C CA . THR C 2 195 ? 75.575 22.557 107.386 1.00 56.26 195 THR C CA 1
ATOM 6137 C C . THR C 2 195 ? 74.152 22.836 107.876 1.00 56.74 195 THR C C 1
ATOM 6138 O O . THR C 2 195 ? 73.904 22.920 109.075 1.00 55.34 195 THR C O 1
ATOM 6142 N N . ALA C 2 196 ? 73.223 22.976 106.943 1.00 57.72 196 ALA C N 1
ATOM 6143 C CA . ALA C 2 196 ? 71.843 23.262 107.290 1.00 58.42 196 ALA C CA 1
ATOM 6144 C C . ALA C 2 196 ? 70.965 22.025 107.121 1.00 59.48 196 ALA C C 1
ATOM 6145 O O . ALA C 2 196 ? 71.433 20.965 106.703 1.00 59.89 196 ALA C O 1
ATOM 6147 N N . PRO C 2 197 ? 69.680 22.145 107.469 1.00 60.75 197 PRO C N 1
ATOM 6148 C CA . PRO C 2 197 ? 68.693 21.066 107.368 1.00 59.49 197 PRO C CA 1
ATOM 6149 C C . PRO C 2 197 ? 68.414 20.606 105.932 1.00 58.06 197 PRO C C 1
ATOM 6150 O O . PRO C 2 197 ? 68.408 19.404 105.644 1.00 58.78 197 PRO C O 1
ATOM 6154 N N . LYS C 2 198 ? 68.174 21.561 105.036 1.00 55.70 198 LYS C N 1
ATOM 6155 C CA . LYS C 2 198 ? 67.893 21.238 103.642 1.00 53.43 198 LYS C CA 1
ATOM 6156 C C . LYS C 2 198 ? 69.164 20.894 102.866 1.00 52.73 198 LYS C C 1
ATOM 6157 O O . LYS C 2 198 ? 69.100 20.481 101.709 1.00 52.99 198 LYS C O 1
ATOM 6163 N N . SER C 2 199 ? 70.317 21.049 103.511 1.00 51.23 199 SER C N 1
ATOM 6164 C CA . SER C 2 199 ? 71.589 20.753 102.870 1.00 51.43 199 SER C CA 1
ATOM 6165 C C . SER C 2 199 ? 71.635 19.373 102.241 1.00 51.15 199 SER C C 1
ATOM 6166 O O . SER C 2 199 ? 72.052 19.222 101.100 1.00 52.04 199 SER C O 1
ATOM 6169 N N . THR C 2 200 ? 71.209 18.361 102.981 1.00 50.47 200 THR C N 1
ATOM 6170 C CA . THR C 2 200 ? 71.247 17.009 102.459 1.00 48.98 200 THR C CA 1
ATOM 6171 C C . THR C 2 200 ? 70.417 16.882 101.185 1.00 49.99 200 THR C C 1
ATOM 6172 O O . THR C 2 200 ? 70.850 16.243 100.224 1.00 49.38 200 THR C O 1
ATOM 6176 N N . PHE C 2 201 ? 69.237 17.502 101.176 1.00 48.23 201 PHE C N 1
ATOM 6177 C CA . PHE C 2 201 ? 68.343 17.486 100.012 1.00 46.21 201 PHE C CA 1
ATOM 6178 C C . PHE C 2 201 ? 69.035 18.118 98.812 1.00 48.51 201 PHE C C 1
ATOM 6179 O O . PHE C 2 201 ? 68.964 17.606 97.685 1.00 49.70 201 PHE C O 1
ATOM 6187 N N . ASP C 2 202 ? 69.688 19.251 99.074 1.00 48.67 202 ASP C N 1
ATOM 6188 C CA . ASP C 2 202 ? 70.406 19.994 98.053 1.00 48.65 202 ASP C CA 1
ATOM 6189 C C . ASP C 2 202 ? 71.560 19.173 97.497 1.00 47.74 202 ASP C C 1
ATOM 6190 O O . ASP C 2 202 ? 71.797 19.170 96.292 1.00 47.52 202 ASP C O 1
ATOM 6195 N N . LEU C 2 203 ? 72.270 18.473 98.377 1.00 46.85 203 LEU C N 1
ATOM 6196 C CA . LEU C 2 203 ? 73.383 17.632 97.961 1.00 47.31 203 LEU C CA 1
ATOM 6197 C C . LEU C 2 203 ? 72.899 16.488 97.072 1.00 48.33 203 LEU C C 1
ATOM 6198 O O . LEU C 2 203 ? 73.529 16.171 96.069 1.00 48.95 203 LEU C O 1
ATOM 6203 N N . PHE C 2 204 ? 71.771 15.875 97.418 1.00 47.81 204 PHE C N 1
ATOM 6204 C CA . PHE C 2 204 ? 71.283 14.770 96.612 1.00 44.92 204 PHE C CA 1
ATOM 6205 C C . PHE C 2 204 ? 70.534 15.184 95.370 1.00 44.12 204 PHE C C 1
ATOM 6206 O O . PHE C 2 204 ? 70.258 14.368 94.498 1.00 45.10 204 PHE C O 1
ATOM 6214 N N . THR C 2 205 ? 70.202 16.456 95.269 1.00 42.48 205 THR C N 1
ATOM 6215 C CA . THR C 2 205 ? 69.559 16.920 94.054 1.00 44.27 205 THR C CA 1
ATOM 6216 C C . THR C 2 205 ? 70.696 16.887 93.010 1.00 42.70 205 THR C C 1
ATOM 6217 O O . THR C 2 205 ? 70.507 16.483 91.859 1.00 42.04 205 THR C O 1
ATOM 6221 N N . ASP C 2 206 ? 71.886 17.305 93.437 1.00 40.83 206 ASP C N 1
ATOM 6222 C CA . ASP C 2 206 ? 73.026 17.321 92.557 1.00 41.89 206 ASP C CA 1
ATOM 6223 C C . ASP C 2 206 ? 73.353 15.913 92.152 1.00 43.17 206 ASP C C 1
ATOM 6224 O O . ASP C 2 206 ? 73.670 15.665 90.998 1.00 43.60 206 ASP C O 1
ATOM 6229 N N . ILE C 2 207 ? 73.280 14.992 93.104 1.00 43.66 207 ILE C N 1
ATOM 6230 C CA . ILE C 2 207 ? 73.511 13.586 92.823 1.00 44.45 207 ILE C CA 1
ATOM 6231 C C . ILE C 2 207 ? 72.560 13.161 91.692 1.00 45.33 207 ILE C C 1
ATOM 6232 O O . ILE C 2 207 ? 72.983 12.638 90.655 1.00 45.39 207 ILE C O 1
ATOM 6237 N N . LEU C 2 208 ? 71.270 13.387 91.903 1.00 43.60 208 LEU C N 1
ATOM 6238 C CA . LEU C 2 208 ? 70.269 13.011 90.921 1.00 43.97 208 LEU C CA 1
ATOM 6239 C C . LEU C 2 208 ? 70.612 13.569 89.555 1.00 45.29 208 LEU C C 1
ATOM 6240 O O . LEU C 2 208 ? 70.549 12.864 88.547 1.00 44.54 208 LEU C O 1
ATOM 6245 N N . LEU C 2 209 ? 70.969 14.847 89.523 1.00 46.88 209 LEU C N 1
ATOM 6246 C CA . LEU C 2 209 ? 71.308 15.500 88.268 1.00 46.89 209 LEU C CA 1
ATOM 6247 C C . LEU C 2 209 ? 72.581 14.917 87.648 1.00 47.25 209 LEU C C 1
ATOM 6248 O O . LEU C 2 209 ? 72.668 14.757 86.433 1.00 45.87 209 LEU C O 1
ATOM 6253 N N . MET C 2 210 ? 73.558 14.584 88.483 1.00 45.66 210 MET C N 1
ATOM 6254 C CA . MET C 2 210 ? 74.790 14.005 87.987 1.00 45.83 210 MET C CA 1
ATOM 6255 C C . MET C 2 210 ? 74.539 12.645 87.380 1.00 46.06 210 MET C C 1
ATOM 6256 O O . MET C 2 210 ? 75.391 12.118 86.681 1.00 47.77 210 MET C O 1
ATOM 6261 N N . LEU C 2 211 ? 73.374 12.072 87.644 1.00 46.02 211 LEU C N 1
ATOM 6262 C CA . LEU C 2 211 ? 73.060 10.743 87.126 1.00 46.53 211 LEU C CA 1
ATOM 6263 C C . LEU C 2 211 ? 72.332 10.696 85.789 1.00 46.50 211 LEU C C 1
ATOM 6264 O O . LEU C 2 211 ? 72.342 9.663 85.130 1.00 47.77 211 LEU C O 1
ATOM 6269 N N . LYS C 2 212 ? 71.691 11.782 85.378 1.00 47.81 212 LYS C N 1
ATOM 6270 C CA . LYS C 2 212 ? 71.001 11.710 84.113 1.00 49.31 212 LYS C CA 1
ATOM 6271 C C . LYS C 2 212 ? 71.873 11.931 82.880 1.00 50.88 212 LYS C C 1
ATOM 6272 O O . LYS C 2 212 ? 73.023 12.368 82.974 1.00 52.32 212 LYS C O 1
ATOM 6278 N N . SER C 2 213 ? 71.311 11.590 81.724 1.00 48.47 213 SER C N 1
ATOM 6279 C CA . SER C 2 213 ? 72.000 11.722 80.460 1.00 46.24 213 SER C CA 1
ATOM 6280 C C . SER C 2 213 ? 72.203 13.182 80.065 1.00 45.95 213 SER C C 1
ATOM 6281 O O . SER C 2 213 ? 71.584 14.097 80.610 1.00 44.33 213 SER C O 1
ATOM 6284 N N . GLU C 2 214 ? 73.062 13.370 79.079 1.00 45.49 214 GLU C N 1
ATOM 6285 C CA . GLU C 2 214 ? 73.389 14.678 78.571 1.00 49.30 214 GLU C CA 1
ATOM 6286 C C . GLU C 2 214 ? 72.194 15.464 78.044 1.00 49.87 214 GLU C C 1
ATOM 6287 O O . GLU C 2 214 ? 72.034 16.640 78.367 1.00 47.51 214 GLU C O 1
ATOM 6293 N N . ASP C 2 215 ? 71.362 14.833 77.225 1.00 54.72 215 ASP C N 1
ATOM 6294 C CA . ASP C 2 215 ? 70.201 15.537 76.697 1.00 61.02 215 ASP C CA 1
ATOM 6295 C C . ASP C 2 215 ? 69.207 15.772 77.833 1.00 61.88 215 ASP C C 1
ATOM 6296 O O . ASP C 2 215 ? 68.545 16.812 77.900 1.00 61.49 215 ASP C O 1
ATOM 6301 N N . ASP C 2 216 ? 69.120 14.789 78.727 1.00 63.94 216 ASP C N 1
ATOM 6302 C CA . ASP C 2 216 ? 68.237 14.856 79.882 1.00 64.94 216 ASP C CA 1
ATOM 6303 C C . ASP C 2 216 ? 68.548 16.132 80.634 1.00 61.83 216 ASP C C 1
ATOM 6304 O O . ASP C 2 216 ? 67.715 17.013 80.800 1.00 62.32 216 ASP C O 1
ATOM 6309 N N . LEU C 2 217 ? 69.786 16.195 81.085 1.00 57.94 217 LEU C N 1
ATOM 6310 C CA . LEU C 2 217 ? 70.302 17.306 81.843 1.00 55.01 217 LEU C CA 1
ATOM 6311 C C . LEU C 2 217 ? 69.971 18.638 81.195 1.00 56.72 217 LEU C C 1
ATOM 6312 O O . LEU C 2 217 ? 69.509 19.562 81.856 1.00 56.10 217 LEU C O 1
ATOM 6317 N N . LEU C 2 218 ? 70.210 18.730 79.894 1.00 58.25 218 LEU C N 1
ATOM 6318 C CA . LEU C 2 218 ? 69.968 19.956 79.145 1.00 60.62 218 LEU C CA 1
ATOM 6319 C C . LEU C 2 218 ? 68.516 20.408 79.184 1.00 62.57 218 LEU C C 1
ATOM 6320 O O . LEU C 2 218 ? 68.229 21.588 79.369 1.00 63.18 218 LEU C O 1
ATOM 6325 N N . ASN C 2 219 ? 67.605 19.461 79.012 1.00 64.20 219 ASN C N 1
ATOM 6326 C CA . ASN C 2 219 ? 66.182 19.760 79.005 1.00 65.98 219 ASN C CA 1
ATOM 6327 C C . ASN C 2 219 ? 65.570 19.977 80.385 1.00 64.59 219 ASN C C 1
ATOM 6328 O O . ASN C 2 219 ? 64.511 20.590 80.507 1.00 65.09 219 ASN C O 1
ATOM 6333 N N . PHE C 2 220 ? 66.234 19.472 81.419 1.00 62.18 220 PHE C N 1
ATOM 6334 C CA . PHE C 2 220 ? 65.762 19.627 82.792 1.00 60.99 220 PHE C CA 1
ATOM 6335 C C . PHE C 2 220 ? 66.980 19.713 83.698 1.00 60.04 220 PHE C C 1
ATOM 6336 O O . PHE C 2 220 ? 67.329 18.737 84.368 1.00 57.78 220 PHE C O 1
ATOM 6344 N N . PRO C 2 221 ? 67.643 20.888 83.732 1.00 57.29 221 PRO C N 1
ATOM 6345 C CA . PRO C 2 221 ? 68.840 21.116 84.549 1.00 57.83 221 PRO C CA 1
ATOM 6346 C C . PRO C 2 221 ? 68.573 21.323 86.034 1.00 60.90 221 PRO C C 1
ATOM 6347 O O . PRO C 2 221 ? 69.510 21.475 86.824 1.00 58.45 221 PRO C O 1
ATOM 6351 N N . SER C 2 222 ? 67.293 21.323 86.403 1.00 65.33 222 SER C N 1
ATOM 6352 C CA . SER C 2 222 ? 66.881 21.490 87.796 1.00 70.27 222 SER C CA 1
ATOM 6353 C C . SER C 2 222 ? 65.832 20.454 88.190 1.00 72.99 222 SER C C 1
ATOM 6354 O O . SER C 2 222 ? 65.082 19.960 87.341 1.00 74.13 222 SER C O 1
ATOM 6357 N N . VAL C 2 223 ? 65.774 20.127 89.477 1.00 76.32 223 VAL C N 1
ATOM 6358 C CA . VAL C 2 223 ? 64.788 19.163 89.951 1.00 79.84 223 VAL C CA 1
ATOM 6359 C C . VAL C 2 223 ? 63.495 19.873 90.311 1.00 81.44 223 VAL C C 1
ATOM 6360 O O . VAL C 2 223 ? 63.514 20.985 90.836 1.00 80.67 223 VAL C O 1
ATOM 6364 N N . GLU C 2 224 ? 62.373 19.230 90.015 1.00 83.79 224 GLU C N 1
ATOM 6365 C CA . GLU C 2 224 ? 61.077 19.807 90.325 1.00 88.96 224 GLU C CA 1
ATOM 6366 C C . GLU C 2 224 ? 60.942 19.795 91.844 1.00 85.59 224 GLU C C 1
ATOM 6367 O O . GLU C 2 224 ? 61.695 19.102 92.532 1.00 87.19 224 GLU C O 1
ATOM 6373 N N . HIS C 2 225 ? 59.992 20.565 92.364 1.00 86.36 225 HIS C N 1
ATOM 6374 C CA . HIS C 2 225 ? 59.790 20.634 93.806 1.00 86.03 225 HIS C CA 1
ATOM 6375 C C . HIS C 2 225 ? 59.200 19.334 94.337 1.00 76.74 225 HIS C C 1
ATOM 6376 O O . HIS C 2 225 ? 58.007 19.094 94.207 1.00 77.17 225 HIS C O 1
ATOM 6383 N N . VAL C 2 226 ? 60.039 18.490 94.925 1.00 66.73 226 VAL C N 1
ATOM 6384 C CA . VAL C 2 226 ? 59.582 17.228 95.486 1.00 59.35 226 VAL C CA 1
ATOM 6385 C C . VAL C 2 226 ? 60.132 17.034 96.887 1.00 56.99 226 VAL C C 1
ATOM 6386 O O . VAL C 2 226 ? 61.062 17.732 97.301 1.00 55.29 226 VAL C O 1
ATOM 6390 N N . THR C 2 227 ? 59.541 16.083 97.606 1.00 57.36 227 THR C N 1
ATOM 6391 C CA . THR C 2 227 ? 59.928 15.756 98.982 1.00 60.01 227 THR C CA 1
ATOM 6392 C C . THR C 2 227 ? 61.230 14.972 99.017 1.00 57.98 227 THR C C 1
ATOM 6393 O O . THR C 2 227 ? 61.522 14.225 98.091 1.00 59.37 227 THR C O 1
ATOM 6397 N N . SER C 2 228 ? 62.011 15.131 100.080 1.00 56.21 228 SER C N 1
ATOM 6398 C CA . SER C 2 228 ? 63.264 14.393 100.176 1.00 57.04 228 SER C CA 1
ATOM 6399 C C . SER C 2 228 ? 63.022 12.903 99.968 1.00 57.26 228 SER C C 1
ATOM 6400 O O . SER C 2 228 ? 63.851 12.205 99.392 1.00 58.76 228 SER C O 1
ATOM 6403 N N . VAL C 2 229 ? 61.878 12.420 100.432 1.00 55.60 229 VAL C N 1
ATOM 6404 C CA . VAL C 2 229 ? 61.537 11.010 100.287 1.00 51.87 229 VAL C CA 1
ATOM 6405 C C . VAL C 2 229 ? 61.357 10.670 98.811 1.00 51.41 229 VAL C C 1
ATOM 6406 O O . VAL C 2 229 ? 61.857 9.648 98.341 1.00 51.27 229 VAL C O 1
ATOM 6410 N N . VAL C 2 230 ? 60.646 11.528 98.087 1.00 49.64 230 VAL C N 1
ATOM 6411 C CA . VAL C 2 230 ? 60.422 11.313 96.661 1.00 50.35 230 VAL C CA 1
ATOM 6412 C C . VAL C 2 230 ? 61.762 11.353 95.913 1.00 51.31 230 VAL C C 1
ATOM 6413 O O . VAL C 2 230 ? 62.024 10.532 95.042 1.00 52.37 230 VAL C O 1
ATOM 6417 N N . LEU C 2 231 ? 62.609 12.311 96.275 1.00 52.67 231 LEU C N 1
ATOM 6418 C CA . LEU C 2 231 ? 63.922 12.448 95.664 1.00 53.49 231 LEU C CA 1
ATOM 6419 C C . LEU C 2 231 ? 64.665 11.118 95.737 1.00 52.34 231 LEU C C 1
ATOM 6420 O O . LEU C 2 231 ? 65.155 10.625 94.728 1.00 52.49 231 LEU C O 1
ATOM 6425 N N . LYS C 2 232 ? 64.739 10.534 96.927 1.00 52.30 232 LYS C N 1
ATOM 6426 C CA . LYS C 2 232 ? 65.422 9.262 97.104 1.00 55.33 232 LYS C CA 1
ATOM 6427 C C . LYS C 2 232 ? 64.829 8.173 96.217 1.00 57.13 232 LYS C C 1
ATOM 6428 O O . LYS C 2 232 ? 65.541 7.285 95.760 1.00 57.84 232 LYS C O 1
ATOM 6434 N N . ARG C 2 233 ? 63.523 8.228 95.982 1.00 60.79 233 ARG C N 1
ATOM 6435 C CA . ARG C 2 233 ? 62.894 7.238 95.120 1.00 64.01 233 ARG C CA 1
ATOM 6436 C C . ARG C 2 233 ? 63.449 7.438 93.717 1.00 61.38 233 ARG C C 1
ATOM 6437 O O . ARG C 2 233 ? 63.757 6.467 93.026 1.00 62.09 233 ARG C O 1
ATOM 6445 N N . MET C 2 234 ? 63.587 8.703 93.317 1.00 56.79 234 MET C N 1
ATOM 6446 C CA . MET C 2 234 ? 64.097 9.053 92.001 1.00 55.03 234 MET C CA 1
ATOM 6447 C C . MET C 2 234 ? 65.568 8.690 91.861 1.00 54.10 234 MET C C 1
ATOM 6448 O O . MET C 2 234 ? 65.976 8.175 90.819 1.00 53.03 234 MET C O 1
ATOM 6453 N N . ILE C 2 235 ? 66.362 8.950 92.901 1.00 53.45 235 ILE C N 1
ATOM 6454 C CA . ILE C 2 235 ? 67.787 8.616 92.861 1.00 51.35 235 ILE C CA 1
ATOM 6455 C C . ILE C 2 235 ? 67.886 7.120 92.624 1.00 55.46 235 ILE C C 1
ATOM 6456 O O . ILE C 2 235 ? 68.623 6.658 91.758 1.00 54.24 235 ILE C O 1
ATOM 6461 N N . CYS C 2 236 ? 67.130 6.382 93.433 1.00 60.54 236 CYS C N 1
ATOM 6462 C CA . CYS C 2 236 ? 67.062 4.928 93.407 1.00 65.10 236 CYS C CA 1
ATOM 6463 C C . CYS C 2 236 ? 66.728 4.381 92.016 1.00 66.66 236 CYS C C 1
ATOM 6464 O O . CYS C 2 236 ? 67.307 3.387 91.586 1.00 66.88 236 CYS C O 1
ATOM 6467 N N . ASN C 2 237 ? 65.805 5.026 91.309 1.00 68.91 237 ASN C N 1
ATOM 6468 C CA . ASN C 2 237 ? 65.442 4.570 89.974 1.00 73.07 237 ASN C CA 1
ATOM 6469 C C . ASN C 2 237 ? 66.536 4.886 88.972 1.00 71.84 237 ASN C C 1
ATOM 6470 O O . ASN C 2 237 ? 66.840 4.090 88.089 1.00 72.44 237 ASN C O 1
ATOM 6475 N N . ALA C 2 238 ? 67.120 6.065 89.107 1.00 71.62 238 ALA C N 1
ATOM 6476 C CA . ALA C 2 238 ? 68.177 6.494 88.212 1.00 70.27 238 ALA C CA 1
ATOM 6477 C C . ALA C 2 238 ? 69.427 5.647 88.401 1.00 70.95 238 ALA C C 1
ATOM 6478 O O . ALA C 2 238 ? 70.263 5.558 87.503 1.00 68.65 238 ALA C O 1
ATOM 6480 N N . LEU C 2 239 ? 69.541 5.016 89.566 1.00 72.32 239 LEU C N 1
ATOM 6481 C CA . LEU C 2 239 ? 70.704 4.201 89.890 1.00 76.51 239 LEU C CA 1
ATOM 6482 C C . LEU C 2 239 ? 70.819 2.840 89.227 1.00 82.93 239 LEU C C 1
ATOM 6483 O O . LEU C 2 239 ? 71.846 2.174 89.373 1.00 83.43 239 LEU C O 1
ATOM 6488 N N . ILE C 2 240 ? 69.784 2.406 88.514 1.00 89.16 240 ILE C N 1
ATOM 6489 C CA . ILE C 2 240 ? 69.859 1.111 87.848 1.00 95.71 240 ILE C CA 1
ATOM 6490 C C . ILE C 2 240 ? 70.505 1.267 86.475 1.00 99.28 240 ILE C C 1
ATOM 6491 O O . ILE C 2 240 ? 71.185 0.365 85.984 1.00 102.69 240 ILE C O 1
ATOM 6496 N N . ASP C 2 241 ? 70.291 2.420 85.860 1.00 105.62 241 ASP C N 1
ATOM 6497 C CA . ASP C 2 241 ? 70.874 2.686 84.559 1.00 110.68 241 ASP C CA 1
ATOM 6498 C C . ASP C 2 241 ? 72.321 3.114 84.726 1.00 109.25 241 ASP C C 1
ATOM 6499 O O . ASP C 2 241 ? 72.978 3.480 83.752 1.00 107.96 241 ASP C O 1
ATOM 6504 N N . ARG C 2 242 ? 72.812 3.079 85.964 1.00 104.41 242 ARG C N 1
ATOM 6505 C CA . ARG C 2 242 ? 74.192 3.456 86.247 1.00 102.56 242 ARG C CA 1
ATOM 6506 C C . ARG C 2 242 ? 74.785 2.585 87.334 1.00 100.09 242 ARG C C 1
ATOM 6507 O O . ARG C 2 242 ? 74.909 2.999 88.483 1.00 101.98 242 ARG C O 1
ATOM 6515 N N . PRO C 2 243 ? 75.146 1.347 86.975 1.00 97.26 243 PRO C N 1
ATOM 6516 C CA . PRO C 2 243 ? 75.737 0.339 87.859 1.00 98.69 243 PRO C CA 1
ATOM 6517 C C . PRO C 2 243 ? 77.234 0.543 88.113 1.00 95.73 243 PRO C C 1
ATOM 6518 O O . PRO C 2 243 ? 77.921 1.231 87.351 1.00 95.29 243 PRO C O 1
ATOM 6522 N N . ASN C 2 244 ? 77.723 -0.083 89.182 1.00 91.83 244 ASN C N 1
ATOM 6523 C CA . ASN C 2 244 ? 79.125 -0.006 89.589 1.00 88.48 244 ASN C CA 1
ATOM 6524 C C . ASN C 2 244 ? 79.652 1.413 89.549 1.00 82.15 244 ASN C C 1
ATOM 6525 O O . ASN C 2 244 ? 80.651 1.687 88.886 1.00 82.53 244 ASN C O 1
ATOM 6530 N N . THR C 2 245 ? 78.979 2.314 90.255 1.00 74.01 245 THR C N 1
ATOM 6531 C CA . THR C 2 245 ? 79.396 3.705 90.301 1.00 65.18 245 THR C CA 1
ATOM 6532 C C . THR C 2 245 ? 79.981 4.036 91.662 1.00 61.50 245 THR C C 1
ATOM 6533 O O . THR C 2 245 ? 79.389 3.742 92.690 1.00 60.67 245 THR C O 1
ATOM 6537 N N . LEU C 2 246 ? 81.161 4.628 91.675 1.00 55.90 246 LEU C N 1
ATOM 6538 C CA . LEU C 2 246 ? 81.757 5.002 92.935 1.00 54.94 246 LEU C CA 1
ATOM 6539 C C . LEU C 2 246 ? 81.369 6.455 93.152 1.00 55.08 246 LEU C C 1
ATOM 6540 O O . LEU C 2 246 ? 81.534 7.291 92.260 1.00 55.25 246 LEU C O 1
ATOM 6545 N N . PHE C 2 247 ? 80.820 6.747 94.323 1.00 54.81 247 PHE C N 1
ATOM 6546 C CA . PHE C 2 247 ? 80.439 8.110 94.658 1.00 53.01 247 PHE C CA 1
ATOM 6547 C C . PHE C 2 247 ? 81.481 8.621 95.634 1.00 52.42 247 PHE C C 1
ATOM 6548 O O . PHE C 2 247 ? 81.982 7.858 96.460 1.00 52.19 247 PHE C O 1
ATOM 6556 N N . VAL C 2 248 ? 81.838 9.894 95.530 1.00 49.86 248 VAL C N 1
ATOM 6557 C CA . VAL C 2 248 ? 82.791 10.464 96.474 1.00 49.18 248 VAL C CA 1
ATOM 6558 C C . VAL C 2 248 ? 82.146 11.684 97.117 1.00 49.57 248 VAL C C 1
ATOM 6559 O O . VAL C 2 248 ? 81.845 12.667 96.443 1.00 48.79 248 VAL C O 1
ATOM 6563 N N . PHE C 2 249 ? 81.902 11.596 98.419 1.00 48.64 249 PHE C N 1
ATOM 6564 C CA . PHE C 2 249 ? 81.316 12.704 99.145 1.00 48.96 249 PHE C CA 1
ATOM 6565 C C . PHE C 2 249 ? 82.450 13.421 99.842 1.00 50.64 249 PHE C C 1
ATOM 6566 O O . PHE C 2 249 ? 82.981 12.976 100.850 1.00 52.25 249 PHE C O 1
ATOM 6574 N N . ASP C 2 250 ? 82.827 14.541 99.252 1.00 52.19 250 ASP C N 1
ATOM 6575 C CA . ASP C 2 250 ? 83.927 15.346 99.735 1.00 51.57 250 ASP C CA 1
ATOM 6576 C C . ASP C 2 250 ? 83.450 16.321 100.781 1.00 51.15 250 ASP C C 1
ATOM 6577 O O . ASP C 2 250 ? 82.465 17.013 100.589 1.00 51.74 250 ASP C O 1
ATOM 6582 N N . ASP C 2 251 ? 84.165 16.363 101.892 1.00 53.31 251 ASP C N 1
ATOM 6583 C CA . ASP C 2 251 ? 83.835 17.253 102.999 1.00 55.22 251 ASP C CA 1
ATOM 6584 C C . ASP C 2 251 ? 82.443 17.032 103.612 1.00 57.46 251 ASP C C 1
ATOM 6585 O O . ASP C 2 251 ? 81.608 17.940 103.645 1.00 55.85 251 ASP C O 1
ATOM 6590 N N . VAL C 2 252 ? 82.197 15.820 104.101 1.00 59.79 252 VAL C N 1
ATOM 6591 C CA . VAL C 2 252 ? 80.911 15.523 104.714 1.00 60.35 252 VAL C CA 1
ATOM 6592 C C . VAL C 2 252 ? 80.946 16.039 106.136 1.00 60.62 252 VAL C C 1
ATOM 6593 O O . VAL C 2 252 ? 81.886 15.763 106.880 1.00 60.62 252 VAL C O 1
ATOM 6597 N N . VAL C 2 253 ? 79.924 16.796 106.513 1.00 60.52 253 VAL C N 1
ATOM 6598 C CA . VAL C 2 253 ? 79.866 17.337 107.861 1.00 59.33 253 VAL C CA 1
ATOM 6599 C C . VAL C 2 253 ? 78.762 16.674 108.657 1.00 59.43 253 VAL C C 1
ATOM 6600 O O . VAL C 2 253 ? 78.991 16.195 109.756 1.00 59.52 253 VAL C O 1
ATOM 6604 N N . GLN C 2 254 ? 77.571 16.633 108.077 1.00 59.92 254 GLN C N 1
ATOM 6605 C CA . GLN C 2 254 ? 76.409 16.064 108.738 1.00 61.59 254 GLN C CA 1
ATOM 6606 C C . GLN C 2 254 ? 76.196 14.587 108.453 1.00 64.98 254 GLN C C 1
ATOM 6607 O O . GLN C 2 254 ? 76.312 14.133 107.317 1.00 66.40 254 GLN C O 1
ATOM 6613 N N . GLU C 2 255 ? 75.884 13.846 109.510 1.00 70.54 255 GLU C N 1
ATOM 6614 C CA . GLU C 2 255 ? 75.645 12.408 109.438 1.00 76.64 255 GLU C CA 1
ATOM 6615 C C . GLU C 2 255 ? 74.531 12.032 108.452 1.00 73.27 255 GLU C C 1
ATOM 6616 O O . GLU C 2 255 ? 74.567 10.965 107.838 1.00 74.64 255 GLU C O 1
ATOM 6622 N N . GLU C 2 256 ? 73.546 12.910 108.298 1.00 70.43 256 GLU C N 1
ATOM 6623 C CA . GLU C 2 256 ? 72.430 12.644 107.396 1.00 69.76 256 GLU C CA 1
ATOM 6624 C C . GLU C 2 256 ? 72.898 12.269 105.995 1.00 66.72 256 GLU C C 1
ATOM 6625 O O . GLU C 2 256 ? 72.252 11.473 105.304 1.00 65.44 256 GLU C O 1
ATOM 6631 N N . THR C 2 257 ? 74.024 12.849 105.582 1.00 63.72 257 THR C N 1
ATOM 6632 C CA . THR C 2 257 ? 74.592 12.572 104.271 1.00 59.74 257 THR C CA 1
ATOM 6633 C C . THR C 2 257 ? 74.938 11.096 104.235 1.00 58.04 257 THR C C 1
ATOM 6634 O O . THR C 2 257 ? 74.596 10.394 103.291 1.00 55.22 257 THR C O 1
ATOM 6638 N N . ILE C 2 258 ? 75.599 10.621 105.281 1.00 57.76 258 ILE C N 1
ATOM 6639 C CA . ILE C 2 258 ? 75.992 9.219 105.333 1.00 58.19 258 ILE C CA 1
ATOM 6640 C C . ILE C 2 258 ? 74.794 8.281 105.369 1.00 59.57 258 ILE C C 1
ATOM 6641 O O . ILE C 2 258 ? 74.800 7.238 104.723 1.00 59.26 258 ILE C O 1
ATOM 6646 N N . ARG C 2 259 ? 73.778 8.657 106.139 1.00 60.41 259 ARG C N 1
ATOM 6647 C CA . ARG C 2 259 ? 72.567 7.856 106.278 1.00 62.73 259 ARG C CA 1
ATOM 6648 C C . ARG C 2 259 ? 71.785 7.760 104.959 1.00 62.12 259 ARG C C 1
ATOM 6649 O O . ARG C 2 259 ? 71.260 6.694 104.609 1.00 62.92 259 ARG C O 1
ATOM 6657 N N . TRP C 2 260 ? 71.690 8.870 104.233 1.00 61.64 260 TRP C N 1
ATOM 6658 C CA . TRP C 2 260 ? 70.990 8.856 102.951 1.00 61.44 260 TRP C CA 1
ATOM 6659 C C . TRP C 2 260 ? 71.779 7.997 101.973 1.00 61.71 260 TRP C C 1
ATOM 6660 O O . TRP C 2 260 ? 71.218 7.378 101.068 1.00 62.02 260 TRP C O 1
ATOM 6671 N N . ALA C 2 261 ? 73.093 7.975 102.164 1.00 65.59 261 ALA C N 1
ATOM 6672 C CA . ALA C 2 261 ? 73.973 7.191 101.318 1.00 67.81 261 ALA C CA 1
ATOM 6673 C C . ALA C 2 261 ? 73.626 5.722 101.508 1.00 69.89 261 ALA C C 1
ATOM 6674 O O . ALA C 2 261 ? 73.448 4.993 100.532 1.00 69.21 261 ALA C O 1
ATOM 6676 N N . GLN C 2 262 ? 73.522 5.293 102.768 1.00 72.98 262 GLN C N 1
ATOM 6677 C CA . GLN C 2 262 ? 73.169 3.909 103.078 1.00 75.20 262 GLN C CA 1
ATOM 6678 C C . GLN C 2 262 ? 71.794 3.580 102.547 1.00 73.31 262 GLN C C 1
ATOM 6679 O O . GLN C 2 262 ? 71.603 2.529 101.938 1.00 73.70 262 GLN C O 1
ATOM 6685 N N . GLU C 2 263 ? 70.837 4.471 102.788 1.00 70.83 263 GLU C N 1
ATOM 6686 C CA . GLU C 2 263 ? 69.484 4.266 102.306 1.00 71.75 263 GLU C CA 1
ATOM 6687 C C . GLU C 2 263 ? 69.486 3.971 100.810 1.00 70.66 263 GLU C C 1
ATOM 6688 O O . GLU C 2 263 ? 68.637 3.230 100.310 1.00 71.38 263 GLU C O 1
ATOM 6694 N N . LEU C 2 264 ? 70.443 4.553 100.094 1.00 70.72 264 LEU C N 1
ATOM 6695 C CA . LEU C 2 264 ? 70.530 4.354 98.654 1.00 70.86 264 LEU C CA 1
ATOM 6696 C C . LEU C 2 264 ? 71.520 3.256 98.264 1.00 71.43 264 LEU C C 1
ATOM 6697 O O . LEU C 2 264 ? 71.674 2.936 97.089 1.00 71.33 264 LEU C O 1
ATOM 6702 N N . ARG C 2 265 ? 72.173 2.669 99.260 1.00 74.51 265 ARG C N 1
ATOM 6703 C CA . ARG C 2 265 ? 73.132 1.590 99.037 1.00 79.93 265 ARG C CA 1
ATOM 6704 C C . ARG C 2 265 ? 74.263 2.005 98.102 1.00 77.16 265 ARG C C 1
ATOM 6705 O O . ARG C 2 265 ? 74.604 1.276 97.175 1.00 78.32 265 ARG C O 1
ATOM 6713 N N . LEU C 2 266 ? 74.860 3.162 98.352 1.00 73.74 266 LEU C N 1
ATOM 6714 C CA . LEU C 2 266 ? 75.933 3.650 97.492 1.00 68.46 266 LEU C CA 1
ATOM 6715 C C . LEU C 2 266 ? 77.333 3.199 97.942 1.00 67.95 266 LEU C C 1
ATOM 6716 O O . LEU C 2 266 ? 77.575 3.016 99.134 1.00 67.22 266 LEU C O 1
ATOM 6721 N N . ARG C 2 267 ? 78.240 2.994 96.987 1.00 66.65 267 ARG C N 1
ATOM 6722 C CA . ARG C 2 267 ? 79.623 2.629 97.313 1.00 66.63 267 ARG C CA 1
ATOM 6723 C C . ARG C 2 267 ? 80.300 3.989 97.420 1.00 67.10 267 ARG C C 1
ATOM 6724 O O . ARG C 2 267 ? 80.384 4.714 96.425 1.00 67.48 267 ARG C O 1
ATOM 6732 N N . CYS C 2 268 ? 80.778 4.346 98.609 1.00 65.94 268 CYS C N 1
ATOM 6733 C CA . CYS C 2 268 ? 81.364 5.667 98.775 1.00 65.79 268 CYS C CA 1
ATOM 6734 C C . CYS C 2 268 ? 82.738 5.805 99.393 1.00 65.00 268 CYS C C 1
ATOM 6735 O O . CYS C 2 268 ? 83.152 5.011 100.236 1.00 66.91 268 CYS C O 1
ATOM 6738 N N . LEU C 2 269 ? 83.430 6.851 98.952 1.00 63.72 269 LEU C N 1
ATOM 6739 C CA . LEU C 2 269 ? 84.722 7.242 99.492 1.00 61.05 269 LEU C CA 1
ATOM 6740 C C . LEU C 2 269 ? 84.277 8.534 100.161 1.00 57.56 269 LEU C C 1
ATOM 6741 O O . LEU C 2 269 ? 83.632 9.373 99.539 1.00 55.77 269 LEU C O 1
ATOM 6746 N N . VAL C 2 270 ? 84.580 8.685 101.434 1.00 56.59 270 VAL C N 1
ATOM 6747 C CA . VAL C 2 270 ? 84.157 9.878 102.141 1.00 56.33 270 VAL C CA 1
ATOM 6748 C C . VAL C 2 270 ? 85.315 10.566 102.832 1.00 56.07 270 VAL C C 1
ATOM 6749 O O . VAL C 2 270 ? 86.132 9.921 103.481 1.00 55.93 270 VAL C O 1
ATOM 6753 N N . THR C 2 271 ? 85.392 11.879 102.670 1.00 55.64 271 THR C N 1
ATOM 6754 C CA . THR C 2 271 ? 86.442 12.652 103.309 1.00 56.19 271 THR C CA 1
ATOM 6755 C C . THR C 2 271 ? 85.771 13.477 104.384 1.00 56.74 271 THR C C 1
ATOM 6756 O O . THR C 2 271 ? 84.771 14.155 104.138 1.00 57.02 271 THR C O 1
ATOM 6760 N N . THR C 2 272 ? 86.303 13.418 105.591 1.00 58.04 272 THR C N 1
ATOM 6761 C CA . THR C 2 272 ? 85.678 14.173 106.653 1.00 58.46 272 THR C CA 1
ATOM 6762 C C . THR C 2 272 ? 86.630 14.482 107.785 1.00 61.69 272 THR C C 1
ATOM 6763 O O . THR C 2 272 ? 87.603 13.762 108.008 1.00 61.34 272 THR C O 1
ATOM 6767 N N . ARG C 2 273 ? 86.345 15.573 108.484 1.00 64.35 273 ARG C N 1
ATOM 6768 C CA . ARG C 2 273 ? 87.155 15.990 109.614 1.00 67.32 273 ARG C CA 1
ATOM 6769 C C . ARG C 2 273 ? 86.652 15.286 110.876 1.00 70.51 273 ARG C C 1
ATOM 6770 O O . ARG C 2 273 ? 87.378 15.174 111.864 1.00 71.75 273 ARG C O 1
ATOM 6778 N N . ASP C 2 274 ? 85.409 14.810 110.829 1.00 73.50 274 ASP C N 1
ATOM 6779 C CA . ASP C 2 274 ? 84.786 14.136 111.964 1.00 78.35 274 ASP C CA 1
ATOM 6780 C C . ASP C 2 274 ? 84.462 12.672 111.698 1.00 78.52 274 ASP C C 1
ATOM 6781 O O . ASP C 2 274 ? 83.592 12.360 110.890 1.00 79.34 274 ASP C O 1
ATOM 6786 N N . VAL C 2 275 ? 85.144 11.783 112.412 1.00 81.15 275 VAL C N 1
ATOM 6787 C CA . VAL C 2 275 ? 84.961 10.343 112.248 1.00 84.61 275 VAL C CA 1
ATOM 6788 C C . VAL C 2 275 ? 83.613 9.810 112.731 1.00 84.30 275 VAL C C 1
ATOM 6789 O O . VAL C 2 275 ? 83.147 8.776 112.252 1.00 85.00 275 VAL C O 1
ATOM 6793 N N . GLU C 2 276 ? 82.992 10.509 113.677 1.00 87.20 276 GLU C N 1
ATOM 6794 C CA . GLU C 2 276 ? 81.703 10.089 114.226 1.00 89.94 276 GLU C CA 1
ATOM 6795 C C . GLU C 2 276 ? 80.594 9.935 113.192 1.00 86.01 276 GLU C C 1
ATOM 6796 O O . GLU C 2 276 ? 79.710 9.098 113.357 1.00 85.69 276 GLU C O 1
ATOM 6802 N N . ILE C 2 277 ? 80.630 10.735 112.131 1.00 81.02 277 ILE C N 1
ATOM 6803 C CA . ILE C 2 277 ? 79.597 10.650 111.105 1.00 76.97 277 ILE C CA 1
ATOM 6804 C C . ILE C 2 277 ? 79.428 9.218 110.594 1.00 77.98 277 ILE C C 1
ATOM 6805 O O . ILE C 2 277 ? 78.487 8.922 109.869 1.00 76.74 277 ILE C O 1
ATOM 6810 N N . SER C 2 278 ? 80.337 8.328 110.977 1.00 79.99 278 SER C N 1
ATOM 6811 C CA . SER C 2 278 ? 80.253 6.938 110.543 1.00 82.18 278 SER C CA 1
ATOM 6812 C C . SER C 2 278 ? 79.336 6.115 111.441 1.00 85.03 278 SER C C 1
ATOM 6813 O O . SER C 2 278 ? 79.053 4.949 111.155 1.00 88.89 278 SER C O 1
ATOM 6816 N N . ASN C 2 279 ? 78.875 6.717 112.533 1.00 88.39 279 ASN C N 1
ATOM 6817 C CA . ASN C 2 279 ? 77.978 6.023 113.447 1.00 89.71 279 ASN C CA 1
ATOM 6818 C C . ASN C 2 279 ? 76.569 6.054 112.872 1.00 91.12 279 ASN C C 1
ATOM 6819 O O . ASN C 2 279 ? 75.580 6.042 113.606 1.00 91.13 279 ASN C O 1
ATOM 6824 N N . ALA C 2 280 ? 76.489 6.106 111.549 1.00 87.64 280 ALA C N 1
ATOM 6825 C CA . ALA C 2 280 ? 75.214 6.139 110.857 1.00 87.88 280 ALA C CA 1
ATOM 6826 C C . ALA C 2 280 ? 75.236 5.038 109.825 1.00 87.73 280 ALA C C 1
ATOM 6827 O O . ALA C 2 280 ? 74.215 4.696 109.231 1.00 86.78 280 ALA C O 1
ATOM 6829 N N . ALA C 2 281 ? 76.423 4.495 109.601 1.00 88.34 281 ALA C N 1
ATOM 6830 C CA . ALA C 2 281 ? 76.581 3.422 108.645 1.00 89.00 281 ALA C CA 1
ATOM 6831 C C . ALA C 2 281 ? 76.362 2.120 109.389 1.00 90.28 281 ALA C C 1
ATOM 6832 O O . ALA C 2 281 ? 76.930 1.899 110.456 1.00 92.15 281 ALA C O 1
ATOM 6834 N N . SER C 2 282 ? 75.527 1.261 108.827 1.00 93.98 282 SER C N 1
ATOM 6835 C CA . SER C 2 282 ? 75.237 -0.018 109.447 1.00 97.43 282 SER C CA 1
ATOM 6836 C C . SER C 2 282 ? 76.066 -1.131 108.812 1.00 98.40 282 SER C C 1
ATOM 6837 O O . SER C 2 282 ? 76.372 -2.133 109.457 1.00 98.98 282 SER C O 1
ATOM 6840 N N . GLN C 2 283 ? 76.440 -0.952 107.551 1.00 97.86 283 GLN C N 1
ATOM 6841 C CA . GLN C 2 283 ? 77.220 -1.966 106.859 1.00 98.68 283 GLN C CA 1
ATOM 6842 C C . GLN C 2 283 ? 78.723 -1.742 106.964 1.00 95.55 283 GLN C C 1
ATOM 6843 O O . GLN C 2 283 ? 79.204 -1.187 107.948 1.00 96.49 283 GLN C O 1
ATOM 6849 N N . THR C 2 284 ? 79.457 -2.176 105.946 1.00 93.42 284 THR C N 1
ATOM 6850 C CA . THR C 2 284 ? 80.915 -2.058 105.916 1.00 91.95 284 THR C CA 1
ATOM 6851 C C . THR C 2 284 ? 81.487 -0.652 106.150 1.00 89.09 284 THR C C 1
ATOM 6852 O O . THR C 2 284 ? 81.017 0.327 105.573 1.00 89.59 284 THR C O 1
ATOM 6856 N N . CYS C 2 285 ? 82.514 -0.567 106.995 1.00 87.04 285 CYS C N 1
ATOM 6857 C CA . CYS C 2 285 ? 83.174 0.701 107.307 1.00 86.68 285 CYS C CA 1
ATOM 6858 C C . CYS C 2 285 ? 84.676 0.539 107.464 1.00 85.45 285 CYS C C 1
ATOM 6859 O O . CYS C 2 285 ? 85.141 -0.085 108.417 1.00 85.76 285 CYS C O 1
ATOM 6862 N N . GLU C 2 286 ? 85.433 1.103 106.532 1.00 84.49 286 GLU C N 1
ATOM 6863 C CA . GLU C 2 286 ? 86.886 1.036 106.592 1.00 85.05 286 GLU C CA 1
ATOM 6864 C C . GLU C 2 286 ? 87.377 2.447 106.853 1.00 81.50 286 GLU C C 1
ATOM 6865 O O . GLU C 2 286 ? 86.733 3.412 106.445 1.00 83.46 286 GLU C O 1
ATOM 6871 N N . PHE C 2 287 ? 88.502 2.579 107.543 1.00 77.38 287 PHE C N 1
ATOM 6872 C CA . PHE C 2 287 ? 89.018 3.906 107.841 1.00 72.74 287 PHE C CA 1
ATOM 6873 C C . PHE C 2 287 ? 90.478 4.088 107.448 1.00 71.82 287 PHE C C 1
ATOM 6874 O O . PHE C 2 287 ? 91.253 3.126 107.390 1.00 70.76 287 PHE C O 1
ATOM 6882 N N . ILE C 2 288 ? 90.829 5.338 107.162 1.00 70.12 288 ILE C N 1
ATOM 6883 C CA . ILE C 2 288 ? 92.184 5.722 106.799 1.00 69.48 288 ILE C CA 1
ATOM 6884 C C . ILE C 2 288 ? 92.394 7.131 107.342 1.00 72.18 288 ILE C C 1
ATOM 6885 O O . ILE C 2 288 ? 91.748 8.086 106.907 1.00 74.00 288 ILE C O 1
ATOM 6890 N N . GLU C 2 289 ? 93.289 7.252 108.312 1.00 74.20 289 GLU C N 1
ATOM 6891 C CA . GLU C 2 289 ? 93.557 8.534 108.929 1.00 76.38 289 GLU C CA 1
ATOM 6892 C C . GLU C 2 289 ? 94.643 9.304 108.209 1.00 75.69 289 GLU C C 1
ATOM 6893 O O . GLU C 2 289 ? 95.719 8.781 107.929 1.00 76.78 289 GLU C O 1
ATOM 6899 N N . VAL C 2 290 ? 94.347 10.553 107.893 1.00 74.64 290 VAL C N 1
ATOM 6900 C CA . VAL C 2 290 ? 95.319 11.397 107.236 1.00 74.96 290 VAL C CA 1
ATOM 6901 C C . VAL C 2 290 ? 95.994 12.164 108.360 1.00 74.12 290 VAL C C 1
ATOM 6902 O O . VAL C 2 290 ? 95.453 13.144 108.870 1.00 73.13 290 VAL C O 1
ATOM 6906 N N . THR C 2 291 ? 97.173 11.695 108.753 1.00 76.10 291 THR C N 1
ATOM 6907 C CA . THR C 2 291 ? 97.930 12.314 109.835 1.00 80.88 291 THR C CA 1
ATOM 6908 C C . THR C 2 291 ? 98.743 13.503 109.354 1.00 77.49 291 THR C C 1
ATOM 6909 O O . THR C 2 291 ? 98.877 13.726 108.153 1.00 78.22 291 THR C O 1
ATOM 6913 N N . SER C 2 292 ? 99.280 14.270 110.297 1.00 76.97 292 SER C N 1
ATOM 6914 C CA . SER C 2 292 ? 100.108 15.418 109.953 1.00 78.22 292 SER C CA 1
ATOM 6915 C C . SER C 2 292 ? 101.320 14.858 109.218 1.00 78.46 292 SER C C 1
ATOM 6916 O O . SER C 2 292 ? 101.509 13.642 109.168 1.00 78.94 292 SER C O 1
ATOM 6919 N N . LEU C 2 293 ? 102.150 15.721 108.648 1.00 79.99 293 LEU C N 1
ATOM 6920 C CA . LEU C 2 293 ? 103.322 15.221 107.940 1.00 81.99 293 LEU C CA 1
ATOM 6921 C C . LEU C 2 293 ? 104.515 15.053 108.868 1.00 84.95 293 LEU C C 1
ATOM 6922 O O . LEU C 2 293 ? 104.828 15.949 109.652 1.00 85.52 293 LEU C O 1
ATOM 6927 N N . GLU C 2 294 ? 105.171 13.899 108.795 1.00 88.85 294 GLU C N 1
ATOM 6928 C CA . GLU C 2 294 ? 106.351 13.676 109.614 1.00 93.90 294 GLU C CA 1
ATOM 6929 C C . GLU C 2 294 ? 107.408 14.629 109.083 1.00 90.62 294 GLU C C 1
ATOM 6930 O O . GLU C 2 294 ? 107.276 15.155 107.976 1.00 91.94 294 GLU C O 1
ATOM 6936 N N . ILE C 2 295 ? 108.452 14.863 109.864 1.00 87.98 295 ILE C N 1
ATOM 6937 C CA . ILE C 2 295 ? 109.504 15.764 109.428 1.00 87.73 295 ILE C CA 1
ATOM 6938 C C . ILE C 2 295 ? 109.984 15.357 108.035 1.00 83.66 295 ILE C C 1
ATOM 6939 O O . ILE C 2 295 ? 110.133 16.202 107.158 1.00 82.32 295 ILE C O 1
ATOM 6944 N N . ASP C 2 296 ? 110.211 14.061 107.836 1.00 84.03 296 ASP C N 1
ATOM 6945 C CA . ASP C 2 296 ? 110.662 13.536 106.547 1.00 84.65 296 ASP C CA 1
ATOM 6946 C C . ASP C 2 296 ? 109.793 14.064 105.419 1.00 81.30 296 ASP C C 1
ATOM 6947 O O . ASP C 2 296 ? 110.275 14.688 104.476 1.00 81.20 296 ASP C O 1
ATOM 6952 N N . GLU C 2 297 ? 108.500 13.789 105.525 1.00 79.54 297 GLU C N 1
ATOM 6953 C CA . GLU C 2 297 ? 107.542 14.201 104.521 1.00 76.84 297 GLU C CA 1
ATOM 6954 C C . GLU C 2 297 ? 107.554 15.703 104.273 1.00 74.76 297 GLU C C 1
ATOM 6955 O O . GLU C 2 297 ? 107.612 16.139 103.123 1.00 73.58 297 GLU C O 1
ATOM 6961 N N . CYS C 2 298 ? 107.511 16.497 105.336 1.00 71.19 298 CYS C N 1
ATOM 6962 C CA . CYS C 2 298 ? 107.539 17.941 105.163 1.00 73.52 298 CYS C CA 1
ATOM 6963 C C . CYS C 2 298 ? 108.743 18.360 104.323 1.00 74.61 298 CYS C C 1
ATOM 6964 O O . CYS C 2 298 ? 108.671 19.320 103.554 1.00 76.22 298 CYS C O 1
ATOM 6967 N N . TYR C 2 299 ? 109.850 17.640 104.470 1.00 76.93 299 TYR C N 1
ATOM 6968 C CA . TYR C 2 299 ? 111.049 17.941 103.697 1.00 78.28 299 TYR C CA 1
ATOM 6969 C C . TYR C 2 299 ? 110.842 17.574 102.232 1.00 74.50 299 TYR C C 1
ATOM 6970 O O . TYR C 2 299 ? 111.180 18.351 101.349 1.00 74.66 299 TYR C O 1
ATOM 6979 N N . ASP C 2 300 ? 110.285 16.396 101.974 1.00 72.90 300 ASP C N 1
ATOM 6980 C CA . ASP C 2 300 ? 110.043 15.970 100.599 1.00 73.27 300 ASP C CA 1
ATOM 6981 C C . ASP C 2 300 ? 109.044 16.936 99.970 1.00 71.66 300 ASP C C 1
ATOM 6982 O O . ASP C 2 300 ? 109.167 17.299 98.800 1.00 71.60 300 ASP C O 1
ATOM 6987 N N . PHE C 2 301 ? 108.060 17.341 100.774 1.00 70.03 301 PHE C N 1
ATOM 6988 C CA . PHE C 2 301 ? 107.005 18.269 100.368 1.00 68.92 301 PHE C CA 1
ATOM 6989 C C . PHE C 2 301 ? 107.597 19.617 99.973 1.00 68.26 301 PHE C C 1
ATOM 6990 O O . PHE C 2 301 ? 107.462 20.048 98.832 1.00 68.75 301 PHE C O 1
ATOM 6998 N N . LEU C 2 302 ? 108.237 20.283 100.930 1.00 67.63 302 LEU C N 1
ATOM 6999 C CA . LEU C 2 302 ? 108.867 21.578 100.689 1.00 67.73 302 LEU C CA 1
ATOM 7000 C C . LEU C 2 302 ? 109.847 21.489 99.527 1.00 68.66 302 LEU C C 1
ATOM 7001 O O . LEU C 2 302 ? 109.963 22.407 98.720 1.00 68.81 302 LEU C O 1
ATOM 7006 N N . GLU C 2 303 ? 110.556 20.373 99.451 1.00 71.17 303 GLU C N 1
ATOM 7007 C CA . GLU C 2 303 ? 111.517 20.171 98.386 1.00 73.54 303 GLU C CA 1
ATOM 7008 C C . GLU C 2 303 ? 110.815 20.155 97.035 1.00 73.45 303 GLU C C 1
ATOM 7009 O O . GLU C 2 303 ? 111.193 20.898 96.124 1.00 73.73 303 GLU C O 1
ATOM 7015 N N . ALA C 2 304 ? 109.789 19.316 96.916 1.00 70.57 304 ALA C N 1
ATOM 7016 C CA . ALA C 2 304 ? 109.040 19.195 95.672 1.00 69.91 304 ALA C CA 1
ATOM 7017 C C . ALA C 2 304 ? 108.664 20.550 95.101 1.00 69.67 304 ALA C C 1
ATOM 7018 O O . ALA C 2 304 ? 108.711 20.743 93.895 1.00 70.01 304 ALA C O 1
ATOM 7020 N N . TYR C 2 305 ? 108.302 21.489 95.966 1.00 70.94 305 TYR C N 1
ATOM 7021 C CA . TYR C 2 305 ? 107.923 22.822 95.517 1.00 72.78 305 TYR C CA 1
ATOM 7022 C C . TYR C 2 305 ? 109.040 23.853 95.477 1.00 76.44 305 TYR C C 1
ATOM 7023 O O . TYR C 2 305 ? 108.794 25.062 95.582 1.00 78.39 305 TYR C O 1
ATOM 7032 N N . GLY C 2 306 ? 110.268 23.364 95.319 1.00 80.73 306 GLY C N 1
ATOM 7033 C CA . GLY C 2 306 ? 111.429 24.233 95.238 1.00 84.59 306 GLY C CA 1
ATOM 7034 C C . GLY C 2 306 ? 111.734 25.100 96.445 1.00 88.19 306 GLY C C 1
ATOM 7035 O O . GLY C 2 306 ? 112.168 26.237 96.287 1.00 84.97 306 GLY C O 1
ATOM 7036 N N . MET C 2 307 ? 111.504 24.588 97.648 1.00 88.05 307 MET C N 1
ATOM 7037 C CA . MET C 2 307 ? 111.813 25.370 98.833 1.00 93.15 307 MET C CA 1
ATOM 7038 C C . MET C 2 307 ? 113.316 25.173 99.019 1.00 92.72 307 MET C C 1
ATOM 7039 O O . MET C 2 307 ? 113.883 24.199 98.526 1.00 92.14 307 MET C O 1
ATOM 7044 N N . PRO C 2 308 ? 113.980 26.099 99.722 1.00 87.48 308 PRO C N 1
ATOM 7045 C CA . PRO C 2 308 ? 115.423 26.063 99.984 1.00 89.90 308 PRO C CA 1
ATOM 7046 C C . PRO C 2 308 ? 116.171 24.724 100.116 1.00 88.13 308 PRO C C 1
ATOM 7047 O O . PRO C 2 308 ? 116.945 24.353 99.233 1.00 86.24 308 PRO C O 1
ATOM 7051 N N . MET C 2 309 ? 115.934 24.017 101.218 1.00 84.40 309 MET C N 1
ATOM 7052 C CA . MET C 2 309 ? 116.613 22.753 101.548 1.00 83.08 309 MET C CA 1
ATOM 7053 C C . MET C 2 309 ? 117.917 23.134 102.241 1.00 79.49 309 MET C C 1
ATOM 7054 O O . MET C 2 309 ? 118.922 23.444 101.600 1.00 79.32 309 MET C O 1
ATOM 7059 N N . PRO C 2 310 ? 117.895 23.113 103.580 1.00 77.30 310 PRO C N 1
ATOM 7060 C CA . PRO C 2 310 ? 118.944 23.435 104.549 1.00 72.36 310 PRO C CA 1
ATOM 7061 C C . PRO C 2 310 ? 120.347 22.874 104.375 1.00 69.56 310 PRO C C 1
ATOM 7062 O O . PRO C 2 310 ? 120.558 21.787 103.834 1.00 68.75 310 PRO C O 1
ATOM 7066 N N . VAL C 2 311 ? 121.298 23.660 104.866 1.00 67.30 311 VAL C N 1
ATOM 7067 C CA . VAL C 2 311 ? 122.716 23.325 104.881 1.00 62.79 311 VAL C CA 1
ATOM 7068 C C . VAL C 2 311 ? 123.222 23.932 106.184 1.00 64.03 311 VAL C C 1
ATOM 7069 O O . VAL C 2 311 ? 123.393 25.149 106.292 1.00 60.20 311 VAL C O 1
ATOM 7073 N N . GLY C 2 312 ? 123.419 23.077 107.180 1.00 64.81 312 GLY C N 1
ATOM 7074 C CA . GLY C 2 312 ? 123.880 23.549 108.468 1.00 69.82 312 GLY C CA 1
ATOM 7075 C C . GLY C 2 312 ? 122.744 23.683 109.462 1.00 72.55 312 GLY C C 1
ATOM 7076 O O . GLY C 2 312 ? 121.584 23.818 109.082 1.00 73.02 312 GLY C O 1
ATOM 7077 N N . GLU C 2 313 ? 123.090 23.650 110.744 1.00 75.15 313 GLU C N 1
ATOM 7078 C CA . GLU C 2 313 ? 122.121 23.759 111.831 1.00 80.25 313 GLU C CA 1
ATOM 7079 C C . GLU C 2 313 ? 121.244 25.000 111.726 1.00 78.27 313 GLU C C 1
ATOM 7080 O O . GLU C 2 313 ? 120.023 24.910 111.794 1.00 79.69 313 GLU C O 1
ATOM 7086 N N . LYS C 2 314 ? 121.881 26.161 111.596 1.00 78.72 314 LYS C N 1
ATOM 7087 C CA . LYS C 2 314 ? 121.167 27.427 111.512 1.00 78.15 314 LYS C CA 1
ATOM 7088 C C . LYS C 2 314 ? 120.006 27.422 110.523 1.00 76.01 314 LYS C C 1
ATOM 7089 O O . LYS C 2 314 ? 118.903 27.856 110.866 1.00 75.63 314 LYS C O 1
ATOM 7095 N N . GLU C 2 315 ? 120.253 26.939 109.304 1.00 73.09 315 GLU C N 1
ATOM 7096 C CA . GLU C 2 315 ? 119.210 26.872 108.287 1.00 71.67 315 GLU C CA 1
ATOM 7097 C C . GLU C 2 315 ? 118.197 25.795 108.651 1.00 71.13 315 GLU C C 1
ATOM 7098 O O . GLU C 2 315 ? 116.998 25.974 108.473 1.00 71.01 315 GLU C O 1
ATOM 7104 N N . GLU C 2 316 ? 118.685 24.677 109.174 1.00 71.61 316 GLU C N 1
ATOM 7105 C CA . GLU C 2 316 ? 117.808 23.586 109.580 1.00 72.90 316 GLU C CA 1
ATOM 7106 C C . GLU C 2 316 ? 116.902 24.010 110.728 1.00 71.51 316 GLU C C 1
ATOM 7107 O O . GLU C 2 316 ? 115.729 23.637 110.768 1.00 71.04 316 GLU C O 1
ATOM 7113 N N . ASP C 2 317 ? 117.451 24.791 111.656 1.00 73.34 317 ASP C N 1
ATOM 7114 C CA . ASP C 2 317 ? 116.683 25.270 112.794 1.00 77.13 317 ASP C CA 1
ATOM 7115 C C . ASP C 2 317 ? 115.489 26.046 112.273 1.00 74.06 317 ASP C C 1
ATOM 7116 O O . ASP C 2 317 ? 114.387 25.937 112.811 1.00 75.50 317 ASP C O 1
ATOM 7121 N N . VAL C 2 318 ? 115.710 26.817 111.211 1.00 72.00 318 VAL C N 1
ATOM 7122 C CA . VAL C 2 318 ? 114.642 27.608 110.614 1.00 70.53 318 VAL C CA 1
ATOM 7123 C C . VAL C 2 318 ? 113.549 26.738 109.994 1.00 67.53 318 VAL C C 1
ATOM 7124 O O . VAL C 2 318 ? 112.366 26.953 110.242 1.00 66.16 318 VAL C O 1
ATOM 7128 N N . LEU C 2 319 ? 113.941 25.756 109.192 1.00 67.08 319 LEU C N 1
ATOM 7129 C CA . LEU C 2 319 ? 112.962 24.886 108.566 1.00 69.18 319 LEU C CA 1
ATOM 7130 C C . LEU C 2 319 ? 112.168 24.094 109.601 1.00 71.13 319 LEU C C 1
ATOM 7131 O O . LEU C 2 319 ? 110.953 23.932 109.471 1.00 71.15 319 LEU C O 1
ATOM 7136 N N . ASN C 2 320 ? 112.853 23.600 110.626 1.00 71.84 320 ASN C N 1
ATOM 7137 C CA . ASN C 2 320 ? 112.186 22.838 111.671 1.00 72.71 320 ASN C CA 1
ATOM 7138 C C . ASN C 2 320 ? 111.252 23.727 112.481 1.00 73.03 320 ASN C C 1
ATOM 7139 O O . ASN C 2 320 ? 110.217 23.278 112.950 1.00 73.62 320 ASN C O 1
ATOM 7144 N N . LYS C 2 321 ? 111.620 24.990 112.646 1.00 75.73 321 LYS C N 1
ATOM 7145 C CA . LYS C 2 321 ? 110.778 25.925 113.382 1.00 77.70 321 LYS C CA 1
ATOM 7146 C C . LYS C 2 321 ? 109.465 26.095 112.611 1.00 77.40 321 LYS C C 1
ATOM 7147 O O . LYS C 2 321 ? 108.398 26.282 113.200 1.00 77.79 321 LYS C O 1
ATOM 7153 N N . THR C 2 322 ? 109.560 26.034 111.285 1.00 76.51 322 THR C N 1
ATOM 7154 C CA . THR C 2 322 ? 108.395 26.158 110.421 1.00 75.80 322 THR C CA 1
ATOM 7155 C C . THR C 2 322 ? 107.636 24.854 110.458 1.00 74.58 322 THR C C 1
ATOM 7156 O O . THR C 2 322 ? 106.416 24.845 110.535 1.00 73.92 322 THR C O 1
ATOM 7160 N N . ILE C 2 323 ? 108.366 23.750 110.398 1.00 76.55 323 ILE C N 1
ATOM 7161 C CA . ILE C 2 323 ? 107.747 22.435 110.437 1.00 80.49 323 ILE C CA 1
ATOM 7162 C C . ILE C 2 323 ? 106.927 22.274 111.712 1.00 82.00 323 ILE C C 1
ATOM 7163 O O . ILE C 2 323 ? 105.837 21.700 111.700 1.00 83.50 323 ILE C O 1
ATOM 7168 N N . GLU C 2 324 ? 107.460 22.795 112.809 1.00 83.49 324 GLU C N 1
ATOM 7169 C CA . GLU C 2 324 ? 106.815 22.699 114.110 1.00 86.64 324 GLU C CA 1
ATOM 7170 C C . GLU C 2 324 ? 105.557 23.562 114.206 1.00 84.76 324 GLU C C 1
ATOM 7171 O O . GLU C 2 324 ? 104.493 23.077 114.592 1.00 85.55 324 GLU C O 1
ATOM 7177 N N . LEU C 2 325 ? 105.691 24.834 113.844 1.00 82.87 325 LEU C N 1
ATOM 7178 C CA . LEU C 2 325 ? 104.588 25.794 113.885 1.00 81.48 325 LEU C CA 1
ATOM 7179 C C . LEU C 2 325 ? 103.381 25.458 113.004 1.00 82.50 325 LEU C C 1
ATOM 7180 O O . LEU C 2 325 ? 102.370 26.150 113.058 1.00 81.38 325 LEU C O 1
ATOM 7185 N N . SER C 2 326 ? 103.482 24.421 112.181 1.00 83.39 326 SER C N 1
ATOM 7186 C CA . SER C 2 326 ? 102.368 24.059 111.314 1.00 84.46 326 SER C CA 1
ATOM 7187 C C . SER C 2 326 ? 101.895 22.656 111.640 1.00 83.54 326 SER C C 1
ATOM 7188 O O . SER C 2 326 ? 100.944 22.161 111.048 1.00 83.65 326 SER C O 1
ATOM 7191 N N . SER C 2 327 ? 102.577 22.020 112.584 1.00 82.02 327 SER C N 1
ATOM 7192 C CA . SER C 2 327 ? 102.229 20.674 113.007 1.00 80.01 327 SER C CA 1
ATOM 7193 C C . SER C 2 327 ? 102.123 19.742 111.811 1.00 79.30 327 SER C C 1
ATOM 7194 O O . SER C 2 327 ? 101.363 18.770 111.838 1.00 79.91 327 SER C O 1
ATOM 7197 N N . GLY C 2 328 ? 102.883 20.048 110.762 1.00 78.00 328 GLY C N 1
ATOM 7198 C CA . GLY C 2 328 ? 102.865 19.227 109.561 1.00 75.18 328 GLY C CA 1
ATOM 7199 C C . GLY C 2 328 ? 101.549 19.332 108.808 1.00 72.84 328 GLY C C 1
ATOM 7200 O O . GLY C 2 328 ? 101.031 18.335 108.295 1.00 71.75 328 GLY C O 1
ATOM 7201 N N . ASN C 2 329 ? 101.010 20.549 108.751 1.00 69.13 329 ASN C N 1
ATOM 7202 C CA . ASN C 2 329 ? 99.751 20.808 108.065 1.00 64.61 329 ASN C CA 1
ATOM 7203 C C . ASN C 2 329 ? 100.005 21.239 106.624 1.00 61.30 329 ASN C C 1
ATOM 7204 O O . ASN C 2 329 ? 100.472 22.354 106.364 1.00 61.06 329 ASN C O 1
ATOM 7209 N N . PRO C 2 330 ? 99.706 20.346 105.668 1.00 60.89 330 PRO C N 1
ATOM 7210 C CA . PRO C 2 330 ? 99.890 20.600 104.239 1.00 58.36 330 PRO C CA 1
ATOM 7211 C C . PRO C 2 330 ? 99.292 21.929 103.792 1.00 58.31 330 PRO C C 1
ATOM 7212 O O . PRO C 2 330 ? 99.939 22.699 103.092 1.00 57.28 330 PRO C O 1
ATOM 7216 N N . ALA C 2 331 ? 98.057 22.193 104.205 1.00 60.03 331 ALA C N 1
ATOM 7217 C CA . ALA C 2 331 ? 97.387 23.429 103.843 1.00 61.56 331 ALA C CA 1
ATOM 7218 C C . ALA C 2 331 ? 98.132 24.664 104.342 1.00 62.15 331 ALA C C 1
ATOM 7219 O O . ALA C 2 331 ? 98.289 25.634 103.606 1.00 62.58 331 ALA C O 1
ATOM 7221 N N . THR C 2 332 ? 98.585 24.633 105.589 1.00 65.04 332 THR C N 1
ATOM 7222 C CA . THR C 2 332 ? 99.312 25.769 106.142 1.00 68.58 332 THR C CA 1
ATOM 7223 C C . THR C 2 332 ? 100.734 25.841 105.607 1.00 66.51 332 THR C C 1
ATOM 7224 O O . THR C 2 332 ? 101.283 26.930 105.439 1.00 65.71 332 THR C O 1
ATOM 7228 N N . LEU C 2 333 ? 101.336 24.687 105.348 1.00 63.00 333 LEU C N 1
ATOM 7229 C CA . LEU C 2 333 ? 102.676 24.687 104.804 1.00 61.87 333 LEU C CA 1
ATOM 7230 C C . LEU C 2 333 ? 102.606 25.372 103.436 1.00 61.69 333 LEU C C 1
ATOM 7231 O O . LEU C 2 333 ? 103.325 26.331 103.177 1.00 60.87 333 LEU C O 1
ATOM 7236 N N . MET C 2 334 ? 101.705 24.908 102.576 1.00 61.23 334 MET C N 1
ATOM 7237 C CA . MET C 2 334 ? 101.549 25.502 101.253 1.00 60.02 334 MET C CA 1
ATOM 7238 C C . MET C 2 334 ? 101.314 27.010 101.306 1.00 59.67 334 MET C C 1
ATOM 7239 O O . MET C 2 334 ? 101.702 27.734 100.387 1.00 59.37 334 MET C O 1
ATOM 7244 N N . MET C 2 335 ? 100.671 27.483 102.369 1.00 61.45 335 MET C N 1
ATOM 7245 C CA . MET C 2 335 ? 100.401 28.912 102.521 1.00 65.25 335 MET C CA 1
ATOM 7246 C C . MET C 2 335 ? 101.716 29.601 102.827 1.00 64.39 335 MET C C 1
ATOM 7247 O O . MET C 2 335 ? 101.974 30.727 102.404 1.00 63.67 335 MET C O 1
ATOM 7252 N N . PHE C 2 336 ? 102.537 28.889 103.582 1.00 67.38 336 PHE C N 1
ATOM 7253 C CA . PHE C 2 336 ? 103.842 29.360 103.983 1.00 74.09 336 PHE C CA 1
ATOM 7254 C C . PHE C 2 336 ? 104.674 29.443 102.716 1.00 72.63 336 PHE C C 1
ATOM 7255 O O . PHE C 2 336 ? 105.300 30.462 102.433 1.00 73.86 336 PHE C O 1
ATOM 7263 N N . PHE C 2 337 ? 104.653 28.355 101.953 1.00 73.42 337 PHE C N 1
ATOM 7264 C CA . PHE C 2 337 ? 105.402 28.248 100.712 1.00 75.93 337 PHE C CA 1
ATOM 7265 C C . PHE C 2 337 ? 105.154 29.397 99.768 1.00 72.67 337 PHE C C 1
ATOM 7266 O O . PHE C 2 337 ? 106.097 29.993 99.267 1.00 73.42 337 PHE C O 1
ATOM 7274 N N . LYS C 2 338 ? 103.890 29.708 99.511 1.00 71.12 338 LYS C N 1
ATOM 7275 C CA . LYS C 2 338 ? 103.582 30.791 98.590 1.00 70.18 338 LYS C CA 1
ATOM 7276 C C . LYS C 2 338 ? 103.740 32.174 99.204 1.00 68.98 338 LYS C C 1
ATOM 7277 O O . LYS C 2 338 ? 103.781 33.174 98.487 1.00 70.24 338 LYS C O 1
ATOM 7283 N N . SER C 2 339 ? 103.853 32.236 100.526 1.00 67.23 339 SER C N 1
ATOM 7284 C CA . SER C 2 339 ? 104.054 33.519 101.194 1.00 66.64 339 SER C CA 1
ATOM 7285 C C . SER C 2 339 ? 105.554 33.791 101.299 1.00 66.10 339 SER C C 1
ATOM 7286 O O . SER C 2 339 ? 105.974 34.908 101.568 1.00 64.80 339 SER C O 1
ATOM 7289 N N . CYS C 2 340 ? 106.355 32.761 101.048 1.00 65.90 340 CYS C N 1
ATOM 7290 C CA . CYS C 2 340 ? 107.799 32.870 101.146 1.00 67.87 340 CYS C CA 1
ATOM 7291 C C . CYS C 2 340 ? 108.526 33.286 99.876 1.00 69.59 340 CYS C C 1
ATOM 7292 O O . CYS C 2 340 ? 109.210 32.480 99.243 1.00 67.58 340 CYS C O 1
ATOM 7295 N N . GLU C 2 341 ? 108.358 34.550 99.505 1.00 75.67 341 GLU C N 1
ATOM 7296 C CA . GLU C 2 341 ? 109.033 35.141 98.353 1.00 81.39 341 GLU C CA 1
ATOM 7297 C C . GLU C 2 341 ? 109.717 36.322 99.007 1.00 82.03 341 GLU C C 1
ATOM 7298 O O . GLU C 2 341 ? 109.044 37.141 99.627 1.00 86.70 341 GLU C O 1
ATOM 7304 N N . PRO C 2 342 ? 111.046 36.441 98.907 1.00 83.59 342 PRO C N 1
ATOM 7305 C CA . PRO C 2 342 ? 112.172 35.754 98.274 1.00 83.77 342 PRO C CA 1
ATOM 7306 C C . PRO C 2 342 ? 112.159 34.251 98.030 1.00 82.53 342 PRO C C 1
ATOM 7307 O O . PRO C 2 342 ? 112.226 33.834 96.878 1.00 84.15 342 PRO C O 1
ATOM 7311 N N . LYS C 2 343 ? 112.115 33.473 99.137 1.00 78.70 343 LYS C N 1
ATOM 7312 C CA . LYS C 2 343 ? 112.168 31.994 99.056 1.00 77.00 343 LYS C CA 1
ATOM 7313 C C . LYS C 2 343 ? 113.519 31.578 99.613 1.00 75.23 343 LYS C C 1
ATOM 7314 O O . LYS C 2 343 ? 114.206 30.694 99.100 1.00 74.10 343 LYS C O 1
ATOM 7320 N N . THR C 2 344 ? 113.865 32.294 100.672 1.00 75.85 344 THR C N 1
ATOM 7321 C CA . THR C 2 344 ? 115.131 32.080 101.353 1.00 71.95 344 THR C CA 1
ATOM 7322 C C . THR C 2 344 ? 114.879 31.857 102.840 1.00 73.57 344 THR C C 1
ATOM 7323 O O . THR C 2 344 ? 113.814 32.207 103.354 1.00 70.37 344 THR C O 1
ATOM 7327 N N . PHE C 2 345 ? 115.860 31.287 103.534 1.00 73.15 345 PHE C N 1
ATOM 7328 C CA . PHE C 2 345 ? 115.707 31.042 104.959 1.00 75.47 345 PHE C CA 1
ATOM 7329 C C . PHE C 2 345 ? 115.571 32.330 105.755 1.00 78.55 345 PHE C C 1
ATOM 7330 O O . PHE C 2 345 ? 114.977 32.331 106.827 1.00 79.43 345 PHE C O 1
ATOM 7338 N N . GLU C 2 346 ? 116.104 33.430 105.234 1.00 82.28 346 GLU C N 1
ATOM 7339 C CA . GLU C 2 346 ? 115.977 34.701 105.934 1.00 86.12 346 GLU C CA 1
ATOM 7340 C C . GLU C 2 346 ? 114.505 35.083 105.911 1.00 81.39 346 GLU C C 1
ATOM 7341 O O . GLU C 2 346 ? 113.966 35.599 106.895 1.00 81.89 346 GLU C O 1
ATOM 7347 N N . LYS C 2 347 ? 113.857 34.821 104.777 1.00 78.21 347 LYS C N 1
ATOM 7348 C CA . LYS C 2 347 ? 112.439 35.118 104.625 1.00 76.31 347 LYS C CA 1
ATOM 7349 C C . LYS C 2 347 ? 111.628 34.117 105.432 1.00 73.33 347 LYS C C 1
ATOM 7350 O O . LYS C 2 347 ? 110.629 34.472 106.061 1.00 71.93 347 LYS C O 1
ATOM 7356 N N . MET C 2 348 ? 112.061 32.861 105.406 1.00 72.47 348 MET C N 1
ATOM 7357 C CA . MET C 2 348 ? 111.385 31.821 106.166 1.00 73.42 348 MET C CA 1
ATOM 7358 C C . MET C 2 348 ? 111.369 32.245 107.621 1.00 73.15 348 MET C C 1
ATOM 7359 O O . MET C 2 348 ? 110.335 32.202 108.276 1.00 73.45 348 MET C O 1
ATOM 7364 N N . ALA C 2 349 ? 112.533 32.654 108.117 1.00 74.19 349 ALA C N 1
ATOM 7365 C CA . ALA C 2 349 ? 112.677 33.090 109.499 1.00 76.50 349 ALA C CA 1
ATOM 7366 C C . ALA C 2 349 ? 111.731 34.248 109.765 1.00 77.69 349 ALA C C 1
ATOM 7367 O O . ALA C 2 349 ? 111.151 34.357 110.847 1.00 77.49 349 ALA C O 1
ATOM 7369 N N . GLN C 2 350 ? 111.578 35.108 108.766 1.00 81.18 350 GLN C N 1
ATOM 7370 C CA . GLN C 2 350 ? 110.702 36.263 108.876 1.00 85.86 350 GLN C CA 1
ATOM 7371 C C . GLN C 2 350 ? 109.269 35.788 109.103 1.00 83.93 350 GLN C C 1
ATOM 7372 O O . GLN C 2 350 ? 108.580 36.255 110.013 1.00 84.73 350 GLN C O 1
ATOM 7378 N N . LEU C 2 351 ? 108.826 34.848 108.276 1.00 81.40 351 LEU C N 1
ATOM 7379 C CA . LEU C 2 351 ? 107.485 34.316 108.409 1.00 79.53 351 LEU C CA 1
ATOM 7380 C C . LEU C 2 351 ? 107.304 33.618 109.748 1.00 79.51 351 LEU C C 1
ATOM 7381 O O . LEU C 2 351 ? 106.329 33.869 110.451 1.00 78.65 351 LEU C O 1
ATOM 7386 N N . ASN C 2 352 ? 108.246 32.750 110.106 1.00 80.82 352 ASN C N 1
ATOM 7387 C CA . ASN C 2 352 ? 108.172 32.030 111.373 1.00 81.81 352 ASN C CA 1
ATOM 7388 C C . ASN C 2 352 ? 107.826 32.937 112.550 1.00 85.21 352 ASN C C 1
ATOM 7389 O O . ASN C 2 352 ? 106.957 32.614 113.355 1.00 86.28 352 ASN C O 1
ATOM 7394 N N . ASN C 2 353 ? 108.502 34.072 112.656 1.00 89.90 353 ASN C N 1
ATOM 7395 C CA . ASN C 2 353 ? 108.233 34.982 113.756 1.00 95.32 353 ASN C CA 1
ATOM 7396 C C . ASN C 2 353 ? 106.915 35.717 113.590 1.00 95.02 353 ASN C C 1
ATOM 7397 O O . ASN C 2 353 ? 106.339 36.187 114.569 1.00 95.85 353 ASN C O 1
ATOM 7402 N N . LYS C 2 354 ? 106.433 35.811 112.355 1.00 94.02 354 LYS C N 1
ATOM 7403 C CA . LYS C 2 354 ? 105.167 36.485 112.101 1.00 93.81 354 LYS C CA 1
ATOM 7404 C C . LYS C 2 354 ? 104.047 35.608 112.646 1.00 93.42 354 LYS C C 1
ATOM 7405 O O . LYS C 2 354 ? 103.033 36.102 113.136 1.00 92.19 354 LYS C O 1
ATOM 7411 N N . LEU C 2 355 ? 104.243 34.297 112.566 1.00 94.01 355 LEU C N 1
ATOM 7412 C CA . LEU C 2 355 ? 103.258 33.349 113.062 1.00 94.97 355 LEU C CA 1
ATOM 7413 C C . LEU C 2 355 ? 103.186 33.393 114.582 1.00 97.13 355 LEU C C 1
ATOM 7414 O O . LEU C 2 355 ? 102.126 33.637 115.159 1.00 98.84 355 LEU C O 1
ATOM 7419 N N . GLU C 2 356 ? 104.324 33.156 115.225 1.00 101.92 356 GLU C N 1
ATOM 7420 C CA . GLU C 2 356 ? 104.389 33.141 116.678 1.00 104.63 356 GLU C CA 1
ATOM 7421 C C . GLU C 2 356 ? 103.944 34.457 117.312 1.00 103.46 356 GLU C C 1
ATOM 7422 O O . GLU C 2 356 ? 103.725 34.523 118.522 1.00 104.18 356 GLU C O 1
ATOM 7428 N N . SER C 2 357 ? 103.792 35.496 116.496 1.00 99.18 357 SER C N 1
ATOM 7429 C CA . SER C 2 357 ? 103.368 36.796 117.004 1.00 96.37 357 SER C CA 1
ATOM 7430 C C . SER C 2 357 ? 101.925 37.133 116.642 1.00 93.23 357 SER C C 1
ATOM 7431 O O . SER C 2 357 ? 101.173 37.620 117.488 1.00 92.79 357 SER C O 1
ATOM 7434 N N . ARG C 2 358 ? 101.543 36.874 115.390 1.00 88.90 358 ARG C N 1
ATOM 7435 C CA . ARG C 2 358 ? 100.197 37.177 114.912 1.00 85.30 358 ARG C CA 1
ATOM 7436 C C . ARG C 2 358 ? 99.223 36.011 114.762 1.00 82.18 358 ARG C C 1
ATOM 7437 O O . ARG C 2 358 ? 98.025 36.232 114.608 1.00 82.03 358 ARG C O 1
ATOM 7445 N N . GLY C 2 359 ? 99.721 34.780 114.792 1.00 80.56 359 GLY C N 1
ATOM 7446 C CA . GLY C 2 359 ? 98.838 33.633 114.636 1.00 78.97 359 GLY C CA 1
ATOM 7447 C C . GLY C 2 359 ? 98.750 33.148 113.193 1.00 78.34 359 GLY C C 1
ATOM 7448 O O . GLY C 2 359 ? 99.436 33.678 112.314 1.00 78.94 359 GLY C O 1
ATOM 7449 N N . LEU C 2 360 ? 97.905 32.147 112.940 1.00 78.97 360 LEU C N 1
ATOM 7450 C CA . LEU C 2 360 ? 97.750 31.594 111.592 1.00 76.51 360 LEU C CA 1
ATOM 7451 C C . LEU C 2 360 ? 97.483 32.662 110.530 1.00 77.65 360 LEU C C 1
ATOM 7452 O O . LEU C 2 360 ? 97.606 32.400 109.333 1.00 77.72 360 LEU C O 1
ATOM 7457 N N . VAL C 2 361 ? 97.129 33.864 110.971 1.00 77.53 361 VAL C N 1
ATOM 7458 C CA . VAL C 2 361 ? 96.842 34.962 110.060 1.00 80.42 361 VAL C CA 1
ATOM 7459 C C . VAL C 2 361 ? 98.119 35.529 109.457 1.00 79.56 361 VAL C C 1
ATOM 7460 O O . VAL C 2 361 ? 98.076 36.326 108.521 1.00 81.86 361 VAL C O 1
ATOM 7464 N N . GLY C 2 362 ? 99.256 35.104 109.993 1.00 81.09 362 GLY C N 1
ATOM 7465 C CA . GLY C 2 362 ? 100.536 35.592 109.512 1.00 79.77 362 GLY C CA 1
ATOM 7466 C C . GLY C 2 362 ? 100.919 35.170 108.106 1.00 79.31 362 GLY C C 1
ATOM 7467 O O . GLY C 2 362 ? 101.635 35.894 107.418 1.00 80.36 362 GLY C O 1
ATOM 7468 N N . VAL C 2 363 ? 100.455 34.001 107.677 1.00 78.91 363 VAL C N 1
ATOM 7469 C CA . VAL C 2 363 ? 100.769 33.513 106.343 1.00 78.19 363 VAL C CA 1
ATOM 7470 C C . VAL C 2 363 ? 99.505 33.355 105.511 1.00 78.03 363 VAL C C 1
ATOM 7471 O O . VAL C 2 363 ? 99.489 32.651 104.506 1.00 79.03 363 VAL C O 1
ATOM 7475 N N . GLU C 2 364 ? 98.447 34.021 105.947 1.00 76.16 364 GLU C N 1
ATOM 7476 C CA . GLU C 2 364 ? 97.163 34.000 105.260 1.00 75.33 364 GLU C CA 1
ATOM 7477 C C . GLU C 2 364 ? 97.370 34.320 103.777 1.00 72.48 364 GLU C C 1
ATOM 7478 O O . GLU C 2 364 ? 98.105 35.243 103.447 1.00 73.12 364 GLU C O 1
ATOM 7484 N N . CYS C 2 365 ? 96.734 33.563 102.886 1.00 69.27 365 CYS C N 1
ATOM 7485 C CA . CYS C 2 365 ? 96.859 33.817 101.451 1.00 65.04 365 CYS C CA 1
ATOM 7486 C C . CYS C 2 365 ? 96.157 32.783 100.576 1.00 62.12 365 CYS C C 1
ATOM 7487 O O . CYS C 2 365 ? 95.779 31.695 101.031 1.00 62.18 365 CYS C O 1
ATOM 7490 N N . ILE C 2 366 ? 96.017 33.134 99.301 1.00 57.76 366 ILE C N 1
ATOM 7491 C CA . ILE C 2 366 ? 95.364 32.285 98.315 1.00 53.82 366 ILE C CA 1
ATOM 7492 C C . ILE C 2 366 ? 96.215 31.084 97.903 1.00 53.12 366 ILE C C 1
ATOM 7493 O O . ILE C 2 366 ? 97.401 31.210 97.608 1.00 52.43 366 ILE C O 1
ATOM 7498 N N . THR C 2 367 ? 95.599 29.913 97.914 1.00 52.98 367 THR C N 1
ATOM 7499 C CA . THR C 2 367 ? 96.266 28.687 97.506 1.00 55.82 367 THR C CA 1
ATOM 7500 C C . THR C 2 367 ? 95.194 27.835 96.834 1.00 55.55 367 THR C C 1
ATOM 7501 O O . THR C 2 367 ? 94.088 28.316 96.562 1.00 55.61 367 THR C O 1
ATOM 7505 N N . PRO C 2 368 ? 95.514 26.579 96.506 1.00 54.17 368 PRO C N 1
ATOM 7506 C CA . PRO C 2 368 ? 94.471 25.773 95.874 1.00 57.47 368 PRO C CA 1
ATOM 7507 C C . PRO C 2 368 ? 93.301 25.611 96.850 1.00 58.15 368 PRO C C 1
ATOM 7508 O O . PRO C 2 368 ? 92.149 25.556 96.438 1.00 57.20 368 PRO C O 1
ATOM 7512 N N . TYR C 2 369 ? 93.630 25.554 98.141 1.00 57.67 369 TYR C N 1
ATOM 7513 C CA . TYR C 2 369 ? 92.677 25.417 99.247 1.00 58.82 369 TYR C CA 1
ATOM 7514 C C . TYR C 2 369 ? 91.612 26.517 99.194 1.00 60.63 369 TYR C C 1
ATOM 7515 O O . TYR C 2 369 ? 91.909 27.658 98.841 1.00 61.33 369 TYR C O 1
ATOM 7524 N N . SER C 2 370 ? 90.379 26.185 99.563 1.00 62.88 370 SER C N 1
ATOM 7525 C CA . SER C 2 370 ? 89.299 27.170 99.519 1.00 64.80 370 SER C CA 1
ATOM 7526 C C . SER C 2 370 ? 89.265 28.209 100.635 1.00 65.69 370 SER C C 1
ATOM 7527 O O . SER C 2 370 ? 88.527 29.182 100.530 1.00 67.08 370 SER C O 1
ATOM 7530 N N . TYR C 2 371 ? 90.042 28.018 101.699 1.00 67.14 371 TYR C N 1
ATOM 7531 C CA . TYR C 2 371 ? 90.073 29.001 102.790 1.00 70.59 371 TYR C CA 1
ATOM 7532 C C . TYR C 2 371 ? 91.413 29.730 102.759 1.00 70.65 371 TYR C C 1
ATOM 7533 O O . TYR C 2 371 ? 92.429 29.114 102.451 1.00 71.63 371 TYR C O 1
ATOM 7542 N N . LYS C 2 372 ? 91.431 31.020 103.093 1.00 72.41 372 LYS C N 1
ATOM 7543 C CA . LYS C 2 372 ? 92.690 31.773 103.089 1.00 75.98 372 LYS C CA 1
ATOM 7544 C C . LYS C 2 372 ? 93.645 31.438 104.232 1.00 74.73 372 LYS C C 1
ATOM 7545 O O . LYS C 2 372 ? 94.810 31.827 104.195 1.00 75.91 372 LYS C O 1
ATOM 7551 N N . SER C 2 373 ? 93.156 30.721 105.242 1.00 75.53 373 SER C N 1
ATOM 7552 C CA . SER C 2 373 ? 93.987 30.316 106.379 1.00 75.24 373 SER C CA 1
ATOM 7553 C C . SER C 2 373 ? 93.251 29.236 107.145 1.00 73.02 373 SER C C 1
ATOM 7554 O O . SER C 2 373 ? 92.027 29.172 107.086 1.00 72.50 373 SER C O 1
ATOM 7557 N N . LEU C 2 374 ? 93.984 28.389 107.860 1.00 72.45 374 LEU C N 1
ATOM 7558 C CA . LEU C 2 374 ? 93.338 27.332 108.629 1.00 72.82 374 LEU C CA 1
ATOM 7559 C C . LEU C 2 374 ? 92.423 27.931 109.678 1.00 74.21 374 LEU C C 1
ATOM 7560 O O . LEU C 2 374 ? 91.580 27.240 110.237 1.00 74.71 374 LEU C O 1
ATOM 7565 N N . ALA C 2 375 ? 92.602 29.218 109.950 1.00 78.32 375 ALA C N 1
ATOM 7566 C CA . ALA C 2 375 ? 91.770 29.903 110.926 1.00 82.39 375 ALA C CA 1
ATOM 7567 C C . ALA C 2 375 ? 90.314 29.666 110.557 1.00 84.24 375 ALA C C 1
ATOM 7568 O O . ALA C 2 375 ? 89.599 28.944 111.250 1.00 85.21 375 ALA C O 1
ATOM 7570 N N . MET C 2 376 ? 89.891 30.268 109.450 1.00 86.13 376 MET C N 1
ATOM 7571 C CA . MET C 2 376 ? 88.520 30.146 108.958 1.00 88.78 376 MET C CA 1
ATOM 7572 C C . MET C 2 376 ? 88.059 28.694 108.848 1.00 84.36 376 MET C C 1
ATOM 7573 O O . MET C 2 376 ? 86.884 28.382 109.055 1.00 85.35 376 MET C O 1
ATOM 7578 N N . ALA C 2 377 ? 88.991 27.810 108.515 1.00 79.41 377 ALA C N 1
ATOM 7579 C CA . ALA C 2 377 ? 88.678 26.400 108.371 1.00 76.06 377 ALA C CA 1
ATOM 7580 C C . ALA C 2 377 ? 88.250 25.806 109.701 1.00 73.55 377 ALA C C 1
ATOM 7581 O O . ALA C 2 377 ? 87.185 25.205 109.802 1.00 72.31 377 ALA C O 1
ATOM 7583 N N . LEU C 2 378 ? 89.096 25.982 110.715 1.00 73.68 378 LEU C N 1
ATOM 7584 C CA . LEU C 2 378 ? 88.845 25.466 112.058 1.00 74.84 378 LEU C CA 1
ATOM 7585 C C . LEU C 2 378 ? 87.662 26.170 112.727 1.00 76.50 378 LEU C C 1
ATOM 7586 O O . LEU C 2 378 ? 86.997 25.594 113.581 1.00 76.49 378 LEU C O 1
ATOM 7591 N N . GLN C 2 379 ? 87.399 27.408 112.323 1.00 80.74 379 GLN C N 1
ATOM 7592 C CA . GLN C 2 379 ? 86.295 28.180 112.882 1.00 85.57 379 GLN C CA 1
ATOM 7593 C C . GLN C 2 379 ? 84.965 27.449 112.758 1.00 86.51 379 GLN C C 1
ATOM 7594 O O . GLN C 2 379 ? 84.104 27.556 113.633 1.00 89.50 379 GLN C O 1
ATOM 7600 N N . ARG C 2 380 ? 84.801 26.713 111.665 1.00 85.87 380 ARG C N 1
ATOM 7601 C CA . ARG C 2 380 ? 83.576 25.959 111.410 1.00 84.84 380 ARG C CA 1
ATOM 7602 C C . ARG C 2 380 ? 83.639 24.613 112.120 1.00 85.84 380 ARG C C 1
ATOM 7603 O O . ARG C 2 380 ? 82.614 23.996 112.394 1.00 85.28 380 ARG C O 1
ATOM 7611 N N . CYS C 2 381 ? 84.853 24.165 112.417 1.00 84.53 381 CYS C N 1
ATOM 7612 C CA . CYS C 2 381 ? 85.041 22.902 113.105 1.00 84.37 381 CYS C CA 1
ATOM 7613 C C . CYS C 2 381 ? 84.508 23.090 114.518 1.00 87.12 381 CYS C C 1
ATOM 7614 O O . CYS C 2 381 ? 83.802 22.237 115.057 1.00 89.07 381 CYS C O 1
ATOM 7617 N N . VAL C 2 382 ? 84.855 24.229 115.106 1.00 89.94 382 VAL C N 1
ATOM 7618 C CA . VAL C 2 382 ? 84.426 24.580 116.451 1.00 89.75 382 VAL C CA 1
ATOM 7619 C C . VAL C 2 382 ? 82.899 24.628 116.482 1.00 92.14 382 VAL C C 1
ATOM 7620 O O . VAL C 2 382 ? 82.248 23.913 117.249 1.00 89.05 382 VAL C O 1
ATOM 7624 N N . GLU C 2 383 ? 82.347 25.475 115.623 1.00 91.04 383 GLU C N 1
ATOM 7625 C CA . GLU C 2 383 ? 80.913 25.678 115.513 1.00 94.64 383 GLU C CA 1
ATOM 7626 C C . GLU C 2 383 ? 80.057 24.417 115.529 1.00 98.28 383 GLU C C 1
ATOM 7627 O O . GLU C 2 383 ? 78.849 24.493 115.734 1.00 99.42 383 GLU C O 1
ATOM 7633 N N . VAL C 2 384 ? 80.666 23.259 115.309 1.00 104.72 384 VAL C N 1
ATOM 7634 C CA . VAL C 2 384 ? 79.903 22.019 115.302 1.00 110.91 384 VAL C CA 1
ATOM 7635 C C . VAL C 2 384 ? 80.274 21.124 116.469 1.00 113.15 384 VAL C C 1
ATOM 7636 O O . VAL C 2 384 ? 80.646 19.965 116.295 1.00 114.34 384 VAL C O 1
ATOM 7640 N N . LEU C 2 385 ? 80.172 21.678 117.668 1.00 118.32 385 LEU C N 1
ATOM 7641 C CA . LEU C 2 385 ? 80.476 20.932 118.876 1.00 122.74 385 LEU C CA 1
ATOM 7642 C C . LEU C 2 385 ? 79.477 21.310 119.949 1.00 125.04 385 LEU C C 1
ATOM 7643 O O . LEU C 2 385 ? 79.028 22.455 120.011 1.00 126.10 385 LEU C O 1
ATOM 7648 N N . SER C 2 386 ? 79.118 20.342 120.786 1.00 127.78 386 SER C N 1
ATOM 7649 C CA . SER C 2 386 ? 78.189 20.603 121.873 1.00 129.80 386 SER C CA 1
ATOM 7650 C C . SER C 2 386 ? 78.775 21.781 122.640 1.00 129.89 386 SER C C 1
ATOM 7651 O O . SER C 2 386 ? 79.964 21.782 122.952 1.00 128.76 386 SER C O 1
ATOM 7654 N N . ASP C 2 387 ? 77.953 22.786 122.926 1.00 128.83 387 ASP C N 1
ATOM 7655 C CA . ASP C 2 387 ? 78.416 23.968 123.646 1.00 128.61 387 ASP C CA 1
ATOM 7656 C C . ASP C 2 387 ? 79.338 23.571 124.789 1.00 124.93 387 ASP C C 1
ATOM 7657 O O . ASP C 2 387 ? 80.172 24.358 125.228 1.00 125.49 387 ASP C O 1
ATOM 7662 N N . GLU C 2 388 ? 79.180 22.339 125.259 1.00 123.79 388 GLU C N 1
ATOM 7663 C CA . GLU C 2 388 ? 79.992 21.813 126.347 1.00 124.97 388 GLU C CA 1
ATOM 7664 C C . GLU C 2 388 ? 81.439 21.577 125.907 1.00 123.63 388 GLU C C 1
ATOM 7665 O O . GLU C 2 388 ? 82.365 21.781 126.689 1.00 118.63 388 GLU C O 1
ATOM 7671 N N . ASP C 2 389 ? 81.630 21.127 124.655 1.00 123.25 389 ASP C N 1
ATOM 7672 C CA . ASP C 2 389 ? 82.967 20.932 124.105 1.00 118.06 389 ASP C CA 1
ATOM 7673 C C . ASP C 2 389 ? 83.493 22.220 123.482 1.00 115.35 389 ASP C C 1
ATOM 7674 O O . ASP C 2 389 ? 84.682 22.457 123.448 1.00 106.93 389 ASP C O 1
ATOM 7679 N N . ARG C 2 390 ? 82.553 23.017 122.976 1.00 120.20 390 ARG C N 1
ATOM 7680 C CA . ARG C 2 390 ? 82.886 24.291 122.345 1.00 122.12 390 ARG C CA 1
ATOM 7681 C C . ARG C 2 390 ? 83.461 25.242 123.393 1.00 123.79 390 ARG C C 1
ATOM 7682 O O . ARG C 2 390 ? 83.835 26.378 123.088 1.00 119.64 390 ARG C O 1
ATOM 7690 N N . SER C 2 391 ? 83.524 24.759 124.631 1.00 120.01 391 SER C N 1
ATOM 7691 C CA . SER C 2 391 ? 84.060 25.530 125.742 1.00 119.04 391 SER C CA 1
ATOM 7692 C C . SER C 2 391 ? 85.024 24.640 126.523 1.00 120.13 391 SER C C 1
ATOM 7693 O O . SER C 2 391 ? 85.868 25.129 127.270 1.00 119.83 391 SER C O 1
ATOM 7696 N N . ALA C 2 392 ? 84.890 23.329 126.344 1.00 122.38 392 ALA C N 1
ATOM 7697 C CA . ALA C 2 392 ? 85.768 22.366 127.005 1.00 123.39 392 ALA C CA 1
ATOM 7698 C C . ALA C 2 392 ? 87.140 22.476 126.343 1.00 125.08 392 ALA C C 1
ATOM 7699 O O . ALA C 2 392 ? 88.180 22.324 126.987 1.00 126.21 392 ALA C O 1
ATOM 7701 N N . LEU C 2 393 ? 87.118 22.742 125.040 1.00 126.86 393 LEU C N 1
ATOM 7702 C CA . LEU C 2 393 ? 88.327 22.905 124.247 1.00 126.33 393 LEU C CA 1
ATOM 7703 C C . LEU C 2 393 ? 88.794 24.353 124.332 1.00 127.52 393 LEU C C 1
ATOM 7704 O O . LEU C 2 393 ? 89.981 24.623 124.508 1.00 127.76 393 LEU C O 1
ATOM 7709 N N . ALA C 2 394 ? 87.842 25.274 124.212 1.00 127.41 394 ALA C N 1
ATOM 7710 C CA . ALA C 2 394 ? 88.118 26.706 124.259 1.00 127.60 394 ALA C CA 1
ATOM 7711 C C . ALA C 2 394 ? 88.768 27.137 125.573 1.00 126.63 394 ALA C C 1
ATOM 7712 O O . ALA C 2 394 ? 88.733 28.312 125.942 1.00 126.50 394 ALA C O 1
ATOM 7714 N N . PHE C 2 395 ? 89.362 26.178 126.272 1.00 124.21 395 PHE C N 1
ATOM 7715 C CA . PHE C 2 395 ? 90.032 26.436 127.539 1.00 122.33 395 PHE C CA 1
ATOM 7716 C C . PHE C 2 395 ? 91.456 25.912 127.451 1.00 117.28 395 PHE C C 1
ATOM 7717 O O . PHE C 2 395 ? 92.399 26.567 127.890 1.00 116.30 395 PHE C O 1
ATOM 7725 N N . ALA C 2 396 ? 91.595 24.726 126.869 1.00 113.10 396 ALA C N 1
ATOM 7726 C CA . ALA C 2 396 ? 92.888 24.074 126.707 1.00 109.73 396 ALA C CA 1
ATOM 7727 C C . ALA C 2 396 ? 93.971 24.991 126.137 1.00 107.47 396 ALA C C 1
ATOM 7728 O O . ALA C 2 396 ? 95.125 24.586 126.018 1.00 105.33 396 ALA C O 1
ATOM 7730 N N . VAL C 2 397 ? 93.597 26.216 125.776 1.00 106.47 397 VAL C N 1
ATOM 7731 C CA . VAL C 2 397 ? 94.556 27.179 125.246 1.00 106.02 397 VAL C CA 1
ATOM 7732 C C . VAL C 2 397 ? 95.683 27.368 126.248 1.00 110.60 397 VAL C C 1
ATOM 7733 O O . VAL C 2 397 ? 96.858 27.190 125.919 1.00 112.35 397 VAL C O 1
ATOM 7737 N N . VAL C 2 398 ? 95.309 27.734 127.471 1.00 117.05 398 VAL C N 1
ATOM 7738 C CA . VAL C 2 398 ? 96.263 27.947 128.552 1.00 120.21 398 VAL C CA 1
ATOM 7739 C C . VAL C 2 398 ? 96.924 26.611 128.900 1.00 124.16 398 VAL C C 1
ATOM 7740 O O . VAL C 2 398 ? 96.747 26.070 129.992 1.00 122.89 398 VAL C O 1
ATOM 7744 N N . MET C 2 399 ? 97.682 26.089 127.942 1.00 125.60 399 MET C N 1
ATOM 7745 C CA . MET C 2 399 ? 98.382 24.823 128.083 1.00 127.96 399 MET C CA 1
ATOM 7746 C C . MET C 2 399 ? 99.586 24.799 127.158 1.00 129.53 399 MET C C 1
ATOM 7747 O O . MET C 2 399 ? 99.627 25.511 126.157 1.00 131.71 399 MET C O 1
ATOM 7752 N N . PRO C 2 400 ? 100.592 23.983 127.490 1.00 131.59 400 PRO C N 1
ATOM 7753 C CA . PRO C 2 400 ? 101.793 23.886 126.658 1.00 127.30 400 PRO C CA 1
ATOM 7754 C C . PRO C 2 400 ? 101.555 22.988 125.438 1.00 121.49 400 PRO C C 1
ATOM 7755 O O . PRO C 2 400 ? 101.150 21.832 125.574 1.00 124.08 400 PRO C O 1
ATOM 7759 N N . PRO C 2 401 ? 101.787 23.522 124.226 1.00 121.73 401 PRO C N 1
ATOM 7760 C CA . PRO C 2 401 ? 101.593 22.764 122.985 1.00 116.06 401 PRO C CA 1
ATOM 7761 C C . PRO C 2 401 ? 102.728 21.802 122.657 1.00 113.07 401 PRO C C 1
ATOM 7762 O O . PRO C 2 401 ? 103.894 22.080 122.939 1.00 111.05 401 PRO C O 1
ATOM 7766 N N . GLY C 2 402 ? 102.370 20.669 122.058 1.00 113.23 402 GLY C N 1
ATOM 7767 C CA . GLY C 2 402 ? 103.357 19.672 121.684 1.00 113.00 402 GLY C CA 1
ATOM 7768 C C . GLY C 2 402 ? 103.731 18.751 122.828 1.00 112.26 402 GLY C C 1
ATOM 7769 O O . GLY C 2 402 ? 104.311 17.683 122.619 1.00 111.96 402 GLY C O 1
ATOM 7770 N N . VAL C 2 403 ? 103.387 19.167 124.042 1.00 116.76 403 VAL C N 1
ATOM 7771 C CA . VAL C 2 403 ? 103.694 18.389 125.234 1.00 119.32 403 VAL C CA 1
ATOM 7772 C C . VAL C 2 403 ? 102.563 17.435 125.592 1.00 120.87 403 VAL C C 1
ATOM 7773 O O . VAL C 2 403 ? 101.392 17.824 125.594 1.00 120.55 403 VAL C O 1
ATOM 7777 N N . ASP C 2 404 ? 102.914 16.188 125.894 1.00 121.82 404 ASP C N 1
ATOM 7778 C CA . ASP C 2 404 ? 101.913 15.203 126.284 1.00 124.18 404 ASP C CA 1
ATOM 7779 C C . ASP C 2 404 ? 101.428 15.540 127.686 1.00 129.60 404 ASP C C 1
ATOM 7780 O O . ASP C 2 404 ? 102.221 15.734 128.608 1.00 129.18 404 ASP C O 1
ATOM 7785 N N . ILE C 2 405 ? 100.118 15.612 127.845 1.00 134.02 405 ILE C N 1
ATOM 7786 C CA . ILE C 2 405 ? 99.551 15.939 129.134 1.00 138.19 405 ILE C CA 1
ATOM 7787 C C . ILE C 2 405 ? 98.472 14.931 129.516 1.00 145.06 405 ILE C C 1
ATOM 7788 O O . ILE C 2 405 ? 97.455 14.802 128.834 1.00 144.21 405 ILE C O 1
ATOM 7793 N N . PRO C 2 406 ? 98.709 14.174 130.602 1.00 148.00 406 PRO C N 1
ATOM 7794 C CA . PRO C 2 406 ? 97.794 13.154 131.127 1.00 148.08 406 PRO C CA 1
ATOM 7795 C C . PRO C 2 406 ? 96.567 13.764 131.791 1.00 148.43 406 PRO C C 1
ATOM 7796 O O . PRO C 2 406 ? 96.650 14.805 132.445 1.00 148.20 406 PRO C O 1
ATOM 7800 N N . VAL C 2 407 ? 95.433 13.095 131.623 1.00 145.94 407 VAL C N 1
ATOM 7801 C CA . VAL C 2 407 ? 94.164 13.555 132.169 1.00 142.87 407 VAL C CA 1
ATOM 7802 C C . VAL C 2 407 ? 94.294 14.255 133.517 1.00 141.52 407 VAL C C 1
ATOM 7803 O O . VAL C 2 407 ? 93.812 15.375 133.683 1.00 139.50 407 VAL C O 1
ATOM 7807 N N . LYS C 2 408 ? 94.952 13.602 134.472 1.00 137.13 408 LYS C N 1
ATOM 7808 C CA . LYS C 2 408 ? 95.117 14.171 135.805 1.00 134.05 408 LYS C CA 1
ATOM 7809 C C . LYS C 2 408 ? 95.563 15.623 135.711 1.00 132.19 408 LYS C C 1
ATOM 7810 O O . LYS C 2 408 ? 95.044 16.490 136.415 1.00 131.65 408 LYS C O 1
ATOM 7816 N N . LEU C 2 409 ? 96.525 15.888 134.838 1.00 131.40 409 LEU C N 1
ATOM 7817 C CA . LEU C 2 409 ? 96.996 17.249 134.654 1.00 129.33 409 LEU C CA 1
ATOM 7818 C C . LEU C 2 409 ? 95.844 18.032 134.039 1.00 129.26 409 LEU C C 1
ATOM 7819 O O . LEU C 2 409 ? 95.425 19.060 134.572 1.00 130.35 409 LEU C O 1
ATOM 7824 N N . TRP C 2 410 ? 95.326 17.518 132.924 1.00 130.53 410 TRP C N 1
ATOM 7825 C CA . TRP C 2 410 ? 94.213 18.147 132.216 1.00 131.27 410 TRP C CA 1
ATOM 7826 C C . TRP C 2 410 ? 93.042 18.480 133.144 1.00 132.93 410 TRP C C 1
ATOM 7827 O O . TRP C 2 410 ? 92.448 19.556 133.047 1.00 131.18 410 TRP C O 1
ATOM 7838 N N . SER C 2 411 ? 92.707 17.552 134.035 1.00 131.43 411 SER C N 1
ATOM 7839 C CA . SER C 2 411 ? 91.607 17.750 134.973 1.00 131.49 411 SER C CA 1
ATOM 7840 C C . SER C 2 411 ? 91.698 19.135 135.601 1.00 132.00 411 SER C C 1
ATOM 7841 O O . SER C 2 411 ? 90.700 19.842 135.738 1.00 132.49 411 SER C O 1
ATOM 7844 N N . CYS C 2 412 ? 92.916 19.510 135.971 1.00 134.68 412 CYS C N 1
ATOM 7845 C CA . CYS C 2 412 ? 93.180 20.790 136.605 1.00 135.71 412 CYS C CA 1
ATOM 7846 C C . CYS C 2 412 ? 92.866 22.002 135.733 1.00 134.45 412 CYS C C 1
ATOM 7847 O O . CYS C 2 412 ? 92.968 23.138 136.196 1.00 134.71 412 CYS C O 1
ATOM 7850 N N . VAL C 2 413 ? 92.471 21.779 134.483 1.00 132.82 413 VAL C N 1
ATOM 7851 C CA . VAL C 2 413 ? 92.183 22.907 133.604 1.00 132.61 413 VAL C CA 1
ATOM 7852 C C . VAL C 2 413 ? 90.856 22.858 132.844 1.00 129.83 413 VAL C C 1
ATOM 7853 O O . VAL C 2 413 ? 90.277 23.901 132.519 1.00 130.51 413 VAL C O 1
ATOM 7857 N N . ILE C 2 414 ? 90.372 21.654 132.564 1.00 127.19 414 ILE C N 1
ATOM 7858 C CA . ILE C 2 414 ? 89.118 21.497 131.839 1.00 125.48 414 ILE C CA 1
ATOM 7859 C C . ILE C 2 414 ? 87.946 22.110 132.596 1.00 123.08 414 ILE C C 1
ATOM 7860 O O . ILE C 2 414 ? 87.584 23.267 132.371 1.00 118.92 414 ILE C O 1
ATOM 7865 N N . ASP C 2 427 ? 89.926 12.367 136.127 1.00 130.13 427 ASP C N 1
ATOM 7866 C CA . ASP C 2 427 ? 88.502 12.522 135.851 1.00 130.55 427 ASP C CA 1
ATOM 7867 C C . ASP C 2 427 ? 88.097 11.628 134.681 1.00 133.36 427 ASP C C 1
ATOM 7868 O O . ASP C 2 427 ? 88.941 10.978 134.065 1.00 134.03 427 ASP C O 1
ATOM 7873 N N . ASP C 2 428 ? 86.801 11.593 134.388 1.00 137.88 428 ASP C N 1
ATOM 7874 C CA . ASP C 2 428 ? 86.276 10.798 133.282 1.00 140.87 428 ASP C CA 1
ATOM 7875 C C . ASP C 2 428 ? 85.332 11.658 132.441 1.00 144.08 428 ASP C C 1
ATOM 7876 O O . ASP C 2 428 ? 85.130 11.401 131.253 1.00 145.35 428 ASP C O 1
ATOM 7881 N N . GLU C 2 429 ? 84.756 12.677 133.074 1.00 147.38 429 GLU C N 1
ATOM 7882 C CA . GLU C 2 429 ? 83.864 13.612 132.396 1.00 150.27 429 GLU C CA 1
ATOM 7883 C C . GLU C 2 429 ? 84.771 14.754 131.941 1.00 153.19 429 GLU C C 1
ATOM 7884 O O . GLU C 2 429 ? 84.349 15.899 131.783 1.00 152.59 429 GLU C O 1
ATOM 7890 N N . VAL C 2 430 ? 86.038 14.403 131.751 1.00 153.54 430 VAL C N 1
ATOM 7891 C CA . VAL C 2 430 ? 87.082 15.321 131.319 1.00 154.90 430 VAL C CA 1
ATOM 7892 C C . VAL C 2 430 ? 88.136 14.459 130.634 1.00 155.05 430 VAL C C 1
ATOM 7893 O O . VAL C 2 430 ? 89.020 14.954 129.938 1.00 156.03 430 VAL C O 1
ATOM 7897 N N . ALA C 2 431 ? 88.020 13.152 130.845 1.00 155.90 431 ALA C N 1
ATOM 7898 C CA . ALA C 2 431 ? 88.926 12.185 130.248 1.00 155.05 431 ALA C CA 1
ATOM 7899 C C . ALA C 2 431 ? 88.345 11.749 128.906 1.00 153.90 431 ALA C C 1
ATOM 7900 O O . ALA C 2 431 ? 89.021 11.111 128.100 1.00 154.18 431 ALA C O 1
ATOM 7902 N N . ASP C 2 432 ? 87.081 12.098 128.678 1.00 152.81 432 ASP C N 1
ATOM 7903 C CA . ASP C 2 432 ? 86.395 11.757 127.435 1.00 152.20 432 ASP C CA 1
ATOM 7904 C C . ASP C 2 432 ? 85.793 12.974 126.744 1.00 149.99 432 ASP C C 1
ATOM 7905 O O . ASP C 2 432 ? 85.659 12.988 125.523 1.00 148.49 432 ASP C O 1
ATOM 7910 N N . ARG C 2 433 ? 85.419 13.990 127.517 1.00 146.55 433 ARG C N 1
ATOM 7911 C CA . ARG C 2 433 ? 84.857 15.203 126.934 1.00 142.88 433 ARG C CA 1
ATOM 7912 C C . ARG C 2 433 ? 85.990 15.908 126.203 1.00 138.13 433 ARG C C 1
ATOM 7913 O O . ARG C 2 433 ? 85.792 16.913 125.521 1.00 139.91 433 ARG C O 1
ATOM 7921 N N . LEU C 2 434 ? 87.184 15.351 126.364 1.00 134.41 434 LEU C N 1
ATOM 7922 C CA . LEU C 2 434 ? 88.395 15.853 125.738 1.00 128.30 434 LEU C CA 1
ATOM 7923 C C . LEU C 2 434 ? 88.803 14.807 124.697 1.00 126.93 434 LEU C C 1
ATOM 7924 O O . LEU C 2 434 ? 89.518 15.101 123.739 1.00 124.90 434 LEU C O 1
ATOM 7929 N N . LYS C 2 435 ? 88.312 13.586 124.893 1.00 122.63 435 LYS C N 1
ATOM 7930 C CA . LYS C 2 435 ? 88.560 12.477 123.979 1.00 121.04 435 LYS C CA 1
ATOM 7931 C C . LYS C 2 435 ? 87.785 12.764 122.693 1.00 118.69 435 LYS C C 1
ATOM 7932 O O . LYS C 2 435 ? 88.211 12.395 121.597 1.00 120.06 435 LYS C O 1
ATOM 7938 N N . ARG C 2 436 ? 86.640 13.427 122.849 1.00 116.71 436 ARG C N 1
ATOM 7939 C CA . ARG C 2 436 ? 85.776 13.792 121.729 1.00 112.81 436 ARG C CA 1
ATOM 7940 C C . ARG C 2 436 ? 86.512 14.721 120.782 1.00 111.12 436 ARG C C 1
ATOM 7941 O O . ARG C 2 436 ? 86.624 14.441 119.591 1.00 109.23 436 ARG C O 1
ATOM 7949 N N . LEU C 2 437 ? 87.004 15.830 121.323 1.00 108.20 437 LEU C N 1
ATOM 7950 C CA . LEU C 2 437 ? 87.742 16.817 120.544 1.00 107.59 437 LEU C CA 1
ATOM 7951 C C . LEU C 2 437 ? 88.802 16.167 119.654 1.00 108.58 437 LEU C C 1
ATOM 7952 O O . LEU C 2 437 ? 89.232 16.745 118.652 1.00 109.30 437 LEU C O 1
ATOM 7957 N N . SER C 2 438 ? 89.227 14.965 120.030 1.00 110.29 438 SER C N 1
ATOM 7958 C CA . SER C 2 438 ? 90.236 14.244 119.270 1.00 109.30 438 SER C CA 1
ATOM 7959 C C . SER C 2 438 ? 89.608 13.459 118.120 1.00 108.86 438 SER C C 1
ATOM 7960 O O . SER C 2 438 ? 90.266 13.171 117.122 1.00 109.44 438 SER C O 1
ATOM 7963 N N . LYS C 2 439 ? 88.332 13.117 118.264 1.00 107.73 439 LYS C N 1
ATOM 7964 C CA . LYS C 2 439 ? 87.620 12.372 117.232 1.00 107.65 439 LYS C CA 1
ATOM 7965 C C . LYS C 2 439 ? 86.797 13.289 116.326 1.00 106.80 439 LYS C C 1
ATOM 7966 O O . LYS C 2 439 ? 86.584 12.983 115.152 1.00 105.31 439 LYS C O 1
ATOM 7972 N N . ARG C 2 440 ? 86.347 14.417 116.864 1.00 104.10 440 ARG C N 1
ATOM 7973 C CA . ARG C 2 440 ? 85.535 15.343 116.085 1.00 102.77 440 ARG C CA 1
ATOM 7974 C C . ARG C 2 440 ? 86.254 16.611 115.649 1.00 100.81 440 ARG C C 1
ATOM 7975 O O . ARG C 2 440 ? 85.979 17.703 116.155 1.00 101.99 440 ARG C O 1
ATOM 7983 N N . GLY C 2 441 ? 87.165 16.456 114.693 1.00 102.07 441 GLY C N 1
ATOM 7984 C CA . GLY C 2 441 ? 87.903 17.593 114.180 1.00 99.64 441 GLY C CA 1
ATOM 7985 C C . GLY C 2 441 ? 89.403 17.419 114.286 1.00 99.79 441 GLY C C 1
ATOM 7986 O O . GLY C 2 441 ? 90.161 18.067 113.563 1.00 102.32 441 GLY C O 1
ATOM 7987 N N . ALA C 2 442 ? 89.832 16.541 115.187 1.00 99.36 442 ALA C N 1
ATOM 7988 C CA . ALA C 2 442 ? 91.250 16.285 115.402 1.00 98.71 442 ALA C CA 1
ATOM 7989 C C . ALA C 2 442 ? 91.947 17.533 115.925 1.00 97.88 442 ALA C C 1
ATOM 7990 O O . ALA C 2 442 ? 93.053 17.859 115.496 1.00 96.77 442 ALA C O 1
ATOM 7992 N N . LEU C 2 443 ? 91.296 18.232 116.852 1.00 95.16 443 LEU C N 1
ATOM 7993 C CA . LEU C 2 443 ? 91.870 19.441 117.429 1.00 95.25 443 LEU C CA 1
ATOM 7994 C C . LEU C 2 443 ? 92.835 19.064 118.554 1.00 96.95 443 LEU C C 1
ATOM 7995 O O . LEU C 2 443 ? 93.660 19.873 118.981 1.00 96.07 443 LEU C O 1
ATOM 8000 N N . LEU C 2 444 ? 92.719 17.822 119.020 1.00 100.93 444 LEU C N 1
ATOM 8001 C CA . LEU C 2 444 ? 93.571 17.274 120.075 1.00 104.64 444 LEU C CA 1
ATOM 8002 C C . LEU C 2 444 ? 93.881 15.838 119.679 1.00 107.44 444 LEU C C 1
ATOM 8003 O O . LEU C 2 444 ? 93.260 15.302 118.761 1.00 108.04 444 LEU C O 1
ATOM 8008 N N . SER C 2 445 ? 94.833 15.212 120.362 1.00 112.23 445 SER C N 1
ATOM 8009 C CA . SER C 2 445 ? 95.189 13.834 120.047 1.00 117.84 445 SER C CA 1
ATOM 8010 C C . SER C 2 445 ? 95.400 13.002 121.304 1.00 122.36 445 SER C C 1
ATOM 8011 O O . SER C 2 445 ? 96.171 13.375 122.187 1.00 121.82 445 SER C O 1
ATOM 8014 N N . GLY C 2 446 ? 94.703 11.872 121.374 1.00 127.84 446 GLY C N 1
ATOM 8015 C CA . GLY C 2 446 ? 94.813 10.996 122.526 1.00 135.18 446 GLY C CA 1
ATOM 8016 C C . GLY C 2 446 ? 95.999 10.059 122.420 1.00 140.34 446 GLY C C 1
ATOM 8017 O O . GLY C 2 446 ? 96.337 9.599 121.329 1.00 139.95 446 GLY C O 1
ATOM 8018 N N . LYS C 2 447 ? 96.627 9.772 123.556 1.00 146.58 447 LYS C N 1
ATOM 8019 C CA . LYS C 2 447 ? 97.788 8.894 123.585 1.00 153.27 447 LYS C CA 1
ATOM 8020 C C . LYS C 2 447 ? 97.811 8.007 124.829 1.00 155.73 447 LYS C C 1
ATOM 8021 O O . LYS C 2 447 ? 98.164 8.459 125.917 1.00 156.40 447 LYS C O 1
ATOM 8027 N N . ARG C 2 448 ? 97.427 6.745 124.658 1.00 158.71 448 ARG C N 1
ATOM 8028 C CA . ARG C 2 448 ? 97.415 5.784 125.754 1.00 160.90 448 ARG C CA 1
ATOM 8029 C C . ARG C 2 448 ? 98.502 4.752 125.510 1.00 163.63 448 ARG C C 1
ATOM 8030 O O . ARG C 2 448 ? 98.881 4.501 124.360 1.00 164.36 448 ARG C O 1
ATOM 8038 N N . MET C 2 449 ? 99.003 4.158 126.589 1.00 166.11 449 MET C N 1
ATOM 8039 C CA . MET C 2 449 ? 100.065 3.156 126.513 1.00 168.25 449 MET C CA 1
ATOM 8040 C C . MET C 2 449 ? 101.339 3.928 126.185 1.00 170.39 449 MET C C 1
ATOM 8041 O O . MET C 2 449 ? 101.631 4.187 125.004 1.00 169.57 449 MET C O 1
ATOM 8046 N N . PRO C 2 450 ? 102.105 4.316 127.227 1.00 171.40 450 PRO C N 1
ATOM 8047 C CA . PRO C 2 450 ? 101.874 4.086 128.668 1.00 169.96 450 PRO C CA 1
ATOM 8048 C C . PRO C 2 450 ? 100.610 4.780 129.229 1.00 170.10 450 PRO C C 1
ATOM 8049 O O . PRO C 2 450 ? 99.522 4.208 129.202 1.00 168.98 450 PRO C O 1
ATOM 8053 N N . VAL C 2 451 ? 100.756 5.991 129.771 1.00 167.97 451 VAL C N 1
ATOM 8054 C CA . VAL C 2 451 ? 99.628 6.746 130.335 1.00 166.04 451 VAL C CA 1
ATOM 8055 C C . VAL C 2 451 ? 98.689 7.269 129.255 1.00 167.38 451 VAL C C 1
ATOM 8056 O O . VAL C 2 451 ? 99.093 7.562 128.121 1.00 167.69 451 VAL C O 1
ATOM 8060 N N . LEU C 2 452 ? 97.416 7.366 129.617 1.00 167.86 452 LEU C N 1
ATOM 8061 C CA . LEU C 2 452 ? 96.406 7.917 128.724 1.00 167.17 452 LEU C CA 1
ATOM 8062 C C . LEU C 2 452 ? 96.561 9.434 128.786 1.00 167.00 452 LEU C C 1
ATOM 8063 O O . LEU C 2 452 ? 96.024 10.107 129.664 1.00 166.67 452 LEU C O 1
ATOM 8068 N N . THR C 2 453 ? 97.316 9.946 127.823 1.00 165.12 453 THR C N 1
ATOM 8069 C CA . THR C 2 453 ? 97.623 11.363 127.724 1.00 162.63 453 THR C CA 1
ATOM 8070 C C . THR C 2 453 ? 97.127 11.984 126.432 1.00 161.70 453 THR C C 1
ATOM 8071 O O . THR C 2 453 ? 97.165 11.355 125.380 1.00 162.85 453 THR C O 1
ATOM 8075 N N . PHE C 2 454 ? 96.656 13.222 126.528 1.00 159.65 454 PHE C N 1
ATOM 8076 C CA . PHE C 2 454 ? 96.167 13.945 125.366 1.00 155.11 454 PHE C CA 1
ATOM 8077 C C . PHE C 2 454 ? 97.014 15.187 125.132 1.00 147.20 454 PHE C C 1
ATOM 8078 O O . PHE C 2 454 ? 97.184 16.012 126.031 1.00 147.63 454 PHE C O 1
ATOM 8086 N N . LYS C 2 455 ? 97.543 15.313 123.920 1.00 134.21 455 LYS C N 1
ATOM 8087 C CA . LYS C 2 455 ? 98.384 16.447 123.562 1.00 119.68 455 LYS C CA 1
ATOM 8088 C C . LYS C 2 455 ? 97.727 17.371 122.546 1.00 112.99 455 LYS C C 1
ATOM 8089 O O . LYS C 2 455 ? 97.038 16.917 121.634 1.00 111.09 455 LYS C O 1
ATOM 8095 N N . ILE C 2 456 ? 97.942 18.671 122.710 1.00 102.72 456 ILE C N 1
ATOM 8096 C CA . ILE C 2 456 ? 97.398 19.650 121.781 1.00 92.30 456 ILE C CA 1
ATOM 8097 C C . ILE C 2 456 ? 98.527 20.090 120.851 1.00 92.29 456 ILE C C 1
ATOM 8098 O O . ILE C 2 456 ? 99.605 20.476 121.315 1.00 89.75 456 ILE C O 1
ATOM 8103 N N . ASP C 2 457 ? 98.288 20.022 119.541 1.00 89.48 457 ASP C N 1
ATOM 8104 C CA . ASP C 2 457 ? 99.302 20.420 118.571 1.00 87.77 457 ASP C CA 1
ATOM 8105 C C . ASP C 2 457 ? 99.489 21.925 118.530 1.00 86.02 457 ASP C C 1
ATOM 8106 O O . ASP C 2 457 ? 98.577 22.690 118.852 1.00 86.20 457 ASP C O 1
ATOM 8111 N N . HIS C 2 458 ? 100.680 22.347 118.125 1.00 86.28 458 HIS C N 1
ATOM 8112 C CA . HIS C 2 458 ? 100.987 23.762 118.068 1.00 86.19 458 HIS C CA 1
ATOM 8113 C C . HIS C 2 458 ? 100.064 24.526 117.137 1.00 81.85 458 HIS C C 1
ATOM 8114 O O . HIS C 2 458 ? 99.663 25.643 117.443 1.00 81.92 458 HIS C O 1
ATOM 8121 N N . ILE C 2 459 ? 99.727 23.935 115.998 1.00 78.01 459 ILE C N 1
ATOM 8122 C CA . ILE C 2 459 ? 98.845 24.608 115.052 1.00 72.97 459 ILE C CA 1
ATOM 8123 C C . ILE C 2 459 ? 97.521 24.934 115.759 1.00 74.79 459 ILE C C 1
ATOM 8124 O O . ILE C 2 459 ? 97.044 26.079 115.725 1.00 72.07 459 ILE C O 1
ATOM 8129 N N . ILE C 2 460 ? 96.949 23.927 116.418 1.00 75.20 460 ILE C N 1
ATOM 8130 C CA . ILE C 2 460 ? 95.684 24.088 117.129 1.00 74.64 460 ILE C CA 1
ATOM 8131 C C . ILE C 2 460 ? 95.793 25.200 118.160 1.00 80.72 460 ILE C C 1
ATOM 8132 O O . ILE C 2 460 ? 94.931 26.075 118.234 1.00 80.41 460 ILE C O 1
ATOM 8137 N N . HIS C 2 461 ? 96.852 25.152 118.963 1.00 84.97 461 HIS C N 1
ATOM 8138 C CA . HIS C 2 461 ? 97.076 26.169 119.975 1.00 90.52 461 HIS C CA 1
ATOM 8139 C C . HIS C 2 461 ? 97.103 27.548 119.333 1.00 90.35 461 HIS C C 1
ATOM 8140 O O . HIS C 2 461 ? 96.407 28.456 119.783 1.00 91.70 461 HIS C O 1
ATOM 8147 N N . MET C 2 462 ? 97.915 27.705 118.290 1.00 89.52 462 MET C N 1
ATOM 8148 C CA . MET C 2 462 ? 98.013 28.986 117.599 1.00 90.09 462 MET C CA 1
ATOM 8149 C C . MET C 2 462 ? 96.627 29.445 117.210 1.00 85.98 462 MET C C 1
ATOM 8150 O O . MET C 2 462 ? 96.353 30.643 117.118 1.00 85.09 462 MET C O 1
ATOM 8155 N N . PHE C 2 463 ? 95.757 28.475 116.968 1.00 84.38 463 PHE C N 1
ATOM 8156 C CA . PHE C 2 463 ? 94.393 28.772 116.588 1.00 83.15 463 PHE C CA 1
ATOM 8157 C C . PHE C 2 463 ? 93.608 29.346 117.761 1.00 82.98 463 PHE C C 1
ATOM 8158 O O . PHE C 2 463 ? 93.029 30.426 117.644 1.00 81.11 463 PHE C O 1
ATOM 8166 N N . LEU C 2 464 ? 93.591 28.628 118.885 1.00 85.26 464 LEU C N 1
ATOM 8167 C CA . LEU C 2 464 ? 92.866 29.080 120.078 1.00 88.62 464 LEU C CA 1
ATOM 8168 C C . LEU C 2 464 ? 93.471 30.340 120.676 1.00 90.26 464 LEU C C 1
ATOM 8169 O O . LEU C 2 464 ? 92.773 31.325 120.907 1.00 91.08 464 LEU C O 1
ATOM 8174 N N . LYS C 2 465 ? 94.773 30.298 120.926 1.00 93.79 465 LYS C N 1
ATOM 8175 C CA . LYS C 2 465 ? 95.497 31.425 121.496 1.00 97.83 465 LYS C CA 1
ATOM 8176 C C . LYS C 2 465 ? 95.010 32.784 120.971 1.00 98.16 465 LYS C C 1
ATOM 8177 O O . LYS C 2 465 ? 95.017 33.775 121.703 1.00 97.34 465 LYS C O 1
ATOM 8183 N N . HIS C 2 466 ? 94.567 32.830 119.716 1.00 97.95 466 HIS C N 1
ATOM 8184 C CA . HIS C 2 466 ? 94.089 34.081 119.127 1.00 100.34 466 HIS C CA 1
ATOM 8185 C C . HIS C 2 466 ? 92.585 34.177 118.906 1.00 102.72 466 HIS C C 1
ATOM 8186 O O . HIS C 2 466 ? 92.113 35.116 118.269 1.00 102.10 466 HIS C O 1
ATOM 8193 N N . VAL C 2 467 ? 91.830 33.214 119.420 1.00 109.16 467 VAL C N 1
ATOM 8194 C CA . VAL C 2 467 ? 90.384 33.247 119.259 1.00 113.88 467 VAL C CA 1
ATOM 8195 C C . VAL C 2 467 ? 89.694 33.327 120.618 1.00 121.25 467 VAL C C 1
ATOM 8196 O O . VAL C 2 467 ? 88.781 34.130 120.808 1.00 120.75 467 VAL C O 1
ATOM 8200 N N . VAL C 2 468 ? 90.142 32.505 121.563 1.00 129.37 468 VAL C N 1
ATOM 8201 C CA . VAL C 2 468 ? 89.572 32.497 122.906 1.00 138.45 468 VAL C CA 1
ATOM 8202 C C . VAL C 2 468 ? 89.680 33.890 123.519 1.00 146.73 468 VAL C C 1
ATOM 8203 O O . VAL C 2 468 ? 90.719 34.259 124.064 1.00 148.46 468 VAL C O 1
ATOM 8207 N N . ASP C 2 469 ? 88.593 34.651 123.420 1.00 154.81 469 ASP C N 1
ATOM 8208 C CA . ASP C 2 469 ? 88.523 36.017 123.932 1.00 161.01 469 ASP C CA 1
ATOM 8209 C C . ASP C 2 469 ? 89.662 36.363 124.885 1.00 162.62 469 ASP C C 1
ATOM 8210 O O . ASP C 2 469 ? 89.854 35.711 125.913 1.00 163.43 469 ASP C O 1
ATOM 8215 N N . ALA C 2 470 ? 90.407 37.401 124.518 1.00 162.94 470 ALA C N 1
ATOM 8216 C CA . ALA C 2 470 ? 91.561 37.896 125.265 1.00 163.04 470 ALA C CA 1
ATOM 8217 C C . ALA C 2 470 ? 91.559 37.730 126.788 1.00 162.25 470 ALA C C 1
ATOM 8218 O O . ALA C 2 470 ? 92.625 37.700 127.406 1.00 161.77 470 ALA C O 1
ATOM 8220 N N . GLN C 2 471 ? 90.384 37.623 127.398 1.00 160.37 471 GLN C N 1
ATOM 8221 C CA . GLN C 2 471 ? 90.321 37.494 128.848 1.00 158.52 471 GLN C CA 1
ATOM 8222 C C . GLN C 2 471 ? 90.118 36.087 129.412 1.00 157.55 471 GLN C C 1
ATOM 8223 O O . GLN C 2 471 ? 90.634 35.778 130.485 1.00 156.68 471 GLN C O 1
ATOM 8229 N N . THR C 2 472 ? 89.377 35.239 128.704 1.00 156.41 472 THR C N 1
ATOM 8230 C CA . THR C 2 472 ? 89.126 33.874 129.175 1.00 154.19 472 THR C CA 1
ATOM 8231 C C . THR C 2 472 ? 90.432 33.100 129.369 1.00 156.17 472 THR C C 1
ATOM 8232 O O . THR C 2 472 ? 90.450 32.010 129.948 1.00 156.09 472 THR C O 1
ATOM 8236 N N . ILE C 2 473 ? 91.522 33.675 128.873 1.00 157.58 473 ILE C N 1
ATOM 8237 C CA . ILE C 2 473 ? 92.840 33.068 128.986 1.00 157.34 473 ILE C CA 1
ATOM 8238 C C . ILE C 2 473 ? 93.460 33.453 130.325 1.00 159.75 473 ILE C C 1
ATOM 8239 O O . ILE C 2 473 ? 94.053 32.617 131.006 1.00 159.34 473 ILE C O 1
ATOM 8244 N N . ALA C 2 474 ? 93.302 34.722 130.694 1.00 159.34 474 ALA C N 1
ATOM 8245 C CA . ALA C 2 474 ? 93.837 35.253 131.945 1.00 158.49 474 ALA C CA 1
ATOM 8246 C C . ALA C 2 474 ? 93.147 34.662 133.175 1.00 157.87 474 ALA C C 1
ATOM 8247 O O . ALA C 2 474 ? 93.740 34.599 134.254 1.00 158.96 474 ALA C O 1
ATOM 8249 N N . ASN C 2 475 ? 91.893 34.242 133.010 1.00 156.40 475 ASN C N 1
ATOM 8250 C CA . ASN C 2 475 ? 91.126 33.646 134.105 1.00 153.98 475 ASN C CA 1
ATOM 8251 C C . ASN C 2 475 ? 91.424 32.153 134.194 1.00 154.83 475 ASN C C 1
ATOM 8252 O O . ASN C 2 475 ? 91.432 31.576 135.281 1.00 151.16 475 ASN C O 1
ATOM 8257 N N . GLY C 2 476 ? 91.658 31.534 133.040 1.00 153.95 476 GLY C N 1
ATOM 8258 C CA . GLY C 2 476 ? 91.988 30.122 133.013 1.00 155.89 476 GLY C CA 1
ATOM 8259 C C . GLY C 2 476 ? 93.408 30.021 133.527 1.00 155.47 476 GLY C C 1
ATOM 8260 O O . GLY C 2 476 ? 93.857 28.974 133.997 1.00 155.41 476 GLY C O 1
ATOM 8261 N N . ILE C 2 477 ? 94.113 31.143 133.425 1.00 158.32 477 ILE C N 1
ATOM 8262 C CA . ILE C 2 477 ? 95.489 31.257 133.887 1.00 158.76 477 ILE C CA 1
ATOM 8263 C C . ILE C 2 477 ? 95.514 31.079 135.398 1.00 159.73 477 ILE C C 1
ATOM 8264 O O . ILE C 2 477 ? 96.035 30.095 135.915 1.00 159.41 477 ILE C O 1
ATOM 8269 N N . SER C 2 478 ? 94.933 32.048 136.095 1.00 159.73 478 SER C N 1
ATOM 8270 C CA . SER C 2 478 ? 94.878 32.042 137.549 1.00 160.49 478 SER C CA 1
ATOM 8271 C C . SER C 2 478 ? 94.483 30.680 138.118 1.00 161.20 478 SER C C 1
ATOM 8272 O O . SER C 2 478 ? 95.235 30.075 138.885 1.00 161.80 478 SER C O 1
ATOM 8275 N N . ILE C 2 479 ? 93.303 30.202 137.736 1.00 160.80 479 ILE C N 1
ATOM 8276 C CA . ILE C 2 479 ? 92.802 28.920 138.220 1.00 158.88 479 ILE C CA 1
ATOM 8277 C C . ILE C 2 479 ? 93.547 27.760 137.558 1.00 158.84 479 ILE C C 1
ATOM 8278 O O . ILE C 2 479 ? 92.945 26.802 137.075 1.00 158.22 479 ILE C O 1
ATOM 8283 N N . LEU C 2 480 ? 94.870 27.861 137.544 1.00 157.48 480 LEU C N 1
ATOM 8284 C CA . LEU C 2 480 ? 95.716 26.834 136.953 1.00 155.61 480 LEU C CA 1
ATOM 8285 C C . LEU C 2 480 ? 96.961 26.689 137.815 1.00 155.57 480 LEU C C 1
ATOM 8286 O O . LEU C 2 480 ? 97.656 25.673 137.765 1.00 156.67 480 LEU C O 1
ATOM 8291 N N . GLU C 2 481 ? 97.223 27.722 138.611 1.00 155.34 481 GLU C N 1
ATOM 8292 C CA . GLU C 2 481 ? 98.384 27.755 139.492 1.00 153.25 481 GLU C CA 1
ATOM 8293 C C . GLU C 2 481 ? 98.100 27.011 140.797 1.00 153.37 481 GLU C C 1
ATOM 8294 O O . GLU C 2 481 ? 98.595 27.393 141.858 1.00 153.00 481 GLU C O 1
ATOM 8300 N N . GLN C 2 482 ? 97.300 25.953 140.714 1.00 150.61 482 GLN C N 1
ATOM 8301 C CA . GLN C 2 482 ? 96.962 25.158 141.885 1.00 150.62 482 GLN C CA 1
ATOM 8302 C C . GLN C 2 482 ? 97.256 23.680 141.655 1.00 149.18 482 GLN C C 1
ATOM 8303 O O . GLN C 2 482 ? 96.347 22.848 141.640 1.00 143.06 482 GLN C O 1
ATOM 8309 N N . MET C 2 533 ? 104.816 22.533 135.339 1.00 122.64 533 MET C N 1
ATOM 8310 C CA . MET C 2 533 ? 104.370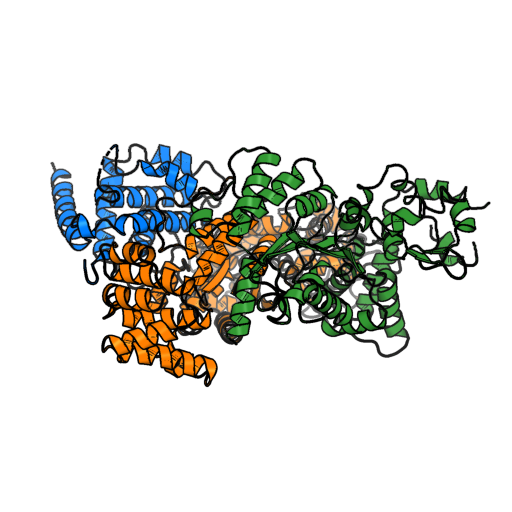 23.901 135.104 1.00 125.12 533 MET C CA 1
ATOM 8311 C C . MET C 2 533 ? 105.520 24.756 134.596 1.00 128.99 533 MET C C 1
ATOM 8312 O O . MET C 2 533 ? 105.451 25.309 133.500 1.00 129.43 533 MET C O 1
ATOM 8317 N N . GLN C 2 534 ? 106.576 24.867 135.398 1.00 133.97 534 GLN C N 1
ATOM 8318 C CA . GLN C 2 534 ? 107.727 25.664 135.002 1.00 137.46 534 GLN C CA 1
ATOM 8319 C C . GLN C 2 534 ? 108.811 24.848 134.319 1.00 140.27 534 GLN C C 1
ATOM 8320 O O . GLN C 2 534 ? 109.965 25.270 134.233 1.00 143.01 534 GLN C O 1
ATOM 8326 N N . LEU C 2 535 ? 108.428 23.664 133.850 1.00 142.07 535 LEU C N 1
ATOM 8327 C CA . LEU C 2 535 ? 109.332 22.801 133.099 1.00 141.76 535 LEU C CA 1
ATOM 8328 C C . LEU C 2 535 ? 109.273 23.528 131.761 1.00 143.09 535 LEU C C 1
ATOM 8329 O O . LEU C 2 535 ? 110.189 23.474 130.939 1.00 142.09 535 LEU C O 1
ATOM 8334 N N . HIS C 2 536 ? 108.154 24.225 131.589 1.00 141.01 536 HIS C N 1
ATOM 8335 C CA . HIS C 2 536 ? 107.856 25.007 130.404 1.00 140.70 536 HIS C CA 1
ATOM 8336 C C . HIS C 2 536 ? 107.748 26.458 130.863 1.00 140.51 536 HIS C C 1
ATOM 8337 O O . HIS C 2 536 ? 106.658 27.031 130.917 1.00 140.03 536 HIS C O 1
ATOM 8344 N N . GLN C 2 537 ? 108.889 27.039 131.209 1.00 140.51 537 GLN C N 1
ATOM 8345 C CA . GLN C 2 537 ? 108.934 28.414 131.680 1.00 139.98 537 GLN C CA 1
ATOM 8346 C C . GLN C 2 537 ? 108.682 29.404 130.554 1.00 138.95 537 GLN C C 1
ATOM 8347 O O . GLN C 2 537 ? 107.749 30.206 130.624 1.00 138.61 537 GLN C O 1
ATOM 8353 N N . LYS C 2 538 ? 109.506 29.342 129.513 1.00 139.51 538 LYS C N 1
ATOM 8354 C CA . LYS C 2 538 ? 109.364 30.256 128.386 1.00 140.09 538 LYS C CA 1
ATOM 8355 C C . LYS C 2 538 ? 107.939 30.288 127.848 1.00 142.22 538 LYS C C 1
ATOM 8356 O O . LYS C 2 538 ? 107.451 31.342 127.437 1.00 141.55 538 LYS C O 1
ATOM 8362 N N . PHE C 2 539 ? 107.272 29.137 127.860 1.00 145.03 539 PHE C N 1
ATOM 8363 C CA . PHE C 2 539 ? 105.902 29.049 127.365 1.00 147.41 539 PHE C CA 1
ATOM 8364 C C . PHE C 2 539 ? 104.874 29.723 128.267 1.00 143.14 539 PHE C C 1
ATOM 8365 O O . PHE C 2 539 ? 104.343 30.778 127.922 1.00 143.42 539 PHE C O 1
ATOM 8373 N N . TYR C 2 540 ? 104.593 29.112 129.415 1.00 137.77 540 TYR C N 1
ATOM 8374 C CA . TYR C 2 540 ? 103.611 29.656 130.348 1.00 132.03 540 TYR C CA 1
ATOM 8375 C C . TYR C 2 540 ? 103.735 31.155 130.583 1.00 131.78 540 TYR C C 1
ATOM 8376 O O . TYR C 2 540 ? 102.728 31.845 130.753 1.00 129.36 540 TYR C O 1
ATOM 8385 N N . ASP C 2 541 ? 104.965 31.657 130.593 1.00 132.15 541 ASP C N 1
ATOM 8386 C CA . ASP C 2 541 ? 105.196 33.083 130.796 1.00 133.64 541 ASP C CA 1
ATOM 8387 C C . ASP C 2 541 ? 104.611 33.868 129.635 1.00 131.25 541 ASP C C 1
ATOM 8388 O O . ASP C 2 541 ? 103.896 34.853 129.827 1.00 131.25 541 ASP C O 1
ATOM 8393 N N . SER C 2 542 ? 104.930 33.413 128.430 1.00 128.99 542 SER C N 1
ATOM 8394 C CA . SER C 2 542 ? 104.478 34.047 127.203 1.00 125.42 542 SER C CA 1
ATOM 8395 C C . SER C 2 542 ? 103.051 34.582 127.311 1.00 122.12 542 SER C C 1
ATOM 8396 O O . SER C 2 542 ? 102.813 35.774 127.106 1.00 121.82 542 SER C O 1
ATOM 8399 N N . LEU C 2 543 ? 102.106 33.706 127.640 1.00 118.12 543 LEU C N 1
ATOM 8400 C CA . LEU C 2 543 ? 100.708 34.108 127.766 1.00 114.60 543 LEU C CA 1
ATOM 8401 C C . LEU C 2 543 ? 100.555 35.371 128.606 1.00 113.96 543 LEU C C 1
ATOM 8402 O O . LEU C 2 543 ? 99.982 36.354 128.088 1.00 111.12 543 LEU C O 1
#

Secondary structure (DSSP, 8-state):
--S--GGGSGGG-HHHHHHHHHHHHHHTTT---TT-BPPTT---HHHHHHHHHHHHHHHHT-TTHHHHHHHHHSSSS--HHHHHHHHTTTT-----TT-HHHHHHHHHHHHHHHHHHHTSTTSSTTHHHHHHHHHHHHHHHHTTTTTTTT--HHHHHHHHHHHHHHHHHHTT-/---HHHHHHHHHHHHHHHHH--GGGGHHHHHHTTSS-HHHHHHHHTSSSHHHHHHHHHHHHHHH-SSSHHHHHHHHHTT-HHHHHHHHHHHHHHHHSTTSHIIIIITTS--HHHHHHHHHHTTPBPPP-S---HHHHHHHHHHHHHHTTSSSEEEEEE-STTSSHHHHHHHHHHH-SSTBTTTBSEEEEEE----STTHHHHHHHHHHHHHTTTS--TTPPP-TT--HHHHHHHHHHHHTTSTTEEEEEEEE--HHHHHHHHHTT-EEEEEESBGGGGGG--S-EEEEE-PPP-HHHHHHHHHHTS-----HHHHHHHHHHHHHTT-HHHHHHHHTT--SSSHHHHHHHHHHHHHH-SSTT---SSSSSSSHHHHHHHHHHTS-HHHHHHTTGGGSS-TT--EEHHHHHHHS-----THHHHHHHHHTTTBSS-SEEE-SSS-EEE--HHHHHHHHTTS-THHHHHHHTTSTTTSS----SPPPTTSTT-S-TTHHHHT--/-HHHHHHHHHHHHTTPPPPP-SS--HHHHHHHHHHHHHHTTSSS-EEEEEESTTSSHHHHHHHHHHS-TTTBTTTBSEEEEEE----SSTHHHHHHHHHHHHHS-HHHHHH--S--S--HHHHHHHHHHHTTSS-SEEEEEES--SHHHHHHHHHTT-EEEEEESBGGGGTT--S--EEEEEPPPPHHHHHHHHHHTT-----SHHHHHHHHHHHHHTTT-HHHHHHHHHH-SS-SHHHHHHHHHHHHHH-GGGG----SSSSSSHHHHHHHHHTSS-TTHHHHTTTTTSS-TTSEEEHHHHHTT---TTTSTTTHHHHBS-SSEEE-SSS-EEE--HHHHHHHHTTS-TTHHHHHHHTT---GGGHHHHHH-

InterPro domains:
  IPR002475 Bcl2-like [PS50062] (116-223)
  IPR003093 Apoptosis regulator, Bcl-2 protein, BH4 [PF02180] (76-100)
  IPR003093 Apoptosis regulator, Bcl-2 protein, BH4 [PS50063] (80-99)
  IPR003093 Apoptosis regulator, Bcl-2 protein, BH4 [SM00265] (76-102)
  IPR020717 Apoptosis regulator, Bcl-2, BH1 motif, conserved site [PS01080] (160-179)
  IPR026298 Bcl-2 family [PTHR11256] (74-233)
  IPR026298 Bcl-2 family [cd06845] (86-227)
  IPR036834 Bcl-2-like superfamily [G3DSA:1.10.437.10] (67-251)
  IPR036834 Bcl-2-like superfamily [SSF56854] (71-233)
  IPR046371 Bcl-2, Bcl-2 homology region 1-3 [PF00452] (116-221)
  IPR046371 Bcl-2, Bcl-2 homology region 1-3 [SM00337] (116-221)

Foldseek 3Di:
DDDDAQCNDPLNQVLLLQLLLLQVLQVVVVHGQPVRDDRPVPQDPLSVLLNLLLVVCCVVPVPCLVVLLCQQPVDLAGDLVSVCVSLPPFQDDPDQSDDVRSLSRLSSSLSSSQNVLCVDPSSHVCNVVSSVSSSVSRVVRCVPTCVVVVHHSVVVVVVSVVVSCVVVVVVVD/DEDLLLLVLVLLCVVVCVVDPQLLLCVVVCVVVVQDPVVLNCVQVVDPDRVSSVVSSSLSCLVRPYHCVSVLVSCVVVVNNVSSVLSVVLVCCVPPPPVVSLVPRFVVPADLVNLVVLCVLQVQDDADDQDAPVVLLVVVLVVLQVCLPPLAEEEEAAEFQQLCSSNSVSCSSNVDRQRDRRSAPGEHEDEQQDDDPCRLVVRLLVLLCSLCVPPPCVPPDDCPPPDPVVSLVSSLSSCSNGRRYEYEYEEDDDLVNVVSCVVSRHHYYYYYHFPCSCVSDPGHYHYDYSDAQDQVRLVSVCPSLQADDDVVLVVLVSLLCQQCLSRNRLSQLLSQQQPDNGSVSSSVQSVVCVVQFSVSSQHDDPDDDRGVLVVVVVLLVVDDPLLNQQLLQCLLDDAPDFEADVLSVQRRDDVDDVVVNVVSQVNCCNRNNQKAWDPPPHIGIHGGNNSSSSSPPPDPCVSNVVRLVSSVVVLCVPPPDYDPPVRSNDPVVQCVPSPPD/DVQLVVLVVLCVLQVQPAADDLAAPVVLLVVVLVVLLVCLPDQAAEEEEAEFQQLQRSNSVSSNSNVHCSNPPVSAPGEHEDEQLDDDDCSLVVRLQVVLLSLDDPVVCVVDVGDDDDDSVVSLVSSLVSCVVGPRYEYEHHADDALVNVLSCVVSRHHYYYYYHFPCSCVNPPDYYHYDYSAADDPVSLQSVCVSLPADRDDDDVLVVLSVLVCQLCNRRNVLSVLLCVQQVVRDSVSSNVLSVQCVVPFQVSSFDDDPDPGRGCLVVCVVLLVPADVLLVVLVLFCLLDDAPDWAAQVLSVLQNVPCNLVSVVNVCNRNNQWHFDVVPGTTIGGGNNSSSNSVPPSPPCSHVVSLVSNVCCCVVVVPSVVD

Organism: Caenorhabditis elegans (NCBI:txid6239)

B-factor: mean 82.16, std 35.7, range [27.16, 195.62]

Nearest PDB structures (foldseek):
  2a5y-assembly1_A  TM=1.006E+00  e=3.306E-26  Caenorhabditis elegans
  1ohu-assembly1_A  TM=9.878E-01  e=4.116E-21  Caenorhabditis elegans
  1ohu-assembly2_B  TM=9.723E-01  e=2.278E-20  Caenorhabditis elegans
  1ty4-assembly1_B  TM=9.193E-01  e=6.024E-19  Caenorhabditis elegans
  6yli-assembly1_A  TM=8.180E-01  e=8.714E-05  Homo sapiens

Sequence (1047 aa):
DGKINDWEEPRLDIEGFVVDYFTHRIRQNGMEWFGAPGLPSGVQPEHEMMRVMGTIFEKKHAENFETFSEQLLAVPRISFSLYQDVVRTVGNAQQSPMSYGRLIGLISFGGFVAAKMMESVELQGQVRNLFVYTSLFIKTRIRNNWKEHNRSWDDFMTLGKQMKEDYERAEAEMLCEIECRALSTAHTRLIHDFEPRDALTYLEGKNIFTEDHSELISKMSTRLERIANFLRIYRRQASELGPLIDFFNYNNQSHLADFLEDYIDFAINEPDLLRPVVIAPQFSRQMLDRKLLLGNVPKQMTCYIREYHVDRVIKKLDEMCDLDSFFLFLHGRAGSGKSVIASQALSKSDQLIGINYDSIVWLKDSGTAPKSTFDLFTDILLMLKSEDDLLNFPSVEHVTSVVLKRMICNALIDRPNTLFVFDDVVQEETIRWAQELRLRCLVTTRDVEISNAASQTCEFIEVTSLEIDECYDFLEAYGMPMPEKEEDVLNKTIELSSGNPATLMMFFKSCEPKTFEKMAQLNNKLESRGLVGVECITPYSYKSLAMALQRCVEVLSDEDRSALAFAVVMPPGVDIPVKLWSCVIPVEQLDDEVADRLKRLSKRGALLSGKRMPVLTFKIDHIIHMFLKHVVDAQTIANGISILEQRLLEIETVIRPEDFPKFMQLHQKFYDSLQFSRQMLDRKLLLGNVPKQMTCYIREYHVDRVIKKLDEMCDLDSFFLFLHGRAGSGKSVIASQALSKSDQLIGINYDSIVWLKDSGTAPKSTFDLFTDILLMLKSEDDLLNFPSVEHVTSVVLKRMICNALIDRPNTLFVFDDVVQEETIRWAQELRLRCLVTTRDVEISNAASQTCEFIEVTSLEIDECYDFLEAYGMPMPVGEKEEDVLNKTIELSSGNPATLMMFFKSCEPKTFEKMAQLNNKLESRGLVGVECITPYSYKSLAMALQRCVEVLSDEDRSALAFAVVMPPGVDIPVKLWSCVIDDEVADRLKRLSKRGALLSGKRMPVLTFKIDHIIHMFLKHVVDAQTIANGISILEQMQLHQKFYDSL